Protein 2EY4 (pdb70)

GO terms:
  GO:0005515 protein binding (F, IPI)

B-factor: mean 40.95, std 19.29, range [11.67, 149.76]

CATH classification: 2.30.130.10 (+1 more: 3.30.2350.10)

Nearest PDB structures (foldseek):
  2ey4-assembly1_A  TM=1.003E+00  e=3.354E-75  Pyrococcus furiosus
  2hvy-assembly1_A  TM=9.879E-01  e=3.447E-65  Pyrococcus furiosus
  2aus-assembly1_C  TM=9.859E-01  e=5.343E-62  Pyrococcus abyssi
  2rfk-assembly1_A  TM=9.447E-01  e=2.788E-64  Pyrococcus furiosus
  2aus-assembly2_A  TM=9.841E-01  e=6.183E-61  Pyrococcus abyssi

Sequence (907 aa):
EVRRILPADIKREVLIKDENAETNPDWGFPPEKRPIEMHIQFGVINLDKPPGPTSHEVVAWIKKILNLEKAGHGGTLDPKVSGVLPVALEKATRVVQALLPAGKEYVALMHLHGDVPEDKIIQVMKEFEGEIIQRPPLRSAVKRRLRTRKVYYIEVLEIEGRDVLFRVGVEAGTYIRSLIHHIGLALGVGAHMSELRRTRSGPFKEDETLITLHDLVDYYYFWKEDGIEEYFRKAIQPMEKAVEHLPKVWIKDSAVAAVTHGADLAVPGIAKLHAGIKRGDLVAIMTLKDELVALGKAMMTSQEMLEKTKGIAVDVEKVFMPRDWYPKLRILPADIKREVLIKDENAETNPDWGFPPEKRPIEMHIQFGVINLDKPPGPTSHEVVAWIKKILNLEKAGHGGTLDPKVSGVLPVALEKATRVVQALLPAGKEYVALMHLHGDVPEDKIIQVMKEFEGEIIQRPPLRSAVKRRLRTRKVYYIEVLEIEGRDVLFRVGVEAGTYIRSLIHHIGLALGVGAHMSELRRTRSGPFKEDETLITLHDLVDYYYFWKEDGIEEYFRKAIQPMEKAVEHLPKVWIKDSAVAAVTHGADLAVPGIAKLHAGIKRGDLVAIMTLKDELVALGKAMMTSQEMLEKTKGIAVDVEKVFMPRDWYPKLMKRLGKVLHYAKQGFLIVRTNWVPSLNDRVVDKRLQFVGIVKDVFGPVKMPYVAIKPKVSNPEIYVGEVLYVDMKRLGKVLHYAKQGFLIVRTNWVPSLNDRVVDKRLQFVGIVKDVFGPVKMPYVAIKPKVSNPEIYVGEVLYVDERRIRKCPKCGRYTLKEVCPVCGEKTKVAHPPRFSPEDPYGEYRRRWKREVLGIRIRKCPKCGRYTLKEVCPVCGEKTKVAHPPRFSPEDPYGEYRRRWKREVLGI

Radius of gyration: 40.99 Å; Cα contacts (8 Å, |Δi|>4): 2181; chains: 6; bounding box: 69×116×111 Å

InterPro domains:
  IPR002478 PUA domain [PF01472] (251-323)
  IPR002478 PUA domain [SM00359] (251-325)
  IPR002501 Pseudouridine synthase II, N-terminal [PF01509] (67-180)
  IPR004521 Uncharacterised domain CHP00451 [TIGR00451] (240-320)
  IPR004802 tRNA pseudouridine synthase B family [PTHR23127] (19-338)
  IPR004802 tRNA pseudouridine synthase B family [TIGR00425] (17-335)
  IPR012960 Dyskerin-like [PF08068] (16-63)
  IPR012960 Dyskerin-like [SM01136] (4-63)
  IPR015947 PUA-like superfamily [SSF88697] (249-332)
  IPR020103 Pseudouridine synthase, catalytic domain superfamily [SSF55120] (19-247)
  IPR026326 Probable tRNA pseudouridine synthase B, archaeal [MF_01081] (40-325)
  IPR032819 tRNA pseudouridylate synthase B, C-terminal [PF16198] (181-247)
  IPR036974 PUA domain superfamily [G3DSA:2.30.130.10] (22-334)

Organism: Pyrococcus furiosus (strain ATCC 43587 / DSM 3638 / JCM 8422 / Vc1) (NCBI:txid186497)

Solvent-accessible surface area: 42010 Å² total; per-residue (Å²): 172,77,147,116,70,1,58,43,71,62,175,84,113,69,25,76,53,51,147,132,32,151,43,47,118,125,72,15,72,20,35,149,132,4,67,3,102,43,7,15,49,5,0,1,0,1,0,12,0,2,9,34,12,63,2,140,71,0,11,39,33,0,77,156,32,8,125,25,149,130,17,15,39,0,8,97,4,86,59,176,7,0,0,0,0,2,0,1,0,20,107,0,23,130,0,26,52,0,2,88,85,8,17,10,16,20,0,0,6,0,63,2,58,6,114,24,78,105,105,77,3,73,111,6,2,151,45,1,48,17,71,2,5,0,49,10,19,136,170,37,71,157,138,115,172,52,66,61,52,70,0,22,24,14,80,39,28,15,47,73,76,96,40,0,0,0,48,0,0,1,41,24,37,12,86,7,138,24,0,0,66,11,0,0,4,5,6,10,30,0,2,83,47,57,22,17,3,3,5,40,0,1,12,2,89,45,37,161,30,33,10,26,2,26,35,0,6,0,48,30,71,0,40,117,105,55,55,51,77,102,52,1,49,125,4,3,20,30,0,18,40,0,0,102,25,16,13,27,0,27,0,51,15,82,10,0,4,24,1,0,15,3,4,17,0,17,0,51,8,0,2,77,0,26,24,57,3,134,156,44,49,27,0,0,0,1,0,42,42,76,0,0,0,0,0,0,63,1,55,21,47,5,98,59,0,45,116,86,114,132,0,28,0,0,45,25,80,31,24,8,4,37,98,109,6,1,54,140,82,204,85,4,63,46,74,105,188,97,127,74,44,56,5,6,152,33,21,89,45,47,107,124,89,12,70,25,28,157,148,4,67,14,96,39,9,16,50,3,0,0,0,0,0,9,0,2,19,38,13,48,2,142,71,0,12,48,42,0,56,162,31,8,127,23,137,118,18,13,40,0,6,97,4,70,56,167,9,0,0,0,0,0,0,0,0,21,106,0,22,145,0,20,58,0,0,86,80,9,18,11,17,21,0,0,2,0,61,2,81,7,110,28,84,95,103,90,3,68,92,14,2,108,44,0,65,24,53,1,4,0,62,5,15,141,162,30,114,88,112,79,159,48,59,54,52,72,1,25,36,17,82,35,21,21,49,76,68,100,20,0,0,0,61,0,0,2,45,22,39,10,95,6,131,27,0,0,64,11,0,0,2,6,6,8,32,0,2,84,42,49,32,18,3,2,6,32,0,3,11,0,90,43,40,151,19,34,9,31,3,25,39,0,8,0,32,32,74,0,32,113,101,50,62,65,67,116,45,1,58,94,0,4,18,32,0,18,39,0,0,102,21,16,12,32,0,35,0,15,15,70,11,0,7,34,0,9,60,72,45,54,0,36,0,46,9,0,2,91,0,21,29,53,4,135,157,38,50,26,0,0,0,1,0,46,41,77,0,0,0,0,0,0,83,1,66,17,47,5,104,64,0,24,84,72,17,138,40,76,0,0,57,28,87,63,45,8,4,30,165,104,7,1,56,169,191,110,117,122,36,4,108,3,77,39,66,0,128,70,20,34,0,0,6,58,4,88,66,58,11,62,40,109,32,118,3,3,15,146,166,124,126,48,0,0,57,1,84,19,0,0,0,14,45,139,82,0,8,8,1,6,64,20,142,38,128,96,18,98,124,41,61,54,87,47,4,45,14,96,112,100,108,3,0,94,3,77,41,67,0,174,62,21,48,0,0,0,42,3,107,53,67,3,67,44,98,30,105,0,2,17,116,181,115,110,68,0,0,23,0,72,24,0,0,0,6,60,145,79,0,7,0,1,0,68,23,102,46,110,64,7,89,110,27,62,47,81,41,0,37,2,45,94,289,143,0,39,35,0,95,134,81,33,59,7,0,23,82,110,72,3,75,100,50,49,78,153,10,79,52,4,16,14,87,162,18,42,49,134,23,81,179,2,97,150,33,5,165,126,23,43,139,118,59,66,68,118,0,53,38,0,71,207,54,42,67,13,0,10,98,124,82,4,64,107,54,60,60,171,3,96,76,4,24,12,91,166,16,40,67,144,16,83,175,2,62,123,60,16,126,171,43,52,120,105,74,60,58

Secondary structure (DSSP, 8-state):
--TTS-GGGS---EEES-TT----TTS---GGG--HHHHHHTEEEEEEEPSSS-HHHHHHHHHHHTT-S-EEESS---TT-EEEEEEEEGGGGGGHHHHTTS-EEEEEEEEESS---HHHHHHHHHTTSEEEEE---SSS-S----EEEEEEEEEEEEEETTEEEEEEEE-TT--HHHHHHHHHHHTSS-EEEEEEEEEEETTEESSTT-B-HHHHHHHHHHHHHH---HHHHHTSEEGGGGGTTS-EEEE-HHHHHHHTTT--EEGGGEEEEETT--TT-EEEEEETTS-EEEEEEESS-HHHHHH--SSEEEEEEEE-S-TTSS---/---GGGS--PEEES-TT----TTS---GGG--HHHHHHTEEEEEEEPSSS-HHHHHHHHHHHTT-S-EEESS---TT-EEEEEEEEGGGGGGGGGTTTS-EEEEEEEEESS---HHHHHHHHHHTSEEEE-PPPTT-SS-----EEEEEEEEEEEEETTEEEEEEEE-TT--HHHHHHHHHHHHSS-EEEEEEEEEEETTEESSTT-B-HHHHHHHHHHHHHH---HHHHHHEEEGGGGGTTS-EEEE-HHHHHHHHTT--EEGGGEEEEETT--TT-EEEEE-TTS-EEEEEEESS-HHHHHH-SSSEEEEEEEE-S-TTTS---/-B----EEEEETTTEEEEE-SS---TT-EEE-TT----EEEEEEEEESSS-EEEEEE-SSS-STTBT---EE-/-EEEEEEEEEETTTEEEEE-SS---TT-EEEETT--EEEEEEEEEEESSS-EEEEEE-SS-GGGGBTSEEEEE--/--EE-TTT--EESSSB-TTT-PBPEESSPPP--TT-TTHHHHHHHHHHHHT-/--EEETTTTEEESSSB-SSS--B-EESSPPP--TT-TTHHHHHHHHHHHTT-

Structure (mmCIF, N/CA/C/O backbone):
data_2EY4
#
_entry.id   2EY4
#
_cell.length_a   36.087
_cell.length_b   75.361
_cell.length_c   103.240
_cell.angle_alpha   95.90
_cell.angle_beta   96.90
_cell.angle_gamma   94.99
#
_symmetry.space_group_name_H-M   'P 1'
#
loop_
_entity.id
_entity.type
_entity.pdbx_description
1 polymer 'Probable tRNA pseudouridine synthase B'
2 polymer 'small nucleolar rnp similar to gar1'
3 polymer 'Ribosome biogenesis protein Nop10'
4 non-polymer 'ZINC ION'
5 water water
#
loop_
_atom_site.group_PDB
_atom_site.id
_atom_site.type_symbol
_atom_site.label_atom_id
_atom_site.label_alt_id
_atom_site.label_comp_id
_atom_site.label_asym_id
_atom_site.label_entity_id
_atom_site.label_seq_id
_atom_site.pdbx_PDB_ins_code
_atom_site.Cartn_x
_atom_site.Cartn_y
_atom_site.Cartn_z
_atom_site.occupancy
_atom_site.B_iso_or_equiv
_atom_site.auth_seq_id
_atom_site.auth_comp_id
_atom_site.auth_asym_id
_atom_site.auth_atom_id
_atom_site.pdbx_PDB_model_num
ATOM 1 N N . GLU A 1 5 ? 12.733 19.864 43.118 1.00 116.66 8 GLU A N 1
ATOM 2 C CA . GLU A 1 5 ? 13.562 19.020 44.024 1.00 116.89 8 GLU A CA 1
ATOM 3 C C . GLU A 1 5 ? 14.146 17.830 43.264 1.00 117.05 8 GLU A C 1
ATOM 4 O O . GLU A 1 5 ? 13.504 16.785 43.138 1.00 117.88 8 GLU A O 1
ATOM 10 N N . VAL A 1 6 ? 15.364 18.004 42.754 1.00 113.85 9 VAL A N 1
ATOM 11 C CA . VAL A 1 6 ? 16.062 16.960 42.005 1.00 112.61 9 VAL A CA 1
ATOM 12 C C . VAL A 1 6 ? 17.388 17.488 41.465 1.00 110.78 9 VAL A C 1
ATOM 13 O O . VAL A 1 6 ? 17.482 18.641 41.045 1.00 111.26 9 VAL A O 1
ATOM 17 N N . ARG A 1 7 ? 18.412 16.642 41.479 1.00 104.60 10 ARG A N 1
ATOM 18 C CA . ARG A 1 7 ? 19.717 17.042 40.974 1.00 101.61 10 ARG A CA 1
ATOM 19 C C . ARG A 1 7 ? 19.719 17.022 39.448 1.00 98.64 10 ARG A C 1
ATOM 20 O O . ARG A 1 7 ? 20.770 16.864 38.828 1.00 99.15 10 ARG A O 1
ATOM 28 N N . ARG A 1 8 ? 18.545 17.189 38.843 1.00 66.01 11 ARG A N 1
ATOM 29 C CA . ARG A 1 8 ? 18.435 17.168 37.385 1.00 61.43 11 ARG A CA 1
ATOM 30 C C . ARG A 1 8 ? 18.511 18.543 36.719 1.00 57.61 11 ARG A C 1
ATOM 31 O O . ARG A 1 8 ? 18.659 18.629 35.505 1.00 57.67 11 ARG A O 1
ATOM 39 N N . ILE A 1 9 ? 18.402 19.616 37.498 1.00 57.95 12 ILE A N 1
ATOM 40 C CA . ILE A 1 9 ? 18.500 20.965 36.935 1.00 53.73 12 ILE A CA 1
ATOM 41 C C . ILE A 1 9 ? 19.396 21.825 37.811 1.00 50.55 12 ILE A C 1
ATOM 42 O O . ILE A 1 9 ? 19.791 21.410 38.904 1.00 50.93 12 ILE A O 1
ATOM 47 N N . LEU A 1 10 ? 19.737 23.015 37.336 1.00 38.75 13 LEU A N 1
ATOM 48 C CA . LEU A 1 10 ? 20.581 23.885 38.132 1.00 35.76 13 LEU A CA 1
ATOM 49 C C . LEU A 1 10 ? 19.767 24.381 39.320 1.00 35.19 13 LEU A C 1
ATOM 50 O O . LEU A 1 10 ? 18.604 24.767 39.174 1.00 33.42 13 LEU A O 1
ATOM 55 N N . PRO A 1 11 ? 20.360 24.345 40.520 1.00 47.22 14 PRO A N 1
ATOM 56 C CA . PRO A 1 11 ? 19.691 24.794 41.743 1.00 47.09 14 PRO A CA 1
ATOM 57 C C . PRO A 1 11 ? 19.057 26.180 41.602 1.00 46.42 14 PRO A C 1
ATOM 58 O O . PRO A 1 11 ? 18.023 26.463 42.202 1.00 46.50 14 PRO A O 1
ATOM 62 N N . ALA A 1 12 ? 19.675 27.039 40.802 1.00 60.27 15 ALA A N 1
ATOM 63 C CA . ALA A 1 12 ? 19.149 28.379 40.594 1.00 60.59 15 ALA A CA 1
ATOM 64 C C . ALA A 1 12 ? 17.771 28.310 39.946 1.00 61.22 15 ALA A C 1
ATOM 65 O O . ALA A 1 12 ? 17.007 29.271 39.9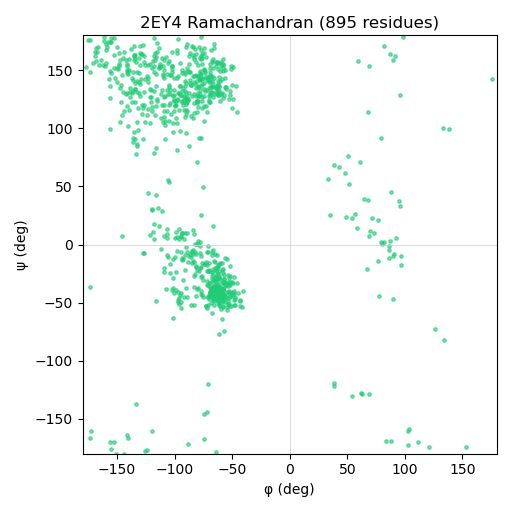97 1.00 61.68 15 ALA A O 1
ATOM 67 N N . ASP A 1 13 ? 17.454 27.170 39.339 1.00 48.47 16 ASP A N 1
ATOM 68 C CA . ASP A 1 13 ? 16.164 26.987 38.682 1.00 48.38 16 ASP A CA 1
ATOM 69 C C . ASP A 1 13 ? 15.088 26.551 39.669 1.00 46.96 16 ASP A C 1
ATOM 70 O O . ASP A 1 13 ? 13.893 26.617 39.372 1.00 46.18 16 ASP A O 1
ATOM 75 N N . ILE A 1 14 ? 15.514 26.097 40.840 1.00 43.22 17 ILE A N 1
ATOM 76 C CA . ILE A 1 14 ? 14.565 25.646 41.845 1.00 43.07 17 ILE A CA 1
ATOM 77 C C . ILE A 1 14 ? 14.015 26.824 42.638 1.00 42.76 17 ILE A C 1
ATOM 78 O O . ILE A 1 14 ? 14.770 27.586 43.249 1.00 43.37 17 ILE A O 1
ATOM 83 N N . LYS A 1 15 ? 12.699 26.986 42.615 1.00 38.82 18 LYS A N 1
ATOM 84 C CA . LYS A 1 15 ? 12.088 28.082 43.345 1.00 39.13 18 LYS A CA 1
ATOM 85 C C . LYS A 1 15 ? 11.897 27.680 44.807 1.00 37.70 18 LYS A C 1
ATOM 86 O O . LYS A 1 15 ? 11.628 26.521 45.112 1.00 37.55 18 LYS A O 1
ATOM 92 N N . ARG A 1 16 ? 12.057 28.642 45.708 1.00 40.82 19 ARG A N 1
ATOM 93 C CA . ARG A 1 16 ? 11.911 28.384 47.134 1.00 39.75 19 ARG A CA 1
ATOM 94 C C . ARG A 1 16 ? 10.616 28.996 47.653 1.00 37.63 19 ARG A C 1
ATOM 95 O O . ARG A 1 16 ? 10.045 29.882 47.024 1.00 38.31 19 ARG A O 1
ATOM 103 N N . GLU A 1 17 ? 10.164 28.527 48.809 1.00 30.73 20 GLU A N 1
ATOM 104 C CA . GLU A 1 17 ? 8.945 29.043 49.416 1.00 29.76 20 GLU A CA 1
ATOM 105 C C . GLU A 1 17 ? 9.291 30.270 50.266 1.00 26.94 20 GLU A C 1
ATOM 106 O O . GLU A 1 17 ? 10.383 30.360 50.823 1.00 24.45 20 GLU A O 1
ATOM 112 N N . VAL A 1 18 ? 8.360 31.208 50.352 1.00 34.04 21 VAL A N 1
ATOM 113 C CA . VAL A 1 18 ? 8.553 32.426 51.133 1.00 33.02 21 VAL A CA 1
ATOM 114 C C . VAL A 1 18 ? 7.780 32.309 52.442 1.00 33.19 21 VAL A C 1
ATOM 115 O O . VAL A 1 18 ? 6.556 32.283 52.436 1.00 35.69 21 VAL A O 1
ATOM 119 N N . LEU A 1 19 ? 8.491 32.225 53.561 1.00 32.50 22 LEU A N 1
ATOM 120 C CA . LEU A 1 19 ? 7.842 32.126 54.861 1.00 30.45 22 LEU A CA 1
ATOM 121 C C . LEU A 1 19 ? 7.655 33.546 55.371 1.00 29.88 22 LEU A C 1
ATOM 122 O O . LEU A 1 19 ? 8.555 34.368 55.221 1.00 31.99 22 LEU A O 1
ATOM 127 N N . ILE A 1 20 ? 6.499 33.838 55.970 1.00 25.49 23 ILE A N 1
ATOM 128 C CA . ILE A 1 20 ? 6.227 35.183 56.488 1.00 25.22 23 ILE A CA 1
ATOM 129 C C . ILE A 1 20 ? 6.333 35.245 58.013 1.00 23.97 23 ILE A C 1
ATOM 130 O O . ILE A 1 20 ? 5.613 34.551 58.716 1.00 22.85 23 ILE A O 1
ATOM 135 N N . LYS A 1 21 ? 7.235 36.073 58.524 1.00 27.49 24 LYS A N 1
ATOM 136 C CA . LYS A 1 21 ? 7.386 36.199 59.969 1.00 25.35 24 LYS A CA 1
ATOM 137 C C . LYS A 1 21 ? 6.515 37.332 60.508 1.00 25.68 24 LYS A C 1
ATOM 138 O O . LYS A 1 21 ? 5.835 37.160 61.515 1.00 26.33 24 LYS A O 1
ATOM 144 N N . ASP A 1 22 ? 6.539 38.480 59.829 1.00 27.64 25 ASP A N 1
ATOM 145 C CA . ASP A 1 22 ? 5.760 39.659 60.227 1.00 28.71 25 ASP A CA 1
ATOM 146 C C . ASP A 1 22 ? 5.026 40.240 59.011 1.00 30.98 25 ASP A C 1
ATOM 147 O O . ASP A 1 22 ? 5.631 40.889 58.154 1.00 29.43 25 ASP A O 1
ATOM 152 N N . GLU A 1 23 ? 3.714 40.017 58.961 1.00 33.30 26 GLU A N 1
ATOM 153 C CA . GLU A 1 23 ? 2.884 40.473 57.851 1.00 34.82 26 GLU A CA 1
ATOM 154 C C . GLU A 1 23 ? 2.614 41.964 57.765 1.00 34.38 26 GLU A C 1
ATOM 155 O O . GLU A 1 23 ? 2.304 42.466 56.685 1.00 31.98 26 GLU A O 1
ATOM 161 N N . ASN A 1 24 ? 2.727 42.685 58.876 1.00 22.94 27 ASN A N 1
ATOM 162 C CA . ASN A 1 24 ? 2.449 44.114 58.816 1.00 24.83 27 ASN A CA 1
ATOM 163 C C . ASN A 1 24 ? 3.628 45.062 58.697 1.00 25.17 27 ASN A C 1
ATOM 164 O O . ASN A 1 24 ? 3.470 46.280 58.834 1.00 26.25 27 ASN A O 1
ATOM 169 N N . ALA A 1 25 ? 4.808 44.517 58.433 1.00 35.72 28 ALA A N 1
ATOM 170 C CA . ALA A 1 25 ? 5.978 45.362 58.278 1.00 36.52 28 ALA A CA 1
ATOM 171 C C . ALA A 1 25 ? 5.765 46.199 57.023 1.00 37.61 28 ALA A C 1
ATOM 172 O O . ALA A 1 25 ? 5.268 45.705 56.009 1.00 37.86 28 ALA A O 1
ATOM 174 N N . GLU A 1 26 ? 6.118 47.474 57.105 1.00 33.43 29 GLU A N 1
ATOM 175 C CA . GLU A 1 26 ? 5.980 48.376 55.972 1.00 33.24 29 GLU A CA 1
ATOM 176 C C . GLU A 1 26 ? 7.317 49.060 55.755 1.00 32.32 29 GLU A C 1
ATOM 177 O O . GLU A 1 26 ? 8.175 49.042 56.637 1.00 30.06 29 GLU A O 1
ATOM 183 N N . THR A 1 27 ? 7.494 49.671 54.590 1.00 30.25 30 THR A N 1
ATOM 184 C CA . THR A 1 27 ? 8.748 50.348 54.304 1.00 30.75 30 THR A CA 1
ATOM 185 C C . THR A 1 27 ? 8.510 51.810 53.947 1.00 31.71 30 THR A C 1
ATOM 186 O O . THR A 1 27 ? 7.506 52.146 53.325 1.00 33.09 30 THR A O 1
ATOM 190 N N . ASN A 1 28 ? 9.435 52.676 54.347 1.00 33.26 31 ASN A N 1
ATOM 191 C CA . ASN A 1 28 ? 9.322 54.103 54.077 1.00 36.39 31 ASN A CA 1
ATOM 192 C C . ASN A 1 28 ? 9.736 54.435 52.643 1.00 38.56 31 ASN A C 1
ATOM 193 O O . ASN A 1 28 ? 10.883 54.225 52.259 1.00 40.01 31 ASN A O 1
ATOM 198 N N . PRO A 1 29 ? 8.810 54.980 51.839 1.00 38.54 32 PRO A N 1
ATOM 199 C CA . PRO A 1 29 ? 9.107 55.334 50.443 1.00 38.61 32 PRO A CA 1
ATOM 200 C C . PRO A 1 29 ? 10.199 56.392 50.281 1.00 38.56 32 PRO A C 1
ATOM 201 O O . PRO A 1 29 ? 10.772 56.548 49.202 1.00 39.46 32 PRO A O 1
ATOM 205 N N . ASP A 1 30 ? 10.499 57.104 51.360 1.00 46.31 33 ASP A N 1
ATOM 206 C CA . ASP A 1 30 ? 11.524 58.144 51.338 1.00 46.55 33 ASP A CA 1
ATOM 207 C C . ASP A 1 30 ? 12.939 57.582 51.487 1.00 44.90 33 ASP A C 1
ATOM 208 O O . ASP A 1 30 ? 13.916 58.245 51.144 1.00 45.58 33 ASP A O 1
ATOM 213 N N . TRP A 1 31 ? 13.049 56.361 51.996 1.00 31.52 34 TRP A N 1
ATOM 214 C CA . TRP A 1 31 ? 14.356 55.759 52.201 1.00 28.25 34 TRP A CA 1
ATOM 215 C C . TRP A 1 31 ? 14.739 54.733 51.139 1.00 27.33 34 TRP A C 1
ATOM 216 O O . TRP A 1 31 ? 13.875 54.075 50.555 1.00 26.61 34 TRP A O 1
ATOM 227 N N . GLY A 1 32 ? 16.041 54.607 50.897 1.00 25.57 35 GLY A N 1
ATOM 228 C CA . GLY A 1 32 ? 16.528 53.632 49.936 1.00 25.42 35 GLY A CA 1
ATOM 229 C C . GLY A 1 32 ? 16.608 54.047 48.477 1.00 24.91 35 GLY A C 1
ATOM 230 O O . GLY A 1 32 ? 16.030 55.049 48.063 1.00 21.84 35 GLY A O 1
ATOM 231 N N . PHE A 1 33 ? 17.355 53.269 47.697 1.00 26.98 36 PHE A N 1
ATOM 232 C CA . PHE A 1 33 ? 17.497 53.534 46.270 1.00 29.22 36 PHE A CA 1
ATOM 233 C C . PHE A 1 33 ? 17.304 52.258 45.471 1.00 28.98 36 PHE A C 1
ATOM 234 O O . PHE A 1 33 ? 18.265 51.561 45.151 1.00 29.34 36 PHE A O 1
ATOM 242 N N . PRO A 1 34 ? 16.048 51.914 45.170 1.00 30.49 37 PRO A N 1
ATOM 243 C CA . PRO A 1 34 ? 15.791 50.697 44.390 1.00 31.60 37 PRO A CA 1
ATOM 244 C C . PRO A 1 34 ? 16.487 50.874 43.033 1.00 31.48 37 PRO A C 1
ATOM 245 O O . PRO A 1 34 ? 16.727 51.999 42.599 1.00 29.64 37 PRO A O 1
ATOM 249 N N . PRO A 1 35 ? 16.824 49.772 42.353 1.00 32.06 38 PRO A N 1
ATOM 250 C CA . PRO A 1 35 ? 17.491 49.860 41.045 1.00 34.84 38 PRO A CA 1
ATOM 251 C C . PRO A 1 35 ? 16.932 50.959 40.124 1.00 36.78 38 PRO A C 1
ATOM 252 O O . PRO A 1 35 ? 17.671 51.816 39.642 1.00 37.43 38 PRO A O 1
ATOM 256 N N . GLU A 1 36 ? 15.625 50.937 39.895 1.00 46.66 39 GLU A N 1
ATOM 257 C CA . GLU A 1 36 ? 14.988 51.924 39.032 1.00 50.04 39 GLU A CA 1
ATOM 258 C C . GLU A 1 36 ? 15.004 53.357 39.569 1.00 51.01 39 GLU A C 1
ATOM 259 O O . GLU A 1 36 ? 14.267 54.209 39.079 1.00 51.85 39 GLU A O 1
ATOM 265 N N . LYS A 1 37 ? 15.841 53.628 40.566 1.00 45.62 40 LYS A N 1
ATOM 266 C CA . LYS A 1 37 ? 15.924 54.968 41.140 1.00 43.59 40 LYS A CA 1
ATOM 267 C C . LYS A 1 37 ? 17.363 55.462 41.156 1.00 41.97 40 LYS A C 1
ATOM 268 O O . LYS A 1 37 ? 17.626 56.619 41.474 1.00 43.77 40 LYS A O 1
ATOM 274 N N . ARG A 1 38 ? 18.297 54.585 40.813 1.00 36.95 41 ARG A N 1
ATOM 275 C CA . ARG A 1 38 ? 19.708 54.948 40.843 1.00 34.93 41 ARG A CA 1
ATOM 276 C C . ARG A 1 38 ? 20.249 55.732 39.655 1.00 34.92 41 ARG A C 1
ATOM 277 O O . ARG A 1 38 ? 20.135 55.307 38.508 1.00 35.34 41 ARG A O 1
ATOM 285 N N . PRO A 1 39 ? 20.839 56.905 39.920 1.00 37.47 42 PRO A N 1
ATOM 286 C CA . PRO A 1 39 ? 21.396 57.698 38.823 1.00 36.98 42 PRO A CA 1
ATOM 287 C C . PRO A 1 39 ? 22.493 56.831 38.211 1.00 36.16 42 PRO A C 1
ATOM 288 O O . PRO A 1 39 ? 23.100 56.013 38.910 1.00 34.15 42 PRO A O 1
ATOM 292 N N . ILE A 1 40 ? 22.742 57.003 36.918 1.00 33.47 43 ILE A N 1
ATOM 293 C CA . ILE A 1 40 ? 23.746 56.212 36.225 1.00 31.89 43 ILE A CA 1
ATOM 294 C C . ILE A 1 40 ? 25.053 56.093 37.006 1.00 31.96 43 ILE A C 1
ATOM 295 O O . ILE A 1 40 ? 25.647 55.019 37.068 1.00 33.37 43 ILE A O 1
ATOM 300 N N . GLU A 1 41 ? 25.498 57.190 37.603 1.00 31.67 44 GLU A N 1
ATOM 301 C CA . GLU A 1 41 ? 26.736 57.183 38.381 1.00 31.85 44 GLU A CA 1
ATOM 302 C C . GLU A 1 41 ? 26.655 56.155 39.509 1.00 31.04 44 GLU A C 1
ATOM 303 O O . GLU A 1 41 ? 27.562 55.343 39.693 1.00 30.08 44 GLU A O 1
ATOM 309 N N . MET A 1 42 ? 25.550 56.198 40.250 1.00 29.49 45 MET A N 1
ATOM 310 C CA . MET A 1 42 ? 25.301 55.290 41.363 1.00 28.47 45 MET A CA 1
ATOM 311 C C . MET A 1 42 ? 25.071 53.854 40.883 1.00 27.06 45 MET A C 1
ATOM 312 O O . MET A 1 42 ? 25.495 52.897 41.525 1.00 25.66 45 MET A O 1
ATOM 317 N N . HIS A 1 43 ? 24.387 53.714 39.755 1.00 28.50 46 HIS A N 1
ATOM 318 C CA . HIS A 1 43 ? 24.101 52.404 39.186 1.00 26.72 46 HIS A CA 1
ATOM 319 C C . HIS A 1 43 ? 25.416 51.656 38.922 1.00 27.48 46 HIS A C 1
ATOM 320 O O . HIS A 1 43 ? 25.510 50.446 39.130 1.00 27.76 46 HIS A O 1
ATOM 327 N N . ILE A 1 44 ? 26.428 52.394 38.474 1.00 27.68 47 ILE A N 1
ATOM 328 C CA . ILE A 1 44 ? 27.742 51.830 38.174 1.00 28.46 47 ILE A CA 1
ATOM 329 C C . ILE A 1 44 ? 28.447 51.419 39.460 1.00 28.95 47 ILE A C 1
ATOM 330 O O . ILE A 1 44 ? 29.064 50.347 39.524 1.00 26.32 47 ILE A O 1
ATOM 335 N N . GLN A 1 45 ? 28.359 52.280 40.475 1.00 27.25 48 GLN A N 1
ATOM 336 C CA . GLN A 1 45 ? 28.980 52.012 41.770 1.00 27.40 48 GLN A CA 1
ATOM 337 C C . GLN A 1 45 ? 28.507 50.692 42.357 1.00 25.08 48 GLN A C 1
ATOM 338 O O . GLN A 1 45 ? 29.276 49.990 43.016 1.00 24.47 48 GLN A O 1
ATOM 344 N N . PHE A 1 46 ? 27.240 50.366 42.126 1.00 18.93 49 PHE A N 1
ATOM 345 C CA . PHE A 1 46 ? 26.662 49.132 42.646 1.00 21.36 49 PHE A CA 1
ATOM 346 C C . PHE A 1 46 ? 26.251 48.222 41.491 1.00 20.74 49 PHE A C 1
ATOM 347 O O . PHE A 1 46 ? 25.189 47.594 41.527 1.00 20.97 49 PHE A O 1
ATOM 355 N N . GLY A 1 47 ? 27.113 48.128 40.481 1.00 24.31 50 GLY A N 1
ATOM 356 C CA . GLY A 1 47 ? 26.782 47.327 39.311 1.00 23.22 50 GLY A CA 1
ATOM 357 C C . GLY A 1 47 ? 27.644 46.113 39.053 1.00 22.72 50 GLY A C 1
ATOM 358 O O . GLY A 1 47 ? 28.716 45.958 39.626 1.00 22.83 50 GLY A O 1
ATOM 359 N N . VAL A 1 48 ? 27.147 45.251 38.174 1.00 23.95 51 VAL A N 1
ATOM 360 C CA . VAL A 1 48 ? 27.823 44.021 37.796 1.00 23.17 51 VAL A CA 1
ATOM 361 C C . VAL A 1 48 ? 27.604 43.816 36.304 1.00 24.08 51 VAL A C 1
ATOM 362 O O . VAL A 1 48 ? 26.474 43.909 35.811 1.00 25.53 51 VAL A O 1
ATOM 366 N N . ILE A 1 49 ? 28.684 43.550 35.582 1.00 17.57 52 ILE A N 1
ATOM 367 C CA . ILE A 1 49 ? 28.579 43.337 34.147 1.00 18.62 52 ILE A CA 1
ATOM 368 C C . ILE A 1 49 ? 28.474 41.850 33.861 1.00 19.66 52 ILE A C 1
ATOM 369 O O . ILE A 1 49 ? 29.181 41.038 34.463 1.00 19.42 52 ILE A O 1
ATOM 374 N N . ASN A 1 50 ? 27.568 41.498 32.959 1.00 24.51 53 ASN A N 1
ATOM 375 C CA . ASN A 1 50 ? 27.394 40.112 32.539 1.00 25.00 53 ASN A CA 1
ATOM 376 C C . ASN A 1 50 ? 28.192 40.083 31.241 1.00 25.40 53 ASN A C 1
ATOM 377 O O . ASN A 1 50 ? 27.638 40.215 30.146 1.00 24.74 53 ASN A O 1
ATOM 382 N N . LEU A 1 51 ? 29.506 39.939 31.389 1.00 21.86 54 LEU A N 1
ATOM 383 C CA . LEU A 1 51 ? 30.424 39.949 30.257 1.00 21.57 54 LEU A CA 1
ATOM 384 C C . LEU A 1 51 ? 30.568 38.643 29.495 1.00 21.12 54 LEU A C 1
ATOM 385 O O . LEU A 1 51 ? 30.655 37.563 30.085 1.00 20.77 54 LEU A O 1
ATOM 390 N N . ASP A 1 52 ? 30.609 38.752 28.175 1.00 20.31 55 ASP A N 1
ATOM 391 C CA . ASP A 1 52 ? 30.811 37.576 27.345 1.00 22.49 55 ASP A CA 1
ATOM 392 C C . ASP A 1 52 ? 32.305 37.601 27.111 1.00 22.44 55 ASP A C 1
ATOM 393 O O . ASP A 1 52 ? 32.787 38.328 26.249 1.00 26.56 55 ASP A O 1
ATOM 398 N N . LYS A 1 53 ? 33.044 36.836 27.898 1.00 23.67 56 LYS A N 1
ATOM 399 C CA . LYS A 1 53 ? 34.491 36.795 27.757 1.00 24.39 56 LYS A CA 1
ATOM 400 C C . LYS A 1 53 ? 34.928 36.211 26.409 1.00 23.87 56 LYS A C 1
ATOM 401 O O . LYS A 1 53 ? 34.388 35.209 25.956 1.00 23.56 56 LYS A O 1
ATOM 407 N N . PRO A 1 54 ? 35.908 36.848 25.752 1.00 24.91 57 PRO A N 1
ATOM 408 C CA . PRO A 1 54 ? 36.406 36.363 24.461 1.00 26.28 57 PRO A CA 1
ATOM 409 C C . PRO A 1 54 ? 37.547 35.375 24.677 1.00 25.86 57 PRO A C 1
ATOM 410 O O . PRO A 1 54 ? 38.235 35.424 25.702 1.00 23.98 57 PRO A O 1
ATOM 414 N N . PRO A 1 55 ? 37.738 34.434 23.741 1.00 27.74 58 PRO A N 1
ATOM 415 C CA . PRO A 1 55 ? 38.845 33.502 23.959 1.00 28.48 58 PRO A CA 1
ATOM 416 C C . PRO A 1 55 ? 40.129 34.301 23.775 1.00 28.22 58 PRO A C 1
ATOM 417 O O . PRO A 1 55 ? 40.188 35.210 22.947 1.00 30.03 58 PRO A O 1
ATOM 421 N N . GLY A 1 56 ? 41.147 33.982 24.557 1.00 29.39 59 GLY A N 1
ATOM 422 C CA . GLY A 1 56 ? 42.395 34.701 24.430 1.00 28.91 59 GLY A CA 1
ATOM 423 C C . GLY A 1 56 ? 42.978 35.134 25.758 1.00 28.46 59 GLY A C 1
ATOM 424 O O . GLY A 1 56 ? 43.837 34.459 26.317 1.00 29.13 59 GLY A O 1
ATOM 425 N N . PRO A 1 57 ? 42.510 36.253 26.308 1.00 26.29 60 PRO A N 1
ATOM 426 C CA . PRO A 1 57 ? 43.047 36.723 27.583 1.00 25.63 60 PRO A CA 1
ATOM 427 C C . PRO A 1 57 ? 42.608 35.908 28.793 1.00 25.15 60 PRO A C 1
ATOM 428 O O . PRO A 1 57 ? 41.638 35.156 28.734 1.00 26.50 60 PRO A O 1
ATOM 432 N N . THR A 1 58 ? 43.347 36.050 29.885 1.00 22.60 61 THR A N 1
ATOM 433 C CA . THR A 1 58 ? 43.001 35.369 31.123 1.00 22.95 61 THR A CA 1
ATOM 434 C C . THR A 1 58 ? 41.860 36.227 31.668 1.00 21.43 61 THR A C 1
ATOM 435 O O . THR A 1 58 ? 41.709 37.383 31.260 1.00 19.70 61 THR A O 1
ATOM 439 N N . SER A 1 59 ? 41.063 35.672 32.575 1.00 21.96 62 SER A N 1
ATOM 440 C CA . SER A 1 59 ? 39.952 36.420 33.157 1.00 24.48 62 SER A CA 1
ATOM 441 C C . SER A 1 59 ? 40.476 37.643 33.906 1.00 26.03 62 SER A C 1
ATOM 442 O O . SER A 1 59 ? 39.883 38.721 33.843 1.00 26.46 62 SER A O 1
ATOM 445 N N . HIS A 1 60 ? 41.593 37.480 34.608 1.00 28.00 63 HIS A N 1
ATOM 446 C CA . HIS A 1 60 ? 42.179 38.595 35.341 1.00 30.11 63 HIS A CA 1
ATOM 447 C C . HIS A 1 60 ? 42.504 39.706 34.347 1.00 29.66 63 HIS A C 1
ATOM 448 O O . HIS A 1 60 ? 42.219 40.888 34.578 1.00 26.98 63 HIS A O 1
ATOM 455 N N . GLU A 1 61 ? 43.092 39.304 33.225 1.00 29.36 64 GLU A N 1
ATOM 456 C CA . GLU A 1 61 ? 43.462 40.236 32.177 1.00 30.75 64 GLU A CA 1
ATOM 457 C C . GLU A 1 61 ? 42.214 41.007 31.742 1.00 27.81 64 GLU A C 1
ATOM 458 O O . GLU A 1 61 ? 42.244 42.227 31.592 1.00 27.52 64 GLU A O 1
ATOM 464 N N . VAL A 1 62 ? 41.119 40.285 31.544 1.00 24.08 65 VAL A N 1
ATOM 465 C CA . VAL A 1 62 ? 39.855 40.903 31.140 1.00 23.75 65 VAL A CA 1
ATOM 466 C C . VAL A 1 62 ? 39.387 41.951 32.172 1.00 22.89 65 VAL A C 1
ATOM 467 O O . VAL A 1 62 ? 38.973 43.056 31.815 1.00 21.78 65 VAL A O 1
ATOM 471 N N . VAL A 1 63 ? 39.452 41.604 33.451 1.00 25.85 66 VAL A N 1
ATOM 472 C CA . VAL A 1 63 ? 39.041 42.539 34.495 1.00 27.21 66 VAL A CA 1
ATOM 473 C C . VAL A 1 63 ? 39.899 43.797 34.426 1.00 27.17 66 VAL A C 1
ATOM 474 O O . VAL A 1 63 ? 39.394 44.909 34.551 1.00 27.83 66 VAL A O 1
ATOM 478 N N . ALA A 1 64 ? 41.199 43.613 34.214 1.00 28.70 67 ALA A N 1
ATOM 479 C CA . ALA A 1 64 ? 42.134 44.733 34.122 1.00 28.62 67 ALA A CA 1
ATOM 480 C C . ALA A 1 64 ? 41.745 45.689 32.999 1.00 28.41 67 ALA A C 1
ATOM 481 O O . ALA A 1 64 ? 41.774 46.909 33.174 1.00 28.53 67 ALA A O 1
ATOM 483 N N . TRP A 1 65 ? 41.386 45.133 31.843 1.00 25.70 68 TRP A N 1
ATOM 484 C CA . TRP A 1 65 ? 40.974 45.946 30.697 1.00 25.71 68 TRP A CA 1
ATOM 485 C C . TRP A 1 65 ? 39.748 46.771 31.062 1.00 24.62 68 TRP A C 1
ATOM 486 O O . TRP A 1 65 ? 39.662 47.961 30.750 1.00 22.09 68 TRP A O 1
ATOM 497 N N . ILE A 1 66 ? 38.793 46.121 31.718 1.00 25.67 69 ILE A N 1
ATOM 498 C CA . ILE A 1 66 ? 37.573 46.793 32.115 1.00 27.14 69 ILE A CA 1
ATOM 499 C C . ILE A 1 66 ? 37.862 47.894 33.125 1.00 28.25 69 ILE A C 1
ATOM 500 O O . ILE A 1 66 ? 37.288 48.978 33.036 1.00 28.30 69 ILE A O 1
ATOM 505 N N . LYS A 1 67 ? 38.768 47.649 34.066 1.00 28.45 70 LYS A N 1
ATOM 506 C CA . LYS A 1 67 ? 39.062 48.685 35.051 1.00 32.32 70 LYS A CA 1
ATOM 507 C C . LYS A 1 67 ? 39.622 49.929 34.369 1.00 33.19 70 LYS A C 1
ATOM 508 O O . LYS A 1 67 ? 39.328 51.057 34.763 1.00 32.66 70 LYS A O 1
ATOM 514 N N . LYS A 1 68 ? 40.412 49.704 33.328 1.00 30.68 71 LYS A N 1
ATOM 515 C CA . LYS A 1 68 ? 41.040 50.786 32.580 1.00 34.00 71 LYS A CA 1
ATOM 516 C C . LYS A 1 68 ? 40.042 51.549 31.708 1.00 33.30 71 LYS A C 1
ATOM 517 O O . LYS A 1 68 ? 39.933 52.774 31.791 1.00 32.89 71 LYS A O 1
ATOM 523 N N . ILE A 1 69 ? 39.309 50.813 30.883 1.00 36.24 72 ILE A N 1
ATOM 524 C CA . ILE A 1 69 ? 38.325 51.398 29.978 1.00 36.74 72 ILE A CA 1
ATOM 525 C C . ILE A 1 69 ? 37.256 52.230 30.684 1.00 36.40 72 ILE A C 1
ATOM 526 O O . ILE A 1 69 ? 36.893 53.309 30.216 1.00 35.27 72 ILE A O 1
ATOM 531 N N . LEU A 1 70 ? 36.738 51.720 31.798 1.00 42.64 73 LEU A N 1
ATOM 532 C CA . LEU A 1 70 ? 35.694 52.425 32.534 1.00 42.92 73 LEU A CA 1
ATOM 533 C C . LEU A 1 70 ? 36.255 53.340 33.611 1.00 43.51 73 LEU A C 1
ATOM 534 O O . LEU A 1 70 ? 35.498 53.942 34.370 1.00 44.35 73 LEU A O 1
ATOM 539 N N . ASN A 1 71 ? 37.578 53.444 33.676 1.00 32.69 74 ASN A N 1
ATOM 540 C CA . ASN A 1 71 ? 38.223 54.291 34.676 1.00 34.25 74 ASN A CA 1
ATOM 541 C C . ASN A 1 71 ? 37.694 53.962 36.081 1.00 34.35 74 ASN A C 1
ATOM 542 O O . ASN A 1 71 ? 37.262 54.839 36.827 1.00 34.00 74 ASN A O 1
ATOM 547 N N . LEU A 1 72 ? 37.734 52.680 36.422 1.00 44.47 75 LEU A N 1
ATOM 548 C CA . LEU A 1 72 ? 37.271 52.193 37.714 1.00 44.70 75 LEU A CA 1
ATOM 549 C C . LEU A 1 72 ? 38.418 52.012 38.690 1.00 44.92 75 LEU A C 1
ATOM 550 O O . LEU A 1 72 ? 39.587 51.975 38.303 1.00 45.57 75 LEU A O 1
ATOM 555 N N . GLU A 1 73 ? 38.071 51.887 39.962 1.00 39.17 76 GLU A N 1
ATOM 556 C CA . GLU A 1 73 ? 39.060 51.687 41.004 1.00 40.33 76 GLU A CA 1
ATOM 557 C C . GLU A 1 73 ? 39.075 50.214 41.403 1.00 38.26 76 GLU A C 1
ATOM 558 O O . GLU A 1 73 ? 40.136 49.638 41.645 1.00 38.21 76 GLU A O 1
ATOM 564 N N . LYS A 1 74 ? 37.892 49.606 41.453 1.00 34.41 77 LYS A N 1
ATOM 565 C CA . LYS A 1 74 ? 37.769 48.199 41.833 1.00 32.27 77 LYS A CA 1
ATOM 566 C C . LYS A 1 74 ? 36.808 47.439 40.923 1.00 28.82 77 LYS A C 1
ATOM 567 O O . LYS A 1 74 ? 35.832 48.006 40.435 1.00 27.40 77 LYS A O 1
ATOM 573 N N . ALA A 1 75 ? 37.085 46.150 40.737 1.00 27.84 78 ALA A N 1
ATOM 574 C CA . ALA A 1 75 ? 36.265 45.248 39.931 1.00 27.37 78 ALA A CA 1
ATOM 575 C C . ALA A 1 75 ? 36.764 43.840 40.216 1.00 27.83 78 ALA A C 1
ATOM 576 O O . ALA A 1 75 ? 37.899 43.661 40.652 1.00 29.25 78 ALA A O 1
ATOM 578 N N . GLY A 1 76 ? 35.918 42.845 39.978 1.00 26.94 79 GLY A N 1
ATOM 579 C CA . GLY A 1 76 ? 36.306 41.465 40.207 1.00 25.87 79 GLY A CA 1
ATOM 580 C C . GLY A 1 76 ? 35.375 40.561 39.429 1.00 25.14 79 GLY A C 1
ATOM 581 O O . GLY A 1 76 ? 34.239 40.951 39.151 1.00 25.75 79 GLY A O 1
ATOM 582 N N . HIS A 1 77 ? 35.833 39.366 39.065 1.00 24.77 80 HIS A N 1
ATOM 583 C CA . HIS A 1 77 ? 34.981 38.446 38.311 1.00 24.79 80 HIS A CA 1
ATOM 584 C C . HIS A 1 77 ? 34.475 37.303 39.190 1.00 26.90 80 HIS A C 1
ATOM 585 O O . HIS A 1 77 ? 35.087 36.974 40.212 1.00 26.15 80 HIS A O 1
ATOM 592 N N . GLY A 1 78 ? 33.353 36.703 38.787 1.00 39.18 81 GLY A N 1
ATOM 593 C CA . GLY A 1 78 ? 32.758 35.628 39.562 1.00 41.61 81 GLY A CA 1
ATOM 594 C C . GLY A 1 78 ? 32.909 34.205 39.056 1.00 44.82 81 GLY A C 1
ATOM 595 O O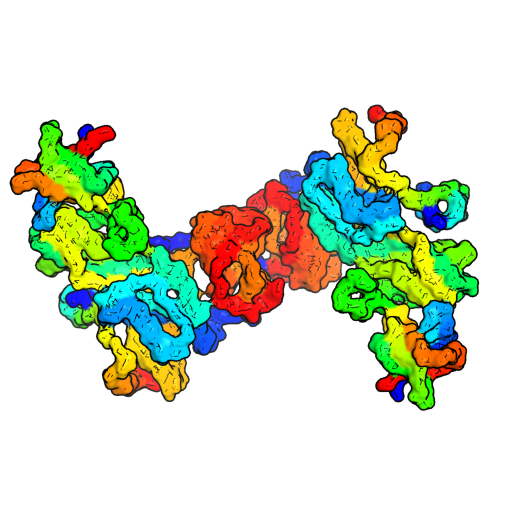 . GLY A 1 78 ? 31.915 33.483 38.919 1.00 47.41 81 GLY A O 1
ATOM 596 N N . GLY A 1 79 ? 34.145 33.789 38.796 1.00 41.97 82 GLY A N 1
ATOM 597 C CA . GLY A 1 79 ? 34.377 32.436 38.321 1.00 41.41 82 GLY A CA 1
ATOM 598 C C . GLY A 1 79 ? 35.413 32.395 37.217 1.00 40.90 82 GLY A C 1
ATOM 599 O O . GLY A 1 79 ? 35.099 32.662 36.060 1.00 40.28 82 GLY A O 1
ATOM 600 N N . THR A 1 80 ? 36.647 32.054 37.571 1.00 37.99 83 THR A N 1
ATOM 601 C CA . THR A 1 80 ? 37.714 32.004 36.588 1.00 37.62 83 THR A CA 1
ATOM 602 C C . THR A 1 80 ? 37.385 31.179 35.356 1.00 36.66 83 THR A C 1
ATOM 603 O O . THR A 1 80 ? 36.960 30.025 35.450 1.00 36.18 83 THR A O 1
ATOM 607 N N . LEU A 1 81 ? 37.596 31.790 34.199 1.00 30.61 84 LEU A N 1
ATOM 608 C CA . LEU A 1 81 ? 37.381 31.134 32.922 1.00 30.86 84 LEU A CA 1
ATOM 609 C C . LEU A 1 81 ? 38.785 31.075 32.326 1.00 31.15 84 LEU A C 1
ATOM 610 O O . LEU A 1 81 ? 39.464 32.098 32.240 1.00 33.10 84 LEU A O 1
ATOM 615 N N . ASP A 1 82 ? 39.235 29.886 31.947 1.00 23.90 85 ASP A N 1
ATOM 616 C CA . ASP A 1 82 ? 40.563 29.741 31.368 1.00 25.25 85 ASP A CA 1
ATOM 617 C C . ASP A 1 82 ? 40.693 30.583 30.093 1.00 25.66 85 ASP A C 1
ATOM 618 O O . ASP A 1 82 ? 39.700 30.865 29.429 1.00 24.77 85 ASP A O 1
ATOM 623 N N . PRO A 1 83 ? 41.924 30.996 29.744 1.00 36.44 86 PRO A N 1
ATOM 624 C CA . PRO A 1 83 ? 42.216 31.817 28.561 1.00 37.16 86 PRO A CA 1
ATOM 625 C C . PRO A 1 83 ? 41.523 31.452 27.247 1.00 37.81 86 PRO A C 1
ATOM 626 O O . PRO A 1 83 ? 40.967 32.325 26.581 1.00 37.99 86 PRO A O 1
ATOM 630 N N . LYS A 1 84 ? 41.548 30.175 26.875 1.00 31.97 87 LYS A N 1
ATOM 631 C CA . LYS A 1 84 ? 40.914 29.743 25.633 1.00 30.50 87 LYS A CA 1
ATOM 632 C C . LYS A 1 84 ? 39.393 29.629 25.758 1.00 28.88 87 LYS A C 1
ATOM 633 O O . LYS A 1 84 ? 38.687 29.434 24.763 1.00 27.36 87 LYS A O 1
ATOM 639 N N . VAL A 1 85 ? 38.881 29.788 26.972 1.00 29.62 88 VAL A N 1
ATOM 640 C CA . VAL A 1 85 ? 37.447 29.672 27.194 1.00 28.47 88 VAL A CA 1
ATOM 641 C C . VAL A 1 85 ? 36.699 31.001 27.069 1.00 27.46 88 VAL A C 1
ATOM 642 O O . VAL A 1 85 ? 37.179 32.051 27.500 1.00 24.82 88 VAL A O 1
ATOM 646 N N . SER A 1 86 ? 35.512 30.948 26.478 1.00 20.04 89 SER A N 1
ATOM 647 C CA . SER A 1 86 ? 34.712 32.151 26.311 1.00 21.01 89 SER A CA 1
ATOM 648 C C . SER A 1 86 ? 33.446 31.995 27.137 1.00 20.31 89 SER A C 1
ATOM 649 O O . SER A 1 86 ? 33.204 30.931 27.715 1.00 22.70 89 SER A O 1
ATOM 652 N N . GLY A 1 87 ? 32.645 33.052 27.214 1.00 19.92 90 GLY A N 1
ATOM 653 C CA . GLY A 1 87 ? 31.406 32.930 27.948 1.00 20.24 90 GLY A CA 1
ATOM 654 C C . GLY A 1 87 ? 31.144 33.838 29.130 1.00 19.98 90 GLY A C 1
ATOM 655 O O . GLY A 1 87 ? 31.907 34.755 29.430 1.00 20.02 90 GLY A O 1
ATOM 656 N N . VAL A 1 88 ? 30.036 33.553 29.805 1.00 19.03 91 VAL A N 1
ATOM 657 C CA . VAL A 1 88 ? 29.592 34.330 30.948 1.00 19.07 91 VAL A CA 1
ATOM 658 C C . VAL A 1 88 ? 30.680 34.545 31.985 1.00 18.70 91 VAL A C 1
ATOM 659 O O . VAL A 1 88 ? 31.199 33.605 32.576 1.00 20.40 91 VAL A O 1
ATOM 663 N N . LEU A 1 89 ? 31.028 35.807 32.180 1.00 18.06 92 LEU A N 1
ATOM 664 C CA . LEU A 1 89 ? 32.039 36.185 33.145 1.00 19.86 92 LEU A CA 1
ATOM 665 C C . LEU A 1 89 ? 31.479 37.391 33.870 1.00 18.56 92 LEU A C 1
ATOM 666 O O . LEU A 1 89 ? 31.680 38.537 33.462 1.00 15.73 92 LEU A O 1
ATOM 671 N N . PRO A 1 90 ? 30.719 37.143 34.940 1.00 23.25 93 PRO A N 1
ATOM 672 C CA . PRO A 1 90 ? 30.164 38.291 35.660 1.00 23.84 93 PRO A CA 1
ATOM 673 C C . PRO A 1 90 ? 31.292 39.127 36.247 1.00 22.55 93 PRO A C 1
ATOM 674 O O . PRO A 1 90 ? 32.193 38.600 36.877 1.00 24.23 93 PRO A O 1
ATOM 678 N N . VAL A 1 91 ? 31.260 40.426 35.996 1.00 19.28 94 VAL A N 1
ATOM 679 C CA . VAL A 1 91 ? 32.289 41.315 36.510 1.00 19.84 94 VAL A CA 1
ATOM 680 C C . VAL A 1 91 ? 31.657 42.398 37.382 1.00 19.13 94 VAL A C 1
ATOM 681 O O . VAL A 1 91 ? 31.068 43.343 36.865 1.00 18.95 94 VAL A O 1
ATOM 685 N N . ALA A 1 92 ? 31.797 42.260 38.696 1.00 21.25 95 ALA A N 1
ATOM 686 C CA . ALA A 1 92 ? 31.228 43.219 39.643 1.00 23.56 95 ALA A CA 1
ATOM 687 C C . ALA A 1 92 ? 32.102 44.469 39.675 1.00 24.21 95 ALA A C 1
ATOM 688 O O . ALA A 1 92 ? 33.318 44.383 39.538 1.00 24.85 95 ALA A O 1
ATOM 690 N N . LEU A 1 93 ? 31.479 45.622 39.890 1.00 23.20 96 LEU A N 1
ATOM 691 C CA . LEU A 1 93 ? 32.190 46.897 39.883 1.00 23.15 96 LEU A CA 1
ATOM 692 C C . LEU A 1 93 ? 32.196 47.701 41.182 1.00 24.13 96 LEU A C 1
ATOM 693 O O . LEU A 1 93 ? 31.242 47.682 41.951 1.00 24.61 96 LEU A O 1
ATOM 698 N N . GLU A 1 94 ? 33.286 48.431 41.392 1.00 24.30 97 GLU A N 1
ATOM 699 C CA . GLU A 1 94 ? 33.437 49.312 42.550 1.00 25.18 97 GLU A CA 1
ATOM 700 C C . GLU A 1 94 ? 32.867 48.767 43.853 1.00 23.98 97 GLU A C 1
ATOM 701 O O . GLU A 1 94 ? 33.283 47.721 44.332 1.00 21.97 97 GLU A O 1
ATOM 707 N N . LYS A 1 95 ? 31.898 49.486 44.413 1.00 27.83 98 LYS A N 1
ATOM 708 C CA . LYS A 1 95 ? 31.286 49.102 45.679 1.00 29.82 98 LYS A CA 1
ATOM 709 C C . LYS A 1 95 ? 30.597 47.739 45.691 1.00 29.20 98 LYS A C 1
ATOM 710 O O . LYS A 1 95 ? 30.323 47.188 46.757 1.00 30.65 98 LYS A O 1
ATOM 716 N N . ALA A 1 96 ? 30.326 47.186 44.516 1.00 21.57 99 ALA A N 1
ATOM 717 C CA . ALA A 1 96 ? 29.672 45.882 44.433 1.00 20.98 99 ALA A CA 1
ATOM 718 C C . ALA A 1 96 ? 30.677 44.758 44.209 1.00 20.92 99 ALA A C 1
ATOM 719 O O . ALA A 1 96 ? 30.313 43.585 44.223 1.00 20.34 99 ALA A O 1
ATOM 721 N N . THR A 1 97 ? 31.940 45.119 44.006 1.00 28.66 100 THR A N 1
ATOM 722 C CA . THR A 1 97 ? 32.990 44.140 43.725 1.00 29.32 100 THR A CA 1
ATOM 723 C C . THR A 1 97 ? 32.952 42.843 44.533 1.00 30.07 100 THR A C 1
ATOM 724 O O . THR A 1 97 ? 33.203 41.769 43.977 1.00 30.42 100 THR A O 1
ATOM 728 N N . ARG A 1 98 ? 32.635 42.916 45.825 1.00 25.26 101 ARG A N 1
ATOM 729 C CA . ARG A 1 98 ? 32.607 41.699 46.638 1.00 25.18 101 ARG A CA 1
ATOM 730 C C . ARG A 1 98 ? 31.373 40.806 46.486 1.00 23.73 101 ARG A C 1
ATOM 731 O O . ARG A 1 98 ? 31.293 39.756 47.121 1.00 20.74 101 ARG A O 1
ATOM 739 N N . VAL A 1 99 ? 30.411 41.199 45.655 1.00 22.79 102 VAL A N 1
ATOM 740 C CA . VAL A 1 99 ? 29.249 40.336 45.468 1.00 23.14 102 VAL A CA 1
ATOM 741 C C . VAL A 1 99 ? 29.690 39.063 44.748 1.00 22.84 102 VAL A C 1
ATOM 742 O O . VAL A 1 99 ? 28.916 38.112 44.617 1.00 24.35 102 VAL A O 1
ATOM 746 N N . VAL A 1 100 ? 30.932 39.041 44.271 1.00 25.56 103 VAL A N 1
ATOM 747 C CA . VAL A 1 100 ? 31.416 37.856 43.580 1.00 26.78 103 VAL A CA 1
ATOM 748 C C . VAL A 1 100 ? 31.387 36.690 44.560 1.00 28.34 103 VAL A C 1
ATOM 749 O O . VAL A 1 100 ? 31.216 35.544 44.163 1.00 29.85 103 VAL A O 1
ATOM 753 N N . GLN A 1 101 ? 31.530 36.991 45.850 1.00 28.71 104 GLN A N 1
ATOM 754 C CA . GLN A 1 101 ? 31.498 35.949 46.876 1.00 29.69 104 GLN A CA 1
ATOM 755 C C . GLN A 1 101 ? 30.282 35.054 46.685 1.00 29.74 104 GLN A C 1
ATOM 756 O O . GLN A 1 101 ? 30.330 33.862 46.970 1.00 29.96 104 GLN A O 1
ATOM 762 N N . ALA A 1 102 ? 29.190 35.645 46.208 1.00 31.21 105 ALA A N 1
ATOM 763 C CA . ALA A 1 102 ? 27.951 34.912 45.980 1.00 32.01 105 ALA A CA 1
ATOM 764 C C . ALA A 1 102 ? 27.956 34.144 44.662 1.00 33.24 105 ALA A C 1
ATOM 765 O O . ALA A 1 102 ? 27.156 33.230 44.475 1.00 34.31 105 ALA A O 1
ATOM 767 N N . LEU A 1 103 ? 28.856 34.514 43.753 1.00 36.60 106 LEU A N 1
ATOM 768 C CA . LEU A 1 103 ? 28.931 33.868 42.445 1.00 38.38 106 LEU A CA 1
ATOM 769 C C . LEU A 1 103 ? 29.925 32.721 42.322 1.00 39.11 106 LEU A C 1
ATOM 770 O O . LEU A 1 103 ? 29.618 31.702 41.709 1.00 40.51 106 LEU A O 1
ATOM 775 N N . LEU A 1 104 ? 31.109 32.879 42.900 1.00 43.28 107 LEU A N 1
ATOM 776 C CA . LEU A 1 104 ? 32.142 31.846 42.818 1.00 43.43 107 LEU A CA 1
ATOM 777 C C . LEU A 1 104 ? 31.673 30.422 43.143 1.00 42.90 107 LEU A C 1
ATOM 778 O O . LEU A 1 104 ? 32.088 29.464 42.490 1.00 43.91 107 LEU A O 1
ATOM 783 N N . PRO A 1 105 ? 30.802 30.265 44.155 1.00 34.74 108 PRO A N 1
ATOM 784 C CA . PRO A 1 105 ? 30.306 28.937 44.530 1.00 32.24 108 PRO A CA 1
ATOM 785 C C . PRO A 1 105 ? 28.984 28.540 43.871 1.00 30.81 108 PRO A C 1
ATOM 786 O O . PRO A 1 105 ? 28.380 27.540 44.250 1.00 30.70 108 PRO A O 1
ATOM 790 N N . ALA A 1 106 ? 28.534 29.317 42.891 1.00 29.79 109 ALA A N 1
ATOM 791 C CA . ALA A 1 106 ? 27.271 29.029 42.218 1.00 30.09 109 ALA A CA 1
ATOM 792 C C . ALA A 1 106 ? 27.391 27.891 41.205 1.00 28.43 109 ALA A C 1
ATOM 793 O O . ALA A 1 106 ? 28.490 27.463 40.857 1.00 31.55 109 ALA A O 1
ATOM 795 N N . GLY A 1 107 ? 26.249 27.394 40.746 1.00 27.54 110 GLY A N 1
ATOM 796 C CA . GLY A 1 107 ? 26.253 26.331 39.757 1.00 26.42 110 GLY A CA 1
ATOM 797 C C . GLY A 1 107 ? 26.641 26.908 38.401 1.00 27.17 110 GLY A C 1
ATOM 798 O O . GLY A 1 107 ? 26.360 28.071 38.116 1.00 26.43 110 GLY A O 1
ATOM 799 N N . LYS A 1 108 ? 27.276 26.097 37.559 1.00 26.48 111 LYS A N 1
ATOM 800 C CA . LYS A 1 108 ? 27.708 26.557 36.246 1.00 26.55 111 LYS A CA 1
ATOM 801 C C . LYS A 1 108 ? 27.183 25.646 35.134 1.00 26.28 111 LYS A C 1
ATOM 802 O O . LYS A 1 108 ? 26.890 24.468 35.360 1.00 26.43 111 LYS A O 1
ATOM 808 N N . GLU A 1 109 ? 27.042 26.204 33.939 1.00 22.97 112 GLU A N 1
ATOM 809 C CA . GLU A 1 109 ? 26.617 25.423 32.796 1.00 22.92 112 GLU A CA 1
ATOM 810 C C . GLU A 1 109 ? 27.591 25.730 31.674 1.00 23.95 112 GLU A C 1
ATOM 811 O O . GLU A 1 109 ? 28.007 26.881 31.491 1.00 23.37 112 GLU A O 1
ATOM 817 N N . TYR A 1 110 ? 27.959 24.693 30.930 1.00 24.44 113 TYR A N 1
ATOM 818 C CA . TYR A 1 110 ? 28.875 24.851 29.825 1.00 24.10 113 TYR A CA 1
ATOM 819 C C . TYR A 1 110 ? 28.374 24.116 28.599 1.00 23.40 113 TYR A C 1
ATOM 820 O O . TYR A 1 110 ? 27.499 23.269 28.689 1.00 24.07 113 TYR A O 1
ATOM 829 N N . VAL A 1 111 ? 28.933 24.475 27.452 1.00 23.87 114 VAL A N 1
ATOM 830 C CA . VAL A 1 111 ? 28.667 23.790 26.202 1.00 25.56 114 VAL A CA 1
ATOM 831 C C . VAL A 1 111 ? 30.101 23.416 25.835 1.00 26.36 114 VAL A C 1
ATOM 832 O O . VAL A 1 111 ? 30.953 24.287 25.639 1.00 26.60 114 VAL A O 1
ATOM 836 N N . ALA A 1 112 ? 30.371 22.120 25.772 1.00 22.54 115 ALA A N 1
ATOM 837 C CA . ALA A 1 112 ? 31.712 21.656 25.489 1.00 24.23 115 ALA A CA 1
ATOM 838 C C . ALA A 1 112 ? 31.820 20.746 24.278 1.00 26.26 115 ALA A C 1
ATOM 839 O O . ALA A 1 112 ? 30.862 20.071 23.887 1.00 25.27 115 ALA A O 1
ATOM 841 N N . LEU A 1 113 ? 33.012 20.734 23.694 1.00 30.04 116 LEU A N 1
ATOM 842 C CA . LEU A 1 113 ? 33.283 19.898 22.544 1.00 31.16 116 LEU A CA 1
ATOM 843 C C . LEU A 1 113 ? 34.337 18.892 22.958 1.00 31.53 116 LEU A C 1
ATOM 844 O O . LEU A 1 113 ? 35.444 19.255 23.360 1.00 33.29 116 LEU A O 1
ATOM 849 N N . MET A 1 114 ? 33.976 17.621 22.887 1.00 32.30 117 MET A N 1
ATOM 850 C CA . MET A 1 114 ? 34.895 16.559 23.244 1.00 31.91 117 MET A CA 1
ATOM 851 C C . MET A 1 114 ? 35.403 15.900 21.968 1.00 31.84 117 MET A C 1
ATOM 852 O O . MET A 1 114 ? 34.633 15.651 21.037 1.00 29.04 117 MET A O 1
ATOM 857 N N . HIS A 1 115 ? 36.705 15.645 21.915 1.00 27.02 118 HIS A N 1
ATOM 858 C CA . HIS A 1 115 ? 37.272 14.991 20.752 1.00 28.13 118 HIS A CA 1
ATOM 859 C C . HIS A 1 115 ? 37.744 13.595 21.119 1.00 26.92 118 HIS A C 1
ATOM 860 O O . HIS A 1 115 ? 38.744 13.437 21.815 1.00 26.41 118 HIS A O 1
ATOM 867 N N . LEU A 1 116 ? 37.026 12.584 20.643 1.00 24.73 119 LEU A N 1
ATOM 868 C CA . LEU A 1 116 ? 37.392 11.203 20.936 1.00 26.67 119 LEU A CA 1
ATOM 869 C C . LEU A 1 116 ? 38.624 10.800 20.129 1.00 27.05 119 LEU A C 1
ATOM 870 O O . LEU A 1 116 ? 38.842 11.301 19.028 1.00 25.98 119 LEU A O 1
ATOM 875 N N . HIS A 1 117 ? 39.435 9.905 20.684 1.00 33.73 120 HIS A N 1
ATOM 876 C CA . HIS A 1 117 ? 40.642 9.442 19.998 1.00 35.04 120 HIS A CA 1
ATOM 877 C C . HIS A 1 117 ? 40.383 8.156 19.217 1.00 36.48 120 HIS A C 1
ATOM 878 O O . HIS A 1 117 ? 41.304 7.554 18.672 1.00 36.21 120 HIS A O 1
ATOM 885 N N . GLY A 1 118 ? 39.127 7.736 19.171 1.00 36.47 121 GLY A N 1
ATOM 886 C CA . GLY A 1 118 ? 38.791 6.526 18.452 1.00 38.36 121 GLY A CA 1
ATOM 887 C C . GLY A 1 118 ? 37.343 6.531 18.026 1.00 40.01 121 GLY A C 1
ATOM 888 O O . GLY A 1 118 ? 36.578 7.419 18.400 1.00 40.93 121 GLY A O 1
ATOM 889 N N . ASP A 1 119 ? 36.952 5.530 17.252 1.00 45.86 122 ASP A N 1
ATOM 890 C CA . ASP A 1 119 ? 35.582 5.450 16.779 1.00 47.28 122 ASP A CA 1
ATOM 891 C C . ASP A 1 119 ? 34.737 4.609 17.718 1.00 48.39 122 ASP A C 1
ATOM 892 O O . ASP A 1 119 ? 35.018 3.435 17.948 1.00 49.95 122 ASP A O 1
ATOM 897 N N . VAL A 1 120 ? 33.703 5.235 18.267 1.00 41.97 123 VAL A N 1
ATOM 898 C CA . VAL A 1 120 ? 32.817 4.586 19.218 1.00 41.20 123 VAL A CA 1
ATOM 899 C C . VAL A 1 120 ? 31.371 4.798 18.810 1.00 41.12 123 VAL A C 1
ATOM 900 O O . VAL A 1 120 ? 30.999 5.887 18.383 1.00 40.77 123 VAL A O 1
ATOM 904 N N . PRO A 1 121 ? 30.537 3.753 18.924 1.00 38.22 124 PRO A N 1
ATOM 905 C CA . PRO A 1 121 ? 29.126 3.886 18.554 1.00 39.01 124 PRO A CA 1
ATOM 906 C C . PRO A 1 121 ? 28.415 4.915 19.430 1.00 39.70 124 PRO A C 1
ATOM 907 O O . PRO A 1 121 ? 28.619 4.966 20.645 1.00 37.53 124 PRO A O 1
ATOM 911 N N . GLU A 1 122 ? 27.581 5.730 18.794 1.00 40.57 125 GLU A N 1
ATOM 912 C CA . GLU A 1 122 ? 26.842 6.788 19.469 1.00 43.53 125 GLU A CA 1
ATOM 913 C C . GLU A 1 122 ? 26.144 6.326 20.743 1.00 43.96 125 GLU A C 1
ATOM 914 O O . GLU A 1 122 ? 26.311 6.926 21.810 1.00 42.76 125 GLU A O 1
ATOM 920 N N . ASP A 1 123 ? 25.363 5.258 20.633 1.00 52.02 126 ASP A N 1
ATOM 921 C CA . ASP A 1 123 ? 24.637 4.735 21.781 1.00 52.08 126 ASP A CA 1
ATOM 922 C C . ASP A 1 123 ? 25.545 4.534 22.993 1.00 50.99 126 ASP A C 1
ATOM 923 O O . ASP A 1 123 ? 25.162 4.850 24.120 1.00 50.39 126 ASP A O 1
ATOM 928 N N . LYS A 1 124 ? 26.751 4.024 22.765 1.00 48.30 127 LYS A N 1
ATOM 929 C CA . LYS A 1 124 ? 27.678 3.804 23.866 1.00 47.01 127 LYS A CA 1
ATOM 930 C C . LYS A 1 124 ? 28.167 5.145 24.416 1.00 45.73 127 LYS A C 1
ATOM 931 O O . LYS A 1 124 ? 28.424 5.279 25.614 1.00 45.95 127 LYS A O 1
ATOM 937 N N . ILE A 1 125 ? 28.294 6.139 23.541 1.00 37.56 128 ILE A N 1
ATOM 938 C CA . ILE A 1 125 ? 28.740 7.461 23.969 1.00 34.99 128 ILE A CA 1
ATOM 939 C C . ILE A 1 125 ? 27.687 8.069 24.897 1.00 33.67 128 ILE A C 1
ATOM 940 O O . ILE A 1 125 ? 28.010 8.570 25.977 1.00 30.23 128 ILE A O 1
ATOM 945 N N . ILE A 1 126 ? 26.429 8.011 24.466 1.00 31.09 129 ILE A N 1
ATOM 946 C CA . ILE A 1 126 ? 25.313 8.552 25.239 1.00 32.80 129 ILE A CA 1
ATOM 947 C C . ILE A 1 126 ? 25.180 7.816 26.570 1.00 33.36 129 ILE A C 1
ATOM 948 O O . ILE A 1 126 ? 25.065 8.433 27.631 1.00 30.50 129 ILE A O 1
ATOM 953 N N . GLN A 1 127 ? 25.197 6.490 26.490 1.00 37.55 130 GLN A N 1
ATOM 954 C CA . GLN A 1 127 ? 25.077 5.627 27.655 1.00 38.79 130 GLN A CA 1
ATOM 955 C C . GLN A 1 127 ? 26.114 5.946 28.730 1.00 38.54 130 GLN A C 1
ATOM 956 O O . GLN A 1 127 ? 25.772 6.171 29.893 1.00 37.39 130 GLN A O 1
ATOM 962 N N . VAL A 1 128 ? 27.381 5.960 28.333 1.00 42.59 131 VAL A N 1
ATOM 963 C CA . VAL A 1 128 ? 28.469 6.227 29.262 1.00 44.03 131 VAL A CA 1
ATOM 964 C C . VAL A 1 128 ? 28.445 7.644 29.816 1.00 44.08 131 VAL A C 1
ATOM 965 O O . VAL A 1 128 ? 28.874 7.887 30.948 1.00 43.95 131 VAL A O 1
ATOM 969 N N . MET A 1 129 ? 27.941 8.584 29.028 1.00 39.00 132 MET A N 1
ATOM 970 C CA . MET A 1 129 ? 27.886 9.957 29.491 1.00 39.95 132 MET A CA 1
ATOM 971 C C . MET A 1 129 ? 26.764 10.141 30.501 1.00 39.84 132 MET A C 1
ATOM 972 O O . MET A 1 129 ? 26.869 10.962 31.407 1.00 39.80 132 MET A O 1
ATOM 977 N N . LYS A 1 130 ? 25.700 9.362 30.357 1.00 42.96 133 LYS A N 1
ATOM 978 C CA . LYS A 1 130 ? 24.585 9.456 31.286 1.00 44.88 133 LYS A CA 1
ATOM 979 C C . LYS A 1 130 ? 25.042 8.963 32.660 1.00 43.92 133 LYS A C 1
ATOM 980 O O . LYS A 1 130 ? 24.463 9.327 33.684 1.00 43.71 133 LYS A O 1
ATOM 986 N N . GLU A 1 131 ? 26.086 8.137 32.664 1.00 34.61 134 GLU A N 1
ATOM 987 C CA . GLU A 1 131 ? 26.638 7.579 33.895 1.00 35.19 134 GLU A CA 1
ATOM 988 C C . GLU A 1 131 ? 27.359 8.617 34.741 1.00 33.43 134 GLU A C 1
ATOM 989 O O . GLU A 1 131 ? 27.508 8.450 35.954 1.00 32.67 134 GLU A O 1
ATOM 995 N N . PHE A 1 132 ? 27.802 9.691 34.104 1.00 35.83 135 PHE A N 1
ATOM 996 C CA . PHE A 1 132 ? 28.508 10.730 34.825 1.00 34.35 135 PHE A CA 1
ATOM 997 C C . PHE A 1 132 ? 27.587 11.801 35.388 1.00 34.87 135 PHE A C 1
ATOM 998 O O . PHE A 1 132 ? 28.052 12.831 35.865 1.00 35.80 135 PHE A O 1
ATOM 1006 N N . GLU A 1 133 ? 26.282 11.553 35.330 1.00 31.50 136 GLU A N 1
ATOM 1007 C CA . GLU A 1 133 ? 25.313 12.486 35.883 1.00 31.61 136 GLU A CA 1
ATOM 1008 C C . GLU A 1 133 ? 25.146 12.173 37.364 1.00 31.82 136 GLU A C 1
ATOM 1009 O O . GLU A 1 133 ? 25.073 11.008 37.752 1.00 31.49 136 GLU A O 1
ATOM 1015 N N . GLY A 1 134 ? 25.099 13.214 38.190 1.00 33.38 137 GLY A N 1
ATOM 1016 C CA . GLY A 1 134 ? 24.934 13.020 39.619 1.00 33.22 137 GLY A CA 1
ATOM 1017 C C . GLY A 1 134 ? 26.240 13.195 40.357 1.00 33.57 137 GLY A C 1
ATOM 1018 O O . GLY A 1 134 ? 27.168 13.796 39.835 1.00 35.08 137 GLY A O 1
ATOM 1019 N N . GLU A 1 135 ? 26.320 12.667 41.570 1.00 33.76 138 GLU A N 1
ATOM 1020 C CA . GLU A 1 135 ? 27.538 12.784 42.361 1.00 34.83 138 GLU A CA 1
ATOM 1021 C C . GLU A 1 135 ? 28.627 11.918 41.753 1.00 33.87 138 GLU A C 1
ATOM 1022 O O . GLU A 1 135 ? 28.453 10.708 41.597 1.00 32.95 138 GLU A O 1
ATOM 1028 N N . ILE A 1 136 ? 29.750 12.543 41.411 1.00 34.26 139 ILE A N 1
ATOM 1029 C CA . ILE A 1 136 ? 30.853 11.820 40.813 1.00 34.46 139 ILE A CA 1
ATOM 1030 C C . ILE A 1 136 ? 32.157 12.108 41.537 1.00 35.93 139 ILE A C 1
ATOM 1031 O O . ILE A 1 136 ? 32.262 13.069 42.296 1.00 35.30 139 ILE A O 1
ATOM 1036 N N . ILE A 1 137 ? 33.150 11.262 41.295 1.00 33.33 140 ILE A N 1
ATOM 1037 C CA . ILE A 1 137 ? 34.451 11.417 41.927 1.00 34.42 140 ILE A CA 1
ATOM 1038 C C . ILE A 1 137 ? 35.387 12.096 40.955 1.00 36.08 140 ILE A C 1
ATOM 1039 O O . ILE A 1 137 ? 35.598 11.613 39.839 1.00 37.02 140 ILE A O 1
ATOM 1044 N N . GLN A 1 138 ? 35.949 13.220 41.377 1.00 47.88 141 GLN A N 1
ATOM 1045 C CA . GLN A 1 138 ? 36.855 13.968 40.523 1.00 50.24 141 GLN A CA 1
ATOM 1046 C C . GLN A 1 138 ? 37.948 14.623 41.355 1.00 52.03 141 GLN A C 1
ATOM 1047 O O . GLN A 1 138 ? 37.684 15.534 42.132 1.00 53.65 141 GLN A O 1
ATOM 1053 N N . ARG A 1 139 ? 39.175 14.147 41.197 1.00 49.35 142 ARG A N 1
ATOM 1054 C CA . ARG A 1 139 ? 40.308 14.704 41.925 1.00 52.64 142 ARG A CA 1
ATOM 1055 C C . ARG A 1 139 ? 40.707 16.034 41.281 1.00 53.55 142 ARG A C 1
ATOM 1056 O O . ARG A 1 139 ? 40.653 16.176 40.060 1.00 54.11 142 ARG A O 1
ATOM 1064 N N . PRO A 1 140 ? 41.108 17.029 42.095 1.00 41.60 143 PRO A N 1
ATOM 1065 C CA . PRO A 1 140 ? 41.508 18.340 41.574 1.00 42.17 143 PRO A CA 1
ATOM 1066 C C . PRO A 1 140 ? 42.741 18.270 40.675 1.00 43.63 143 PRO A C 1
ATOM 1067 O O . PRO A 1 140 ? 43.542 17.340 40.775 1.00 41.91 143 PRO A O 1
ATOM 1071 N N . PRO A 1 141 ? 42.912 19.266 39.792 1.00 49.08 144 PRO A N 1
ATOM 1072 C CA . PRO A 1 141 ? 44.049 19.331 38.865 1.00 51.26 144 PRO A CA 1
ATOM 1073 C C . PRO A 1 141 ? 45.410 19.472 39.552 1.00 53.47 144 PRO A C 1
ATOM 1074 O O . PRO A 1 141 ? 45.502 19.505 40.781 1.00 52.76 144 PRO A O 1
ATOM 1078 N N . LEU A 1 142 ? 46.462 19.560 38.743 1.00 53.44 145 LEU A N 1
ATOM 1079 C CA . LEU A 1 142 ? 47.826 19.684 39.247 1.00 56.66 145 LEU A CA 1
ATOM 1080 C C . LEU A 1 142 ? 48.127 21.105 39.696 1.00 58.66 145 LEU A C 1
ATOM 1081 O O . LEU A 1 142 ? 49.026 21.337 40.504 1.00 58.44 145 LEU A O 1
ATOM 1086 N N . ARG A 1 143 ? 47.367 22.053 39.163 1.00 55.29 146 ARG A N 1
ATOM 1087 C CA . ARG A 1 143 ? 47.545 23.468 39.473 1.00 59.10 146 ARG A CA 1
ATOM 1088 C C . ARG A 1 143 ? 46.907 23.880 40.799 1.00 61.26 146 ARG A C 1
ATOM 1089 O O . ARG A 1 143 ? 47.465 24.687 41.539 1.00 61.44 146 ARG A O 1
ATOM 1097 N N . SER A 1 144 ? 45.739 23.323 41.097 1.00 81.67 147 SER A N 1
ATOM 1098 C CA . SER A 1 144 ? 45.027 23.679 42.317 1.00 85.22 147 SER A CA 1
ATOM 1099 C C . SER A 1 144 ? 45.335 22.827 43.541 1.00 86.76 147 SER A C 1
ATOM 1100 O O . SER A 1 144 ? 45.593 21.628 43.438 1.00 86.74 147 SER A O 1
ATOM 1103 N N . ALA A 1 145 ? 45.297 23.476 44.701 1.00 117.11 148 ALA A N 1
ATOM 1104 C CA . ALA A 1 145 ? 45.534 22.836 45.989 1.00 119.04 148 ALA A CA 1
ATOM 1105 C C . ALA A 1 145 ? 46.898 22.180 46.142 1.00 120.08 148 ALA A C 1
ATOM 1106 O O . ALA A 1 145 ? 47.564 21.847 45.161 1.00 120.36 148 ALA A O 1
ATOM 1108 N N . VAL A 1 146 ? 47.300 22.005 47.397 1.00 139.88 149 VAL A N 1
ATOM 1109 C CA . VAL A 1 146 ? 48.568 21.372 47.732 1.00 139.85 149 VAL A CA 1
ATOM 1110 C C . VAL A 1 146 ? 48.241 19.973 48.266 1.00 139.63 149 VAL A C 1
ATOM 1111 O O . VAL A 1 146 ? 49.122 19.251 48.735 1.00 140.03 149 VAL A O 1
ATOM 1115 N N . LYS A 1 147 ? 46.958 19.613 48.194 1.00 85.31 150 LYS A N 1
ATOM 1116 C CA . LYS A 1 147 ? 46.458 18.307 48.631 1.00 83.12 150 LYS A CA 1
ATOM 1117 C C . LYS A 1 147 ? 45.515 17.791 47.552 1.00 81.63 150 LYS A C 1
ATOM 1118 O O . LYS A 1 147 ? 44.311 18.048 47.577 1.00 81.28 150 LYS A O 1
ATOM 1124 N N . ARG A 1 148 ? 46.080 17.053 46.607 1.00 74.49 151 ARG A N 1
ATOM 1125 C CA . ARG A 1 148 ? 45.330 16.516 45.482 1.00 73.02 151 ARG A CA 1
ATOM 1126 C C . ARG A 1 148 ? 44.453 15.327 45.854 1.00 71.59 151 ARG A C 1
ATOM 1127 O O . ARG A 1 148 ? 44.485 14.289 45.190 1.00 70.86 151 ARG A O 1
ATOM 1135 N N . ARG A 1 149 ? 43.672 15.479 46.917 1.00 94.03 152 ARG A N 1
ATOM 1136 C CA . ARG A 1 149 ? 42.780 14.412 47.352 1.00 92.15 152 ARG A CA 1
ATOM 1137 C C . ARG A 1 149 ? 41.553 14.373 46.457 1.00 89.34 152 ARG A C 1
ATOM 1138 O O . ARG A 1 149 ? 41.048 15.416 46.042 1.00 89.39 152 ARG A O 1
ATOM 1146 N N . LEU A 1 150 ? 41.077 13.169 46.157 1.00 79.58 153 LEU A N 1
ATOM 1147 C CA . LEU A 1 150 ? 39.899 13.017 45.316 1.00 75.80 153 LEU A CA 1
ATOM 1148 C C . LEU A 1 150 ? 38.640 13.261 46.139 1.00 72.30 153 LEU A C 1
ATOM 1149 O O . LEU A 1 150 ? 38.478 12.716 47.234 1.00 72.13 153 LEU A O 1
ATOM 1154 N N . ARG A 1 151 ? 37.761 14.105 45.613 1.00 52.40 154 ARG A N 1
ATOM 1155 C CA . ARG A 1 151 ? 36.509 14.432 46.280 1.00 47.57 154 ARG A CA 1
ATOM 1156 C C . ARG A 1 151 ? 35.383 14.166 45.293 1.00 44.22 154 ARG A C 1
ATOM 1157 O O . ARG A 1 151 ? 35.624 13.692 44.180 1.00 42.08 154 ARG A O 1
ATOM 1165 N N . THR A 1 152 ? 34.154 14.460 45.703 1.00 40.47 155 THR A N 1
ATOM 1166 C CA . THR A 1 152 ? 33.016 14.263 44.824 1.00 37.06 155 THR A CA 1
ATOM 1167 C C . THR A 1 152 ? 32.483 15.625 44.383 1.00 35.25 155 THR A C 1
ATOM 1168 O O . THR A 1 152 ? 32.737 16.650 45.025 1.00 32.26 155 THR A O 1
ATOM 1172 N N . ARG A 1 153 ? 31.758 15.635 43.272 1.00 37.46 156 ARG A N 1
ATOM 1173 C CA . ARG A 1 153 ? 31.188 16.866 42.760 1.00 37.55 156 ARG A CA 1
ATOM 1174 C C . ARG A 1 153 ? 29.903 16.494 42.038 1.00 36.00 156 ARG A C 1
ATOM 1175 O O . ARG A 1 153 ? 29.765 15.379 41.537 1.00 36.68 156 ARG A O 1
ATOM 1183 N N . LYS A 1 154 ? 28.955 17.414 41.986 1.00 32.31 157 LYS A N 1
ATOM 1184 C CA . LYS A 1 154 ? 27.695 17.118 41.330 1.00 31.01 157 LYS A CA 1
ATOM 1185 C C . LYS A 1 154 ? 27.615 17.579 39.881 1.00 29.93 157 LYS A C 1
ATOM 1186 O O . LYS A 1 154 ? 27.940 18.722 39.547 1.00 29.00 157 LYS A O 1
ATOM 1192 N N . VAL A 1 155 ? 27.187 16.667 39.022 1.00 32.42 158 VAL A N 1
ATOM 1193 C CA . VAL A 1 155 ? 26.968 16.976 37.626 1.00 30.83 158 VAL A CA 1
ATOM 1194 C C . VAL A 1 155 ? 25.439 16.948 37.575 1.00 31.60 158 VAL A C 1
ATOM 1195 O O . VAL A 1 155 ? 24.832 15.875 37.590 1.00 31.89 158 VAL A O 1
ATOM 1199 N N . TYR A 1 156 ? 24.818 18.123 37.553 1.00 31.37 159 TYR A N 1
ATOM 1200 C CA . TYR A 1 156 ? 23.361 18.205 37.531 1.00 33.01 159 TYR A CA 1
ATOM 1201 C C . TYR A 1 156 ? 22.746 17.594 36.282 1.00 32.64 159 TYR A C 1
ATOM 1202 O O . TYR A 1 156 ? 21.622 17.101 36.315 1.00 34.19 159 TYR A O 1
ATOM 1211 N N . TYR A 1 157 ? 23.481 17.624 35.178 1.00 32.71 160 TYR A N 1
ATOM 1212 C CA . TYR A 1 157 ? 22.993 17.041 33.934 1.00 32.93 160 TYR A CA 1
ATOM 1213 C C . TYR A 1 157 ? 24.010 17.109 32.811 1.00 33.37 160 TYR A C 1
ATOM 1214 O O . TYR A 1 157 ? 24.872 17.990 32.777 1.00 32.70 160 TYR A O 1
ATOM 1223 N N . ILE A 1 158 ? 23.893 16.153 31.900 1.00 31.48 161 ILE A N 1
ATOM 1224 C CA . ILE A 1 158 ? 24.746 16.061 30.729 1.00 33.21 161 ILE A CA 1
ATOM 1225 C C . ILE A 1 158 ? 23.816 15.787 29.553 1.00 33.77 161 ILE A C 1
ATOM 1226 O O . ILE A 1 158 ? 23.052 14.820 29.567 1.00 31.70 161 ILE A O 1
ATOM 1231 N N . GLU A 1 159 ? 23.868 16.660 28.553 1.00 36.11 162 GLU A N 1
ATOM 1232 C CA . GLU A 1 159 ? 23.028 16.536 27.369 1.00 37.21 162 GLU A CA 1
ATOM 1233 C C . GLU A 1 159 ? 23.869 16.602 26.093 1.00 35.46 162 GLU A C 1
ATOM 1234 O O . GLU A 1 159 ? 24.442 17.643 25.772 1.00 35.16 162 GLU A O 1
ATOM 1240 N N . VAL A 1 160 ? 23.946 15.485 25.374 1.00 30.81 163 VAL A N 1
ATOM 1241 C CA . VAL A 1 160 ? 24.714 15.434 24.138 1.00 29.43 163 VAL A CA 1
ATOM 1242 C C . VAL A 1 160 ? 23.913 16.179 23.078 1.00 29.84 163 VAL A C 1
ATOM 1243 O O . VAL A 1 160 ? 22.733 15.900 22.876 1.00 28.81 163 VAL A O 1
ATOM 1247 N N . LEU A 1 161 ? 24.555 17.133 22.409 1.00 33.25 164 LEU A N 1
ATOM 1248 C CA . LEU A 1 161 ? 23.882 17.937 21.398 1.00 34.88 164 LEU A CA 1
ATOM 1249 C C . LEU A 1 161 ? 24.054 17.408 19.984 1.00 35.43 164 LEU A C 1
ATOM 1250 O O . LEU A 1 161 ? 23.077 17.172 19.281 1.00 35.34 164 LEU A O 1
ATOM 1255 N N . GLU A 1 162 ? 25.298 17.226 19.568 1.00 37.39 165 GLU A N 1
ATOM 1256 C CA . GLU A 1 162 ? 25.568 16.740 18.227 1.00 39.29 165 GLU A CA 1
ATOM 1257 C C . GLU A 1 162 ? 26.838 15.925 18.171 1.00 38.69 165 GLU A C 1
ATOM 1258 O O . GLU A 1 162 ? 27.765 16.141 18.948 1.00 37.83 165 GLU A O 1
ATOM 1264 N N . ILE A 1 163 ? 26.869 14.985 17.237 1.00 40.26 166 ILE A N 1
ATOM 1265 C CA . ILE A 1 163 ? 28.031 14.131 17.057 1.00 40.09 166 ILE A CA 1
ATOM 1266 C C . ILE A 1 163 ? 28.471 14.157 15.602 1.00 40.55 166 ILE A C 1
ATOM 1267 O O . ILE A 1 163 ? 27.717 13.781 14.710 1.00 41.66 166 ILE A O 1
ATOM 1272 N N . GLU A 1 164 ? 29.687 14.633 15.369 1.00 36.47 167 GLU A N 1
ATOM 1273 C CA . GLU A 1 164 ? 30.251 14.693 14.031 1.00 36.45 167 GLU A CA 1
ATOM 1274 C C . GLU A 1 164 ? 31.599 14.018 14.109 1.00 34.94 167 GLU A C 1
ATOM 1275 O O . GLU A 1 164 ? 32.465 14.456 14.863 1.00 32.51 167 GLU A O 1
ATOM 1281 N N . GLY A 1 165 ? 31.776 12.950 13.334 1.00 36.28 168 GLY A N 1
ATOM 1282 C CA . GLY A 1 165 ? 33.029 12.225 13.385 1.00 35.21 168 GLY A CA 1
ATOM 1283 C C . GLY A 1 165 ? 33.282 11.842 14.835 1.00 35.10 168 GLY A C 1
ATOM 1284 O O . GLY A 1 165 ? 32.398 11.307 15.516 1.00 34.87 168 GLY A O 1
ATOM 1285 N N . ARG A 1 166 ? 34.482 12.126 15.320 1.00 30.16 169 ARG A N 1
ATOM 1286 C CA . ARG A 1 166 ? 34.828 11.814 16.695 1.00 29.86 169 ARG A CA 1
ATOM 1287 C C . ARG A 1 166 ? 34.581 13.017 17.597 1.00 29.56 169 ARG A C 1
ATOM 1288 O O . ARG A 1 166 ? 34.940 12.997 18.774 1.00 29.81 169 ARG A O 1
ATOM 1296 N N . ASP A 1 167 ? 33.976 14.063 17.038 1.00 27.09 170 ASP A N 1
ATOM 1297 C CA . ASP A 1 167 ? 33.675 15.268 17.805 1.00 28.61 170 ASP A CA 1
ATOM 1298 C C . ASP A 1 167 ? 32.301 15.174 18.438 1.00 28.59 170 ASP A C 1
ATOM 1299 O O . ASP A 1 167 ? 31.300 14.939 17.757 1.00 28.08 170 ASP A O 1
ATOM 1304 N N . VAL A 1 168 ? 32.260 15.354 19.753 1.00 35.22 171 VAL A N 1
ATOM 1305 C CA . VAL A 1 168 ? 31.013 15.284 20.497 1.00 33.37 171 VAL A CA 1
ATOM 1306 C C . VAL A 1 168 ? 30.714 16.606 21.198 1.00 34.27 171 VAL A C 1
ATOM 1307 O O . VAL A 1 168 ? 31.450 17.028 22.092 1.00 33.80 171 VAL A O 1
ATOM 1311 N N . LEU A 1 169 ? 29.632 17.256 20.784 1.00 29.95 172 LEU A N 1
ATOM 1312 C CA . LEU A 1 169 ? 29.228 18.519 21.388 1.00 31.08 172 LEU A CA 1
ATOM 1313 C C . LEU A 1 169 ? 28.160 18.219 22.436 1.00 31.14 172 LEU A C 1
ATOM 1314 O O . LEU A 1 169 ? 27.198 17.502 22.158 1.00 31.90 172 LEU A O 1
ATOM 1319 N N . PHE A 1 170 ? 28.330 18.753 23.641 1.00 30.01 173 PHE A N 1
ATOM 1320 C CA . PHE A 1 170 ? 27.361 18.517 24.708 1.00 29.74 173 PHE A CA 1
ATOM 1321 C C . PHE A 1 170 ? 27.228 19.682 25.679 1.00 30.46 173 PHE A C 1
ATOM 1322 O O . PHE A 1 170 ? 28.144 20.485 25.827 1.00 31.74 173 PHE A O 1
ATOM 1330 N N . ARG A 1 171 ? 26.076 19.764 26.336 1.00 31.42 174 ARG A N 1
ATOM 1331 C CA . ARG A 1 171 ? 25.810 20.811 27.316 1.00 32.36 174 ARG A CA 1
ATOM 1332 C C . ARG A 1 171 ? 25.916 20.145 28.682 1.00 31.20 174 ARG A C 1
ATOM 1333 O O . ARG A 1 171 ? 25.409 19.037 28.876 1.00 30.56 174 ARG A O 1
ATOM 1341 N N . VAL A 1 172 ? 26.563 20.811 29.631 1.00 25.95 175 VAL A N 1
ATOM 1342 C CA . VAL A 1 172 ? 26.718 20.225 30.955 1.00 24.20 175 VAL A CA 1
ATOM 1343 C C . VAL A 1 172 ? 26.518 21.237 32.090 1.00 22.54 175 VAL A C 1
ATOM 1344 O O . VAL A 1 172 ? 27.074 22.332 32.053 1.00 22.06 175 VAL A O 1
ATOM 1348 N N . GLY A 1 173 ? 25.702 20.857 33.078 1.00 25.79 176 GLY A N 1
ATOM 1349 C CA . GLY A 1 173 ? 25.418 21.697 34.236 1.00 23.60 176 GLY A CA 1
ATOM 1350 C C . GLY A 1 173 ? 26.115 21.093 35.447 1.00 26.22 176 GLY A C 1
ATOM 1351 O O . GLY A 1 173 ? 25.922 19.909 35.745 1.00 25.17 176 GLY A O 1
ATOM 1352 N N . VAL A 1 174 ? 26.903 21.896 36.163 1.00 20.28 177 VAL A N 1
ATOM 1353 C CA . VAL A 1 174 ? 27.672 21.378 37.290 1.00 20.95 177 VAL A CA 1
ATOM 1354 C C . VAL A 1 174 ? 27.832 22.343 38.465 1.00 22.21 177 VAL A C 1
ATOM 1355 O O . VAL A 1 174 ? 27.668 23.549 38.321 1.00 21.72 177 VAL A O 1
ATOM 1359 N N . GLU A 1 175 ? 28.167 21.808 39.636 1.00 29.39 178 GLU A N 1
ATOM 1360 C CA . GLU A 1 175 ? 28.367 22.661 40.802 1.00 31.03 178 GLU A CA 1
ATOM 1361 C C . GLU A 1 175 ? 29.782 23.203 40.669 1.00 30.40 178 GLU A C 1
ATOM 1362 O O . GLU A 1 175 ? 30.612 22.613 39.970 1.00 26.63 178 GLU A O 1
ATOM 1368 N N . ALA A 1 176 ? 30.049 24.333 41.319 1.00 28.47 179 ALA A N 1
ATOM 1369 C CA . ALA A 1 176 ? 31.366 24.960 41.263 1.00 28.39 179 ALA A CA 1
ATOM 1370 C C . ALA A 1 176 ? 32.471 23.961 41.589 1.00 28.63 179 ALA A C 1
ATOM 1371 O O . ALA A 1 176 ? 32.256 23.000 42.328 1.00 27.26 179 ALA A O 1
ATOM 1373 N N . GLY A 1 177 ? 33.652 24.183 41.023 1.00 39.05 180 GLY A N 1
ATOM 1374 C CA . GLY A 1 177 ? 34.761 23.286 41.288 1.00 41.23 180 GLY A CA 1
ATOM 1375 C C . GLY A 1 177 ? 34.837 22.057 40.398 1.00 42.45 180 GLY A C 1
ATOM 1376 O O . GLY A 1 177 ? 35.752 21.249 40.544 1.00 45.68 180 GLY A O 1
ATOM 1377 N N . THR A 1 178 ? 33.882 21.900 39.487 1.00 35.45 181 THR A N 1
ATOM 1378 C CA . THR A 1 178 ? 33.882 20.756 38.581 1.00 34.17 181 THR A CA 1
ATOM 1379 C C . THR A 1 178 ? 34.659 21.130 37.324 1.00 33.05 181 THR A C 1
ATOM 1380 O O . THR A 1 178 ? 34.317 22.095 36.642 1.00 34.01 181 THR A O 1
ATOM 1384 N N . TYR A 1 179 ? 35.714 20.387 37.015 1.00 24.30 182 TYR A N 1
ATOM 1385 C CA . TYR A 1 179 ? 36.492 20.696 35.821 1.00 24.17 182 TYR A CA 1
ATOM 1386 C C . TYR A 1 179 ? 35.979 19.921 34.610 1.00 23.51 182 TYR A C 1
ATOM 1387 O O . TYR A 1 179 ? 36.012 18.691 34.579 1.00 24.76 182 TYR A O 1
ATOM 1396 N N . ILE A 1 180 ? 35.478 20.653 33.624 1.00 24.56 183 ILE A N 1
ATOM 1397 C CA . ILE A 1 180 ? 34.946 20.033 32.422 1.00 24.39 183 ILE A CA 1
ATOM 1398 C C . ILE A 1 180 ? 36.027 19.217 31.728 1.00 25.67 183 ILE A C 1
ATOM 1399 O O . ILE A 1 180 ? 35.764 18.128 31.219 1.00 23.97 183 ILE A O 1
ATOM 1404 N N . ARG A 1 181 ? 37.246 19.748 31.726 1.00 28.97 184 ARG A N 1
ATOM 1405 C CA . ARG A 1 181 ? 38.381 19.076 31.105 1.00 32.27 184 ARG A CA 1
ATOM 1406 C C . ARG A 1 181 ? 38.584 17.673 31.690 1.00 32.81 184 ARG A C 1
ATOM 1407 O O . ARG A 1 181 ? 38.774 16.704 30.948 1.00 32.43 184 ARG A O 1
ATOM 1415 N N . SER A 1 182 ? 38.529 17.563 33.018 1.00 30.13 185 SER A N 1
ATOM 1416 C CA . SER A 1 182 ? 38.704 16.272 33.683 1.00 30.86 185 SER A CA 1
ATOM 1417 C C . SER A 1 182 ? 37.547 15.356 33.342 1.00 30.17 185 SER A C 1
ATOM 1418 O O . SER A 1 182 ? 37.731 14.169 33.065 1.00 30.54 185 SER A O 1
ATOM 1421 N N . LEU A 1 183 ? 36.349 15.922 33.375 1.00 33.71 186 LEU A N 1
ATOM 1422 C CA . LEU A 1 183 ? 35.149 15.172 33.060 1.00 33.88 186 LEU A CA 1
ATOM 1423 C C . LEU A 1 183 ? 35.291 14.493 31.701 1.00 33.18 186 LEU A C 1
ATOM 1424 O O . LEU A 1 183 ? 35.025 13.302 31.562 1.00 34.31 186 LEU A O 1
ATOM 1429 N N . ILE A 1 184 ? 35.715 15.254 30.699 1.00 30.33 187 ILE A N 1
ATOM 1430 C CA . ILE A 1 184 ? 35.866 14.702 29.362 1.00 30.59 187 ILE A CA 1
ATOM 1431 C C . ILE A 1 184 ? 36.986 13.668 29.318 1.00 31.38 187 ILE A C 1
ATOM 1432 O O . ILE A 1 184 ? 36.841 12.625 28.680 1.00 31.12 187 ILE A O 1
ATOM 1437 N N . HIS A 1 185 ? 38.092 13.948 30.002 1.00 30.58 188 HIS A N 1
ATOM 1438 C CA . HIS A 1 185 ? 39.201 13.009 30.038 1.00 32.25 188 HIS A CA 1
ATOM 1439 C C . HIS A 1 185 ? 38.736 11.671 30.620 1.00 32.69 188 HIS A C 1
ATOM 1440 O O . HIS A 1 185 ? 39.085 10.603 30.114 1.00 34.63 188 HIS A O 1
ATOM 1447 N N . HIS A 1 186 ? 37.954 11.738 31.694 1.00 29.69 189 HIS A N 1
ATOM 1448 C CA . HIS A 1 186 ? 37.450 10.535 32.341 1.00 29.58 189 HIS A CA 1
ATOM 1449 C C . HIS A 1 186 ? 36.496 9.783 31.425 1.00 28.35 189 HIS A C 1
ATOM 1450 O O . HIS A 1 186 ? 36.478 8.555 31.409 1.00 26.45 189 HIS A O 1
ATOM 1457 N N . ILE A 1 187 ? 35.688 10.525 30.679 1.00 25.87 190 ILE A N 1
ATOM 1458 C CA . ILE A 1 187 ? 34.761 9.901 29.753 1.00 26.86 190 ILE A CA 1
ATOM 1459 C C . ILE A 1 187 ? 35.579 9.117 28.728 1.00 26.34 190 ILE A C 1
ATOM 1460 O O . ILE A 1 187 ? 35.195 8.019 28.330 1.00 27.35 190 ILE A O 1
ATOM 1465 N N . GLY A 1 188 ? 36.722 9.683 28.338 1.00 26.30 191 GLY A N 1
ATOM 1466 C CA . GLY A 1 188 ? 37.600 9.047 27.373 1.00 27.07 191 GLY A CA 1
ATOM 1467 C C . GLY A 1 188 ? 38.117 7.714 27.881 1.00 28.66 191 GLY A C 1
ATOM 1468 O O . GLY A 1 188 ? 38.214 6.741 27.128 1.00 27.77 191 GLY A O 1
ATOM 1469 N N . LEU A 1 189 ? 38.454 7.670 29.165 1.00 38.70 192 LEU A N 1
ATOM 1470 C CA . LEU A 1 189 ? 38.948 6.447 29.774 1.00 39.32 192 LEU A CA 1
ATOM 1471 C C . LEU A 1 189 ? 37.811 5.450 29.862 1.00 39.45 192 LEU A C 1
ATOM 1472 O O . LEU A 1 189 ? 37.978 4.277 29.529 1.00 39.94 192 LEU A O 1
ATOM 1477 N N . ALA A 1 190 ? 36.649 5.921 30.304 1.00 35.79 193 ALA A N 1
ATOM 1478 C CA . ALA A 1 190 ? 35.481 5.056 30.425 1.00 35.03 193 ALA A CA 1
ATOM 1479 C C . ALA A 1 190 ? 35.143 4.395 29.088 1.00 36.13 193 ALA A C 1
ATOM 1480 O O . ALA A 1 190 ? 34.685 3.250 29.060 1.00 36.72 193 ALA A O 1
ATOM 1482 N N . LEU A 1 191 ? 35.373 5.116 27.990 1.00 36.81 194 LEU A N 1
ATOM 1483 C CA . LEU A 1 191 ? 35.095 4.604 26.648 1.00 37.91 194 LEU A CA 1
ATOM 1484 C C . LEU A 1 191 ? 36.309 3.876 26.066 1.00 38.64 194 LEU A C 1
ATOM 1485 O O . LEU A 1 191 ? 36.260 3.358 24.950 1.00 40.31 194 LEU A O 1
ATOM 1490 N N . GLY A 1 192 ? 37.401 3.857 26.823 1.00 32.34 195 GLY A N 1
ATOM 1491 C CA . GLY A 1 192 ? 38.601 3.177 26.377 1.00 31.16 195 GLY A CA 1
ATOM 1492 C C . GLY A 1 192 ? 39.470 3.867 25.344 1.00 31.83 195 GLY A C 1
ATOM 1493 O O . GLY A 1 192 ? 40.694 3.878 25.487 1.00 33.22 195 GLY A O 1
ATOM 1494 N N . VAL A 1 193 ? 38.866 4.445 24.309 1.00 29.05 196 VAL A N 1
ATOM 1495 C CA . VAL A 1 193 ? 39.646 5.105 23.258 1.00 30.53 196 VAL A CA 1
ATOM 1496 C C . VAL A 1 193 ? 40.341 6.401 23.655 1.00 30.69 196 VAL A C 1
ATOM 1497 O O . VAL A 1 193 ? 41.312 6.812 23.008 1.00 29.60 196 VAL A O 1
ATOM 1501 N N . GLY A 1 194 ? 39.838 7.052 24.700 1.00 34.95 197 GLY A N 1
ATOM 1502 C CA . GLY A 1 194 ? 40.434 8.301 25.137 1.00 34.51 197 GLY A CA 1
ATOM 1503 C C . GLY A 1 194 ? 39.817 9.509 24.454 1.00 34.31 197 GLY A C 1
ATOM 1504 O O . GLY A 1 194 ? 39.219 9.398 23.383 1.00 35.58 197 GLY A O 1
ATOM 1505 N N . ALA A 1 195 ? 39.967 10.675 25.068 1.00 36.19 198 ALA A N 1
ATOM 1506 C CA . ALA A 1 195 ? 39.403 11.896 24.518 1.00 35.48 198 ALA A CA 1
ATOM 1507 C C . ALA A 1 195 ? 39.979 13.097 25.245 1.00 36.13 198 ALA A C 1
ATOM 1508 O O . ALA A 1 195 ? 40.607 12.954 26.295 1.00 36.22 198 ALA A O 1
ATOM 1510 N N . HIS A 1 196 ? 39.783 14.277 24.670 1.00 34.22 199 HIS A N 1
ATOM 1511 C CA . HIS A 1 196 ? 40.240 15.508 25.297 1.00 34.18 199 HIS A CA 1
ATOM 1512 C C . HIS A 1 196 ? 39.268 16.626 24.932 1.00 33.15 199 HIS A C 1
ATOM 1513 O O . HIS A 1 196 ? 38.529 16.528 23.946 1.00 31.80 199 HIS A O 1
ATOM 1520 N N . MET A 1 197 ? 39.261 17.680 25.738 1.00 31.98 200 MET A N 1
ATOM 1521 C CA . MET A 1 197 ? 38.380 18.811 25.500 1.00 30.37 200 MET A CA 1
ATOM 1522 C C . MET A 1 197 ? 39.027 19.677 24.437 1.00 31.16 200 MET A C 1
ATOM 1523 O O . MET A 1 197 ? 40.150 20.145 24.611 1.00 33.62 200 MET A O 1
ATOM 1528 N N . SER A 1 198 ? 38.329 19.894 23.330 1.00 27.63 201 SER A N 1
ATOM 1529 C CA . SER A 1 198 ? 38.902 20.701 22.261 1.00 26.32 201 SER A CA 1
ATOM 1530 C C . SER A 1 198 ? 38.413 22.140 22.287 1.00 24.41 201 SER A C 1
ATOM 1531 O O . SER A 1 198 ? 39.086 23.029 21.781 1.00 22.97 201 SER A O 1
ATOM 1534 N N . GLU A 1 199 ? 37.248 22.368 22.884 1.00 24.74 202 GLU A N 1
ATOM 1535 C CA . GLU A 1 199 ? 36.690 23.717 22.950 1.00 25.92 202 GLU A CA 1
ATOM 1536 C C . GLU A 1 199 ? 35.724 23.824 24.137 1.00 25.10 202 GLU A C 1
ATOM 1537 O O . GLU A 1 199 ? 35.074 22.846 24.511 1.00 23.10 202 GLU A O 1
ATOM 1543 N N . LEU A 1 200 ? 35.620 25.016 24.717 1.00 26.28 203 LEU A N 1
ATOM 1544 C CA . LEU A 1 200 ? 34.751 25.218 25.866 1.00 24.83 203 LEU A CA 1
ATOM 1545 C C . LEU A 1 200 ? 34.184 26.631 25.964 1.00 26.37 203 LEU A C 1
ATOM 1546 O O . LEU A 1 200 ? 34.886 27.613 25.728 1.00 25.70 203 LEU A O 1
ATOM 1551 N N . ARG A 1 201 ? 32.912 26.720 26.339 1.00 24.83 204 ARG A N 1
ATOM 1552 C CA . ARG A 1 201 ? 32.230 27.999 26.494 1.00 24.20 204 ARG A CA 1
ATOM 1553 C C . ARG A 1 201 ? 31.234 27.948 27.663 1.00 23.73 204 ARG A C 1
ATOM 1554 O O . ARG A 1 201 ? 30.439 27.016 27.763 1.00 19.87 204 ARG A O 1
ATOM 1562 N N . ARG A 1 202 ? 31.270 28.944 28.545 1.00 25.07 205 ARG A N 1
ATOM 1563 C CA . ARG A 1 202 ? 30.327 28.969 29.663 1.00 24.79 205 ARG A CA 1
ATOM 1564 C C . ARG A 1 202 ? 29.038 29.699 29.296 1.00 25.37 205 ARG A C 1
ATOM 1565 O O . ARG A 1 202 ? 29.064 30.851 28.858 1.00 25.74 205 ARG A O 1
ATOM 1573 N N . THR A 1 203 ? 27.910 29.034 29.511 1.00 22.10 206 THR A N 1
ATOM 1574 C CA . THR A 1 203 ? 26.617 29.611 29.183 1.00 25.63 206 THR A CA 1
ATOM 1575 C C . THR A 1 203 ? 25.797 30.069 30.392 1.00 26.42 206 THR A C 1
ATOM 1576 O O . THR A 1 203 ? 24.776 30.734 30.232 1.00 30.53 206 THR A O 1
ATOM 1580 N N . ARG A 1 204 ? 26.226 29.699 31.592 1.00 25.23 207 ARG A N 1
ATOM 1581 C CA . ARG A 1 204 ? 25.527 30.109 32.807 1.00 26.89 207 ARG A CA 1
ATOM 1582 C C . ARG A 1 204 ? 26.473 30.082 33.997 1.00 25.74 207 ARG A C 1
ATOM 1583 O O . ARG A 1 204 ? 27.250 29.150 34.169 1.00 26.13 207 ARG A O 1
ATOM 1591 N N . SER A 1 205 ? 26.398 31.118 34.815 1.00 22.99 208 SER A N 1
ATOM 1592 C CA . SER A 1 205 ? 27.220 31.215 36.011 1.00 25.35 208 SER A CA 1
ATOM 1593 C C . SER A 1 205 ? 26.291 31.814 37.050 1.00 23.27 208 SER A C 1
ATOM 1594 O O . SER A 1 205 ? 26.028 33.013 37.034 1.00 23.77 208 SER A O 1
ATOM 1597 N N . GLY A 1 206 ? 25.770 30.976 37.937 1.00 29.49 209 GLY A N 1
ATOM 1598 C CA . GLY A 1 206 ? 24.843 31.469 38.937 1.00 30.97 209 GLY A CA 1
ATOM 1599 C C . GLY A 1 206 ? 23.602 32.005 38.242 1.00 32.74 209 GLY A C 1
ATOM 1600 O O . GLY A 1 206 ? 23.013 31.315 37.413 1.00 34.31 209 GLY A O 1
ATOM 1601 N N . PRO A 1 207 ? 23.183 33.239 38.549 1.00 29.90 210 PRO A N 1
ATOM 1602 C CA . PRO A 1 207 ? 22.002 33.854 37.941 1.00 29.72 210 PRO A CA 1
ATOM 1603 C C . PRO A 1 207 ? 22.259 34.488 36.570 1.00 29.68 210 PRO A C 1
ATOM 1604 O O . PRO A 1 207 ? 21.330 34.936 35.898 1.00 29.95 210 PRO A O 1
ATOM 1608 N N . PHE A 1 208 ? 23.521 34.519 36.159 1.00 26.25 211 PHE A N 1
ATOM 1609 C CA . PHE A 1 208 ? 23.885 35.106 34.877 1.00 25.30 211 PHE A CA 1
ATOM 1610 C C . PHE A 1 208 ? 23.866 34.069 33.755 1.00 25.48 211 PHE A C 1
ATOM 1611 O O . PHE A 1 208 ? 24.429 32.979 33.882 1.00 24.66 211 PHE A O 1
ATOM 1619 N N . LYS A 1 209 ? 23.200 34.404 32.659 1.00 25.60 212 LYS A N 1
ATOM 1620 C CA . LYS A 1 209 ? 23.127 33.480 31.534 1.00 29.84 212 LYS A CA 1
ATOM 1621 C C . LYS A 1 209 ? 23.159 34.224 30.208 1.00 29.33 212 LYS A C 1
ATOM 1622 O O . LYS A 1 209 ? 23.247 35.457 30.179 1.00 27.05 212 LYS A O 1
ATOM 1628 N N . GLU A 1 210 ? 23.097 33.472 29.111 1.00 35.85 213 GLU A N 1
ATOM 1629 C CA . GLU A 1 210 ? 23.103 34.068 27.783 1.00 35.82 213 GLU A CA 1
ATOM 1630 C C . GLU A 1 210 ? 21.734 34.623 27.433 1.00 37.00 213 GLU A C 1
ATOM 1631 O O . GLU A 1 210 ? 20.886 33.914 26.900 1.00 39.83 213 GLU A O 1
ATOM 1637 N N . ASP A 1 211 ? 21.522 35.893 27.743 1.00 32.66 214 ASP A N 1
ATOM 1638 C CA . ASP A 1 211 ? 20.268 36.561 27.432 1.00 31.38 214 ASP A CA 1
ATOM 1639 C C . ASP A 1 211 ? 20.623 37.966 26.965 1.00 30.32 214 ASP A C 1
ATOM 1640 O O . ASP A 1 211 ? 21.791 38.246 26.695 1.00 28.34 214 ASP A O 1
ATOM 1645 N N . GLU A 1 212 ? 19.629 38.848 26.899 1.00 28.95 215 GLU A N 1
ATOM 1646 C CA . GLU A 1 212 ? 19.854 40.211 26.440 1.00 30.63 215 GLU A CA 1
ATOM 1647 C C . GLU A 1 212 ? 20.880 40.998 27.249 1.00 28.81 215 GLU A C 1
ATOM 1648 O O . GLU A 1 212 ? 21.440 41.971 26.750 1.00 29.09 215 GLU A O 1
ATOM 1654 N N . THR A 1 213 ? 21.134 40.596 28.487 1.00 31.48 216 THR A N 1
ATOM 1655 C CA . THR A 1 213 ? 22.096 41.337 29.298 1.00 30.77 216 THR A CA 1
ATOM 1656 C C . THR A 1 213 ? 23.549 40.945 29.028 1.00 28.64 216 THR A C 1
ATOM 1657 O O . THR A 1 213 ? 24.459 41.667 29.416 1.00 29.01 216 THR A O 1
ATOM 1661 N N . LEU A 1 214 ? 23.768 39.816 28.362 1.00 21.53 217 LEU A N 1
ATOM 1662 C CA . LEU A 1 214 ? 25.131 39.379 28.066 1.00 22.35 217 LEU A CA 1
ATOM 1663 C C . LEU A 1 214 ? 25.744 40.324 27.049 1.00 22.76 217 LEU A C 1
ATOM 1664 O O . LEU A 1 214 ? 25.220 40.485 25.947 1.00 24.15 217 LEU A O 1
ATOM 1669 N N . ILE A 1 215 ? 26.874 40.928 27.399 1.00 20.08 218 ILE A N 1
ATOM 1670 C CA . ILE A 1 215 ? 27.504 41.892 26.505 1.00 20.82 218 ILE A CA 1
ATOM 1671 C C . ILE A 1 215 ? 29.009 41.673 26.314 1.00 21.45 218 ILE A C 1
ATOM 1672 O O . ILE A 1 215 ? 29.700 41.205 27.227 1.00 22.58 218 ILE A O 1
ATOM 1677 N N . THR A 1 216 ? 29.521 42.009 25.130 1.00 24.04 219 THR A N 1
ATOM 1678 C CA . THR A 1 216 ? 30.953 41.849 24.852 1.00 24.56 219 THR A CA 1
ATOM 1679 C C . THR A 1 216 ? 31.708 43.120 25.224 1.00 25.04 219 THR A C 1
ATOM 1680 O O . THR A 1 216 ? 31.102 44.161 25.504 1.00 25.81 219 THR A O 1
ATOM 1684 N N . LEU A 1 217 ? 33.035 43.020 25.216 1.00 26.61 220 LEU A N 1
ATOM 1685 C CA . LEU A 1 217 ? 33.912 44.143 25.529 1.00 27.41 220 LEU A CA 1
ATOM 1686 C C . LEU A 1 217 ? 33.771 45.240 24.472 1.00 27.50 220 LEU A C 1
ATOM 1687 O O . LEU A 1 217 ? 33.940 46.429 24.767 1.00 25.51 220 LEU A O 1
ATOM 1692 N N . HIS A 1 218 ? 33.472 44.833 23.240 1.00 23.22 221 HIS A N 1
ATOM 1693 C CA . HIS A 1 218 ? 33.292 45.786 22.151 1.00 24.46 221 HIS A CA 1
ATOM 1694 C C . HIS A 1 218 ? 32.040 46.611 22.434 1.00 25.40 221 HIS A C 1
ATOM 1695 O O . HI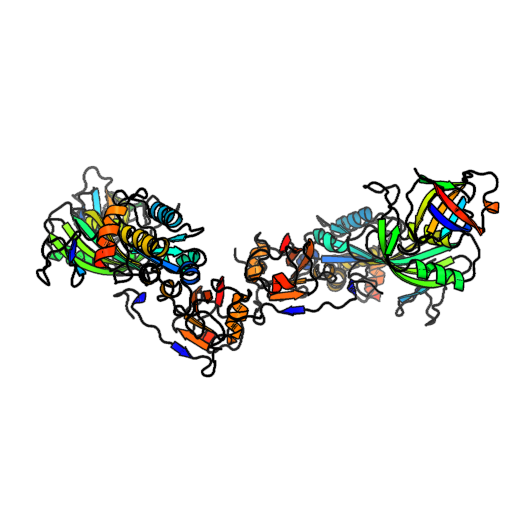S A 1 218 ? 32.066 47.842 22.328 1.00 25.41 221 HIS A O 1
ATOM 1702 N N . ASP A 1 219 ? 30.957 45.936 22.816 1.00 21.21 222 ASP A N 1
ATOM 1703 C CA . ASP A 1 219 ? 29.711 46.630 23.123 1.00 24.36 222 ASP A CA 1
ATOM 1704 C C . ASP A 1 219 ? 29.931 47.525 24.338 1.00 24.72 222 ASP A C 1
ATOM 1705 O O . ASP A 1 219 ? 29.475 48.672 24.366 1.00 24.22 222 ASP A O 1
ATOM 1710 N N . LEU A 1 220 ? 30.623 46.984 25.343 1.00 25.33 223 LEU A N 1
ATOM 1711 C CA . LEU A 1 220 ? 30.886 47.727 26.571 1.00 26.30 223 LEU A CA 1
ATOM 1712 C C . LEU A 1 220 ? 31.556 49.061 26.286 1.00 26.57 223 LEU A C 1
ATOM 1713 O O . LEU A 1 220 ? 31.045 50.118 26.682 1.00 26.96 223 LEU A O 1
ATOM 1718 N N . VAL A 1 221 ? 32.695 49.017 25.600 1.00 27.77 224 VAL A N 1
ATOM 1719 C CA . VAL A 1 221 ? 33.433 50.232 25.294 1.00 30.45 224 VAL A CA 1
ATOM 1720 C C . VAL A 1 221 ? 32.615 51.217 24.478 1.00 30.32 224 VAL A C 1
ATOM 1721 O O . VAL A 1 221 ? 32.573 52.406 24.800 1.00 31.65 224 VAL A O 1
ATOM 1725 N N . ASP A 1 222 ? 31.949 50.722 23.439 1.00 30.23 225 ASP A N 1
ATOM 1726 C CA . ASP A 1 222 ? 31.143 51.584 22.588 1.00 28.56 225 ASP A CA 1
ATOM 1727 C C . ASP A 1 222 ? 30.009 52.247 23.353 1.00 27.05 225 ASP A C 1
ATOM 1728 O O . ASP A 1 222 ? 29.824 53.461 23.251 1.00 27.38 225 ASP A O 1
ATOM 1733 N N . TYR A 1 223 ? 29.255 51.469 24.125 1.00 22.30 226 TYR A N 1
ATOM 1734 C CA . TYR A 1 223 ? 28.155 52.052 24.901 1.00 25.60 226 TYR A CA 1
ATOM 1735 C C . TYR A 1 223 ? 28.717 53.092 25.861 1.00 26.47 226 TYR A C 1
ATOM 1736 O O . TYR A 1 223 ? 28.101 54.130 26.104 1.00 26.21 226 TYR A O 1
ATOM 1745 N N . TYR A 1 224 ? 29.898 52.806 26.397 1.00 31.60 227 TYR A N 1
ATOM 1746 C CA . TYR A 1 224 ? 30.550 53.726 27.301 1.00 32.63 227 TYR A CA 1
ATOM 1747 C C . TYR A 1 224 ? 30.757 55.025 26.531 1.00 33.81 227 TYR A C 1
ATOM 1748 O O . TYR A 1 224 ? 30.325 56.098 26.968 1.00 31.93 227 TYR A O 1
ATOM 1757 N N . TYR A 1 225 ? 31.417 54.922 25.379 1.00 29.99 228 TYR A N 1
ATOM 1758 C CA . TYR A 1 225 ? 31.662 56.095 24.544 1.00 32.76 228 TYR A CA 1
ATOM 1759 C C . TYR A 1 225 ? 30.372 56.869 24.248 1.00 31.22 228 TYR A C 1
ATOM 1760 O O . TYR A 1 225 ? 30.359 58.098 24.278 1.00 32.25 228 TYR A O 1
ATOM 1769 N N . PHE A 1 226 ? 29.288 56.161 23.956 1.00 28.57 229 PHE A N 1
ATOM 1770 C CA . PHE A 1 226 ? 28.028 56.839 23.669 1.00 29.88 229 PHE A CA 1
ATOM 1771 C C . PHE A 1 226 ? 27.633 57.713 24.864 1.00 31.06 229 PHE A C 1
ATOM 1772 O O . PHE A 1 226 ? 27.204 58.854 24.703 1.00 29.44 229 PHE A O 1
ATOM 1780 N N . TRP A 1 227 ? 27.789 57.175 26.066 1.00 32.56 230 TRP A N 1
ATOM 1781 C CA . TRP A 1 227 ? 27.448 57.920 27.267 1.00 35.30 230 TRP A CA 1
ATOM 1782 C C . TRP A 1 227 ? 28.418 59.087 27.484 1.00 36.73 230 TRP A C 1
ATOM 1783 O O . TRP A 1 227 ? 27.999 60.230 27.671 1.00 34.77 230 TRP A O 1
ATOM 1794 N N . LYS A 1 228 ? 29.715 58.803 27.433 1.00 36.36 231 LYS A N 1
ATOM 1795 C CA . LYS A 1 228 ? 30.714 59.840 27.636 1.00 39.31 231 LYS A CA 1
ATOM 1796 C C . LYS A 1 228 ? 30.768 60.923 26.552 1.00 40.84 231 LYS A C 1
ATOM 1797 O O . LYS A 1 228 ? 30.797 62.114 26.864 1.00 40.58 231 LYS A O 1
ATOM 1803 N N . GLU A 1 229 ? 30.774 60.522 25.285 1.00 52.53 232 GLU A N 1
ATOM 1804 C CA . GLU A 1 229 ? 30.845 61.488 24.192 1.00 54.17 232 GLU A CA 1
ATOM 1805 C C . GLU A 1 229 ? 29.506 62.105 23.782 1.00 54.53 232 GLU A C 1
ATOM 1806 O O . GLU A 1 229 ? 29.375 63.324 23.725 1.00 56.38 232 GLU A O 1
ATOM 1812 N N . ASP A 1 230 ? 28.515 61.262 23.506 1.00 40.72 233 ASP A N 1
ATOM 1813 C CA . ASP A 1 230 ? 27.201 61.720 23.059 1.00 39.20 233 ASP A CA 1
ATOM 1814 C C . ASP A 1 230 ? 26.184 62.005 24.171 1.00 38.49 233 ASP A C 1
ATOM 1815 O O . ASP A 1 230 ? 25.087 62.495 23.903 1.00 37.10 233 ASP A O 1
ATOM 1820 N N . GLY A 1 231 ? 26.537 61.688 25.411 1.00 46.25 234 GLY A N 1
ATOM 1821 C CA . GLY A 1 231 ? 25.625 61.938 26.512 1.00 44.90 234 GLY A CA 1
ATOM 1822 C C . GLY A 1 231 ? 24.423 61.010 26.550 1.00 46.02 234 GLY A C 1
ATOM 1823 O O . GLY A 1 231 ? 23.384 61.357 27.127 1.00 46.13 234 GLY A O 1
ATOM 1824 N N . ILE A 1 232 ? 24.555 59.836 25.934 1.00 36.79 235 ILE A N 1
ATOM 1825 C CA . ILE A 1 232 ? 23.480 58.841 25.910 1.00 36.09 235 ILE A CA 1
ATOM 1826 C C . ILE A 1 232 ? 23.724 57.825 27.031 1.00 36.85 235 ILE A C 1
ATOM 1827 O O . ILE A 1 232 ? 24.711 57.092 27.010 1.00 37.65 235 ILE A O 1
ATOM 1832 N N . GLU A 1 233 ? 22.820 57.787 28.004 1.00 41.40 236 GLU A N 1
ATOM 1833 C CA . GLU A 1 233 ? 22.938 56.887 29.143 1.00 41.32 236 GLU A CA 1
ATOM 1834 C C . GLU A 1 233 ? 22.238 55.534 28.990 1.00 42.24 236 GLU A C 1
ATOM 1835 O O . GLU A 1 233 ? 22.689 54.527 29.548 1.00 41.08 236 GLU A O 1
ATOM 1841 N N . GLU A 1 234 ? 21.141 55.505 28.239 1.00 39.28 237 GLU A N 1
ATOM 1842 C CA . GLU A 1 234 ? 20.370 54.281 28.079 1.00 40.36 237 GLU A CA 1
ATOM 1843 C C . GLU A 1 234 ? 21.149 53.008 27.752 1.00 39.13 237 GLU A C 1
ATOM 1844 O O . GLU A 1 234 ? 20.927 51.973 28.384 1.00 39.56 237 GLU A O 1
ATOM 1850 N N . TYR A 1 235 ? 22.064 53.069 26.788 1.00 32.20 238 TYR A N 1
ATOM 1851 C CA . TYR A 1 235 ? 22.821 51.880 26.412 1.00 31.07 238 TYR A CA 1
ATOM 1852 C C . TYR A 1 235 ? 23.820 51.412 27.456 1.00 29.08 238 TYR A C 1
ATOM 1853 O O . TYR A 1 235 ? 23.878 50.226 27.776 1.00 27.25 238 TYR A O 1
ATOM 1862 N N . PHE A 1 236 ? 24.610 52.334 27.992 1.00 35.80 239 PHE A N 1
ATOM 1863 C CA . PHE A 1 236 ? 25.583 51.956 29.001 1.00 34.47 239 PHE A CA 1
ATOM 1864 C C . PHE A 1 236 ? 24.851 51.490 30.261 1.00 32.88 239 PHE A C 1
ATOM 1865 O O . PHE A 1 236 ? 25.290 50.558 30.925 1.00 33.60 239 PHE A O 1
ATOM 1873 N N . ARG A 1 237 ? 23.731 52.128 30.583 1.00 29.98 240 ARG A N 1
ATOM 1874 C CA . ARG A 1 237 ? 22.967 51.736 31.762 1.00 31.08 240 ARG A CA 1
ATOM 1875 C C . ARG A 1 237 ? 22.535 50.285 31.667 1.00 30.45 240 ARG A C 1
ATOM 1876 O O . ARG A 1 237 ? 22.627 49.549 32.643 1.00 31.20 240 ARG A O 1
ATOM 1884 N N . LYS A 1 238 ? 22.069 49.868 30.494 1.00 28.80 241 LYS A N 1
ATOM 1885 C CA . LYS A 1 238 ? 21.619 48.489 30.325 1.00 29.23 241 LYS A CA 1
ATOM 1886 C C . LYS A 1 238 ? 22.745 47.479 30.254 1.00 26.72 241 LYS A C 1
ATOM 1887 O O . LYS A 1 238 ? 22.515 46.293 30.430 1.00 27.23 241 LYS A O 1
ATOM 1893 N N . ALA A 1 239 ? 23.959 47.948 30.007 1.00 24.93 242 ALA A N 1
ATOM 1894 C CA . ALA A 1 239 ? 25.103 47.054 29.932 1.00 25.97 242 ALA A CA 1
ATOM 1895 C C . ALA A 1 239 ? 25.542 46.652 31.333 1.00 25.21 242 ALA A C 1
ATOM 1896 O O . ALA A 1 239 ? 26.380 45.768 31.503 1.00 26.23 242 ALA A O 1
ATOM 1898 N N . ILE A 1 240 ? 24.980 47.318 32.335 1.00 27.84 243 ILE A N 1
ATOM 1899 C CA . ILE A 1 240 ? 25.333 47.040 33.720 1.00 24.69 243 ILE A CA 1
ATOM 1900 C C . ILE A 1 240 ? 24.131 46.596 34.541 1.00 25.34 243 ILE A C 1
ATOM 1901 O O . ILE A 1 240 ? 23.129 47.299 34.622 1.00 25.53 243 ILE A O 1
ATOM 1906 N N . GLN A 1 241 ? 24.227 45.414 35.134 1.00 22.29 244 GLN A N 1
ATOM 1907 C CA . GLN A 1 241 ? 23.145 44.901 35.950 1.00 23.07 244 GLN A CA 1
ATOM 1908 C C . GLN A 1 241 ? 23.335 45.405 37.381 1.00 24.06 244 GLN A C 1
ATOM 1909 O O . GLN A 1 241 ? 24.464 45.614 37.829 1.00 22.20 244 GLN A O 1
ATOM 1915 N N . PRO A 1 242 ? 22.224 45.628 38.104 1.00 24.33 245 PRO A N 1
ATOM 1916 C CA . PRO A 1 242 ? 22.300 46.101 39.492 1.00 22.84 245 PRO A CA 1
ATOM 1917 C C . PRO A 1 242 ? 22.791 44.919 40.314 1.00 22.38 245 PRO A C 1
ATOM 1918 O O . PRO A 1 242 ? 22.442 43.771 40.020 1.00 23.02 245 PRO A O 1
ATOM 1922 N N . MET A 1 243 ? 23.610 45.188 41.326 1.00 22.37 246 MET A N 1
ATOM 1923 C CA . MET A 1 243 ? 24.153 44.127 42.173 1.00 20.89 246 MET A CA 1
ATOM 1924 C C . MET A 1 243 ? 23.105 43.099 42.609 1.00 21.17 246 MET A C 1
ATOM 1925 O O . MET A 1 243 ? 23.422 41.918 42.772 1.00 23.23 246 MET A O 1
ATOM 1930 N N . GLU A 1 244 ? 21.863 43.541 42.798 1.00 16.73 247 GLU A N 1
ATOM 1931 C CA . GLU A 1 244 ? 20.782 42.642 43.202 1.00 18.92 247 GLU A CA 1
ATOM 1932 C C . GLU A 1 244 ? 20.687 41.416 42.273 1.00 19.91 247 GLU A C 1
ATOM 1933 O O . GLU A 1 244 ? 20.300 40.312 42.688 1.00 18.79 247 GLU A O 1
ATOM 1939 N N . LYS A 1 245 ? 21.030 41.610 41.009 1.00 23.71 248 LYS A N 1
ATOM 1940 C CA . LYS A 1 245 ? 20.980 40.515 40.049 1.00 26.39 248 LYS A CA 1
ATOM 1941 C C . LYS A 1 245 ? 21.964 39.415 40.449 1.00 25.14 248 LYS A C 1
ATOM 1942 O O . LYS A 1 245 ? 21.665 38.231 40.334 1.00 24.90 248 LYS A O 1
ATOM 1948 N N . ALA A 1 246 ? 23.131 39.820 40.939 1.00 27.51 249 ALA A N 1
ATOM 1949 C CA . ALA A 1 246 ? 24.180 38.882 41.339 1.00 25.93 249 ALA A CA 1
ATOM 1950 C C . ALA A 1 246 ? 23.793 38.012 42.521 1.00 25.44 249 ALA A C 1
ATOM 1951 O O . ALA A 1 246 ? 24.498 37.060 42.849 1.00 26.82 249 ALA A O 1
ATOM 1953 N N . VAL A 1 247 ? 22.658 38.317 43.136 1.00 20.91 250 VAL A N 1
ATOM 1954 C CA . VAL A 1 247 ? 22.215 37.587 44.317 1.00 21.81 250 VAL A CA 1
ATOM 1955 C C . VAL A 1 247 ? 20.871 36.839 44.131 1.00 24.23 250 VAL A C 1
ATOM 1956 O O . VAL A 1 247 ? 20.348 36.210 45.054 1.00 23.02 250 VAL A O 1
ATOM 1960 N N . GLU A 1 248 ? 20.348 36.871 42.911 1.00 31.43 251 GLU A N 1
ATOM 1961 C CA . GLU A 1 248 ? 19.080 36.224 42.567 1.00 32.86 251 GLU A CA 1
ATOM 1962 C C . GLU A 1 248 ? 18.978 34.729 42.897 1.00 32.84 251 GLU A C 1
ATOM 1963 O O . GLU A 1 248 ? 17.901 34.230 43.226 1.00 34.41 251 GLU A O 1
ATOM 1969 N N . HIS A 1 249 ? 20.094 34.017 42.811 1.00 27.09 252 HIS A N 1
ATOM 1970 C CA . HIS A 1 249 ? 20.118 32.583 43.082 1.00 26.43 252 HIS A CA 1
ATOM 1971 C C . HIS A 1 249 ? 20.274 32.248 44.569 1.00 26.23 252 HIS A C 1
ATOM 1972 O O . HIS A 1 249 ? 20.218 31.086 44.949 1.00 27.78 252 HIS A O 1
ATOM 1979 N N . LEU A 1 250 ? 20.483 33.254 45.410 1.00 23.81 253 LEU A N 1
ATOM 1980 C CA . LEU A 1 250 ? 20.667 33.000 46.831 1.00 22.91 253 LEU A CA 1
ATOM 1981 C C . LEU A 1 250 ? 19.393 33.031 47.667 1.00 23.20 253 LEU A C 1
ATOM 1982 O O . LEU A 1 250 ? 18.452 33.747 47.355 1.00 21.75 253 LEU A O 1
ATOM 1987 N N . PRO A 1 251 ? 19.348 32.230 48.741 1.00 26.90 254 PRO A N 1
ATOM 1988 C CA . PRO A 1 251 ? 18.145 32.261 49.573 1.00 28.02 254 PRO A CA 1
ATOM 1989 C C . PRO A 1 251 ? 18.161 33.639 50.255 1.00 28.07 254 PRO A C 1
ATOM 1990 O O . PRO A 1 251 ? 19.221 34.134 50.641 1.00 27.32 254 PRO A O 1
ATOM 1994 N N . LYS A 1 252 ? 17.000 34.265 50.388 1.00 24.75 255 LYS A N 1
ATOM 1995 C CA . LYS A 1 252 ? 16.943 35.599 50.976 1.00 25.83 255 LYS A CA 1
ATOM 1996 C C . LYS A 1 252 ? 16.160 35.756 52.275 1.00 23.73 255 LYS A C 1
ATOM 1997 O O . LYS A 1 252 ? 15.400 34.886 52.672 1.00 22.34 255 LYS A O 1
ATOM 2003 N N . VAL A 1 253 ? 16.389 36.882 52.939 1.00 24.90 256 VAL A N 1
ATOM 2004 C CA . VAL A 1 253 ? 15.665 37.230 54.149 1.00 25.70 256 VAL A CA 1
ATOM 2005 C C . VAL A 1 253 ? 15.354 38.715 53.963 1.00 25.36 256 VAL A C 1
ATOM 2006 O O . VAL A 1 253 ? 16.249 39.531 53.742 1.00 25.97 256 VAL A O 1
ATOM 2010 N N . TRP A 1 254 ? 14.077 39.063 54.005 1.00 21.72 257 TRP A N 1
ATOM 2011 C CA . TRP A 1 254 ? 13.694 40.446 53.810 1.00 21.75 257 TRP A CA 1
ATOM 2012 C C . TRP A 1 254 ? 13.487 41.040 55.188 1.00 22.77 257 TRP A C 1
ATOM 2013 O O . TRP A 1 254 ? 12.716 40.512 55.986 1.00 23.24 257 TRP A O 1
ATOM 2024 N N . ILE A 1 255 ? 14.182 42.142 55.456 1.00 23.36 258 ILE A N 1
ATOM 2025 C CA . ILE A 1 255 ? 14.151 42.772 56.764 1.00 21.16 258 ILE A CA 1
ATOM 2026 C C . ILE A 1 255 ? 13.496 44.149 56.840 1.00 22.23 258 ILE A C 1
ATOM 2027 O O . ILE A 1 255 ? 13.430 44.885 55.853 1.00 20.00 258 ILE A O 1
ATOM 2032 N N . LYS A 1 256 ? 13.023 44.484 58.036 1.00 21.96 259 LYS A N 1
ATOM 2033 C CA . LYS A 1 256 ? 12.360 45.758 58.294 1.00 22.09 259 LYS A CA 1
ATOM 2034 C C . LYS A 1 256 ? 13.358 46.898 58.175 1.00 22.74 259 LYS A C 1
ATOM 2035 O O . LYS A 1 256 ? 14.573 46.689 58.298 1.00 22.18 259 LYS A O 1
ATOM 2041 N N . ASP A 1 257 ? 12.835 48.098 57.934 1.00 20.82 260 ASP A N 1
ATOM 2042 C CA . ASP A 1 257 ? 13.657 49.293 57.785 1.00 22.00 260 ASP A CA 1
ATOM 2043 C C . ASP A 1 257 ? 14.630 49.493 58.950 1.00 21.53 260 ASP A C 1
ATOM 2044 O O . ASP A 1 257 ? 15.812 49.784 58.731 1.00 21.46 260 ASP A O 1
ATOM 2049 N N . SER A 1 258 ? 14.142 49.329 60.178 1.00 22.33 261 SER A N 1
ATOM 2050 C CA . SER A 1 258 ? 14.987 49.529 61.360 1.00 23.74 261 SER A CA 1
ATOM 2051 C C . SER A 1 258 ? 16.137 48.536 61.371 1.00 21.53 261 SER A C 1
ATOM 2052 O O . SER A 1 258 ? 17.239 48.861 61.807 1.00 23.38 261 SER A O 1
ATOM 2055 N N . ALA A 1 259 ? 15.870 47.323 60.893 1.00 20.69 262 ALA A N 1
ATOM 2056 C CA . ALA A 1 259 ? 16.901 46.294 60.808 1.00 19.40 262 ALA A CA 1
ATOM 2057 C C . ALA A 1 259 ? 17.913 46.691 59.726 1.00 21.15 262 ALA A C 1
ATOM 2058 O O . ALA A 1 259 ? 19.125 46.465 59.870 1.00 24.65 262 ALA A O 1
ATOM 2060 N N . VAL A 1 260 ? 17.428 47.276 58.634 1.00 19.51 263 VAL A N 1
ATOM 2061 C CA . VAL A 1 260 ? 18.340 47.701 57.572 1.00 17.45 263 VAL A CA 1
ATOM 2062 C C . VAL A 1 260 ? 19.266 48.757 58.154 1.00 17.21 263 VAL A C 1
ATOM 2063 O O . VAL A 1 260 ? 20.469 48.688 57.977 1.00 18.54 263 VAL A O 1
ATOM 2067 N N . ALA A 1 261 ? 18.692 49.734 58.848 1.00 16.85 264 ALA A N 1
ATOM 2068 C CA . ALA A 1 261 ? 19.484 50.791 59.453 1.00 20.56 264 ALA A CA 1
ATOM 2069 C C . ALA A 1 261 ? 20.497 50.189 60.427 1.00 20.85 264 ALA A C 1
ATOM 2070 O O . ALA A 1 261 ? 21.634 50.645 60.500 1.00 25.84 264 ALA A O 1
ATOM 2072 N N . ALA A 1 262 ? 20.095 49.156 61.162 1.00 22.30 265 ALA A N 1
ATOM 2073 C CA . ALA A 1 262 ? 21.001 48.521 62.121 1.00 21.43 265 ALA A CA 1
ATOM 2074 C C . ALA A 1 262 ? 22.168 47.843 61.392 1.00 22.72 265 ALA A C 1
ATOM 2075 O O . ALA A 1 262 ? 23.336 48.077 61.714 1.00 20.86 265 ALA A O 1
ATOM 2077 N N . VAL A 1 263 ? 21.844 47.002 60.412 1.00 21.89 266 VAL A N 1
ATOM 2078 C CA . VAL A 1 263 ? 22.865 46.294 59.644 1.00 20.04 266 VAL A CA 1
ATOM 2079 C C . VAL A 1 263 ? 23.823 47.228 58.903 1.00 22.20 266 VAL A C 1
ATOM 2080 O O . VAL A 1 263 ? 25.039 46.995 58.906 1.00 23.53 266 VAL A O 1
ATOM 2084 N N . THR A 1 264 ? 23.299 48.274 58.265 1.00 21.52 267 THR A N 1
ATOM 2085 C CA . THR A 1 264 ? 24.176 49.196 57.540 1.00 22.46 267 THR A CA 1
ATOM 2086 C C . THR A 1 264 ? 24.994 50.012 58.533 1.00 22.98 267 THR A C 1
ATOM 2087 O O . THR A 1 264 ? 25.815 50.837 58.145 1.00 23.79 267 THR A O 1
ATOM 2091 N N . HIS A 1 265 ? 24.770 49.776 59.819 1.00 24.39 268 HIS A N 1
ATOM 2092 C CA . HIS A 1 265 ? 25.523 50.488 60.844 1.00 25.81 268 HIS A CA 1
ATOM 2093 C C . HIS A 1 265 ? 26.320 49.534 61.718 1.00 25.56 268 HIS A C 1
ATOM 2094 O O . HIS A 1 265 ? 26.555 49.799 62.898 1.00 24.12 268 HIS A O 1
ATOM 2101 N N . GLY A 1 266 ? 26.724 48.412 61.117 1.00 21.25 269 GLY A N 1
ATOM 2102 C CA . GLY A 1 266 ? 27.551 47.442 61.812 1.00 21.94 269 GLY A CA 1
ATOM 2103 C C . GLY A 1 266 ? 26.954 46.303 62.611 1.00 21.38 269 GLY A C 1
ATOM 2104 O O . GLY A 1 266 ? 27.686 45.412 63.028 1.00 22.80 269 GLY A O 1
ATOM 2105 N N . ALA A 1 267 ? 25.651 46.309 62.840 1.00 25.98 270 ALA A N 1
ATOM 2106 C CA . ALA A 1 267 ? 25.038 45.225 63.604 1.00 27.41 270 ALA A CA 1
ATOM 2107 C C . ALA A 1 267 ? 24.799 44.019 62.703 1.00 28.31 270 ALA A C 1
ATOM 2108 O O . ALA A 1 267 ? 24.868 44.127 61.480 1.00 27.28 270 ALA A O 1
ATOM 2110 N N . ASP A 1 268 ? 24.552 42.865 63.317 1.00 26.00 271 ASP A N 1
ATOM 2111 C CA . ASP A 1 268 ? 24.245 41.660 62.565 1.00 25.57 271 ASP A CA 1
ATOM 2112 C C . ASP A 1 268 ? 22.722 41.650 62.391 1.00 25.62 271 ASP A C 1
ATOM 2113 O O . ASP A 1 268 ? 22.021 42.495 62.956 1.00 23.92 271 ASP A O 1
ATOM 2118 N N . LEU A 1 269 ? 22.207 40.714 61.607 1.00 23.40 272 LEU A N 1
ATOM 2119 C CA . LEU A 1 269 ? 20.771 40.650 61.397 1.00 22.98 272 LEU A CA 1
ATOM 2120 C C . LEU A 1 269 ? 20.054 39.964 62.549 1.00 23.28 272 LEU A C 1
ATOM 2121 O O . LEU A 1 269 ? 20.238 38.766 62.775 1.00 21.90 272 LEU A O 1
ATOM 2126 N N . ALA A 1 270 ? 19.235 40.727 63.274 1.00 24.21 273 ALA A N 1
ATOM 2127 C CA . ALA A 1 270 ? 18.478 40.182 64.404 1.00 24.29 273 ALA A CA 1
ATOM 2128 C C . ALA A 1 270 ? 17.282 39.397 63.913 1.00 24.65 273 ALA A C 1
ATOM 2129 O O . ALA A 1 270 ? 16.667 39.751 62.905 1.00 24.23 273 ALA A O 1
ATOM 2131 N N . VAL A 1 271 ? 16.959 38.329 64.632 1.00 22.89 274 VAL A N 1
ATOM 2132 C CA . VAL A 1 271 ? 15.816 37.499 64.305 1.00 23.21 274 VAL A CA 1
ATOM 2133 C C . VAL A 1 271 ? 14.539 38.339 64.187 1.00 22.98 274 VAL A C 1
ATOM 2134 O O . VAL A 1 271 ? 13.827 38.246 63.188 1.00 21.21 274 VAL A O 1
ATOM 2138 N N . PRO A 1 272 ? 14.240 39.176 65.206 1.00 27.41 275 PRO A N 1
ATOM 2139 C CA . PRO A 1 272 ? 13.026 40.004 65.152 1.00 26.14 275 PRO A CA 1
ATOM 2140 C C . PRO A 1 272 ? 13.061 41.066 64.062 1.00 24.67 275 PRO A C 1
ATOM 2141 O O . PRO A 1 272 ? 12.079 41.771 63.843 1.00 25.73 275 PRO A O 1
ATOM 2145 N N . GLY A 1 273 ? 14.196 41.176 63.379 1.00 16.05 276 GLY A N 1
ATOM 2146 C CA . GLY A 1 273 ? 14.312 42.154 62.315 1.00 13.97 276 GLY A CA 1
ATOM 2147 C C . GLY A 1 273 ? 13.821 41.575 60.992 1.00 14.84 276 GLY A C 1
ATOM 2148 O O . GLY A 1 273 ? 13.658 42.296 60.001 1.00 16.32 276 GLY A O 1
ATOM 2149 N N . ILE A 1 274 ? 13.586 40.269 60.978 1.00 16.98 277 ILE A N 1
ATOM 2150 C CA . ILE A 1 274 ? 13.127 39.595 59.775 1.00 20.11 277 ILE A CA 1
ATOM 2151 C C . ILE A 1 274 ? 11.616 39.699 59.578 1.00 21.95 277 ILE A C 1
ATOM 2152 O O . ILE A 1 274 ? 10.841 39.410 60.496 1.00 24.07 277 ILE A O 1
ATOM 2157 N N . ALA A 1 275 ? 11.215 40.117 58.374 1.00 21.02 278 ALA A N 1
ATOM 2158 C CA . ALA A 1 275 ? 9.806 40.262 58.007 1.00 23.32 278 ALA A CA 1
ATOM 2159 C C . ALA A 1 275 ? 9.344 38.992 57.300 1.00 23.95 278 ALA A C 1
ATOM 2160 O O . ALA A 1 275 ? 8.239 38.492 57.543 1.00 23.74 278 ALA A O 1
ATOM 2162 N N . LYS A 1 276 ? 10.189 38.498 56.401 1.00 21.80 279 LYS A N 1
ATOM 2163 C CA . LYS A 1 276 ? 9.921 37.263 55.676 1.00 23.08 279 LYS A CA 1
ATOM 2164 C C . LYS A 1 276 ? 11.239 36.728 55.136 1.00 22.54 279 LYS A C 1
ATOM 2165 O O . LYS A 1 276 ? 12.190 37.488 54.954 1.00 20.08 279 LYS A O 1
ATOM 2171 N N . LEU A 1 277 ? 11.288 35.420 54.894 1.00 29.40 280 LEU A N 1
ATOM 2172 C CA . LEU A 1 277 ? 12.496 34.758 54.410 1.00 27.53 280 LEU A CA 1
ATOM 2173 C C . LEU A 1 277 ? 12.163 33.515 53.618 1.00 28.09 280 LEU A C 1
ATOM 2174 O O . LEU A 1 277 ? 11.057 32.995 53.705 1.00 29.14 280 LEU A O 1
ATOM 2179 N N . HIS A 1 278 ? 13.146 33.038 52.857 1.00 23.80 281 HIS A N 1
ATOM 2180 C CA . HIS A 1 278 ? 13.003 31.823 52.061 1.00 23.70 281 HIS A CA 1
ATOM 2181 C C . HIS A 1 278 ? 13.132 30.603 52.974 1.00 24.87 281 HIS A C 1
ATOM 2182 O O . HIS A 1 278 ? 13.847 30.637 53.981 1.00 24.61 281 HIS A O 1
ATOM 2189 N N . ALA A 1 279 ? 12.452 29.523 52.613 1.00 25.31 282 ALA A N 1
ATOM 2190 C CA . ALA A 1 279 ? 12.550 28.292 53.383 1.00 26.65 282 ALA A CA 1
ATOM 2191 C C . ALA A 1 279 ? 13.790 27.546 52.896 1.00 25.71 282 ALA A C 1
ATOM 2192 O O . ALA A 1 279 ? 14.397 27.916 51.885 1.00 23.40 282 ALA A O 1
ATOM 2194 N N . GLY A 1 280 ? 14.172 26.502 53.620 1.00 25.76 283 GLY A N 1
ATOM 2195 C CA . GLY A 1 280 ? 15.312 25.712 53.206 1.00 27.71 283 GLY A CA 1
ATOM 2196 C C . GLY A 1 280 ? 16.663 26.215 53.667 1.00 30.17 283 GLY A C 1
ATOM 2197 O O . GLY A 1 280 ? 17.679 25.567 53.417 1.00 29.57 283 GLY A O 1
ATOM 2198 N N . ILE A 1 281 ? 16.703 27.366 54.326 1.00 30.46 284 ILE A N 1
ATOM 2199 C CA . ILE A 1 281 ? 17.983 27.873 54.794 1.00 28.85 284 ILE A CA 1
ATOM 2200 C C . ILE A 1 281 ? 18.495 26.998 55.918 1.00 29.85 284 ILE A C 1
ATOM 2201 O O . ILE A 1 281 ? 17.769 26.700 56.866 1.00 28.30 284 ILE A O 1
ATOM 2206 N N . LYS A 1 282 ? 19.751 26.576 55.798 1.00 27.41 285 LYS A N 1
ATOM 2207 C CA . LYS A 1 282 ? 20.388 25.751 56.818 1.00 29.04 285 LYS A CA 1
ATOM 2208 C C . LYS A 1 282 ? 21.505 26.556 57.471 1.00 28.28 285 LYS A C 1
ATOM 2209 O O . LYS A 1 282 ? 22.075 27.447 56.846 1.00 28.10 285 LYS A O 1
ATOM 2215 N N . ARG A 1 283 ? 21.817 26.266 58.726 1.00 31.28 286 ARG A N 1
ATOM 2216 C CA . ARG A 1 283 ? 22.884 27.012 59.387 1.00 32.45 286 ARG A CA 1
ATOM 2217 C C . ARG A 1 283 ? 24.161 26.913 58.551 1.00 31.87 286 ARG A C 1
ATOM 2218 O O . ARG A 1 283 ? 24.521 25.835 58.068 1.00 30.61 286 ARG A O 1
ATOM 2226 N N . GLY A 1 284 ? 24.839 28.041 58.377 1.00 29.32 287 GLY A N 1
ATOM 2227 C CA . GLY A 1 284 ? 26.056 28.049 57.592 1.00 27.46 287 GLY A CA 1
ATOM 2228 C C . GLY A 1 284 ? 25.850 28.486 56.151 1.00 26.53 287 GLY A C 1
ATOM 2229 O O . GLY A 1 284 ? 26.813 28.839 55.478 1.00 27.61 287 GLY A O 1
ATOM 2230 N N . ASP A 1 285 ? 24.606 28.466 55.672 1.00 23.91 288 ASP A N 1
ATOM 2231 C CA . ASP A 1 285 ? 24.307 28.867 54.295 1.00 22.16 288 ASP A CA 1
ATOM 2232 C C . ASP A 1 285 ? 24.516 30.359 54.046 1.00 22.74 288 ASP A C 1
ATOM 2233 O O . ASP A 1 285 ? 24.246 31.195 54.912 1.00 19.71 288 ASP A O 1
ATOM 2238 N N . LEU A 1 286 ? 24.988 30.685 52.847 1.00 24.75 289 LEU A N 1
ATOM 2239 C CA . LEU A 1 286 ? 25.204 32.071 52.460 1.00 24.34 289 LEU A CA 1
ATOM 2240 C C . LEU A 1 286 ? 23.836 32.630 52.104 1.00 24.06 289 LEU A C 1
ATOM 2241 O O . LEU A 1 286 ? 23.090 32.019 51.329 1.00 25.82 289 LEU A O 1
ATOM 2246 N N . VAL A 1 287 ? 23.487 33.779 52.670 1.00 17.84 290 VAL A N 1
ATOM 2247 C CA . VAL A 1 287 ? 22.186 34.363 52.370 1.00 18.30 290 VAL A CA 1
ATOM 2248 C C . VAL A 1 287 ? 22.271 35.837 51.995 1.00 19.10 290 VAL A C 1
ATOM 2249 O O . VAL A 1 287 ? 23.141 36.563 52.477 1.00 21.88 290 VAL A O 1
ATOM 2253 N N . ALA A 1 288 ? 21.371 36.273 51.123 1.00 19.93 291 ALA A N 1
ATOM 2254 C CA . ALA A 1 288 ? 21.330 37.677 50.734 1.00 22.35 291 ALA A CA 1
ATOM 2255 C C . ALA A 1 288 ? 20.316 38.386 51.643 1.00 23.24 291 ALA A C 1
ATOM 2256 O O . ALA A 1 288 ? 19.150 37.982 51.722 1.00 23.81 291 ALA A O 1
ATOM 2258 N N . ILE A 1 289 ? 20.777 39.432 52.324 1.00 25.22 292 ILE A N 1
ATOM 2259 C CA . ILE A 1 289 ? 19.939 40.225 53.218 1.00 24.78 292 ILE A CA 1
ATOM 2260 C C . ILE A 1 289 ? 19.327 41.344 52.401 1.00 23.93 292 ILE A C 1
ATOM 2261 O O . ILE A 1 289 ? 20.021 42.249 51.941 1.00 27.74 292 ILE A O 1
ATOM 2266 N N . MET A 1 290 ? 18.015 41.261 52.224 1.00 19.84 293 MET A N 1
ATOM 2267 C CA . MET A 1 290 ? 17.274 42.205 51.407 1.00 17.53 293 MET A CA 1
ATOM 2268 C C . MET A 1 290 ? 16.350 43.156 52.150 1.00 17.74 293 MET A C 1
ATOM 2269 O O . MET A 1 290 ? 15.826 42.875 53.226 1.00 17.25 293 MET A O 1
ATOM 2274 N N . THR A 1 291 ? 16.156 44.287 51.503 1.00 17.96 294 THR A N 1
ATOM 2275 C CA . THR A 1 291 ? 15.310 45.357 51.956 1.00 21.53 294 THR A CA 1
ATOM 2276 C C . THR A 1 291 ? 13.891 44.983 51.500 1.00 24.94 294 THR A C 1
ATOM 2277 O O . THR A 1 291 ? 13.726 44.112 50.634 1.00 21.37 294 THR A O 1
ATOM 2281 N N . LEU A 1 292 ? 12.876 45.619 52.086 1.00 26.53 295 LEU A N 1
ATOM 2282 C CA . LEU A 1 292 ? 11.490 45.348 51.705 1.00 28.33 295 LEU A CA 1
ATOM 2283 C C . LEU A 1 292 ? 11.195 45.902 50.313 1.00 28.19 295 LEU A C 1
ATOM 2284 O O . LEU A 1 292 ? 10.125 45.677 49.767 1.00 31.52 295 LEU A O 1
ATOM 2289 N N . LYS A 1 293 ? 12.150 46.632 49.750 1.00 35.87 296 LYS A N 1
ATOM 2290 C CA . LYS A 1 293 ? 12.015 47.188 48.406 1.00 34.89 296 LYS A CA 1
ATOM 2291 C C . LYS A 1 293 ? 12.926 46.383 47.470 1.00 35.03 296 LYS A C 1
ATOM 2292 O O . LYS A 1 293 ? 13.207 46.796 46.348 1.00 37.26 296 LYS A O 1
ATOM 2298 N N . ASP A 1 294 ? 13.401 45.242 47.953 1.00 27.62 297 ASP A N 1
ATOM 2299 C CA . ASP A 1 294 ? 14.285 44.376 47.178 1.00 29.97 297 ASP A CA 1
ATOM 2300 C C . ASP A 1 294 ? 15.653 44.950 46.807 1.00 30.26 297 ASP A C 1
ATOM 2301 O O . ASP A 1 294 ? 16.143 44.741 45.697 1.00 30.75 297 ASP A O 1
ATOM 2306 N N . GLU A 1 295 ? 16.268 45.675 47.732 1.00 30.40 298 GLU A N 1
ATOM 2307 C CA . GLU A 1 295 ? 17.596 46.221 47.502 1.00 28.25 298 GLU A CA 1
ATOM 2308 C C . GLU A 1 295 ? 18.497 45.291 48.296 1.00 26.83 298 GLU A C 1
ATOM 2309 O O . GLU A 1 295 ? 18.093 44.790 49.353 1.00 24.24 298 GLU A O 1
ATOM 2315 N N . LEU A 1 296 ? 19.706 45.059 47.794 1.00 20.17 299 LEU A N 1
ATOM 2316 C CA . LEU A 1 296 ? 20.644 44.196 48.490 1.00 18.89 299 LEU A CA 1
ATOM 2317 C C . LEU A 1 296 ? 21.315 44.994 49.596 1.00 17.98 299 LEU A C 1
ATOM 2318 O O . LEU A 1 296 ? 21.908 46.043 49.341 1.00 16.41 299 LEU A O 1
ATOM 2323 N N . VAL A 1 297 ? 21.212 44.501 50.825 1.00 18.11 300 VAL A N 1
ATOM 2324 C CA . VAL A 1 297 ? 21.838 45.185 51.940 1.00 18.07 300 VAL A CA 1
ATOM 2325 C C . VAL A 1 297 ? 23.199 44.579 52.248 1.00 18.07 300 VAL A C 1
ATOM 2326 O O . VAL A 1 297 ? 24.185 45.293 52.438 1.00 18.95 300 VAL A O 1
ATOM 2330 N N . ALA A 1 298 ? 23.245 43.256 52.291 1.00 19.26 301 ALA A N 1
ATOM 2331 C CA . ALA A 1 298 ? 24.471 42.562 52.626 1.00 19.86 301 ALA A CA 1
ATOM 2332 C C . ALA A 1 298 ? 24.400 41.076 52.358 1.00 20.36 301 ALA A C 1
ATOM 2333 O O . ALA A 1 298 ? 23.335 40.526 52.090 1.00 20.79 301 ALA A O 1
ATOM 2335 N N . LEU A 1 299 ? 25.566 40.441 52.436 1.00 19.05 302 LEU A N 1
ATOM 2336 C CA . LEU A 1 299 ? 25.686 39.003 52.305 1.00 17.61 302 LEU A CA 1
ATOM 2337 C C . LEU A 1 299 ? 26.058 38.539 53.711 1.00 21.28 302 LEU A C 1
ATOM 2338 O O . LEU A 1 299 ? 26.744 39.258 54.444 1.00 20.56 302 LEU A O 1
ATOM 2343 N N . GLY A 1 300 ? 25.595 37.353 54.093 1.00 19.99 303 GLY A N 1
ATOM 2344 C CA . GLY A 1 300 ? 25.920 36.831 55.404 1.00 19.26 303 GLY A CA 1
ATOM 2345 C C . GLY A 1 300 ? 25.790 35.320 55.478 1.00 21.28 303 GLY A C 1
ATOM 2346 O O . GLY A 1 300 ? 25.350 34.659 54.524 1.00 20.34 303 GLY A O 1
ATOM 2347 N N . LYS A 1 301 ? 26.194 34.771 56.615 1.00 26.53 304 LYS A N 1
ATOM 2348 C CA . LYS A 1 301 ? 26.117 33.341 56.857 1.00 29.43 304 LYS A CA 1
ATOM 2349 C C . LYS A 1 301 ? 24.968 33.123 57.837 1.00 29.76 304 LYS A C 1
ATOM 2350 O O . LYS A 1 301 ? 24.859 33.824 58.847 1.00 29.78 304 LYS A O 1
ATOM 2356 N N . ALA A 1 302 ? 24.110 32.160 57.521 1.00 25.50 305 ALA A N 1
ATOM 2357 C CA . ALA A 1 302 ? 22.954 31.848 58.348 1.00 25.92 305 ALA A CA 1
ATOM 2358 C C . ALA A 1 302 ? 23.381 31.204 59.666 1.00 26.99 305 ALA A C 1
ATOM 2359 O O . ALA A 1 302 ? 24.130 30.228 59.658 1.00 25.85 305 ALA A O 1
ATOM 2361 N N . MET A 1 303 ? 22.900 31.751 60.785 1.00 23.62 306 MET A N 1
ATOM 2362 C CA . MET A 1 303 ? 23.227 31.229 62.114 1.00 25.93 306 MET A CA 1
ATOM 2363 C C . MET A 1 303 ? 22.226 30.179 62.582 1.00 26.14 306 MET A C 1
ATOM 2364 O O . MET A 1 303 ? 22.421 29.523 63.597 1.00 28.13 306 MET A O 1
ATOM 2369 N N . MET A 1 304 ? 21.146 30.026 61.834 1.00 31.37 307 MET A N 1
ATOM 2370 C CA . MET A 1 304 ? 20.119 29.065 62.186 1.00 31.12 307 MET A CA 1
ATOM 2371 C C . MET A 1 304 ? 19.318 28.744 60.946 1.00 28.39 307 MET A C 1
ATOM 2372 O O . MET A 1 304 ? 19.466 29.405 59.927 1.00 28.98 307 MET A O 1
ATOM 2377 N N . THR A 1 305 ? 18.474 27.725 61.039 1.00 25.09 308 THR A N 1
ATOM 2378 C CA . THR A 1 305 ? 17.630 27.307 59.920 1.00 22.44 308 THR A CA 1
ATOM 2379 C C . THR A 1 305 ? 16.447 28.265 59.728 1.00 22.36 308 THR A C 1
ATOM 2380 O O . THR A 1 305 ? 16.106 29.050 60.624 1.00 17.70 308 THR A O 1
ATOM 2384 N N . SER A 1 306 ? 15.821 28.181 58.557 1.00 26.60 309 SER A N 1
ATOM 2385 C CA . SER A 1 306 ? 14.667 29.007 58.241 1.00 29.04 309 SER A CA 1
ATOM 2386 C C . SER A 1 306 ? 13.624 28.865 59.346 1.00 30.32 309 SER A C 1
ATOM 2387 O O . SER A 1 306 ? 13.126 29.857 59.885 1.00 32.18 309 SER A O 1
ATOM 2390 N N . GLN A 1 307 ? 13.298 27.620 59.674 1.00 26.68 310 GLN A N 1
ATOM 2391 C CA . GLN A 1 307 ? 12.316 27.337 60.706 1.00 28.19 310 GLN A CA 1
ATOM 2392 C C . GLN A 1 307 ? 12.623 27.983 62.047 1.00 25.81 310 GLN A C 1
ATOM 2393 O O . GLN A 1 307 ? 11.711 28.361 62.772 1.00 24.23 310 GLN A O 1
ATOM 2399 N N . GLU A 1 308 ? 13.896 28.110 62.384 1.00 31.60 311 GLU A N 1
ATOM 2400 C CA . GLU A 1 308 ? 14.256 28.729 63.651 1.00 33.96 311 GLU A CA 1
ATOM 2401 C C . GLU A 1 308 ? 14.113 30.247 63.540 1.00 33.54 311 GLU A C 1
ATOM 2402 O O . GLU A 1 308 ? 13.634 30.904 64.465 1.00 33.43 311 GLU A O 1
ATOM 2408 N N . MET A 1 309 ? 14.515 30.803 62.402 1.00 26.91 312 MET A N 1
ATOM 2409 C CA . MET A 1 309 ? 14.398 32.239 62.204 1.00 27.04 312 MET A CA 1
ATOM 2410 C C . MET A 1 309 ? 12.925 32.617 62.253 1.00 26.88 312 MET A C 1
ATOM 2411 O O . MET A 1 309 ? 12.556 33.670 62.766 1.00 24.67 312 MET A O 1
ATOM 2416 N N . LEU A 1 310 ? 12.090 31.737 61.713 1.00 30.00 313 LEU A N 1
ATOM 2417 C CA . LEU A 1 310 ? 10.659 31.973 61.662 1.00 30.93 313 LEU A CA 1
ATOM 2418 C C . LEU A 1 310 ? 9.977 31.995 63.021 1.00 31.23 313 LEU A C 1
ATOM 2419 O O . LEU A 1 310 ? 9.188 32.881 63.309 1.00 31.64 313 LEU A O 1
ATOM 2424 N N . GLU A 1 311 ? 10.294 31.023 63.860 1.00 30.67 314 GLU A N 1
ATOM 2425 C CA . GLU A 1 311 ? 9.656 30.929 65.162 1.00 34.90 314 GLU A CA 1
ATOM 2426 C C . GLU A 1 311 ? 10.344 31.638 66.325 1.00 34.36 314 GLU A C 1
ATOM 2427 O O . GLU A 1 311 ? 9.694 31.946 67.322 1.00 34.12 314 GLU A O 1
ATOM 2433 N N . LYS A 1 312 ? 11.641 31.902 66.210 1.00 32.47 315 LYS A N 1
ATOM 2434 C CA . LYS A 1 312 ? 12.353 32.546 67.306 1.00 33.30 315 LYS A CA 1
ATOM 2435 C C . LYS A 1 312 ? 11.945 33.977 67.600 1.00 32.67 315 LYS A C 1
ATOM 2436 O O . LYS A 1 312 ? 11.404 34.686 66.753 1.00 33.54 315 LYS A O 1
ATOM 2442 N N . THR A 1 313 ? 12.213 34.399 68.825 1.00 31.00 316 THR A N 1
ATOM 2443 C CA . THR A 1 313 ? 11.838 35.729 69.249 1.00 30.15 316 THR A CA 1
ATOM 2444 C C . THR A 1 313 ? 13.022 36.661 69.306 1.00 29.19 316 THR A C 1
ATOM 2445 O O . THR A 1 313 ? 12.858 37.872 69.201 1.00 30.50 316 THR A O 1
ATOM 2449 N N . LYS A 1 314 ? 14.219 36.111 69.474 1.00 28.15 317 LYS A N 1
ATOM 2450 C CA . LYS A 1 314 ? 15.400 36.961 69.561 1.00 28.51 317 LYS A CA 1
ATOM 2451 C C . LYS A 1 314 ? 16.693 36.265 69.154 1.00 25.96 317 LYS A C 1
ATOM 2452 O O . LYS A 1 314 ? 16.696 35.080 68.839 1.00 25.24 317 LYS A O 1
ATOM 2458 N N . GLY A 1 315 ? 17.791 37.013 69.176 1.00 31.16 318 GLY A N 1
ATOM 2459 C CA . GLY A 1 315 ? 19.074 36.457 68.789 1.00 31.02 318 GLY A CA 1
ATOM 2460 C C . GLY A 1 315 ? 19.492 36.885 67.390 1.00 29.92 318 GLY A C 1
ATOM 2461 O O . GLY A 1 315 ? 18.845 37.714 66.752 1.00 30.50 318 GLY A O 1
ATOM 2462 N N . ILE A 1 316 ? 20.578 36.308 66.902 1.00 27.47 319 ILE A N 1
ATOM 2463 C CA . ILE A 1 316 ? 21.076 36.661 65.585 1.00 26.41 319 ILE A CA 1
ATOM 2464 C C . ILE A 1 316 ? 20.675 35.647 64.526 1.00 25.65 319 ILE A C 1
ATOM 2465 O O . ILE A 1 316 ? 21.017 34.470 64.621 1.00 24.11 319 ILE A O 1
ATOM 2470 N N . ALA A 1 317 ? 19.946 36.103 63.515 1.00 23.63 320 ALA A N 1
ATOM 2471 C CA . ALA A 1 317 ? 19.544 35.204 62.443 1.00 24.90 320 ALA A CA 1
ATOM 2472 C C . ALA A 1 317 ? 20.699 35.038 61.453 1.00 25.16 320 ALA A C 1
ATOM 2473 O O . ALA A 1 317 ? 21.008 33.927 61.023 1.00 24.64 320 ALA A O 1
ATOM 2475 N N . VAL A 1 318 ? 21.346 36.144 61.103 1.00 22.75 321 VAL A N 1
ATOM 2476 C CA . VAL A 1 318 ? 22.433 36.079 60.139 1.00 24.31 321 VAL A CA 1
ATOM 2477 C C . VAL A 1 318 ? 23.672 36.896 60.501 1.00 24.52 321 VAL A C 1
ATOM 2478 O O . VAL A 1 318 ? 23.586 38.071 60.852 1.00 23.72 321 VAL A O 1
ATOM 2482 N N . ASP A 1 319 ? 24.825 36.247 60.388 1.00 23.95 322 ASP A N 1
ATOM 2483 C CA . ASP A 1 319 ? 26.117 36.856 60.672 1.00 24.69 322 ASP A CA 1
ATOM 2484 C C . ASP A 1 319 ? 26.557 37.602 59.409 1.00 23.98 322 ASP A C 1
ATOM 2485 O O . ASP A 1 319 ? 26.921 36.980 58.412 1.00 23.04 322 ASP A O 1
ATOM 2490 N N . VAL A 1 320 ? 26.529 38.929 59.453 1.00 21.24 323 VAL A N 1
ATOM 2491 C CA . VAL A 1 320 ? 26.881 39.740 58.287 1.00 25.12 323 VAL A CA 1
ATOM 2492 C C . VAL A 1 320 ? 28.361 39.697 57.925 1.00 26.50 323 VAL A C 1
ATOM 2493 O O . VAL A 1 320 ? 29.222 40.000 58.745 1.00 26.28 323 VAL A O 1
ATOM 2497 N N . GLU A 1 321 ? 28.654 39.327 56.686 1.00 32.76 324 GLU A N 1
ATOM 2498 C CA . GLU A 1 321 ? 30.042 39.250 56.253 1.00 34.88 324 GLU A CA 1
ATOM 2499 C C . GLU A 1 321 ? 30.496 40.440 55.413 1.00 32.20 324 GLU A C 1
ATOM 2500 O O . GLU A 1 321 ? 31.671 40.809 55.425 1.00 32.40 324 GLU A O 1
ATOM 2506 N N . LYS A 1 322 ? 29.556 41.049 54.704 1.00 24.88 325 LYS A N 1
ATOM 2507 C CA . LYS A 1 322 ? 29.860 42.185 53.849 1.00 22.68 325 LYS A CA 1
ATOM 2508 C C . LYS A 1 322 ? 28.617 43.038 53.638 1.00 21.09 325 LYS A C 1
ATOM 2509 O O . LYS A 1 322 ? 27.574 42.532 53.223 1.00 17.80 325 LYS A O 1
ATOM 2515 N N . VAL A 1 323 ? 28.742 44.329 53.931 1.00 21.62 326 VAL A N 1
ATOM 2516 C CA . VAL A 1 323 ? 27.648 45.271 53.769 1.00 19.38 326 VAL A CA 1
ATOM 2517 C C . VAL A 1 323 ? 27.867 46.054 52.475 1.00 21.35 326 VAL A C 1
ATOM 2518 O O . VAL A 1 323 ? 28.955 46.594 52.251 1.00 17.75 326 VAL A O 1
ATOM 2522 N N . PHE A 1 324 ? 26.846 46.092 51.613 1.00 20.33 327 PHE A N 1
ATOM 2523 C CA . PHE A 1 324 ? 26.948 46.827 50.355 1.00 19.61 327 PHE A CA 1
ATOM 2524 C C . PHE A 1 324 ? 26.251 48.180 50.413 1.00 21.53 327 PHE A C 1
ATOM 2525 O O . PHE A 1 324 ? 26.734 49.168 49.851 1.00 22.62 327 PHE A O 1
ATOM 2533 N N . MET A 1 325 ? 25.117 48.215 51.103 1.00 21.75 328 MET A N 1
ATOM 2534 C CA . MET A 1 325 ? 24.324 49.425 51.222 1.00 22.47 328 MET A CA 1
ATOM 2535 C C . MET A 1 325 ? 24.988 50.494 52.073 1.00 24.45 328 MET A C 1
ATOM 2536 O O . MET A 1 325 ? 25.404 50.233 53.191 1.00 24.70 328 MET A O 1
ATOM 2541 N N . PRO A 1 326 ? 25.091 51.718 51.540 1.00 24.90 329 PRO A N 1
ATOM 2542 C CA . PRO A 1 326 ? 25.699 52.858 52.231 1.00 26.37 329 PRO A CA 1
ATOM 2543 C C . PRO A 1 326 ? 24.839 53.241 53.433 1.00 27.21 329 PRO A C 1
ATOM 2544 O O . PRO A 1 326 ? 23.621 53.039 53.420 1.00 26.06 329 PRO A O 1
ATOM 2548 N N . ARG A 1 327 ? 25.470 53.815 54.450 1.00 27.31 330 ARG A N 1
ATOM 2549 C CA . ARG A 1 327 ? 24.766 54.222 55.659 1.00 30.72 330 ARG A CA 1
ATOM 2550 C C . ARG A 1 327 ? 23.674 55.278 55.488 1.00 30.73 330 ARG A C 1
ATOM 2551 O O . ARG A 1 327 ? 22.717 55.292 56.260 1.00 31.65 330 ARG A O 1
ATOM 2559 N N . ASP A 1 328 ? 23.798 56.158 54.497 1.00 29.14 331 ASP A N 1
ATOM 2560 C CA . ASP A 1 328 ? 22.791 57.203 54.322 1.00 31.08 331 ASP A CA 1
ATOM 2561 C C . ASP A 1 328 ? 21.449 56.709 53.785 1.00 30.66 331 ASP A C 1
ATOM 2562 O O . ASP A 1 328 ? 20.454 57.430 53.869 1.00 28.50 331 ASP A O 1
ATOM 2567 N N . TRP A 1 329 ? 21.422 55.509 53.204 1.00 41.68 332 TRP A N 1
ATOM 2568 C CA . TRP A 1 329 ? 20.158 54.934 52.752 1.00 42.31 332 TRP A CA 1
ATOM 2569 C C . TRP A 1 329 ? 19.710 54.314 54.080 1.00 45.12 332 TRP A C 1
ATOM 2570 O O . TRP A 1 329 ? 20.478 53.568 54.704 1.00 48.69 332 TRP A O 1
ATOM 2581 N N . TYR A 1 330 ? 18.495 54.607 54.525 1.00 30.97 333 TYR A N 1
ATOM 2582 C CA . TYR A 1 330 ? 18.014 54.071 55.807 1.00 30.50 333 TYR A CA 1
ATOM 2583 C C . TYR A 1 330 ? 18.900 54.553 56.970 1.00 33.43 333 TYR A C 1
ATOM 2584 O O . TYR A 1 330 ? 19.663 53.788 57.572 1.00 30.52 333 TYR A O 1
ATOM 2593 N N . PRO A 1 331 ? 18.792 55.845 57.301 1.00 31.69 334 PRO A N 1
ATOM 2594 C CA . PRO A 1 331 ? 19.542 56.519 58.368 1.00 34.51 334 PRO A CA 1
ATOM 2595 C C . PRO A 1 331 ? 19.212 56.111 59.807 1.00 37.04 334 PRO A C 1
ATOM 2596 O O . PRO A 1 331 ? 18.201 55.455 60.070 1.00 35.79 334 PRO A O 1
ATOM 2600 N N . LYS A 1 332 ? 20.087 56.541 60.717 1.00 64.90 335 LYS A N 1
ATOM 2601 C CA . LYS A 1 332 ? 20.009 56.292 62.155 1.00 69.57 335 LYS A CA 1
ATOM 2602 C C . LYS A 1 332 ? 20.252 54.827 62.515 1.00 72.94 335 LYS A C 1
ATOM 2603 O O . LYS A 1 332 ? 20.020 53.933 61.703 1.00 74.14 335 LYS A O 1
ATOM 2609 N N . LEU A 1 333 ? 20.738 54.598 63.734 1.00 90.23 336 LEU A N 1
ATOM 2610 C CA . LEU A 1 333 ? 21.054 53.257 64.232 1.00 92.94 336 LEU A CA 1
ATOM 2611 C C . LEU A 1 333 ? 19.849 52.313 64.269 1.00 94.69 336 LEU A C 1
ATOM 2612 O O . LEU A 1 333 ? 19.470 51.876 65.377 1.00 95.32 336 LEU A O 1
ATOM 2618 N N . ARG B 1 8 ? 35.622 68.552 92.451 1.00 46.62 11 ARG B N 1
ATOM 2619 C CA . ARG B 1 8 ? 35.296 67.374 91.659 1.00 45.78 11 ARG B CA 1
ATOM 2620 C C . ARG B 1 8 ? 35.518 66.102 92.481 1.00 44.34 11 ARG B C 1
ATOM 2621 O O . ARG B 1 8 ? 35.381 66.113 93.700 1.00 44.41 11 ARG B O 1
ATOM 2629 N N . ILE B 1 9 ? 35.844 65.006 91.805 1.00 39.07 12 ILE B N 1
ATOM 2630 C CA . ILE B 1 9 ? 36.091 63.728 92.461 1.00 37.52 12 ILE B CA 1
ATOM 2631 C C . ILE B 1 9 ? 36.983 62.925 91.529 1.00 36.52 12 ILE B C 1
ATOM 2632 O O . ILE B 1 9 ? 37.491 63.464 90.545 1.00 34.15 12 ILE B O 1
ATOM 2637 N N . LEU B 1 10 ? 37.183 61.645 91.825 1.00 33.47 13 LEU B N 1
ATOM 2638 C CA . LEU B 1 10 ? 38.016 60.839 90.943 1.00 34.93 13 LEU B CA 1
ATOM 2639 C C . LEU B 1 10 ? 37.205 60.490 89.711 1.00 35.24 13 LEU B C 1
ATOM 2640 O O . LEU B 1 10 ? 36.013 60.186 89.805 1.00 32.87 13 LEU B O 1
ATOM 2645 N N . PRO B 1 11 ? 37.837 60.563 88.532 1.00 46.31 14 PRO B N 1
ATOM 2646 C CA . PRO B 1 11 ? 37.215 60.261 87.240 1.00 47.97 14 PRO B CA 1
ATOM 2647 C C . PRO B 1 11 ? 36.517 58.904 87.214 1.00 48.71 14 PRO B C 1
ATOM 2648 O O . PRO B 1 11 ? 35.477 58.744 86.574 1.00 50.39 14 PRO B O 1
ATOM 2652 N N . ALA B 1 12 ? 37.090 57.933 87.918 1.00 49.18 15 ALA B N 1
ATOM 2653 C CA . ALA B 1 12 ? 36.531 56.587 87.972 1.00 50.47 15 ALA B CA 1
ATOM 2654 C C . ALA B 1 12 ? 35.160 56.538 88.635 1.00 51.51 15 ALA B C 1
ATOM 2655 O O . ALA B 1 12 ? 34.394 55.606 88.403 1.00 52.62 15 ALA B O 1
ATOM 2657 N N . ASP B 1 13 ? 34.855 57.535 89.460 1.00 50.17 16 ASP B N 1
ATOM 2658 C CA . ASP B 1 13 ? 33.573 57.583 90.154 1.00 49.84 16 ASP B CA 1
ATOM 2659 C C . ASP B 1 13 ? 32.456 58.196 89.322 1.00 49.40 16 ASP B C 1
ATOM 2660 O O . ASP B 1 13 ? 31.299 58.226 89.747 1.00 48.47 16 ASP B O 1
ATOM 2665 N N . ILE B 1 14 ? 32.799 58.686 88.137 1.00 47.59 17 ILE B N 1
ATOM 2666 C CA . ILE B 1 14 ? 31.803 59.293 87.266 1.00 48.02 17 ILE B CA 1
ATOM 2667 C C . ILE B 1 14 ? 31.183 58.255 86.330 1.00 47.42 17 ILE B C 1
ATOM 2668 O O . ILE B 1 14 ? 31.884 57.588 85.576 1.00 47.72 17 ILE B O 1
ATOM 2673 N N . LYS B 1 15 ? 29.864 58.117 86.395 1.00 40.39 18 LYS B N 1
ATOM 2674 C CA . LYS B 1 15 ? 29.147 57.165 85.554 1.00 40.71 18 LYS B CA 1
ATOM 2675 C C . LYS B 1 15 ? 29.417 57.381 84.063 1.00 38.71 18 LYS B C 1
ATOM 2676 O O . LYS B 1 15 ? 29.679 58.497 83.622 1.00 39.31 18 LYS B O 1
ATOM 2682 N N . ARG B 1 16 ? 29.360 56.302 83.291 1.00 38.56 19 ARG B N 1
ATOM 2683 C CA . ARG B 1 16 ? 29.571 56.374 81.848 1.00 37.37 19 ARG B CA 1
ATOM 2684 C C . ARG B 1 16 ? 28.316 55.841 81.154 1.00 35.15 19 ARG B C 1
ATOM 2685 O O . ARG B 1 16 ? 27.796 54.792 81.529 1.00 32.97 19 ARG B O 1
ATOM 2693 N N . GLU B 1 17 ? 27.832 56.558 80.146 1.00 36.37 20 GLU B N 1
ATOM 2694 C CA . GLU B 1 17 ? 26.653 56.118 79.407 1.00 36.01 20 GLU B CA 1
ATOM 2695 C C . GLU B 1 17 ? 27.013 54.911 78.533 1.00 34.39 20 GLU B C 1
ATOM 2696 O O . GLU B 1 17 ? 28.098 54.850 77.953 1.00 32.35 20 GLU B O 1
ATOM 2702 N N . VAL B 1 18 ? 26.100 53.954 78.444 1.00 38.81 21 VAL B N 1
ATOM 2703 C CA . VAL B 1 18 ? 26.331 52.775 77.625 1.00 38.79 21 VAL B CA 1
ATOM 2704 C C . VAL B 1 18 ? 25.537 52.876 76.321 1.00 37.21 21 VAL B C 1
ATOM 2705 O O . VAL B 1 18 ? 24.311 53.014 76.330 1.00 38.64 21 VAL B O 1
ATOM 2709 N N . LEU B 1 19 ? 26.250 52.820 75.205 1.00 29.06 22 LEU B N 1
ATOM 2710 C CA . LEU B 1 19 ? 25.632 52.889 73.883 1.00 26.88 22 LEU B CA 1
ATOM 2711 C C . LEU B 1 19 ? 25.464 51.482 73.346 1.00 25.93 22 LEU B C 1
ATOM 2712 O O . LEU B 1 19 ? 26.312 50.619 73.569 1.00 26.51 22 LEU B O 1
ATOM 2717 N N . ILE B 1 20 ? 24.365 51.250 72.636 1.00 29.02 23 ILE B N 1
ATOM 2718 C CA . ILE B 1 20 ? 24.074 49.934 72.083 1.00 28.61 23 ILE B CA 1
ATOM 2719 C C . ILE B 1 20 ? 24.225 49.915 70.565 1.00 28.29 23 ILE B C 1
ATOM 2720 O O . ILE B 1 20 ? 23.532 50.646 69.869 1.00 28.36 23 ILE B O 1
ATOM 2725 N N . LYS B 1 21 ? 25.117 49.073 70.055 1.00 28.03 24 LYS B N 1
ATOM 2726 C CA . LYS B 1 21 ? 25.316 48.974 68.615 1.00 26.90 24 LYS B CA 1
ATOM 2727 C C . LYS B 1 21 ? 24.503 47.794 68.059 1.00 27.27 24 LYS B C 1
ATOM 2728 O O . LYS B 1 21 ? 23.891 47.899 67.000 1.00 27.99 24 LYS B O 1
ATOM 2734 N N . ASP B 1 22 ? 24.496 46.680 68.784 1.00 23.31 25 ASP B N 1
ATOM 2735 C CA . ASP B 1 22 ? 23.756 45.495 68.364 1.00 25.46 25 ASP B CA 1
ATOM 2736 C C . ASP B 1 22 ? 22.928 44.983 69.539 1.00 25.56 25 ASP B C 1
ATOM 2737 O O . ASP B 1 22 ? 23.438 44.269 70.403 1.00 24.25 25 ASP B O 1
ATOM 2742 N N . GLU B 1 23 ? 21.645 45.335 69.553 1.00 31.51 26 GLU B N 1
ATOM 2743 C CA . GLU B 1 23 ? 20.735 44.941 70.630 1.00 34.30 26 GLU B CA 1
ATOM 2744 C C . GLU B 1 23 ? 20.446 43.453 70.798 1.00 33.51 26 GLU B C 1
ATOM 2745 O O . GLU B 1 23 ? 20.003 43.031 71.867 1.00 32.38 26 GLU B O 1
ATOM 2751 N N . ASN B 1 24 ? 20.678 42.657 69.761 1.00 28.20 27 ASN B N 1
ATOM 2752 C CA . ASN B 1 24 ? 20.366 41.232 69.854 1.00 28.24 27 ASN B CA 1
ATOM 2753 C C . ASN B 1 24 ? 21.522 40.264 69.974 1.00 28.16 27 ASN B C 1
ATOM 2754 O O . ASN B 1 24 ? 21.325 39.049 69.892 1.00 28.33 27 ASN B O 1
ATOM 2759 N N . ALA B 1 25 ? 22.724 40.787 70.172 1.00 28.60 28 ALA B N 1
ATOM 2760 C CA . ALA B 1 25 ? 23.870 39.910 70.303 1.00 28.65 28 ALA B CA 1
ATOM 2761 C C . ALA B 1 25 ? 23.595 39.021 71.509 1.00 27.86 28 ALA B C 1
ATOM 2762 O O . ALA B 1 25 ? 23.020 39.472 72.496 1.00 24.78 28 ALA B O 1
ATOM 2764 N N . GLU B 1 26 ? 23.970 37.753 71.394 1.00 29.02 29 GLU B N 1
ATOM 2765 C CA . GLU B 1 26 ? 23.789 36.777 72.457 1.00 31.08 29 GLU B CA 1
ATOM 2766 C C . GLU B 1 26 ? 25.096 36.051 72.696 1.00 31.08 29 GLU B C 1
ATOM 2767 O O . GLU B 1 26 ? 25.939 35.939 71.802 1.00 31.20 29 GLU B O 1
ATOM 2773 N N . THR B 1 27 ? 25.262 35.543 73.907 1.00 31.93 30 THR B N 1
ATOM 2774 C CA . THR B 1 27 ? 26.480 34.841 74.237 1.00 31.13 30 THR B CA 1
ATOM 2775 C C . THR B 1 27 ? 26.206 33.374 74.567 1.00 31.11 30 THR B C 1
ATOM 2776 O O . THR B 1 27 ? 25.250 33.043 75.265 1.00 31.56 30 THR B O 1
ATOM 2780 N N . ASN B 1 28 ? 27.054 32.499 74.039 1.00 27.72 31 ASN B N 1
ATOM 2781 C CA . ASN B 1 28 ? 26.944 31.062 74.245 1.00 29.80 31 ASN B CA 1
ATOM 2782 C C . ASN B 1 28 ? 27.357 30.740 75.686 1.00 32.48 31 ASN B C 1
ATOM 2783 O O . ASN B 1 28 ? 28.496 30.986 76.081 1.00 33.14 31 ASN B O 1
ATOM 2788 N N . PRO B 1 29 ? 26.440 30.162 76.479 1.00 36.46 32 PRO B N 1
ATOM 2789 C CA . PRO B 1 29 ? 26.712 29.811 77.880 1.00 37.18 32 PRO B CA 1
ATOM 2790 C C . PRO B 1 29 ? 27.835 28.793 78.046 1.00 38.68 32 PRO B C 1
ATOM 2791 O O . PRO B 1 29 ? 28.459 28.712 79.099 1.00 38.54 32 PRO B O 1
ATOM 2795 N N . ASP B 1 30 ? 28.093 28.026 76.994 1.00 45.64 33 ASP B N 1
ATOM 2796 C CA . ASP B 1 30 ? 29.127 27.001 77.030 1.00 47.26 33 ASP B CA 1
ATOM 2797 C C . ASP B 1 30 ? 30.546 27.541 76.901 1.00 46.09 33 ASP B C 1
ATOM 2798 O O . ASP B 1 30 ? 31.506 26.861 77.268 1.00 46.54 33 ASP B O 1
ATOM 2803 N N . TRP B 1 31 ? 30.691 28.757 76.385 1.00 35.64 34 TRP B N 1
ATOM 2804 C CA . TRP B 1 31 ? 32.023 29.313 76.216 1.00 31.48 34 TRP B CA 1
ATOM 2805 C C . TRP B 1 31 ? 32.429 30.332 77.267 1.00 30.14 34 TRP B C 1
ATOM 2806 O O . TRP B 1 31 ? 31.592 31.003 77.871 1.00 29.32 34 TRP B O 1
ATOM 2817 N N . GLY B 1 32 ? 33.738 30.436 77.464 1.00 28.92 35 GLY B N 1
ATOM 2818 C CA . GLY B 1 32 ? 34.289 31.385 78.404 1.00 25.33 35 GLY B CA 1
ATOM 2819 C C . GLY B 1 32 ? 34.281 30.944 79.844 1.00 25.38 35 GLY B C 1
ATOM 2820 O O . GLY B 1 32 ? 33.708 29.917 80.191 1.00 24.74 35 GLY B O 1
ATOM 2821 N N . PHE B 1 33 ? 34.950 31.727 80.682 1.00 24.54 36 PHE B N 1
ATOM 2822 C CA . PHE B 1 33 ? 35.003 31.455 82.105 1.00 22.87 36 PHE B CA 1
ATOM 2823 C C . PHE B 1 33 ? 34.792 32.752 82.897 1.00 25.05 36 PHE B C 1
ATOM 2824 O O . PHE B 1 33 ? 35.737 33.513 83.159 1.00 22.01 36 PHE B O 1
ATOM 2832 N N . PRO B 1 34 ? 33.535 33.049 83.246 1.00 25.94 37 PRO B N 1
ATOM 2833 C CA . PRO B 1 34 ? 33.292 34.267 84.020 1.00 27.99 37 PRO B CA 1
ATOM 2834 C C . PRO B 1 34 ? 34.027 34.028 85.341 1.00 27.87 37 PRO B C 1
ATOM 2835 O O . PRO B 1 34 ? 34.274 32.883 85.712 1.00 23.63 37 PRO B O 1
ATOM 2839 N N . PRO B 1 35 ? 34.389 35.097 86.063 1.00 29.69 38 PRO B N 1
ATOM 2840 C CA . PRO B 1 35 ? 35.104 34.957 87.339 1.00 31.52 38 PRO B CA 1
ATOM 2841 C C . PRO B 1 35 ? 34.597 33.866 88.297 1.00 33.66 38 PRO B C 1
ATOM 2842 O O . PRO B 1 35 ? 35.363 33.015 88.751 1.00 33.90 38 PRO B O 1
ATOM 2846 N N . GLU B 1 36 ? 33.306 33.884 88.599 1.00 38.82 39 GLU B N 1
ATOM 2847 C CA . GLU B 1 36 ? 32.746 32.914 89.527 1.00 41.73 39 GLU B CA 1
ATOM 2848 C C . GLU B 1 36 ? 32.818 31.462 89.089 1.00 41.31 39 GLU B C 1
ATOM 2849 O O . GLU B 1 36 ? 32.540 30.568 89.882 1.00 43.94 39 GLU B O 1
ATOM 2855 N N . LYS B 1 37 ? 33.203 31.214 87.843 1.00 33.98 40 LYS B N 1
ATOM 2856 C CA . LYS B 1 37 ? 33.267 29.842 87.354 1.00 34.30 40 LYS B CA 1
ATOM 2857 C C . LYS B 1 37 ? 34.678 29.333 87.137 1.00 32.16 40 LYS B C 1
ATOM 2858 O O . LYS B 1 37 ? 34.879 28.236 86.609 1.00 32.03 40 LYS B O 1
ATOM 2864 N N . ARG B 1 38 ? 35.659 30.121 87.554 1.00 30.06 41 ARG B N 1
ATOM 2865 C CA . ARG B 1 38 ? 37.051 29.719 87.390 1.00 29.25 41 ARG B CA 1
ATOM 2866 C C . ARG B 1 38 ? 37.557 28.959 88.606 1.00 27.69 41 ARG B C 1
ATOM 2867 O O . ARG B 1 38 ? 37.265 29.335 89.740 1.00 27.24 41 ARG B O 1
ATOM 2875 N N . PRO B 1 39 ? 38.295 27.857 88.385 1.00 28.21 42 PRO B N 1
ATOM 2876 C CA . PRO B 1 39 ? 38.838 27.078 89.508 1.00 28.33 42 PRO B CA 1
ATOM 2877 C C . PRO B 1 39 ? 40.024 27.899 90.009 1.00 28.33 42 PRO B C 1
ATOM 2878 O O . PRO B 1 39 ? 40.578 28.678 89.235 1.00 29.37 42 PRO B O 1
ATOM 2882 N N . ILE B 1 40 ? 40.423 27.746 91.273 1.00 29.19 43 ILE B N 1
ATOM 2883 C CA . ILE B 1 40 ? 41.525 28.563 91.795 1.00 28.19 43 ILE B CA 1
ATOM 2884 C C . ILE B 1 40 ? 42.774 28.651 90.936 1.00 27.28 43 ILE B C 1
ATOM 2885 O O . ILE B 1 40 ? 43.316 29.740 90.762 1.00 30.25 43 ILE B O 1
ATOM 2890 N N . GLU B 1 41 ? 43.253 27.538 90.400 1.00 27.96 44 GLU B N 1
ATOM 2891 C CA . GLU B 1 41 ? 44.454 27.611 89.563 1.00 29.65 44 GLU B CA 1
ATOM 2892 C C . GLU B 1 41 ? 44.253 28.696 88.504 1.00 27.73 44 GLU B C 1
ATOM 2893 O O . GLU B 1 41 ? 45.077 29.597 88.355 1.00 28.88 44 GLU B O 1
ATOM 2899 N N . MET B 1 42 ? 43.148 28.600 87.773 1.00 25.65 45 MET B N 1
ATOM 2900 C CA . MET B 1 42 ? 42.844 29.562 86.721 1.00 25.06 45 MET B CA 1
ATOM 2901 C C . MET B 1 42 ? 42.647 30.957 87.312 1.00 24.24 45 MET B C 1
ATOM 2902 O O . MET B 1 42 ? 43.144 31.947 86.776 1.00 23.23 45 MET B O 1
ATOM 2907 N N . HIS B 1 43 ? 41.901 31.022 88.409 1.00 22.70 46 HIS B N 1
ATOM 2908 C CA . HIS B 1 43 ? 41.639 32.275 89.100 1.00 23.55 46 HIS B CA 1
ATOM 2909 C C . HIS B 1 43 ? 42.969 32.989 89.408 1.00 23.55 46 HIS B C 1
ATOM 2910 O O . HIS B 1 43 ? 43.081 34.213 89.259 1.00 23.16 46 HIS B O 1
ATOM 2917 N N . ILE B 1 44 ? 43.981 32.217 89.799 1.00 20.87 47 ILE B N 1
ATOM 2918 C CA . ILE B 1 44 ? 45.296 32.775 90.114 1.00 23.85 47 ILE B CA 1
ATOM 2919 C C . ILE B 1 44 ? 45.987 33.291 88.848 1.00 23.79 47 ILE B C 1
ATOM 2920 O O . ILE B 1 44 ? 46.580 34.375 88.847 1.00 21.83 47 ILE B O 1
ATOM 2925 N N . GLN B 1 45 ? 45.926 32.493 87.783 1.00 23.68 48 GLN B N 1
ATOM 2926 C CA . GLN B 1 45 ? 46.538 32.853 86.503 1.00 24.74 48 GLN B CA 1
ATOM 2927 C C . GLN B 1 45 ? 46.009 34.189 85.965 1.00 23.90 48 GLN B C 1
ATOM 2928 O O . GLN B 1 45 ? 46.722 34.904 85.266 1.00 23.20 48 GLN B O 1
ATOM 2934 N N . PHE B 1 46 ? 44.766 34.524 86.300 1.00 24.48 49 PHE B N 1
ATOM 2935 C CA . PHE B 1 46 ? 44.163 35.768 85.835 1.00 25.52 49 PHE B CA 1
ATOM 2936 C C . PHE B 1 46 ? 43.688 36.607 87.018 1.00 26.32 49 PHE B C 1
ATOM 2937 O O . PHE B 1 46 ? 42.592 37.176 86.997 1.00 28.17 49 PHE B O 1
ATOM 2945 N N . GLY B 1 47 ? 44.526 36.693 88.044 1.00 25.12 50 GLY B N 1
ATOM 2946 C CA . GLY B 1 47 ? 44.151 37.441 89.229 1.00 24.43 50 GLY B CA 1
ATOM 2947 C C . GLY B 1 47 ? 45.026 38.629 89.555 1.00 23.54 50 GLY B C 1
ATOM 2948 O O . GLY B 1 47 ? 46.147 38.751 89.070 1.00 25.82 50 GLY B O 1
ATOM 2949 N N . VAL B 1 48 ? 44.495 39.508 90.393 1.00 22.22 51 VAL B N 1
ATOM 2950 C CA . VAL B 1 48 ? 45.190 40.709 90.823 1.00 21.39 51 VAL B CA 1
ATOM 2951 C C . VAL B 1 48 ? 44.937 40.850 92.319 1.00 20.16 51 VAL B C 1
ATOM 2952 O O . VAL B 1 48 ? 43.803 40.756 92.765 1.00 20.29 51 VAL B O 1
ATOM 2956 N N . ILE B 1 49 ? 45.990 41.065 93.091 1.00 21.72 52 ILE B N 1
ATOM 2957 C CA . ILE B 1 49 ? 45.842 41.211 94.535 1.00 20.62 52 ILE B CA 1
ATOM 2958 C C . ILE B 1 49 ? 45.758 42.681 94.887 1.00 19.99 52 ILE B C 1
ATOM 2959 O O . ILE B 1 49 ? 46.597 43.473 94.457 1.00 20.12 52 ILE B O 1
ATOM 2964 N N . ASN B 1 50 ? 44.741 43.042 95.654 1.00 17.78 53 ASN B N 1
ATOM 2965 C CA . ASN B 1 50 ? 44.590 44.413 96.128 1.00 18.57 53 ASN B CA 1
ATOM 2966 C C . ASN B 1 50 ? 45.420 44.376 97.420 1.00 20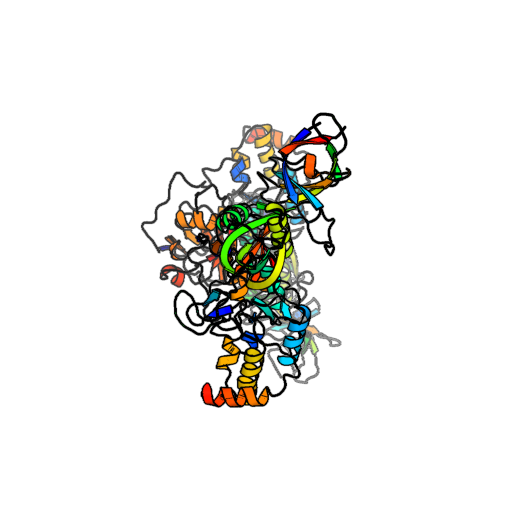.61 53 ASN B C 1
ATOM 2967 O O . ASN B 1 50 ? 44.900 44.150 98.517 1.00 20.78 53 ASN B O 1
ATOM 2972 N N . LEU B 1 51 ? 46.721 44.569 97.270 1.00 18.52 54 LEU B N 1
ATOM 2973 C CA . LEU B 1 51 ? 47.643 44.501 98.398 1.00 20.64 54 LEU B CA 1
ATOM 2974 C C . LEU B 1 51 ? 47.769 45.790 99.194 1.00 20.56 54 LEU B C 1
ATOM 2975 O O . LEU B 1 51 ? 47.692 46.887 98.640 1.00 18.42 54 LEU B O 1
ATOM 2980 N N . ASP B 1 52 ? 47.953 45.647 100.504 1.00 25.98 55 ASP B N 1
ATOM 2981 C CA . ASP B 1 52 ? 48.164 46.803 101.366 1.00 25.27 55 ASP B CA 1
ATOM 2982 C C . ASP B 1 52 ? 49.672 46.800 101.593 1.00 26.46 55 ASP B C 1
ATOM 2983 O O . ASP B 1 52 ? 50.177 46.080 102.453 1.00 27.32 55 ASP B O 1
ATOM 2988 N N . LYS B 1 53 ? 50.393 47.589 100.811 1.00 25.69 56 LYS B N 1
ATOM 2989 C CA . LYS B 1 53 ? 51.839 47.636 100.936 1.00 27.74 56 LYS B CA 1
ATOM 2990 C C . LYS B 1 53 ? 52.290 48.186 102.289 1.00 29.73 56 LYS B C 1
ATOM 2991 O O . LYS B 1 53 ? 51.761 49.189 102.774 1.00 30.15 56 LYS B O 1
ATOM 2997 N N . PRO B 1 54 ? 53.266 47.515 102.923 1.00 28.19 57 PRO B N 1
ATOM 2998 C CA . PRO B 1 54 ? 53.799 47.936 104.220 1.00 29.02 57 PRO B CA 1
ATOM 2999 C C . PRO B 1 54 ? 54.946 48.922 104.011 1.00 29.14 57 PRO B C 1
ATOM 3000 O O . PRO B 1 54 ? 55.651 48.858 102.998 1.00 27.83 57 PRO B O 1
ATOM 3004 N N . PRO B 1 55 ? 55.135 49.865 104.950 1.00 33.55 58 PRO B N 1
ATOM 3005 C CA . PRO B 1 55 ? 56.243 50.805 104.762 1.00 34.84 58 PRO B CA 1
ATOM 3006 C C . PRO B 1 55 ? 57.544 50.018 104.893 1.00 34.59 58 PRO B C 1
ATOM 3007 O O . PRO B 1 55 ? 57.612 49.063 105.669 1.00 37.43 58 PRO B O 1
ATOM 3011 N N . GLY B 1 56 ? 58.559 50.395 104.122 1.00 31.47 59 GLY B N 1
ATOM 3012 C CA . GLY B 1 56 ? 59.830 49.696 104.188 1.00 30.20 59 GLY B CA 1
ATOM 3013 C C . GLY B 1 56 ? 60.370 49.173 102.865 1.00 30.60 59 GLY B C 1
ATOM 3014 O O . GLY B 1 56 ? 61.339 49.711 102.334 1.00 31.06 59 GLY B O 1
ATOM 3015 N N . PRO B 1 57 ? 59.774 48.113 102.306 1.00 27.16 60 PRO B N 1
ATOM 3016 C CA . PRO B 1 57 ? 60.272 47.583 101.037 1.00 26.98 60 PRO B CA 1
ATOM 3017 C C . PRO B 1 57 ? 59.862 48.444 99.854 1.00 26.15 60 PRO B C 1
ATOM 3018 O O . PRO B 1 57 ? 58.928 49.236 99.951 1.00 26.97 60 PRO B O 1
ATOM 3022 N N . THR B 1 58 ? 60.566 48.297 98.740 1.00 26.80 61 THR B N 1
ATOM 3023 C CA . THR B 1 58 ? 60.199 49.042 97.542 1.00 30.46 61 THR B CA 1
ATOM 3024 C C . THR B 1 58 ? 59.097 48.208 96.902 1.00 30.41 61 THR B C 1
ATOM 3025 O O . THR B 1 58 ? 58.960 47.021 97.209 1.00 31.49 61 THR B O 1
ATOM 3029 N N . SER B 1 59 ? 58.320 48.817 96.014 1.00 34.88 62 SER B N 1
ATOM 3030 C CA . SER B 1 59 ? 57.247 48.096 95.339 1.00 34.78 62 SER B CA 1
ATOM 3031 C C . SER B 1 59 ? 57.814 46.908 94.559 1.00 37.21 62 SER B C 1
ATOM 3032 O O . SER B 1 59 ? 57.168 45.861 94.439 1.00 37.96 62 SER B O 1
ATOM 3035 N N . HIS B 1 60 ? 59.026 47.072 94.036 1.00 31.74 63 HIS B N 1
ATOM 3036 C CA . HIS B 1 60 ? 59.686 46.009 93.285 1.00 33.34 63 HIS B CA 1
ATOM 3037 C C . HIS B 1 60 ? 59.961 44.830 94.219 1.00 32.65 63 HIS B C 1
ATOM 3038 O O . HIS B 1 60 ? 59.761 43.669 93.854 1.00 30.79 63 HIS B O 1
ATOM 3045 N N . GLU B 1 61 ? 60.419 45.141 95.428 1.00 31.68 64 GLU B N 1
ATOM 3046 C CA . GLU B 1 61 ? 60.718 44.123 96.431 1.00 31.56 64 GLU B CA 1
ATOM 3047 C C . GLU B 1 61 ? 59.480 43.312 96.789 1.00 27.69 64 GLU B C 1
ATOM 3048 O O . GLU B 1 61 ? 59.526 42.087 96.865 1.00 27.21 64 GLU B O 1
ATOM 3054 N N . VAL B 1 62 ? 58.374 44.003 97.035 1.00 27.82 65 VAL B N 1
ATOM 3055 C CA . VAL B 1 62 ? 57.142 43.324 97.405 1.00 25.20 65 VAL B CA 1
ATOM 3056 C C . VAL B 1 62 ? 56.677 42.352 96.323 1.00 24.35 65 VAL B C 1
ATOM 3057 O O . VAL B 1 62 ? 56.256 41.233 96.619 1.00 22.91 65 VAL B O 1
ATOM 3061 N N . VAL B 1 63 ? 56.754 42.778 95.069 1.00 25.68 66 VAL B N 1
ATOM 3062 C CA . VAL B 1 63 ? 56.348 41.915 93.972 1.00 27.74 66 VAL B CA 1
ATOM 3063 C C . VAL B 1 63 ? 57.241 40.668 93.967 1.00 27.93 66 VAL B C 1
ATOM 3064 O O . VAL B 1 63 ? 56.763 39.548 93.768 1.00 27.15 66 VAL B O 1
ATOM 3068 N N . ALA B 1 64 ? 58.532 40.866 94.215 1.00 28.31 67 ALA B N 1
ATOM 3069 C CA . ALA B 1 64 ? 59.475 39.754 94.270 1.00 29.73 67 ALA B CA 1
ATOM 3070 C C . ALA B 1 64 ? 59.094 38.782 95.393 1.00 29.31 67 ALA B C 1
ATOM 3071 O O . ALA B 1 64 ? 59.229 37.567 95.243 1.00 30.72 67 ALA B O 1
ATOM 3073 N N . TRP B 1 65 ? 58.622 39.326 96.513 1.00 27.51 68 TRP B N 1
ATOM 3074 C CA . TRP B 1 65 ? 58.205 38.524 97.666 1.00 28.13 68 TRP B CA 1
ATOM 3075 C C . TRP B 1 65 ? 56.974 37.682 97.334 1.00 27.99 68 TRP B C 1
ATOM 3076 O O . TRP B 1 65 ? 56.880 36.501 97.691 1.00 27.25 68 TRP B O 1
ATOM 3087 N N . ILE B 1 66 ? 56.015 38.308 96.668 1.00 26.32 69 ILE B N 1
ATOM 3088 C CA . ILE B 1 66 ? 54.789 37.616 96.302 1.00 25.26 69 ILE B CA 1
ATOM 3089 C C . ILE B 1 66 ? 55.064 36.500 95.297 1.00 26.32 69 ILE B C 1
ATOM 3090 O O . ILE B 1 66 ? 54.456 35.431 95.368 1.00 24.04 69 ILE B O 1
ATOM 3095 N N . LYS B 1 67 ? 55.995 36.736 94.375 1.00 31.24 70 LYS B N 1
ATOM 3096 C CA . LYS B 1 67 ? 56.334 35.722 93.378 1.00 34.11 70 LYS B CA 1
ATOM 3097 C C . LYS B 1 67 ? 56.951 34.501 94.044 1.00 35.01 70 LYS B C 1
ATOM 3098 O O . LYS B 1 67 ? 56.662 33.366 93.668 1.00 36.18 70 LYS B O 1
ATOM 3104 N N . LYS B 1 68 ? 57.801 34.734 95.037 1.00 30.70 71 LYS B N 1
ATOM 3105 C CA . LYS B 1 68 ? 58.442 33.635 95.735 1.00 33.90 71 LYS B CA 1
ATOM 3106 C C . LYS B 1 68 ? 57.463 32.870 96.615 1.00 33.91 71 LYS B C 1
ATOM 3107 O O . LYS B 1 68 ? 57.361 31.653 96.523 1.00 34.27 71 LYS B O 1
ATOM 3113 N N . ILE B 1 69 ? 56.736 33.587 97.462 1.00 40.59 72 ILE B N 1
ATOM 3114 C CA . ILE B 1 69 ? 55.775 32.962 98.364 1.00 41.67 72 ILE B CA 1
ATOM 3115 C C . ILE B 1 69 ? 54.689 32.162 97.640 1.00 42.71 72 ILE B C 1
ATOM 3116 O O . ILE B 1 69 ? 54.303 31.082 98.085 1.00 41.95 72 ILE B O 1
ATOM 3121 N N . LEU B 1 70 ? 54.194 32.691 96.525 1.00 42.90 73 LEU B N 1
ATOM 3122 C CA . LEU B 1 70 ? 53.149 32.005 95.778 1.00 42.49 73 LEU B CA 1
ATOM 3123 C C . LEU B 1 70 ? 53.713 31.180 94.628 1.00 42.76 73 LEU B C 1
ATOM 3124 O O . LEU B 1 70 ? 52.965 30.602 93.845 1.00 43.33 73 LEU B O 1
ATOM 3129 N N . ASN B 1 71 ? 55.037 31.120 94.537 1.00 38.15 74 ASN B N 1
ATOM 3130 C CA . ASN B 1 71 ? 55.702 30.361 93.481 1.00 38.10 74 ASN B CA 1
ATOM 3131 C C . ASN B 1 71 ? 55.111 30.658 92.100 1.00 36.70 74 ASN B C 1
ATOM 3132 O O . ASN B 1 71 ? 54.589 29.768 91.423 1.00 33.44 74 ASN B O 1
ATOM 3137 N N . LEU B 1 72 ? 55.211 31.916 91.685 1.00 40.39 75 LEU B N 1
ATOM 3138 C CA . LEU B 1 72 ? 54.691 32.338 90.392 1.00 39.44 75 LEU B CA 1
ATOM 3139 C C . LEU B 1 72 ? 55.824 32.730 89.453 1.00 39.23 75 LEU B C 1
ATOM 3140 O O . LEU B 1 72 ? 56.887 33.163 89.891 1.00 39.69 75 LEU B O 1
ATOM 3145 N N . GLU B 1 73 ? 55.578 32.583 88.158 1.00 42.41 76 GLU B N 1
ATOM 3146 C CA . GLU B 1 73 ? 56.555 32.924 87.133 1.00 43.29 76 GLU B CA 1
ATOM 3147 C C . GLU B 1 73 ? 56.591 34.430 86.863 1.00 41.88 76 GLU B C 1
ATOM 3148 O O . GLU B 1 73 ? 57.657 34.995 86.620 1.00 42.22 76 GLU B O 1
ATOM 3154 N N . LYS B 1 74 ? 55.424 35.072 86.906 1.00 35.69 77 LYS B N 1
ATOM 3155 C CA . LYS B 1 74 ? 55.321 36.504 86.634 1.00 33.74 77 LYS B CA 1
ATOM 3156 C C . LYS B 1 74 ? 54.332 37.268 87.523 1.00 30.58 77 LYS B C 1
ATOM 3157 O O . LYS B 1 74 ? 53.340 36.707 87.999 1.00 28.95 77 LYS B O 1
ATOM 3163 N N . ALA B 1 75 ? 54.604 38.561 87.697 1.00 25.78 78 ALA B N 1
ATOM 3164 C CA . ALA B 1 75 ? 53.765 39.464 88.482 1.00 25.10 78 ALA B CA 1
ATOM 3165 C C . ALA B 1 75 ? 54.230 40.897 88.228 1.00 23.95 78 ALA B C 1
ATOM 3166 O O . ALA B 1 75 ? 55.337 41.116 87.742 1.00 23.35 78 ALA B O 1
ATOM 3168 N N . GLY B 1 76 ? 53.381 41.868 88.550 1.00 20.55 79 GLY B N 1
ATOM 3169 C CA . GLY B 1 76 ? 53.741 43.261 88.349 1.00 21.82 79 GLY B CA 1
ATOM 3170 C C . GLY B 1 76 ? 52.819 44.133 89.179 1.00 23.35 79 GLY B C 1
ATOM 3171 O O . GLY B 1 76 ? 51.706 43.702 89.478 1.00 22.97 79 GLY B O 1
ATOM 3172 N N . HIS B 1 77 ? 53.258 45.341 89.552 1.00 23.33 80 HIS B N 1
ATOM 3173 C CA . HIS B 1 77 ? 52.423 46.225 90.367 1.00 24.51 80 HIS B CA 1
ATOM 3174 C C . HIS B 1 77 ? 51.825 47.377 89.564 1.00 26.96 80 HIS B C 1
ATOM 3175 O O . HIS B 1 77 ? 52.348 47.750 88.510 1.00 26.52 80 HIS B O 1
ATOM 3182 N N . GLY B 1 78 ? 50.728 47.939 90.070 1.00 35.66 81 GLY B N 1
ATOM 3183 C CA . GLY B 1 78 ? 50.056 49.014 89.362 1.00 38.80 81 GLY B CA 1
ATOM 3184 C C . GLY B 1 78 ? 50.209 50.417 89.912 1.00 40.69 81 GLY B C 1
ATOM 3185 O O . GLY B 1 78 ? 49.213 51.098 90.179 1.00 43.70 81 GLY B O 1
ATOM 3186 N N . GLY B 1 79 ? 51.452 50.857 90.069 1.00 32.53 82 GLY B N 1
ATOM 3187 C CA . GLY B 1 79 ? 51.698 52.191 90.572 1.00 32.90 82 GLY B CA 1
ATOM 3188 C C . GLY B 1 79 ? 52.749 52.184 91.657 1.00 33.72 82 GLY B C 1
ATOM 3189 O O . GLY B 1 79 ? 52.468 51.853 92.805 1.00 34.24 82 GLY B O 1
ATOM 3190 N N . THR B 1 80 ? 53.967 52.550 91.291 1.00 30.86 83 THR B N 1
ATOM 3191 C CA . THR B 1 80 ? 55.060 52.578 92.243 1.00 33.18 83 THR B CA 1
ATOM 3192 C C . THR B 1 80 ? 54.733 53.370 93.506 1.00 32.40 83 THR B C 1
ATOM 3193 O O . THR B 1 80 ? 54.210 54.479 93.442 1.00 32.72 83 THR B O 1
ATOM 3197 N N . LEU B 1 81 ? 55.026 52.778 94.654 1.00 33.08 84 LEU B N 1
ATOM 3198 C CA . LEU B 1 81 ? 54.837 53.442 95.933 1.00 32.95 84 LEU B CA 1
ATOM 3199 C C . LEU B 1 81 ? 56.221 53.448 96.559 1.00 33.95 84 LEU B C 1
ATOM 3200 O O . LEU B 1 81 ? 56.869 52.406 96.642 1.00 31.83 84 LEU B O 1
ATOM 3205 N N . ASP B 1 82 ? 56.680 54.624 96.973 1.00 37.25 85 ASP B N 1
ATOM 3206 C CA . ASP B 1 82 ? 57.993 54.744 97.579 1.00 38.40 85 ASP B CA 1
ATOM 3207 C C . ASP B 1 82 ? 58.101 53.858 98.814 1.00 37.49 85 ASP B C 1
ATOM 3208 O O . ASP B 1 82 ? 57.093 53.508 99.431 1.00 37.59 85 ASP B O 1
ATOM 3213 N N . PRO B 1 83 ? 59.336 53.469 99.181 1.00 34.97 86 PRO B N 1
ATOM 3214 C CA . PRO B 1 83 ? 59.619 52.616 100.335 1.00 34.08 86 PRO B CA 1
ATOM 3215 C C . PRO B 1 83 ? 58.847 52.944 101.607 1.00 33.47 86 PRO B C 1
ATOM 3216 O O . PRO B 1 83 ? 58.264 52.051 102.217 1.00 34.39 86 PRO B O 1
ATOM 3220 N N . LYS B 1 84 ? 58.825 54.214 102.001 1.00 32.70 87 LYS B N 1
ATOM 3221 C CA . LYS B 1 84 ? 58.119 54.615 103.224 1.00 34.17 87 LYS B CA 1
ATOM 3222 C C . LYS B 1 84 ? 56.594 54.680 103.087 1.00 32.07 87 LYS B C 1
ATOM 3223 O O . LYS B 1 84 ? 55.881 54.702 104.089 1.00 30.91 87 LYS B O 1
ATOM 3229 N N . VAL B 1 85 ? 56.100 54.694 101.853 1.00 34.24 88 VAL B N 1
ATOM 3230 C CA . VAL B 1 85 ? 54.666 54.781 101.605 1.00 32.16 88 VAL B CA 1
ATOM 3231 C C . VAL B 1 85 ? 53.932 53.435 101.691 1.00 30.70 88 VAL B C 1
ATOM 3232 O O . VAL B 1 85 ? 54.433 52.407 101.233 1.00 27.87 88 VAL B O 1
ATOM 3236 N N . SER B 1 86 ? 52.736 53.454 102.277 1.00 24.16 89 SER B N 1
ATOM 3237 C CA . SER B 1 86 ? 51.941 52.241 102.424 1.00 23.42 89 SER B CA 1
ATOM 3238 C C . SER B 1 86 ? 50.616 52.368 101.669 1.00 24.35 89 SER B C 1
ATOM 3239 O O . SER B 1 86 ? 50.316 53.411 101.080 1.00 24.81 89 SER B O 1
ATOM 3242 N N . GLY B 1 87 ? 49.823 51.305 101.680 1.00 21.72 90 GLY B N 1
ATOM 3243 C CA . GLY B 1 87 ? 48.544 51.368 101.007 1.00 22.65 90 GLY B CA 1
ATOM 3244 C C . GLY B 1 87 ? 48.335 50.541 99.748 1.00 21.24 90 GLY B C 1
ATOM 3245 O O . GLY B 1 87 ? 49.143 49.690 99.357 1.00 20.41 90 GLY B O 1
ATOM 3246 N N . VAL B 1 88 ? 47.216 50.823 99.099 1.00 21.29 91 VAL B N 1
ATOM 3247 C CA . VAL B 1 88 ? 46.818 50.110 97.901 1.00 20.21 91 VAL B CA 1
ATOM 3248 C C . VAL B 1 88 ? 47.927 49.926 96.880 1.00 20.70 91 VAL B C 1
ATOM 3249 O O . VAL B 1 88 ? 48.434 50.891 96.309 1.00 22.56 91 VAL B O 1
ATOM 3253 N N . LEU B 1 89 ? 48.311 48.672 96.674 1.00 20.05 92 LEU B N 1
ATOM 3254 C CA . LEU B 1 89 ? 49.335 48.324 95.704 1.00 19.06 92 LEU B CA 1
ATOM 3255 C C . LEU B 1 89 ? 48.800 47.150 94.893 1.00 20.49 92 LEU B C 1
ATOM 3256 O O . LEU B 1 89 ? 49.040 45.988 95.225 1.00 18.28 92 LEU B O 1
ATOM 3261 N N . PRO B 1 90 ? 48.046 47.442 93.824 1.00 22.79 93 PRO B N 1
ATOM 3262 C CA . PRO B 1 90 ? 47.501 46.357 93.002 1.00 21.91 93 PRO B CA 1
ATOM 3263 C C . PRO B 1 90 ? 48.659 45.542 92.444 1.00 21.23 93 PRO B C 1
ATOM 3264 O O . PRO B 1 90 ? 49.600 46.100 91.892 1.00 25.27 93 PRO B O 1
ATOM 3268 N N . VAL B 1 91 ? 48.602 44.230 92.605 1.00 17.81 94 VAL B N 1
ATOM 3269 C CA . VAL B 1 91 ? 49.654 43.365 92.108 1.00 17.07 94 VAL B CA 1
ATOM 3270 C C . VAL B 1 91 ? 49.034 42.313 91.216 1.00 16.71 94 VAL B C 1
ATOM 3271 O O . VAL B 1 91 ? 48.406 41.385 91.710 1.00 16.09 94 VAL B O 1
ATOM 3275 N N . ALA B 1 92 ? 49.216 42.473 89.905 1.00 19.89 95 ALA B N 1
ATOM 3276 C CA . ALA B 1 92 ? 48.682 41.546 88.905 1.00 22.55 95 ALA B CA 1
ATOM 3277 C C . ALA B 1 92 ? 49.586 40.325 88.799 1.00 23.16 95 ALA B C 1
ATOM 3278 O O . ALA B 1 92 ? 50.805 40.446 88.828 1.00 25.01 95 ALA B O 1
ATOM 3280 N N . LEU B 1 93 ? 48.980 39.153 88.644 1.00 22.51 96 LEU B N 1
ATOM 3281 C CA . LEU B 1 93 ? 49.728 37.908 88.603 1.00 21.62 96 LEU B CA 1
ATOM 3282 C C . LEU B 1 93 ? 49.735 37.139 87.286 1.00 22.51 96 LEU B C 1
ATOM 3283 O O . LEU B 1 93 ? 48.795 37.211 86.493 1.00 20.96 96 LEU B O 1
ATOM 3288 N N . GLU B 1 94 ? 50.813 36.386 87.087 1.00 25.90 97 GLU B N 1
ATOM 3289 C CA . GLU B 1 94 ? 50.969 35.522 85.923 1.00 27.72 97 GLU B CA 1
ATOM 3290 C C . GLU B 1 94 ? 50.435 36.098 84.614 1.00 25.80 97 GLU B C 1
ATOM 3291 O O . GLU B 1 94 ? 50.848 37.170 84.178 1.00 25.03 97 GLU B O 1
ATOM 3297 N N . LYS B 1 95 ? 49.502 35.381 83.999 1.00 25.42 98 LYS B N 1
ATOM 3298 C CA . LYS B 1 95 ? 48.929 35.804 82.728 1.00 26.56 98 LYS B CA 1
ATOM 3299 C C . LYS B 1 95 ? 48.246 37.175 82.737 1.00 26.04 98 LYS B C 1
ATOM 3300 O O . LYS B 1 95 ? 48.008 37.751 81.677 1.00 27.82 98 LYS B O 1
ATOM 3306 N N . ALA B 1 96 ? 47.935 37.708 83.917 1.00 21.91 99 ALA B N 1
ATOM 3307 C CA . ALA B 1 96 ? 47.278 39.013 83.990 1.00 19.98 99 ALA B CA 1
ATOM 3308 C C . ALA B 1 96 ? 48.252 40.141 84.294 1.00 20.05 99 ALA B C 1
ATOM 3309 O O . ALA B 1 96 ? 47.839 41.290 84.467 1.00 18.55 99 ALA B O 1
ATOM 3311 N N . THR B 1 97 ? 49.543 39.823 84.343 1.00 27.81 100 THR B N 1
ATOM 3312 C CA . THR B 1 97 ? 50.569 40.820 84.660 1.00 28.66 100 THR B CA 1
ATOM 3313 C C . THR B 1 97 ? 50.526 42.124 83.855 1.00 30.95 100 THR B C 1
ATOM 3314 O O . THR B 1 97 ? 50.713 43.211 84.417 1.00 32.51 100 THR B O 1
ATOM 3318 N N . ARG B 1 98 ? 50.283 42.024 82.550 1.00 26.00 101 ARG B N 1
ATOM 3319 C CA . ARG B 1 98 ? 50.196 43.204 81.693 1.00 25.20 101 ARG B CA 1
ATOM 3320 C C . ARG B 1 98 ? 48.998 44.087 82.024 1.00 23.31 101 ARG B C 1
ATOM 3321 O O . ARG B 1 98 ? 48.921 45.232 81.573 1.00 22.87 101 ARG B O 1
ATOM 3329 N N . VAL B 1 99 ? 48.055 43.573 82.800 1.00 22.34 102 VAL B N 1
ATOM 3330 C CA . VAL B 1 99 ? 46.887 44.377 83.107 1.00 24.13 102 VAL B CA 1
ATOM 3331 C C . VAL B 1 99 ? 47.240 45.651 83.879 1.00 24.81 102 VAL B C 1
ATOM 3332 O O . VAL B 1 99 ? 46.451 46.596 83.922 1.00 26.49 102 VAL B O 1
ATOM 3336 N N . VAL B 1 100 ? 48.430 45.698 84.467 1.00 25.95 103 VAL B N 1
ATOM 3337 C CA . VAL B 1 100 ? 48.817 46.895 85.205 1.00 25.60 103 VAL B CA 1
ATOM 3338 C C . VAL B 1 100 ? 48.851 48.086 84.261 1.00 26.10 103 VAL B C 1
ATOM 3339 O O . VAL B 1 100 ? 48.678 49.221 84.689 1.00 27.73 103 VAL B O 1
ATOM 3343 N N . GLN B 1 101 ? 49.068 47.822 82.976 1.00 24.54 104 GLN B N 1
ATOM 3344 C CA . GLN B 1 101 ? 49.101 48.887 81.972 1.00 25.40 104 GLN B CA 1
ATOM 3345 C C . GLN B 1 101 ? 47.876 49.786 82.144 1.00 24.78 104 GLN B C 1
ATOM 3346 O O . GLN B 1 101 ? 47.914 50.969 81.821 1.00 25.25 104 GLN B O 1
ATOM 3352 N N . ALA B 1 102 ? 46.793 49.213 82.659 1.00 26.27 105 ALA B N 1
ATOM 3353 C CA . ALA B 1 102 ? 45.553 49.957 82.871 1.00 27.60 105 ALA B CA 1
ATOM 3354 C C . ALA B 1 102 ? 45.534 50.772 84.159 1.00 28.66 105 ALA B C 1
ATOM 3355 O O . ALA B 1 102 ? 44.814 51.762 84.260 1.00 28.73 105 ALA B O 1
ATOM 3357 N N . LEU B 1 103 ? 46.320 50.350 85.142 1.00 31.71 106 LEU B N 1
ATOM 3358 C CA . LEU B 1 103 ? 46.347 51.013 86.444 1.00 34.03 106 LEU B CA 1
ATOM 3359 C C . LEU B 1 103 ? 47.359 52.138 86.584 1.00 36.47 106 LEU B C 1
ATOM 3360 O O . LEU B 1 103 ? 47.085 53.149 87.232 1.00 36.81 106 LEU B O 1
ATOM 3365 N N . LEU B 1 104 ? 48.529 51.970 85.983 1.00 43.36 107 LEU B N 1
ATOM 3366 C CA . LEU B 1 104 ? 49.569 52.990 86.070 1.00 45.99 107 LEU B CA 1
ATOM 3367 C C . LEU B 1 104 ? 49.068 54.414 85.770 1.00 45.67 107 LEU B C 1
ATOM 3368 O O . LEU B 1 104 ? 49.442 55.368 86.457 1.00 45.65 107 LEU B O 1
ATOM 3373 N N . PRO B 1 105 ? 48.215 54.575 84.743 1.00 39.62 108 PRO B N 1
ATOM 3374 C CA . PRO B 1 105 ? 47.690 55.902 84.392 1.00 36.56 108 PRO B CA 1
ATOM 3375 C C . PRO B 1 105 ? 46.449 56.368 85.172 1.00 33.92 108 PRO B C 1
ATOM 3376 O O . PRO B 1 105 ? 46.026 57.508 85.019 1.00 33.07 108 PRO B O 1
ATOM 3380 N N . ALA B 1 106 ? 45.876 55.492 85.997 1.00 29.65 109 ALA B N 1
ATOM 3381 C CA . ALA B 1 106 ? 44.673 55.806 86.781 1.00 27.61 109 ALA B CA 1
ATOM 3382 C C . ALA B 1 106 ? 44.859 56.828 87.908 1.00 27.17 109 ALA B C 1
ATOM 3383 O O . ALA B 1 106 ? 45.942 56.955 88.486 1.00 26.64 109 ALA B O 1
ATOM 3385 N N . GLY B 1 107 ? 43.782 57.535 88.231 1.00 27.65 110 GLY B N 1
ATOM 3386 C CA . GLY B 1 107 ? 43.833 58.524 89.297 1.00 28.10 110 GLY B CA 1
ATOM 3387 C C . GLY B 1 107 ? 44.108 57.865 90.636 1.00 26.52 110 GLY B C 1
ATOM 3388 O O . GLY B 1 107 ? 43.796 56.695 90.825 1.00 27.52 110 GLY B O 1
ATOM 3389 N N . LYS B 1 108 ? 44.700 58.603 91.565 1.00 26.18 111 LYS B N 1
ATOM 3390 C CA . LYS B 1 108 ? 45.018 58.063 92.885 1.00 25.43 111 LYS B CA 1
ATOM 3391 C C . LYS B 1 108 ? 44.468 58.897 94.030 1.00 25.54 111 LYS B C 1
ATOM 3392 O O . LYS B 1 108 ? 44.113 60.054 93.857 1.00 26.03 111 LYS B O 1
ATOM 3398 N N . GLU B 1 109 ? 44.393 58.293 95.207 1.00 25.20 112 GLU B N 1
ATOM 3399 C CA . GLU B 1 109 ? 43.971 59.025 96.383 1.00 26.91 112 GLU B CA 1
ATOM 3400 C C . GLU B 1 109 ? 44.928 58.671 97.507 1.00 26.28 112 GLU B C 1
ATOM 3401 O O . GLU B 1 109 ? 45.338 57.516 97.653 1.00 25.85 112 GLU B O 1
ATOM 3407 N N . TYR B 1 110 ? 45.291 59.677 98.286 1.00 22.35 113 TYR B N 1
ATOM 3408 C CA . TYR B 1 110 ? 46.194 59.479 99.401 1.00 23.17 113 TYR B CA 1
ATOM 3409 C C . TYR B 1 110 ? 45.681 60.196 100.642 1.00 24.22 113 TYR B C 1
ATOM 3410 O O . TYR B 1 110 ? 44.835 61.084 100.564 1.00 23.96 113 TYR B O 1
ATOM 3419 N N . VAL B 1 111 ? 46.184 59.764 101.789 1.00 27.34 114 VAL B N 1
ATOM 3420 C CA . VAL B 1 111 ? 45.896 60.412 103.048 1.00 28.08 114 VAL B CA 1
ATOM 3421 C C . VAL B 1 111 ? 47.319 60.776 103.407 1.00 28.03 114 VAL B C 1
ATOM 3422 O O . VAL B 1 111 ? 48.178 59.910 103.529 1.00 29.84 114 VAL B O 1
ATOM 3426 N N . ALA B 1 112 ? 47.587 62.062 103.529 1.00 24.30 115 ALA B N 1
ATOM 3427 C CA . ALA B 1 112 ? 48.935 62.484 103.828 1.00 24.85 115 ALA B CA 1
ATOM 3428 C C . ALA B 1 112 ? 49.011 63.285 105.112 1.00 25.87 115 ALA B C 1
ATOM 3429 O O . ALA B 1 112 ? 48.028 63.892 105.559 1.00 22.01 115 ALA B O 1
ATOM 3431 N N . LEU B 1 113 ? 50.198 63.266 105.701 1.00 30.55 116 LEU B N 1
ATOM 3432 C CA . LEU B 1 113 ? 50.450 64.014 106.914 1.00 33.37 116 LEU B CA 1
ATOM 3433 C C . LEU B 1 113 ? 51.513 65.047 106.577 1.00 32.88 116 LEU B C 1
ATOM 3434 O O . LEU B 1 113 ? 52.663 64.705 106.301 1.00 34.99 116 LEU B O 1
ATOM 3439 N N . MET B 1 114 ? 51.108 66.308 106.571 1.00 31.46 117 MET B N 1
ATOM 3440 C CA . MET B 1 114 ? 52.012 67.406 106.276 1.00 31.63 117 MET B CA 1
ATOM 3441 C C . MET B 1 114 ? 52.464 68.076 107.562 1.00 32.64 117 MET B C 1
ATOM 3442 O O . MET B 1 114 ? 51.652 68.366 108.449 1.00 32.92 117 MET B O 1
ATOM 3447 N N . HIS B 1 115 ? 53.764 68.311 107.668 1.00 30.10 118 HIS B N 1
ATOM 3448 C CA . HIS B 1 115 ? 54.294 68.978 108.839 1.00 32.66 118 HIS B CA 1
ATOM 3449 C C . HIS B 1 115 ? 54.753 70.393 108.480 1.00 30.03 118 HIS B C 1
ATOM 3450 O O . HIS B 1 115 ? 55.742 70.585 107.766 1.00 28.40 118 HIS B O 1
ATOM 3457 N N . LEU B 1 116 ? 54.009 71.378 108.970 1.00 32.57 119 LEU B N 1
ATOM 3458 C CA . LEU B 1 116 ? 54.319 72.780 108.715 1.00 31.60 119 LEU B CA 1
ATOM 3459 C C . LEU B 1 116 ? 55.512 73.204 109.552 1.00 32.07 119 LEU B C 1
ATOM 3460 O O . LEU B 1 116 ? 55.622 72.826 110.720 1.00 31.40 119 LEU B O 1
ATOM 3465 N N . HIS B 1 117 ? 56.401 73.990 108.949 1.00 33.46 120 HIS B N 1
ATOM 3466 C CA . HIS B 1 117 ? 57.590 74.477 109.636 1.00 34.04 120 HIS B CA 1
ATOM 3467 C C . HIS B 1 117 ? 57.273 75.712 110.467 1.00 35.09 120 HIS B C 1
ATOM 3468 O O . HIS B 1 117 ? 58.180 76.366 110.975 1.00 36.49 120 HIS B O 1
ATOM 3475 N N . GLY B 1 118 ? 55.990 76.031 110.598 1.00 32.90 121 GLY B N 1
ATOM 3476 C CA . GLY B 1 118 ? 55.596 77.198 111.363 1.00 32.28 121 GLY B CA 1
ATOM 3477 C C . GLY B 1 118 ? 54.137 77.139 111.773 1.00 35.38 121 GLY B C 1
ATOM 3478 O O . GLY B 1 118 ? 53.409 76.207 111.410 1.00 35.05 121 GLY B O 1
ATOM 3479 N N . ASP B 1 119 ? 53.701 78.156 112.512 1.00 36.48 122 ASP B N 1
ATOM 3480 C CA . ASP B 1 119 ? 52.336 78.226 113.010 1.00 37.25 122 ASP B CA 1
ATOM 3481 C C . ASP B 1 119 ? 51.450 79.151 112.183 1.00 37.46 122 ASP B C 1
ATOM 3482 O O . ASP B 1 119 ? 51.751 80.329 112.015 1.00 38.95 122 ASP B O 1
ATOM 3487 N N . VAL B 1 120 ? 50.347 78.610 111.677 1.00 33.27 123 VAL B N 1
ATOM 3488 C CA . VAL B 1 120 ? 49.438 79.376 110.840 1.00 33.06 123 VAL B CA 1
ATOM 3489 C C . VAL B 1 120 ? 47.973 79.062 111.142 1.00 34.47 123 VAL B C 1
ATOM 3490 O O . VAL B 1 120 ? 47.632 77.937 111.482 1.00 32.73 123 VAL B O 1
ATOM 3494 N N . PRO B 1 121 ? 47.087 80.063 111.016 1.00 39.67 124 PRO B N 1
ATOM 3495 C CA . PRO B 1 121 ? 45.654 79.886 111.270 1.00 41.83 124 PRO B CA 1
ATOM 3496 C C . PRO B 1 121 ? 45.071 78.749 110.432 1.00 43.24 124 PRO B C 1
ATOM 3497 O O . PRO B 1 121 ? 45.320 78.663 109.227 1.00 42.62 124 PRO B O 1
ATOM 3501 N N . GLU B 1 122 ? 44.288 77.891 111.079 1.00 46.91 125 GLU B N 1
ATOM 3502 C CA . GLU B 1 122 ? 43.666 76.746 110.425 1.00 49.68 125 GLU B CA 1
ATOM 3503 C C . GLU B 1 122 ? 42.857 77.140 109.189 1.00 50.30 125 GLU B C 1
ATOM 3504 O O . GLU B 1 122 ? 42.891 76.453 108.171 1.00 51.98 125 GLU B O 1
ATOM 3510 N N . ASP B 1 123 ? 42.133 78.248 109.279 1.00 50.78 126 ASP B N 1
ATOM 3511 C CA . ASP B 1 123 ? 41.318 78.711 108.165 1.00 50.68 126 ASP B CA 1
ATOM 3512 C C . ASP B 1 123 ? 42.166 79.158 106.978 1.00 48.87 126 ASP B C 1
ATOM 3513 O O . ASP B 1 123 ? 41.724 79.097 105.828 1.00 49.18 126 ASP B O 1
ATOM 3518 N N . LYS B 1 124 ? 43.386 79.605 107.255 1.00 39.50 127 LYS B N 1
ATOM 3519 C CA . LYS B 1 124 ? 44.277 80.038 106.190 1.00 37.24 127 LYS B CA 1
ATOM 3520 C C . LYS B 1 124 ? 44.824 78.796 105.504 1.00 34.94 127 LYS B C 1
ATOM 3521 O O . LYS B 1 124 ? 44.904 78.734 104.282 1.00 34.89 127 LYS B O 1
ATOM 3527 N N . ILE B 1 125 ? 45.201 77.809 106.308 1.00 37.20 128 ILE B N 1
ATOM 3528 C CA . ILE B 1 125 ? 45.718 76.555 105.785 1.00 36.14 128 ILE B CA 1
ATOM 3529 C C . ILE B 1 125 ? 44.684 75.991 104.820 1.00 37.29 128 ILE B C 1
ATOM 3530 O O . ILE B 1 125 ? 45.008 75.536 103.724 1.00 36.53 128 ILE B O 1
ATOM 3535 N N . ILE B 1 126 ? 43.430 76.037 105.244 1.00 37.76 129 ILE B N 1
ATOM 3536 C CA . ILE B 1 126 ? 42.339 75.518 104.446 1.00 39.15 129 ILE B CA 1
ATOM 3537 C C . ILE B 1 126 ? 42.113 76.271 103.145 1.00 38.87 129 ILE B C 1
ATOM 3538 O O . ILE B 1 126 ? 41.868 75.650 102.112 1.00 38.97 129 ILE B O 1
ATOM 3543 N N . GLN B 1 127 ? 42.196 77.598 103.174 1.00 35.00 130 GLN B N 1
ATOM 3544 C CA . GLN B 1 127 ? 41.976 78.348 101.942 1.00 35.62 130 GLN B CA 1
ATOM 3545 C C . GLN B 1 127 ? 43.110 78.194 100.925 1.00 33.52 130 GLN B C 1
ATOM 3546 O O . GLN B 1 127 ? 42.869 78.182 99.718 1.00 32.12 130 GLN B O 1
ATOM 3552 N N . VAL B 1 128 ? 44.342 78.083 101.405 1.00 30.20 131 VAL B N 1
ATOM 3553 C CA . VAL B 1 128 ? 45.471 77.924 100.495 1.00 31.62 131 VAL B CA 1
ATOM 3554 C C . VAL B 1 128 ? 45.417 76.546 99.839 1.00 32.32 131 VAL B C 1
ATOM 3555 O O . VAL B 1 128 ? 45.660 76.409 98.639 1.00 31.72 131 VAL B O 1
ATOM 3559 N N . MET B 1 129 ? 45.085 75.528 100.627 1.00 38.66 132 MET B N 1
ATOM 3560 C CA . MET B 1 129 ? 45.010 74.179 100.097 1.00 40.23 132 MET B CA 1
ATOM 3561 C C . MET B 1 129 ? 43.894 74.055 99.077 1.00 41.30 132 MET B C 1
ATOM 3562 O O . MET B 1 129 ? 44.041 73.349 98.075 1.00 42.67 132 MET B O 1
ATOM 3567 N N . LYS B 1 130 ? 42.785 74.747 99.314 1.00 39.60 133 LYS B N 1
ATOM 3568 C CA . LYS B 1 130 ? 41.675 74.718 98.366 1.00 42.17 133 LYS B CA 1
ATOM 3569 C C . LYS B 1 130 ? 42.161 75.257 97.019 1.00 41.21 133 LYS B C 1
ATOM 3570 O O . LYS B 1 130 ? 41.661 74.865 95.964 1.00 41.53 133 LYS B O 1
ATOM 3576 N N . GLU B 1 131 ? 43.141 76.157 97.064 1.00 35.39 134 GLU B N 1
ATOM 3577 C CA . GLU B 1 131 ? 43.691 76.746 95.848 1.00 35.10 134 GLU B CA 1
ATOM 3578 C C . GLU B 1 131 ? 44.424 75.740 94.973 1.00 31.72 134 GLU B C 1
ATOM 3579 O O . GLU B 1 131 ? 44.513 75.920 93.760 1.00 31.50 134 GLU B O 1
ATOM 3585 N N . PHE B 1 132 ? 44.960 74.689 95.582 1.00 29.54 135 PHE B N 1
ATOM 3586 C CA . PHE B 1 132 ? 45.681 73.680 94.815 1.00 28.76 135 PHE B CA 1
ATOM 3587 C C . PHE B 1 132 ? 44.753 72.633 94.208 1.00 28.75 135 PHE B C 1
ATOM 3588 O O . PHE B 1 132 ? 45.198 71.587 93.738 1.00 28.36 135 PHE B O 1
ATOM 3596 N N . GLU B 1 133 ? 43.457 72.924 94.229 1.00 35.48 136 GLU B N 1
ATOM 3597 C CA . GLU B 1 133 ? 42.480 72.033 93.632 1.00 38.40 136 GLU B CA 1
ATOM 3598 C C . GLU B 1 133 ? 42.398 72.438 92.169 1.00 39.46 136 GLU B C 1
ATOM 3599 O O . GLU B 1 133 ? 42.423 73.625 91.847 1.00 40.54 136 GLU B O 1
ATOM 3605 N N . GLY B 1 134 ? 42.314 71.456 91.283 1.00 36.48 137 GLY B N 1
ATOM 3606 C CA . GLY B 1 134 ? 42.238 71.763 89.872 1.00 36.52 137 GLY B CA 1
ATOM 3607 C C . GLY B 1 134 ? 43.571 71.515 89.200 1.00 38.27 137 GLY B C 1
ATOM 3608 O O . GLY B 1 134 ? 44.408 70.772 89.713 1.00 38.42 137 GLY B O 1
ATOM 3609 N N . GLU B 1 135 ? 43.768 72.142 88.047 1.00 32.67 138 GLU B N 1
ATOM 3610 C CA . GLU B 1 135 ? 45.001 71.990 87.297 1.00 33.40 138 GLU B CA 1
ATOM 3611 C C . GLU B 1 135 ? 46.079 72.818 87.971 1.00 32.29 138 GLU B C 1
ATOM 3612 O O . GLU B 1 135 ? 45.917 74.026 88.162 1.00 31.70 138 GLU B O 1
ATOM 3618 N N . ILE B 1 136 ? 47.176 72.179 88.350 1.00 32.96 139 ILE B N 1
ATOM 3619 C CA . ILE B 1 136 ? 48.256 72.921 88.978 1.00 32.47 139 ILE B CA 1
ATOM 3620 C C . ILE B 1 136 ? 49.557 72.658 88.242 1.00 32.33 139 ILE B C 1
ATOM 3621 O O . ILE B 1 136 ? 49.709 71.648 87.556 1.00 30.74 139 ILE B O 1
ATOM 3626 N N . ILE B 1 137 ? 50.486 73.589 88.378 1.00 30.12 140 ILE B N 1
ATOM 3627 C CA . ILE B 1 137 ? 51.787 73.473 87.737 1.00 32.22 140 ILE B CA 1
ATOM 3628 C C . ILE B 1 137 ? 52.684 72.716 88.691 1.00 32.41 140 ILE B C 1
ATOM 3629 O O . ILE B 1 137 ? 52.839 73.118 89.846 1.00 30.74 140 ILE B O 1
ATOM 3634 N N . GLN B 1 138 ? 53.274 71.625 88.216 1.00 38.94 141 GLN B N 1
ATOM 3635 C CA . GLN B 1 138 ? 54.164 70.828 89.056 1.00 41.05 141 GLN B CA 1
ATOM 3636 C C . GLN B 1 138 ? 55.325 70.263 88.251 1.00 42.40 141 GLN B C 1
ATOM 3637 O O . GLN B 1 138 ? 55.124 69.440 87.362 1.00 42.58 141 GLN B O 1
ATOM 3643 N N . ARG B 1 139 ? 56.539 70.698 88.568 1.00 47.28 142 ARG B N 1
ATOM 3644 C CA . ARG B 1 139 ? 57.713 70.205 87.859 1.00 51.62 142 ARG B CA 1
ATOM 3645 C C . ARG B 1 139 ? 58.156 68.838 88.371 1.00 52.99 142 ARG B C 1
ATOM 3646 O O . ARG B 1 139 ? 58.208 68.604 89.576 1.00 54.51 142 ARG B O 1
ATOM 3654 N N . PRO B 1 140 ? 58.484 67.915 87.451 1.00 49.63 143 PRO B N 1
ATOM 3655 C CA . PRO B 1 140 ? 58.928 66.565 87.815 1.00 50.14 143 PRO B CA 1
ATOM 3656 C C . PRO B 1 140 ? 60.177 66.586 88.706 1.00 50.42 143 PRO B C 1
ATOM 3657 O O . PRO B 1 140 ? 60.954 67.538 88.675 1.00 49.48 143 PRO B O 1
ATOM 3661 N N . PRO B 1 141 ? 60.378 65.528 89.510 1.00 58.42 144 PRO B N 1
ATOM 3662 C CA . PRO B 1 141 ? 61.521 65.401 90.423 1.00 59.05 144 PRO B CA 1
ATOM 3663 C C . PRO B 1 141 ? 62.894 65.292 89.751 1.00 59.16 144 PRO B C 1
ATOM 3664 O O . PRO B 1 141 ? 62.997 65.190 88.526 1.00 59.35 144 PRO B O 1
ATOM 3668 N N . LEU B 1 142 ? 63.945 65.323 90.567 1.00 47.62 145 LEU B N 1
ATOM 3669 C CA . LEU B 1 142 ? 65.311 65.232 90.065 1.00 48.11 145 LEU B CA 1
ATOM 3670 C C . LEU B 1 142 ? 65.588 63.898 89.387 1.00 48.97 145 LEU B C 1
ATOM 3671 O O . LEU B 1 142 ? 66.412 63.822 88.473 1.00 49.19 145 LEU B O 1
ATOM 3676 N N . ARG B 1 143 ? 64.895 62.854 89.832 1.00 47.33 146 ARG B N 1
ATOM 3677 C CA . ARG B 1 143 ? 65.069 61.510 89.283 1.00 49.38 146 ARG B CA 1
ATOM 3678 C C . ARG B 1 143 ? 64.311 61.287 87.971 1.00 50.04 146 ARG B C 1
ATOM 3679 O O . ARG B 1 143 ? 64.377 60.203 87.390 1.00 50.51 146 ARG B O 1
ATOM 3687 N N . SER B 1 144 ? 63.608 62.318 87.506 1.00 45.65 147 SER B N 1
ATOM 3688 C CA . SER B 1 144 ? 62.813 62.253 86.277 1.00 46.58 147 SER B CA 1
ATOM 3689 C C . SER B 1 144 ? 63.586 61.840 85.028 1.00 47.14 147 SER B C 1
ATOM 3690 O O . SER B 1 144 ? 64.684 62.329 84.769 1.00 45.93 147 SER B O 1
ATOM 3693 N N . ALA B 1 145 ? 62.986 60.948 84.248 1.00 68.34 148 ALA B N 1
ATOM 3694 C CA . ALA B 1 145 ? 63.597 60.461 83.017 1.00 69.43 148 ALA B CA 1
ATOM 3695 C C . ALA B 1 145 ? 63.637 61.552 81.950 1.00 70.64 148 ALA B C 1
ATOM 3696 O O . ALA B 1 145 ? 64.559 61.601 81.132 1.00 70.56 148 ALA B O 1
ATOM 3698 N N . VAL B 1 146 ? 62.632 62.424 81.961 1.00 80.38 149 VAL B N 1
ATOM 3699 C CA . VAL B 1 146 ? 62.540 63.515 80.993 1.00 81.14 149 VAL B CA 1
ATOM 3700 C C . VAL B 1 146 ? 63.067 64.818 81.582 1.00 81.61 149 VAL B C 1
ATOM 3701 O O . VAL B 1 146 ? 63.289 64.920 82.790 1.00 82.01 149 VAL B O 1
ATOM 3705 N N . LYS B 1 147 ? 63.267 65.812 80.722 1.00 68.93 150 LYS B N 1
ATOM 3706 C CA . LYS B 1 147 ? 63.758 67.110 81.165 1.00 68.69 150 LYS B CA 1
ATOM 3707 C C . LYS B 1 147 ? 62.767 67.652 82.187 1.00 67.29 150 LYS B C 1
ATOM 3708 O O . LYS B 1 147 ? 61.559 67.466 82.043 1.00 67.77 150 LYS B O 1
ATOM 3714 N N . ARG B 1 148 ? 63.279 68.318 83.216 1.00 55.62 151 ARG B N 1
ATOM 3715 C CA . ARG B 1 148 ? 62.431 68.863 84.272 1.00 54.60 151 ARG B CA 1
ATOM 3716 C C . ARG B 1 148 ? 61.769 70.186 83.909 1.00 53.39 151 ARG B C 1
ATOM 3717 O O . ARG B 1 148 ? 62.123 71.236 84.442 1.00 52.34 151 ARG B O 1
ATOM 3725 N N . ARG B 1 149 ? 60.798 70.134 83.008 1.00 57.90 152 ARG B N 1
ATOM 3726 C CA . ARG B 1 149 ? 60.101 71.339 82.593 1.00 56.51 152 ARG B CA 1
ATOM 3727 C C . ARG B 1 149 ? 58.744 71.439 83.266 1.00 54.27 152 ARG B C 1
ATOM 3728 O O . ARG B 1 149 ? 58.111 70.427 83.565 1.00 54.23 152 ARG B O 1
ATOM 3736 N N . LEU B 1 150 ? 58.308 72.668 83.515 1.00 49.82 153 LEU B N 1
ATOM 3737 C CA . LEU B 1 150 ? 57.019 72.906 84.148 1.00 46.19 153 LEU B CA 1
ATOM 3738 C C . LEU B 1 150 ? 55.919 72.165 83.388 1.00 45.46 153 LEU B C 1
ATOM 3739 O O . LEU B 1 150 ? 55.778 72.315 82.171 1.00 44.01 153 LEU B O 1
ATOM 3744 N N . ARG B 1 151 ? 55.163 71.342 84.108 1.00 49.55 154 ARG B N 1
ATOM 3745 C CA . ARG B 1 151 ? 54.068 70.597 83.506 1.00 48.41 154 ARG B CA 1
ATOM 3746 C C . ARG B 1 151 ? 52.859 70.694 84.431 1.00 46.99 154 ARG B C 1
ATOM 3747 O O . ARG B 1 151 ? 52.998 71.049 85.604 1.00 47.42 154 ARG B O 1
ATOM 3755 N N . THR B 1 152 ? 51.676 70.404 83.901 1.00 36.02 155 THR B N 1
ATOM 3756 C CA . THR B 1 152 ? 50.458 70.485 84.692 1.00 34.69 155 THR B CA 1
ATOM 3757 C C . THR B 1 152 ? 49.902 69.118 85.069 1.00 34.19 155 THR B C 1
ATOM 3758 O O . THR B 1 152 ? 50.002 68.150 84.310 1.00 33.31 155 THR B O 1
ATOM 3762 N N . ARG B 1 153 ? 49.302 69.058 86.249 1.00 31.04 156 ARG B N 1
ATOM 3763 C CA . ARG B 1 153 ? 48.700 67.834 86.742 1.00 32.16 156 ARG B CA 1
ATOM 3764 C C . ARG B 1 153 ? 47.418 68.256 87.447 1.00 31.00 156 ARG B C 1
ATOM 3765 O O . ARG B 1 153 ? 47.329 69.367 87.985 1.00 30.61 156 ARG B O 1
ATOM 3773 N N . LYS B 1 154 ? 46.425 67.379 87.445 1.00 29.10 157 LYS B N 1
ATOM 3774 C CA . LYS B 1 154 ? 45.161 67.684 88.090 1.00 27.92 157 LYS B CA 1
ATOM 3775 C C . LYS B 1 154 ? 45.060 67.195 89.534 1.00 27.11 157 LYS B C 1
ATOM 3776 O O . LYS B 1 154 ? 45.396 66.047 89.851 1.00 26.51 157 LYS B O 1
ATOM 3782 N N . VAL B 1 155 ? 44.607 68.083 90.406 1.00 22.12 158 VAL B N 1
ATOM 3783 C CA . VAL B 1 155 ? 44.374 67.732 91.790 1.00 22.86 158 VAL B CA 1
ATOM 3784 C C . VAL B 1 155 ? 42.855 67.732 91.873 1.00 23.51 158 VAL B C 1
ATOM 3785 O O . VAL B 1 155 ? 42.230 68.786 91.854 1.00 24.04 158 VAL B O 1
ATOM 3789 N N . TYR B 1 156 ? 42.258 66.545 91.941 1.00 32.39 159 TYR B N 1
ATOM 3790 C CA . TYR B 1 156 ? 40.803 66.440 91.967 1.00 33.34 159 TYR B CA 1
ATOM 3791 C C . TYR B 1 156 ? 40.120 67.003 93.203 1.00 35.28 159 TYR B C 1
ATOM 3792 O O . TYR B 1 156 ? 39.029 67.564 93.109 1.00 36.86 159 TYR B O 1
ATOM 3801 N N . TYR B 1 157 ? 40.750 66.845 94.359 1.00 32.95 160 TYR B N 1
ATOM 3802 C CA . TYR B 1 157 ? 40.211 67.378 95.601 1.00 35.15 160 TYR B CA 1
ATOM 3803 C C . TYR B 1 157 ? 41.210 67.255 96.736 1.00 35.93 160 TYR B C 1
ATOM 3804 O O . TYR B 1 157 ? 42.115 66.417 96.705 1.00 34.72 160 TYR B O 1
ATOM 3813 N N . ILE B 1 158 ? 41.031 68.118 97.731 1.00 35.67 161 ILE B N 1
ATOM 3814 C CA . ILE B 1 158 ? 41.870 68.161 98.917 1.00 36.49 161 ILE B CA 1
ATOM 3815 C C . ILE B 1 158 ? 40.925 68.376 100.091 1.00 36.80 161 ILE B C 1
ATOM 3816 O O . ILE B 1 158 ? 40.101 69.289 100.070 1.00 36.62 161 ILE B O 1
ATOM 3821 N N . GLU B 1 159 ? 41.020 67.523 101.103 1.00 40.35 162 GLU B N 1
ATOM 3822 C CA . GLU B 1 159 ? 40.174 67.663 102.278 1.00 41.95 162 GLU B CA 1
ATOM 3823 C C . GLU B 1 159 ? 41.034 67.574 103.531 1.00 40.90 162 GLU B C 1
ATOM 3824 O O . GLU B 1 159 ? 41.673 66.550 103.783 1.00 39.93 162 GLU B O 1
ATOM 3830 N N . VAL B 1 160 ? 41.071 68.654 104.307 1.00 36.48 163 VAL B N 1
ATOM 3831 C CA . VAL B 1 160 ? 41.847 68.651 105.536 1.00 37.21 163 VAL B CA 1
ATOM 3832 C C . VAL B 1 160 ? 41.029 67.846 106.537 1.00 38.28 163 VAL B C 1
ATOM 3833 O O . VAL B 1 160 ? 39.848 68.127 106.752 1.00 37.27 163 VAL B O 1
ATOM 3837 N N . LEU B 1 161 ? 41.655 66.840 107.138 1.00 37.00 164 LEU B N 1
ATOM 3838 C CA . LEU B 1 161 ? 40.964 65.987 108.091 1.00 38.85 164 LEU B CA 1
ATOM 3839 C C . LEU B 1 161 ? 41.192 66.395 109.541 1.00 40.16 164 LEU B C 1
ATOM 3840 O O . LEU B 1 161 ? 40.245 66.493 110.321 1.00 40.68 164 LEU B O 1
ATOM 3845 N N . GLU B 1 162 ? 42.445 66.630 109.905 1.00 39.88 165 GLU B N 1
ATOM 3846 C CA . GLU B 1 162 ? 42.756 67.017 111.270 1.00 41.75 165 GLU B CA 1
ATOM 3847 C C . GLU B 1 162 ? 44.042 67.807 111.392 1.00 40.88 165 GLU B C 1
ATOM 3848 O O . GLU B 1 162 ? 44.990 67.605 110.634 1.00 39.59 165 GLU B O 1
ATOM 3854 N N . ILE B 1 163 ? 44.054 68.713 112.361 1.00 41.35 166 ILE B N 1
ATOM 3855 C CA . ILE B 1 163 ? 45.210 69.548 112.637 1.00 41.23 166 ILE B CA 1
ATOM 3856 C C . ILE B 1 163 ? 45.626 69.282 114.074 1.00 40.66 166 ILE B C 1
ATOM 3857 O O . ILE B 1 163 ? 44.808 69.371 114.985 1.00 40.48 166 ILE B O 1
ATOM 3862 N N . GLU B 1 164 ? 46.892 68.948 114.272 1.00 42.71 167 GLU B N 1
ATOM 3863 C CA . GLU B 1 164 ? 47.415 68.692 115.602 1.00 42.02 167 GLU B CA 1
ATOM 3864 C C . GLU B 1 164 ? 48.740 69.433 115.654 1.00 41.17 167 GLU B C 1
ATOM 3865 O O . GLU B 1 164 ? 49.772 68.928 115.194 1.00 40.24 167 GLU B O 1
ATOM 3871 N N . GLY B 1 165 ? 48.707 70.643 116.208 1.00 37.80 168 GLY B N 1
ATOM 3872 C CA . GLY B 1 165 ? 49.911 71.448 116.260 1.00 35.26 168 GLY B CA 1
ATOM 3873 C C . GLY B 1 165 ? 50.233 71.847 114.827 1.00 34.32 168 GLY B C 1
ATOM 3874 O O . GLY B 1 165 ? 49.367 72.346 114.107 1.00 31.72 168 GLY B O 1
ATOM 3875 N N . ARG B 1 166 ? 51.471 71.608 114.407 1.00 35.31 169 ARG B N 1
ATOM 3876 C CA . ARG B 1 166 ? 51.894 71.940 113.051 1.00 35.26 169 ARG B CA 1
ATOM 3877 C C . ARG B 1 166 ? 51.678 70.772 112.093 1.00 35.10 169 ARG B C 1
ATOM 3878 O O . ARG B 1 166 ? 52.142 70.802 110.955 1.00 35.32 169 ARG B O 1
ATOM 3886 N N . ASP B 1 167 ? 50.976 69.744 112.561 1.00 37.50 170 ASP B N 1
ATOM 3887 C CA . ASP B 1 167 ? 50.686 68.567 111.743 1.00 37.18 170 ASP B CA 1
ATOM 3888 C C . ASP B 1 167 ? 49.327 68.705 111.089 1.00 35.80 170 ASP B C 1
ATOM 3889 O O . ASP B 1 167 ? 48.333 68.990 111.753 1.00 34.28 170 ASP B O 1
ATOM 3894 N N . VAL B 1 168 ? 49.285 68.509 109.779 1.00 41.85 171 VAL B N 1
ATOM 3895 C CA . VAL B 1 168 ? 48.029 68.603 109.059 1.00 38.76 171 VAL B CA 1
ATOM 3896 C C . VAL B 1 168 ? 47.765 67.313 108.298 1.00 39.15 171 VAL B C 1
ATOM 3897 O O . VAL B 1 168 ? 48.474 66.970 107.344 1.00 37.62 171 VAL B O 1
ATOM 3901 N N . LEU B 1 169 ? 46.748 66.594 108.748 1.00 34.96 172 LEU B N 1
ATOM 3902 C CA . LEU B 1 169 ? 46.357 65.349 108.116 1.00 33.99 172 LEU B CA 1
ATOM 3903 C C . LEU B 1 169 ? 45.301 65.679 107.079 1.00 33.21 172 LEU B C 1
ATOM 3904 O O . LEU B 1 169 ? 44.317 66.347 107.384 1.00 32.47 172 LEU B O 1
ATOM 3909 N N . PHE B 1 170 ? 45.498 65.222 105.849 1.00 28.94 173 PHE B N 1
ATOM 3910 C CA . PHE B 1 170 ? 44.512 65.494 104.819 1.00 29.08 173 PHE B CA 1
ATOM 3911 C C . PHE B 1 170 ? 44.428 64.370 103.790 1.00 30.71 173 PHE B C 1
ATOM 3912 O O . PHE B 1 170 ? 45.296 63.500 103.733 1.00 31.99 173 PHE B O 1
ATOM 3920 N N . ARG B 1 171 ? 43.363 64.379 102.998 1.00 33.45 174 ARG B N 1
ATOM 3921 C CA . ARG B 1 171 ? 43.184 63.375 101.964 1.00 34.66 174 ARG B CA 1
ATOM 3922 C C . ARG B 1 171 ? 43.217 64.144 100.647 1.00 33.71 174 ARG B C 1
ATOM 3923 O O . ARG B 1 171 ? 42.790 65.297 100.589 1.00 34.02 174 ARG B O 1
ATOM 3931 N N . VAL B 1 172 ? 43.737 63.523 99.596 1.00 27.36 175 VAL B N 1
ATOM 3932 C CA . VAL B 1 172 ? 43.832 64.195 98.311 1.00 25.50 175 VAL B CA 1
ATOM 3933 C C . VAL B 1 172 ? 43.662 63.218 97.146 1.00 25.14 175 VAL B C 1
ATOM 3934 O O . VAL B 1 172 ? 44.187 62.106 97.177 1.00 24.51 175 VAL B O 1
ATOM 3938 N N . GLY B 1 173 ? 42.900 63.645 96.143 1.00 26.49 176 GLY B N 1
ATOM 3939 C CA . GLY B 1 173 ? 42.657 62.843 94.953 1.00 24.55 176 GLY B CA 1
ATOM 3940 C C . GLY B 1 173 ? 43.418 63.506 93.818 1.00 24.98 176 GLY B C 1
ATOM 3941 O O . GLY B 1 173 ? 43.263 64.714 93.586 1.00 24.70 176 GLY B O 1
ATOM 3942 N N . VAL B 1 174 ? 44.244 62.735 93.115 1.00 19.01 177 VAL B N 1
ATOM 3943 C CA . VAL B 1 174 ? 45.056 63.289 92.042 1.00 21.51 177 VAL B CA 1
ATOM 3944 C C . VAL B 1 174 ? 45.228 62.401 90.822 1.00 22.77 177 VAL B C 1
ATOM 3945 O O . VAL B 1 174 ? 45.078 61.176 90.880 1.00 19.68 177 VAL B O 1
ATOM 3949 N N . GLU B 1 175 ? 45.573 63.053 89.720 1.00 25.50 178 GLU B N 1
ATOM 3950 C CA . GLU B 1 175 ? 45.821 62.386 88.458 1.00 27.79 178 GLU B CA 1
ATOM 3951 C C . GLU B 1 175 ? 47.182 61.693 88.586 1.00 28.12 178 GLU B C 1
ATOM 3952 O O . GLU B 1 175 ? 48.044 62.146 89.344 1.00 26.51 178 GLU B O 1
ATOM 3958 N N . ALA B 1 176 ? 47.370 60.595 87.859 1.00 25.09 179 ALA B N 1
ATOM 3959 C CA . ALA B 1 176 ? 48.642 59.884 87.895 1.00 27.32 179 ALA B CA 1
ATOM 3960 C C . ALA B 1 176 ? 49.776 60.840 87.522 1.00 27.41 179 ALA B C 1
ATOM 3961 O O . ALA B 1 176 ? 49.610 61.710 86.667 1.00 28.56 179 ALA B O 1
ATOM 3963 N N . GLY B 1 177 ? 50.923 60.684 88.170 1.00 35.72 180 GLY B N 1
ATOM 3964 C CA . GLY B 1 177 ? 52.058 61.542 87.878 1.00 38.71 180 GLY B CA 1
ATOM 3965 C C . GLY B 1 177 ? 52.160 62.775 88.759 1.00 39.70 180 GLY B C 1
ATOM 3966 O O . GLY B 1 177 ? 53.010 63.639 88.542 1.00 42.43 180 GLY B O 1
ATOM 3967 N N . THR B 1 178 ? 51.288 62.860 89.755 1.00 31.17 181 THR B N 1
ATOM 3968 C CA . THR B 1 178 ? 51.270 63.990 90.678 1.00 28.86 181 THR B CA 1
ATOM 3969 C C . THR B 1 178 ? 52.001 63.583 91.951 1.00 27.41 181 THR B C 1
ATOM 3970 O O . THR B 1 178 ? 51.606 62.638 92.622 1.00 27.33 181 THR B O 1
ATOM 3974 N N . TYR B 1 179 ? 53.065 64.294 92.287 1.00 28.17 182 TYR B N 1
ATOM 3975 C CA . TYR B 1 179 ? 53.819 63.969 93.486 1.00 29.10 182 TYR B CA 1
ATOM 3976 C C . TYR B 1 179 ? 53.302 64.721 94.706 1.00 25.85 182 TYR B C 1
ATOM 3977 O O . TYR B 1 179 ? 53.353 65.945 94.760 1.00 26.26 182 TYR B O 1
ATOM 3986 N N . ILE B 1 180 ? 52.788 63.974 95.675 1.00 25.44 183 ILE B N 1
ATOM 3987 C CA . ILE B 1 180 ? 52.252 64.561 96.898 1.00 25.06 183 ILE B CA 1
ATOM 3988 C C . ILE B 1 180 ? 53.365 65.324 97.627 1.00 27.36 183 ILE B C 1
ATOM 3989 O O . ILE B 1 180 ? 53.139 66.426 98.140 1.00 27.05 183 ILE B O 1
ATOM 3994 N N . ARG B 1 181 ? 54.569 64.753 97.647 1.00 21.90 184 ARG B N 1
ATOM 3995 C CA . ARG B 1 181 ? 55.696 65.391 98.315 1.00 25.79 184 ARG B CA 1
ATOM 3996 C C . ARG B 1 181 ? 55.867 66.819 97.802 1.00 25.04 184 ARG B C 1
ATOM 3997 O O . ARG B 1 181 ? 55.921 67.765 98.583 1.00 21.24 184 ARG B O 1
ATOM 4005 N N . SER B 1 182 ? 55.951 66.966 96.484 1.00 27.56 185 SER B N 1
ATOM 4006 C CA . SER B 1 182 ? 56.101 68.282 95.875 1.00 28.00 185 SER B CA 1
ATOM 4007 C C . SER B 1 182 ? 54.905 69.160 96.193 1.00 27.45 185 SER B C 1
ATOM 4008 O O . SER B 1 182 ? 55.058 70.342 96.496 1.00 27.09 185 SER B O 1
ATOM 4011 N N . LEU B 1 183 ? 53.710 68.582 96.103 1.00 27.73 186 LEU B N 1
ATOM 4012 C CA . LEU B 1 183 ? 52.478 69.310 96.401 1.00 27.09 186 LEU B CA 1
ATOM 4013 C C . LEU B 1 183 ? 52.584 69.943 97.797 1.00 26.06 186 LEU B C 1
ATOM 4014 O O . LEU B 1 183 ? 52.255 71.113 97.996 1.00 26.13 186 LEU B O 1
ATOM 4019 N N . ILE B 1 184 ? 53.042 69.156 98.762 1.00 24.00 187 ILE B N 1
ATOM 4020 C CA . ILE B 1 184 ? 53.163 69.644 100.129 1.00 26.83 187 ILE B CA 1
ATOM 4021 C C . ILE B 1 184 ? 54.254 70.701 100.252 1.00 26.93 187 ILE B C 1
ATOM 4022 O O . ILE B 1 184 ? 54.097 71.676 100.983 1.00 27.42 187 ILE B O 1
ATOM 4027 N N . HIS B 1 185 ? 55.351 70.515 99.525 1.00 28.73 188 HIS B N 1
ATOM 4028 C CA . HIS B 1 185 ? 56.437 71.484 99.544 1.00 29.26 188 HIS B CA 1
ATOM 4029 C C . HIS B 1 185 ? 55.914 72.839 99.049 1.00 29.39 188 HIS B C 1
ATOM 4030 O O . HIS B 1 185 ? 56.193 73.884 99.642 1.00 28.31 188 HIS B O 1
ATOM 4037 N N . HIS B 1 186 ? 55.147 72.813 97.963 1.00 25.87 189 HIS B N 1
ATOM 4038 C CA . HIS B 1 186 ? 54.592 74.036 97.395 1.00 27.13 189 HIS B CA 1
ATOM 4039 C C . HIS B 1 186 ? 53.570 74.684 98.318 1.00 26.75 189 HIS B C 1
ATOM 4040 O O . HIS B 1 186 ? 53.520 75.910 98.433 1.00 26.66 189 HIS B O 1
ATOM 4047 N N . ILE B 1 187 ? 52.749 73.869 98.967 1.00 23.33 190 ILE B N 1
ATOM 4048 C CA . ILE B 1 187 ? 51.756 74.410 99.874 1.00 26.00 190 ILE B CA 1
ATOM 4049 C C . ILE B 1 187 ? 52.510 75.146 100.966 1.00 26.49 190 ILE B C 1
ATOM 4050 O O . ILE B 1 187 ? 52.080 76.212 101.421 1.00 26.70 190 ILE B O 1
ATOM 4055 N N . GLY B 1 188 ? 53.650 74.580 101.354 1.00 27.65 191 GLY B N 1
ATOM 4056 C CA . GLY B 1 188 ? 54.471 75.176 102.387 1.00 29.19 191 GLY B CA 1
ATOM 4057 C C . GLY B 1 188 ? 54.964 76.546 101.968 1.00 30.44 191 GLY B C 1
ATOM 4058 O O . GLY B 1 188 ? 54.915 77.505 102.746 1.00 28.80 191 GLY B O 1
ATOM 4059 N N . LEU B 1 189 ? 55.448 76.640 100.733 1.00 29.14 192 LEU B N 1
ATOM 4060 C CA . LEU B 1 189 ? 55.942 77.906 100.215 1.00 29.66 192 LEU B CA 1
ATOM 4061 C C . LEU B 1 189 ? 54.789 78.895 100.107 1.00 30.13 192 LEU B C 1
ATOM 4062 O O . LEU B 1 189 ? 54.930 80.062 100.469 1.00 31.32 192 LEU B O 1
ATOM 4067 N N . ALA B 1 190 ? 53.642 78.425 99.630 1.00 29.50 193 ALA B N 1
ATOM 4068 C CA . ALA B 1 190 ? 52.480 79.290 99.493 1.00 30.29 193 ALA B CA 1
ATOM 4069 C C . ALA B 1 190 ? 52.085 79.907 100.837 1.00 31.83 193 ALA B C 1
ATOM 4070 O O . ALA B 1 190 ? 51.575 81.028 100.889 1.00 29.25 193 ALA B O 1
ATOM 4072 N N . LEU B 1 191 ? 52.311 79.167 101.919 1.00 39.36 194 LEU B N 1
ATOM 4073 C CA . LEU B 1 191 ? 51.980 79.652 103.251 1.00 40.02 194 LEU B CA 1
ATOM 4074 C C . LEU B 1 191 ? 53.164 80.420 103.823 1.00 40.36 194 LEU B C 1
ATOM 4075 O O . LEU B 1 191 ? 53.027 81.147 104.805 1.00 41.94 194 LEU B O 1
ATOM 4080 N N . GLY B 1 192 ? 54.325 80.254 103.194 1.00 28.71 195 GLY B N 1
ATOM 4081 C CA . GLY B 1 192 ? 55.519 80.941 103.645 1.00 27.71 195 GLY B CA 1
ATOM 4082 C C . GLY B 1 192 ? 56.355 80.218 104.685 1.00 27.31 195 GLY B C 1
ATOM 4083 O O . GLY B 1 192 ? 57.576 80.123 104.548 1.00 28.79 195 GLY B O 1
ATOM 4084 N N . VAL B 1 193 ? 55.714 79.692 105.722 1.00 28.89 196 VAL B N 1
ATOM 4085 C CA . VAL B 1 193 ? 56.453 79.009 106.784 1.00 29.80 196 VAL B CA 1
ATOM 4086 C C . VAL B 1 193 ? 57.184 77.752 106.337 1.00 29.07 196 VAL B C 1
ATOM 4087 O O . VAL B 1 193 ? 58.139 77.334 106.986 1.00 28.25 196 VAL B O 1
ATOM 4091 N N . GLY B 1 194 ? 56.742 77.157 105.230 1.00 30.99 197 GLY B N 1
ATOM 4092 C CA . GLY B 1 194 ? 57.389 75.954 104.734 1.00 29.85 197 GLY B CA 1
ATOM 4093 C C . GLY B 1 194 ? 56.745 74.699 105.294 1.00 30.07 197 GLY B C 1
ATOM 4094 O O . GLY B 1 194 ? 56.029 74.758 106.296 1.00 28.61 197 GLY B O 1
ATOM 4095 N N . ALA B 1 195 ? 56.994 73.564 104.649 1.00 34.21 198 ALA B N 1
ATOM 4096 C CA . ALA B 1 195 ? 56.417 72.304 105.084 1.00 36.10 198 ALA B CA 1
ATOM 4097 C C . ALA B 1 195 ? 57.049 71.132 104.361 1.00 37.01 198 ALA B C 1
ATOM 4098 O O . ALA B 1 195 ? 57.738 71.307 103.357 1.00 38.32 198 ALA B O 1
ATOM 4100 N N . HIS B 1 196 ? 56.812 69.935 104.888 1.00 33.58 199 HIS B N 1
ATOM 4101 C CA . HIS B 1 196 ? 57.325 68.709 104.284 1.00 33.40 199 HIS B CA 1
ATOM 4102 C C . HIS B 1 196 ? 56.399 67.552 104.641 1.00 32.02 199 HIS B C 1
ATOM 4103 O O . HIS B 1 196 ? 55.724 67.570 105.677 1.00 30.44 199 HIS B O 1
ATOM 4110 N N . MET B 1 197 ? 56.365 66.558 103.762 1.00 36.02 200 MET B N 1
ATOM 4111 C CA . MET B 1 197 ? 55.527 65.387 103.953 1.00 35.76 200 MET B CA 1
ATOM 4112 C C . MET B 1 197 ? 56.229 64.486 104.951 1.00 35.14 200 MET B C 1
ATOM 4113 O O . MET B 1 197 ? 57.408 64.167 104.786 1.00 37.13 200 MET B O 1
ATOM 4118 N N . SER B 1 198 ? 55.513 64.084 105.994 1.00 26.56 201 SER B N 1
ATOM 4119 C CA . SER B 1 198 ? 56.116 63.245 107.018 1.00 26.50 201 SER B CA 1
ATOM 4120 C C . SER B 1 198 ? 55.563 61.837 106.957 1.00 27.28 201 SER B C 1
ATOM 4121 O O . SER B 1 198 ? 56.209 60.891 107.411 1.00 26.64 201 SER B O 1
ATOM 4124 N N . GLU B 1 199 ? 54.367 61.701 106.390 1.00 29.24 202 GLU B N 1
ATOM 4125 C CA . GLU B 1 199 ? 53.733 60.393 106.279 1.00 29.77 202 GLU B CA 1
ATOM 4126 C C . GL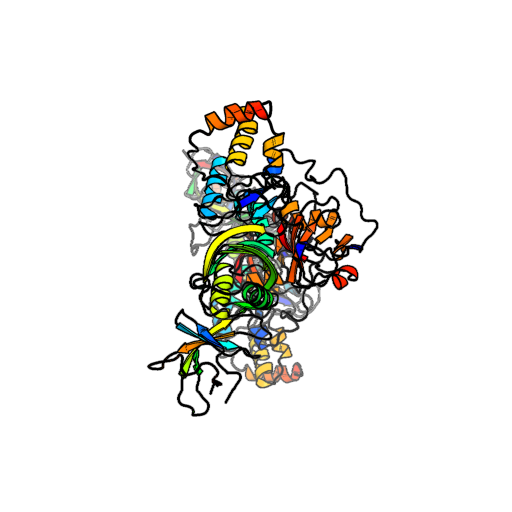U B 1 199 ? 52.808 60.365 105.070 1.00 28.32 202 GLU B C 1
ATOM 4127 O O . GLU B 1 199 ? 52.149 61.358 104.759 1.00 26.12 202 GLU B O 1
ATOM 4133 N N . LEU B 1 200 ? 52.768 59.219 104.393 1.00 27.78 203 LEU B N 1
ATOM 4134 C CA . LEU B 1 200 ? 51.927 59.057 103.219 1.00 27.19 203 LEU B CA 1
ATOM 4135 C C . LEU B 1 200 ? 51.404 57.632 103.065 1.00 27.13 203 LEU B C 1
ATOM 4136 O O . LEU B 1 200 ? 52.151 56.664 103.207 1.00 27.58 203 LEU B O 1
ATOM 4141 N N . ARG B 1 201 ? 50.115 57.523 102.763 1.00 24.53 204 ARG B N 1
ATOM 4142 C CA . ARG B 1 201 ? 49.459 56.239 102.548 1.00 23.88 204 ARG B CA 1
ATOM 4143 C C . ARG B 1 201 ? 48.518 56.395 101.358 1.00 23.74 204 ARG B C 1
ATOM 4144 O O . ARG B 1 201 ? 47.795 57.386 101.254 1.00 22.79 204 ARG B O 1
ATOM 4152 N N . ARG B 1 202 ? 48.541 55.428 100.449 1.00 26.09 205 ARG B N 1
ATOM 4153 C CA . ARG B 1 202 ? 47.660 55.492 99.298 1.00 27.09 205 ARG B CA 1
ATOM 4154 C C . ARG B 1 202 ? 46.397 54.726 99.629 1.00 27.59 205 ARG B C 1
ATOM 4155 O O . ARG B 1 202 ? 46.436 53.541 99.966 1.00 27.73 205 ARG B O 1
ATOM 4163 N N . THR B 1 203 ? 45.274 55.418 99.530 1.00 23.81 206 THR B N 1
ATOM 4164 C CA . THR B 1 203 ? 43.982 54.831 99.835 1.00 24.82 206 THR B CA 1
ATOM 4165 C C . THR B 1 203 ? 43.215 54.387 98.586 1.00 25.67 206 THR B C 1
ATOM 4166 O O . THR B 1 203 ? 42.188 53.711 98.692 1.00 27.71 206 THR B O 1
ATOM 4170 N N . ARG B 1 204 ? 43.700 54.779 97.410 1.00 30.06 207 ARG B N 1
ATOM 4171 C CA . ARG B 1 204 ? 43.065 54.401 96.146 1.00 32.48 207 ARG B CA 1
ATOM 4172 C C . ARG B 1 204 ? 44.028 54.449 94.963 1.00 31.27 207 ARG B C 1
ATOM 4173 O O . ARG B 1 204 ? 44.891 55.319 94.870 1.00 32.66 207 ARG B O 1
ATOM 4181 N N . SER B 1 205 ? 43.861 53.490 94.065 1.00 24.57 208 SER B N 1
ATOM 4182 C CA . SER B 1 205 ? 44.652 53.392 92.850 1.00 23.93 208 SER B CA 1
ATOM 4183 C C . SER B 1 205 ? 43.692 52.798 91.835 1.00 23.91 208 SER B C 1
ATOM 4184 O O . SER B 1 205 ? 43.361 51.603 91.898 1.00 22.90 208 SER B O 1
ATOM 4187 N N . GLY B 1 206 ? 43.224 53.638 90.919 1.00 28.24 209 GLY B N 1
ATOM 4188 C CA . GLY B 1 206 ? 42.283 53.181 89.919 1.00 30.82 209 GLY B CA 1
ATOM 4189 C C . GLY B 1 206 ? 41.016 52.695 90.597 1.00 30.73 209 GLY B C 1
ATOM 4190 O O . GLY B 1 206 ? 40.443 53.412 91.415 1.00 30.96 209 GLY B O 1
ATOM 4191 N N . PRO B 1 207 ? 40.565 51.470 90.291 1.00 28.21 210 PRO B N 1
ATOM 4192 C CA . PRO B 1 207 ? 39.356 50.892 90.875 1.00 28.84 210 PRO B CA 1
ATOM 4193 C C . PRO B 1 207 ? 39.591 50.227 92.237 1.00 27.86 210 PRO B C 1
ATOM 4194 O O . PRO B 1 207 ? 38.644 49.839 92.917 1.00 29.32 210 PRO B O 1
ATOM 4198 N N . PHE B 1 208 ? 40.851 50.101 92.635 1.00 23.30 211 PHE B N 1
ATOM 4199 C CA . PHE B 1 208 ? 41.175 49.476 93.909 1.00 24.46 211 PHE B CA 1
ATOM 4200 C C . PHE B 1 208 ? 41.132 50.474 95.064 1.00 26.19 211 PHE B C 1
ATOM 4201 O O . PHE B 1 208 ? 41.611 51.601 94.939 1.00 26.92 211 PHE B O 1
ATOM 4209 N N . LYS B 1 209 ? 40.549 50.065 96.185 1.00 26.67 212 LYS B N 1
ATOM 4210 C CA . LYS B 1 209 ? 40.477 50.947 97.347 1.00 30.51 212 LYS B CA 1
ATOM 4211 C C . LYS B 1 209 ? 40.454 50.178 98.659 1.00 31.48 212 LYS B C 1
ATOM 4212 O O . LYS B 1 209 ? 40.515 48.944 98.665 1.00 31.58 212 LYS B O 1
ATOM 4218 N N . GLU B 1 210 ? 40.388 50.904 99.772 1.00 41.60 213 GLU B N 1
ATOM 4219 C CA . GLU B 1 210 ? 40.358 50.273 101.090 1.00 43.93 213 GLU B CA 1
ATOM 4220 C C . GLU B 1 210 ? 38.986 49.706 101.421 1.00 43.34 213 GLU B C 1
ATOM 4221 O O . GLU B 1 210 ? 38.136 50.399 101.976 1.00 44.64 213 GLU B O 1
ATOM 4227 N N . ASP B 1 211 ? 38.780 48.440 101.087 1.00 30.29 214 ASP B N 1
ATOM 4228 C CA . ASP B 1 211 ? 37.514 47.775 101.349 1.00 29.57 214 ASP B CA 1
ATOM 4229 C C . ASP B 1 211 ? 37.799 46.346 101.791 1.00 30.44 214 ASP B C 1
ATOM 4230 O O . ASP B 1 211 ? 38.936 46.020 102.150 1.00 27.46 214 ASP B O 1
ATOM 4235 N N . GLU B 1 212 ? 36.778 45.496 101.751 1.00 40.03 215 GLU B N 1
ATOM 4236 C CA . GLU B 1 212 ? 36.934 44.112 102.176 1.00 42.33 215 GLU B CA 1
ATOM 4237 C C . GLU B 1 212 ? 38.010 43.333 101.414 1.00 40.01 215 GLU B C 1
ATOM 4238 O O . GLU B 1 212 ? 38.561 42.366 101.940 1.00 40.92 215 GLU B O 1
ATOM 4244 N N . THR B 1 213 ? 38.327 43.748 100.192 1.00 31.33 216 THR B N 1
ATOM 4245 C CA . THR B 1 213 ? 39.334 43.032 99.407 1.00 29.51 216 THR B CA 1
ATOM 4246 C C . THR B 1 213 ? 40.786 43.439 99.699 1.00 28.43 216 THR B C 1
ATOM 4247 O O . THR B 1 213 ? 41.724 42.733 99.309 1.00 26.15 216 THR B O 1
ATOM 4251 N N . LEU B 1 214 ? 40.981 44.561 100.388 1.00 28.41 217 LEU B N 1
ATOM 4252 C CA . LEU B 1 214 ? 42.338 45.008 100.704 1.00 27.90 217 LEU B CA 1
ATOM 4253 C C . LEU B 1 214 ? 42.985 43.944 101.584 1.00 27.69 217 LEU B C 1
ATOM 4254 O O . LEU B 1 214 ? 42.409 43.539 102.588 1.00 28.37 217 LEU B O 1
ATOM 4259 N N . ILE B 1 215 ? 44.182 43.492 101.225 1.00 27.13 218 ILE B N 1
ATOM 4260 C CA . ILE B 1 215 ? 44.821 42.442 102.008 1.00 26.37 218 ILE B CA 1
ATOM 4261 C C . ILE B 1 215 ? 46.315 42.650 102.278 1.00 26.42 218 ILE B C 1
ATOM 4262 O O . ILE B 1 215 ? 47.056 43.140 101.423 1.00 25.49 218 ILE B O 1
ATOM 4267 N N . THR B 1 216 ? 46.750 42.264 103.473 1.00 22.05 219 THR B N 1
ATOM 4268 C CA . THR B 1 216 ? 48.151 42.391 103.861 1.00 23.17 219 THR B CA 1
ATOM 4269 C C . THR B 1 216 ? 48.948 41.163 103.428 1.00 21.97 219 THR B C 1
ATOM 4270 O O . THR B 1 216 ? 48.375 40.111 103.126 1.00 22.56 219 THR B O 1
ATOM 4274 N N . LEU B 1 217 ? 50.270 41.297 103.395 1.00 28.68 220 LEU B N 1
ATOM 4275 C CA . LEU B 1 217 ? 51.132 40.187 103.008 1.00 29.86 220 LEU B CA 1
ATOM 4276 C C . LEU B 1 217 ? 50.968 39.048 104.005 1.00 30.77 220 LEU B C 1
ATOM 4277 O O . LEU B 1 217 ? 50.990 37.871 103.630 1.00 31.51 220 LEU B O 1
ATOM 4282 N N . HIS B 1 218 ? 50.792 39.402 105.277 1.00 25.72 221 HIS B N 1
ATOM 4283 C CA . HIS B 1 218 ? 50.627 38.399 106.326 1.00 26.21 221 HIS B CA 1
ATOM 4284 C C . HIS B 1 218 ? 49.396 37.542 106.052 1.00 26.19 221 HIS B C 1
ATOM 4285 O O . HIS B 1 218 ? 49.482 36.312 106.010 1.00 23.74 221 HIS B O 1
ATOM 4292 N N . ASP B 1 219 ? 48.259 38.201 105.851 1.00 26.49 222 ASP B N 1
ATOM 4293 C CA . ASP B 1 219 ? 47.010 37.513 105.561 1.00 27.37 222 ASP B CA 1
ATOM 4294 C C . ASP B 1 219 ? 47.080 36.760 104.239 1.00 27.47 222 ASP B C 1
ATOM 4295 O O . ASP B 1 219 ? 46.526 35.671 104.105 1.00 28.11 222 ASP B O 1
ATOM 4300 N N . LEU B 1 220 ? 47.767 37.349 103.265 1.00 29.78 223 LEU B N 1
ATOM 4301 C CA . LEU B 1 220 ? 47.919 36.746 101.950 1.00 31.31 223 LEU B CA 1
ATOM 4302 C C . LEU B 1 220 ? 48.663 35.421 102.057 1.00 31.70 223 LEU B C 1
ATOM 4303 O O . LEU B 1 220 ? 48.210 34.410 101.527 1.00 31.76 223 LEU B O 1
ATOM 4308 N N . VAL B 1 221 ? 49.801 35.424 102.748 1.00 31.53 224 VAL B N 1
ATOM 4309 C CA . VAL B 1 221 ? 50.571 34.202 102.903 1.00 32.17 224 VAL B CA 1
ATOM 4310 C C . VAL B 1 221 ? 49.825 33.192 103.786 1.00 31.10 224 VAL B C 1
ATOM 4311 O O . VAL B 1 221 ? 49.828 31.989 103.495 1.00 30.65 224 VAL B O 1
ATOM 4315 N N . ASP B 1 222 ? 49.177 33.676 104.849 1.00 26.57 225 ASP B N 1
ATOM 4316 C CA . ASP B 1 222 ? 48.434 32.787 105.739 1.00 26.06 225 ASP B CA 1
ATOM 4317 C C . ASP B 1 222 ? 47.294 32.088 104.998 1.00 26.93 225 ASP B C 1
ATOM 4318 O O . ASP B 1 222 ? 47.090 30.886 105.155 1.00 27.29 225 ASP B O 1
ATOM 4323 N N . TYR B 1 223 ? 46.541 32.832 104.195 1.00 25.80 226 TYR B N 1
ATOM 4324 C CA . TYR B 1 223 ? 45.442 32.220 103.458 1.00 25.85 226 TYR B CA 1
ATOM 4325 C C . TYR B 1 223 ? 46.000 31.235 102.444 1.00 27.58 226 TYR B C 1
ATOM 4326 O O . TYR B 1 223 ? 45.395 30.196 102.163 1.00 27.27 226 TYR B O 1
ATOM 4335 N N . TYR B 1 224 ? 47.159 31.562 101.888 1.00 30.63 227 TYR B N 1
ATOM 4336 C CA . TYR B 1 224 ? 47.774 30.664 100.935 1.00 33.53 227 TYR B CA 1
ATOM 4337 C C . TYR B 1 224 ? 47.981 29.353 101.677 1.00 34.18 227 TYR B C 1
ATOM 4338 O O . TYR B 1 224 ? 47.626 28.289 101.182 1.00 34.33 227 TYR B O 1
ATOM 4347 N N . TYR B 1 225 ? 48.538 29.451 102.883 1.00 34.44 228 TYR B N 1
ATOM 4348 C CA . TYR B 1 225 ? 48.793 28.280 103.714 1.00 36.38 228 TYR B CA 1
ATOM 4349 C C . TYR B 1 225 ? 47.538 27.490 104.037 1.00 35.86 228 TYR B C 1
ATOM 4350 O O . TYR B 1 225 ? 47.547 26.259 103.983 1.00 35.46 228 TYR B O 1
ATOM 4359 N N . PHE B 1 226 ? 46.463 28.187 104.384 1.00 36.53 229 PHE B N 1
ATOM 4360 C CA . PHE B 1 226 ? 45.211 27.515 104.700 1.00 37.32 229 PHE B CA 1
ATOM 4361 C C . PHE B 1 226 ? 44.774 26.674 103.502 1.00 39.88 229 PHE B C 1
ATOM 4362 O O . PHE B 1 226 ? 44.271 25.566 103.664 1.00 40.97 229 PHE B O 1
ATOM 4370 N N . TRP B 1 227 ? 44.978 27.196 102.298 1.00 39.93 230 TRP B N 1
ATOM 4371 C CA . TRP B 1 227 ? 44.611 26.464 101.096 1.00 40.88 230 TRP B CA 1
ATOM 4372 C C . TRP B 1 227 ? 45.510 25.245 100.942 1.00 42.25 230 TRP B C 1
ATOM 4373 O O . TRP B 1 227 ? 45.038 24.109 100.920 1.00 43.16 230 TRP B O 1
ATOM 4384 N N . LYS B 1 228 ? 46.810 25.484 100.857 1.00 40.44 231 LYS B N 1
ATOM 4385 C CA . LYS B 1 228 ? 47.763 24.402 100.681 1.00 41.93 231 LYS B CA 1
ATOM 4386 C C . LYS B 1 228 ? 47.936 23.417 101.835 1.00 43.73 231 LYS B C 1
ATOM 4387 O O . LYS B 1 228 ? 48.251 22.257 101.602 1.00 45.52 231 LYS B O 1
ATOM 4393 N N . GLU B 1 229 ? 47.730 23.852 103.071 1.00 49.26 232 GLU B N 1
ATOM 4394 C CA . GLU B 1 229 ? 47.901 22.939 104.202 1.00 51.19 232 GLU B CA 1
ATOM 4395 C C . GLU B 1 229 ? 46.590 22.389 104.738 1.00 51.49 232 GLU B C 1
ATOM 4396 O O . GLU B 1 229 ? 46.495 21.207 105.057 1.00 51.29 232 GLU B O 1
ATOM 4402 N N . ASP B 1 230 ? 45.583 23.250 104.838 1.00 54.34 233 ASP B N 1
ATOM 4403 C CA . ASP B 1 230 ? 44.281 22.859 105.365 1.00 55.12 233 ASP B CA 1
ATOM 4404 C C . ASP B 1 230 ? 43.260 22.549 104.268 1.00 55.14 233 ASP B C 1
ATOM 4405 O O . ASP B 1 230 ? 42.084 22.323 104.552 1.00 55.90 233 ASP B O 1
ATOM 4410 N N . GLY B 1 231 ? 43.711 22.546 103.019 1.00 47.21 234 GLY B N 1
ATOM 4411 C CA . GLY B 1 231 ? 42.814 22.263 101.914 1.00 46.40 234 GLY B CA 1
ATOM 4412 C C . GLY B 1 231 ? 41.630 23.207 101.805 1.00 45.58 234 GLY B C 1
ATOM 4413 O O . GLY B 1 231 ? 40.668 22.917 101.099 1.00 46.43 234 GLY B O 1
ATOM 4414 N N . ILE B 1 232 ? 41.690 24.335 102.507 1.00 47.63 235 ILE B N 1
ATOM 4415 C CA . ILE B 1 232 ? 40.613 25.324 102.469 1.00 45.95 235 ILE B CA 1
ATOM 4416 C C . ILE B 1 232 ? 41.031 26.418 101.493 1.00 45.44 235 ILE B C 1
ATOM 4417 O O . ILE B 1 232 ? 41.929 27.201 101.789 1.00 45.04 235 ILE B O 1
ATOM 4422 N N . GLU B 1 233 ? 40.387 26.478 100.332 1.00 40.80 236 GLU B N 1
ATOM 4423 C CA . GLU B 1 233 ? 40.753 27.485 99.344 1.00 40.66 236 GLU B CA 1
ATOM 4424 C C . GLU B 1 233 ? 39.936 28.767 99.432 1.00 38.82 236 GLU B C 1
ATOM 4425 O O . GLU B 1 233 ? 40.305 29.782 98.849 1.00 37.52 236 GLU B O 1
ATOM 4431 N N . GLU B 1 234 ? 38.845 28.726 100.188 1.00 40.09 237 GLU B N 1
ATOM 4432 C CA . GLU B 1 234 ? 37.963 29.873 100.323 1.00 39.37 237 GLU B CA 1
ATOM 4433 C C . GLU B 1 234 ? 38.640 31.205 100.624 1.00 38.04 237 GLU B C 1
ATOM 4434 O O . GLU B 1 234 ? 38.400 32.194 99.929 1.00 38.52 237 GLU B O 1
ATOM 4440 N N . TYR B 1 235 ? 39.482 31.249 101.652 1.00 32.34 238 TYR B N 1
ATOM 4441 C CA . TYR B 1 235 ? 40.145 32.503 102.008 1.00 29.83 238 TYR B CA 1
ATOM 4442 C C . TYR B 1 235 ? 41.159 33.000 100.982 1.00 26.25 238 TYR B C 1
ATOM 4443 O O . TYR B 1 235 ? 41.218 34.195 100.697 1.00 25.90 238 TYR B O 1
ATOM 4452 N N . PHE B 1 236 ? 41.953 32.095 100.425 1.00 26.61 239 PHE B N 1
ATOM 4453 C CA . PHE B 1 236 ? 42.946 32.490 99.441 1.00 27.28 239 PHE B CA 1
ATOM 4454 C C . PHE B 1 236 ? 42.281 32.983 98.150 1.00 27.52 239 PHE B C 1
ATOM 4455 O O . PHE B 1 236 ? 42.731 33.952 97.543 1.00 27.23 239 PHE B O 1
ATOM 4463 N N . ARG B 1 237 ? 41.204 32.319 97.743 1.00 28.79 240 ARG B N 1
ATOM 4464 C CA . ARG B 1 237 ? 40.481 32.686 96.526 1.00 28.71 240 ARG B CA 1
ATOM 4465 C C . ARG B 1 237 ? 39.961 34.114 96.660 1.00 28.70 240 ARG B C 1
ATOM 4466 O O . ARG B 1 237 ? 40.014 34.907 95.721 1.00 26.96 240 ARG B O 1
ATOM 4474 N N . LYS B 1 238 ? 39.461 34.424 97.850 1.00 32.04 241 LYS B N 1
ATOM 4475 C CA . LYS B 1 238 ? 38.909 35.735 98.163 1.00 34.17 241 LYS B CA 1
ATOM 4476 C C . LYS B 1 238 ? 40.003 36.809 98.309 1.00 34.26 241 LYS B C 1
ATOM 4477 O O . LYS B 1 238 ? 39.719 38.010 98.302 1.00 33.06 241 LYS B O 1
ATOM 4483 N N . ALA B 1 239 ? 41.251 36.371 98.438 1.00 31.19 242 ALA B N 1
ATOM 4484 C CA . ALA B 1 239 ? 42.370 37.293 98.565 1.00 32.45 242 ALA B CA 1
ATOM 4485 C C . ALA B 1 239 ? 42.772 37.804 97.183 1.00 32.66 242 ALA B C 1
ATOM 4486 O O . ALA B 1 239 ? 43.399 38.856 97.053 1.00 33.02 242 ALA B O 1
ATOM 4488 N N . ILE B 1 240 ? 42.413 37.048 96.155 1.00 31.87 243 ILE B N 1
ATOM 4489 C CA . ILE B 1 240 ? 42.746 37.411 94.784 1.00 30.78 243 ILE B CA 1
ATOM 4490 C C . ILE B 1 240 ? 41.517 37.923 94.030 1.00 31.33 243 ILE B C 1
ATOM 4491 O O . ILE B 1 240 ? 40.476 37.278 94.036 1.00 31.79 243 ILE B O 1
ATOM 4496 N N . GLN B 1 241 ? 41.634 39.085 93.390 1.00 26.56 244 GLN B N 1
ATOM 4497 C CA . GLN B 1 241 ? 40.517 39.629 92.628 1.00 24.33 244 GLN B CA 1
ATOM 4498 C C . GLN B 1 241 ? 40.670 39.180 91.181 1.00 25.11 244 GLN B C 1
ATOM 4499 O O . GLN B 1 241 ? 41.786 38.971 90.700 1.00 24.73 244 GLN B O 1
ATOM 4505 N N . PRO B 1 242 ? 39.549 39.019 90.468 1.00 24.51 245 PRO B N 1
ATOM 4506 C CA . PRO B 1 242 ? 39.622 38.601 89.062 1.00 24.44 245 PRO B CA 1
ATOM 4507 C C . PRO B 1 242 ? 40.212 39.786 88.291 1.00 23.57 245 PRO B C 1
ATOM 4508 O O . PRO B 1 242 ? 39.998 40.938 88.675 1.00 23.09 245 PRO B O 1
ATOM 4512 N N . MET B 1 243 ? 40.955 39.517 87.222 1.00 22.74 246 MET B N 1
ATOM 4513 C CA . MET B 1 243 ? 41.578 40.592 86.442 1.00 22.87 246 MET B CA 1
ATOM 4514 C C . MET B 1 243 ? 40.591 41.663 85.982 1.00 21.89 246 MET B C 1
ATOM 4515 O O . MET B 1 243 ? 40.982 42.806 85.744 1.00 22.35 246 MET B O 1
ATOM 4520 N N . GLU B 1 244 ? 39.322 41.289 85.846 1.00 20.27 247 GLU B N 1
ATOM 4521 C CA . GLU B 1 244 ? 38.285 42.231 85.434 1.00 19.65 247 GLU B CA 1
ATOM 4522 C C . GLU B 1 244 ? 38.215 43.443 86.383 1.00 19.92 247 GLU B C 1
ATOM 4523 O O . GLU B 1 244 ? 37.850 44.548 85.978 1.00 18.62 247 GLU B O 1
ATOM 4529 N N . LYS B 1 245 ? 38.570 43.248 87.645 1.00 19.00 248 LYS B N 1
ATOM 4530 C CA . LYS B 1 245 ? 38.518 44.356 88.587 1.00 18.44 248 LYS B CA 1
ATOM 4531 C C . LYS B 1 245 ? 39.498 45.448 88.196 1.00 18.65 248 LYS B C 1
ATOM 4532 O O . LYS B 1 245 ? 39.229 46.643 88.383 1.00 20.63 248 LYS B O 1
ATOM 4538 N N . ALA B 1 246 ? 40.630 45.034 87.634 1.00 21.14 249 ALA B N 1
ATOM 4539 C CA . ALA B 1 246 ? 41.685 45.955 87.219 1.00 20.83 249 ALA B CA 1
ATOM 4540 C C . ALA B 1 246 ? 41.333 46.918 86.084 1.00 20.41 249 ALA B C 1
ATOM 4541 O O . ALA B 1 246 ? 42.060 47.881 85.855 1.00 22.41 249 ALA B O 1
ATOM 4543 N N . VAL B 1 247 ? 40.242 46.670 85.362 1.00 19.75 250 VAL B N 1
ATOM 4544 C CA . VAL B 1 247 ? 39.849 47.566 84.268 1.00 18.89 250 VAL B CA 1
ATOM 4545 C C . VAL B 1 247 ? 38.478 48.195 84.503 1.00 21.39 250 VAL B C 1
ATOM 4546 O O . VAL B 1 247 ? 37.909 48.818 83.615 1.00 23.30 250 VAL B O 1
ATOM 4550 N N . GLU B 1 248 ? 37.956 48.039 85.711 1.00 24.46 251 GLU B N 1
ATOM 4551 C CA . GLU B 1 248 ? 36.648 48.586 86.079 1.00 28.00 251 GLU B CA 1
ATOM 4552 C C . GLU B 1 248 ? 36.545 50.113 85.903 1.00 26.99 251 GLU B C 1
ATOM 4553 O O . GLU B 1 248 ? 35.459 50.669 85.802 1.00 27.94 251 GLU B O 1
ATOM 4559 N N . HIS B 1 249 ? 37.682 50.788 85.867 1.00 28.17 252 HIS B N 1
ATOM 4560 C CA . HIS B 1 249 ? 37.702 52.236 85.724 1.00 28.15 252 HIS B CA 1
ATOM 4561 C C . HIS B 1 249 ? 37.834 52.697 84.266 1.00 25.83 252 HIS B C 1
ATOM 4562 O O . HIS B 1 249 ? 37.652 53.876 83.963 1.00 25.52 252 HIS B O 1
ATOM 4569 N N . LEU B 1 250 ? 38.150 51.772 83.367 1.00 19.99 253 LEU B N 1
ATOM 4570 C CA . LEU B 1 250 ? 38.334 52.130 81.965 1.00 19.28 253 LEU B CA 1
ATOM 4571 C C . LEU B 1 250 ? 37.068 52.114 81.130 1.00 19.51 253 LEU B C 1
ATOM 4572 O O . LEU B 1 250 ? 36.105 51.430 81.450 1.00 19.47 253 LEU B O 1
ATOM 4577 N N . PRO B 1 251 ? 37.055 52.887 80.040 1.00 21.66 254 PRO B N 1
ATOM 4578 C CA . PRO B 1 251 ? 35.857 52.863 79.208 1.00 21.62 254 PRO B CA 1
ATOM 4579 C C . PRO B 1 251 ? 35.909 51.474 78.565 1.00 21.55 254 PRO B C 1
ATOM 4580 O O . PRO B 1 251 ? 36.988 50.984 78.196 1.00 21.62 254 PRO B O 1
ATOM 4584 N N . LYS B 1 252 ? 34.766 50.821 78.453 1.00 19.99 255 LYS B N 1
ATOM 4585 C CA . LYS B 1 252 ? 34.758 49.495 77.875 1.00 20.11 255 LYS B CA 1
ATOM 4586 C C . LYS B 1 252 ? 34.032 49.402 76.545 1.00 20.45 255 LYS B C 1
ATOM 4587 O O . LYS B 1 252 ? 33.335 50.323 76.118 1.00 18.89 255 LYS B O 1
ATOM 4593 N N . VAL B 1 253 ? 34.225 48.252 75.912 1.00 23.71 256 VAL B N 1
ATOM 4594 C CA . VAL B 1 253 ? 33.604 47.903 74.654 1.00 25.74 256 VAL B CA 1
ATOM 4595 C C . VAL B 1 253 ? 33.277 46.424 74.836 1.00 25.67 256 VAL B C 1
ATOM 4596 O O . VAL B 1 253 ? 34.171 45.610 75.070 1.00 28.52 256 VAL B O 1
ATOM 4600 N N . TRP B 1 254 ? 31.993 46.098 74.758 1.00 21.12 257 TRP B N 1
ATOM 4601 C CA . TRP B 1 254 ? 31.506 44.737 74.912 1.00 20.06 257 TRP B CA 1
ATOM 4602 C C . TRP B 1 254 ? 31.334 44.168 73.504 1.00 20.51 257 TRP B C 1
ATOM 4603 O O . TRP B 1 254 ? 30.617 44.736 72.683 1.00 19.23 257 TRP B O 1
ATOM 4614 N N . ILE B 1 255 ? 31.981 43.041 73.234 1.00 21.94 258 ILE B N 1
ATOM 4615 C CA . ILE B 1 255 ? 31.942 42.462 71.905 1.00 21.02 258 ILE B CA 1
ATOM 4616 C C . ILE B 1 255 ? 31.287 41.083 71.791 1.00 21.99 258 ILE B C 1
ATOM 4617 O O . ILE B 1 255 ? 31.171 40.341 72.766 1.00 20.37 258 ILE B O 1
ATOM 4622 N N . LYS B 1 256 ? 30.861 40.761 70.574 1.00 19.07 259 LYS B N 1
ATOM 4623 C CA . LYS B 1 256 ? 30.209 39.492 70.281 1.00 20.18 259 LYS B CA 1
ATOM 4624 C C . LYS B 1 256 ? 31.187 38.329 70.387 1.00 20.85 259 LYS B C 1
ATOM 4625 O O . LYS B 1 256 ? 32.404 38.508 70.255 1.00 20.50 259 LYS B O 1
ATOM 4631 N N . ASP B 1 257 ? 30.646 37.142 70.641 1.00 25.17 260 ASP B N 1
ATOM 4632 C CA . ASP B 1 257 ? 31.453 35.928 70.770 1.00 26.73 260 ASP B CA 1
ATOM 4633 C C . ASP B 1 257 ? 32.417 35.705 69.594 1.00 26.57 260 ASP B C 1
ATOM 4634 O O . ASP B 1 257 ? 33.583 35.356 69.793 1.00 28.19 260 ASP B O 1
ATOM 4639 N N . SER B 1 258 ? 31.938 35.906 68.369 1.00 20.38 261 SER B N 1
ATOM 4640 C CA . SER B 1 258 ? 32.795 35.680 67.208 1.00 22.45 261 SER B CA 1
ATOM 4641 C C . SER B 1 258 ? 33.982 36.638 67.194 1.00 20.37 261 SER B C 1
ATOM 4642 O O . SER B 1 258 ? 35.076 36.280 66.758 1.00 19.86 261 SER B O 1
ATOM 4645 N N . ALA B 1 259 ? 33.757 37.859 67.661 1.00 21.01 262 ALA B N 1
ATOM 4646 C CA . ALA B 1 259 ? 34.823 38.846 67.714 1.00 22.28 262 ALA B CA 1
ATOM 4647 C C . ALA B 1 259 ? 35.801 38.451 68.838 1.00 22.67 262 ALA B C 1
ATOM 4648 O O . ALA B 1 259 ? 37.007 38.712 68.757 1.00 22.55 262 ALA B O 1
ATOM 4650 N N . VAL B 1 260 ? 35.279 37.819 69.885 1.00 20.78 263 VAL B N 1
ATOM 4651 C CA . VAL B 1 260 ? 36.148 37.384 70.967 1.00 22.08 263 VAL B CA 1
ATOM 4652 C C . VAL B 1 260 ? 37.086 36.347 70.368 1.00 21.71 263 VAL B C 1
ATOM 4653 O O . VAL B 1 260 ? 38.296 36.384 70.590 1.00 19.98 263 VAL B O 1
ATOM 4657 N N . ALA B 1 261 ? 36.516 35.422 69.601 1.00 21.60 264 ALA B N 1
ATOM 4658 C CA . ALA B 1 261 ? 37.319 34.383 68.972 1.00 21.92 264 ALA B CA 1
ATOM 4659 C C . ALA B 1 261 ? 38.376 35.024 68.070 1.00 22.07 264 ALA B C 1
ATOM 4660 O O . ALA B 1 261 ? 39.549 34.650 68.114 1.00 21.95 264 ALA B O 1
ATOM 4662 N N . ALA B 1 262 ? 37.977 36.003 67.265 1.00 24.94 265 ALA B N 1
ATOM 4663 C CA . ALA B 1 262 ? 38.947 36.651 66.380 1.00 25.28 265 ALA B CA 1
ATOM 4664 C C . ALA B 1 262 ? 40.063 37.334 67.169 1.00 24.09 265 ALA B C 1
ATOM 4665 O O . ALA B 1 262 ? 41.243 37.099 66.912 1.00 23.21 265 ALA B O 1
ATOM 4667 N N . VAL B 1 263 ? 39.697 38.179 68.126 1.00 21.56 266 VAL B N 1
ATOM 4668 C CA . VAL B 1 263 ? 40.716 38.881 68.907 1.00 21.60 266 VAL B CA 1
ATOM 4669 C C . VAL B 1 263 ? 41.649 37.927 69.645 1.00 23.28 266 VAL B C 1
ATOM 4670 O O . VAL B 1 263 ? 42.862 38.157 69.701 1.00 25.27 266 VAL B O 1
ATOM 4674 N N . THR B 1 264 ? 41.104 36.853 70.207 1.00 23.96 267 THR B N 1
ATOM 4675 C CA . THR B 1 264 ? 41.963 35.926 70.934 1.00 25.03 267 THR B CA 1
ATOM 4676 C C . THR B 1 264 ? 42.826 35.142 69.959 1.00 24.58 267 THR B C 1
ATOM 4677 O O . THR B 1 264 ? 43.718 34.409 70.367 1.00 26.73 267 THR B O 1
ATOM 4681 N N . HIS B 1 265 ? 42.581 35.314 68.665 1.00 23.01 268 HIS B N 1
ATOM 4682 C CA . HIS B 1 265 ? 43.386 34.615 67.678 1.00 23.74 268 HIS B CA 1
ATOM 4683 C C . HIS B 1 265 ? 44.216 35.573 66.835 1.00 26.32 268 HIS B C 1
ATOM 4684 O O . HIS B 1 265 ? 44.486 35.322 65.654 1.00 27.01 268 HIS B O 1
ATOM 4691 N N . GLY B 1 266 ? 44.603 36.689 67.455 1.00 26.93 269 GLY B N 1
ATOM 4692 C CA . GLY B 1 266 ? 45.451 37.664 66.793 1.00 26.78 269 GLY B CA 1
ATOM 4693 C C . GLY B 1 266 ? 44.873 38.822 66.003 1.00 26.81 269 GLY B C 1
ATOM 4694 O O . GLY B 1 266 ? 45.620 39.705 65.586 1.00 25.92 269 GLY B O 1
ATOM 4695 N N . ALA B 1 267 ? 43.565 38.847 65.789 1.00 26.26 270 ALA B N 1
ATOM 4696 C CA . ALA B 1 267 ? 42.977 39.944 65.024 1.00 25.57 270 ALA B CA 1
ATOM 4697 C C . ALA B 1 267 ? 42.703 41.184 65.889 1.00 24.95 270 ALA B C 1
ATOM 4698 O O . ALA B 1 267 ? 42.648 41.089 67.110 1.00 23.09 270 ALA B O 1
ATOM 4700 N N . ASP B 1 268 ? 42.567 42.349 65.260 1.00 19.87 271 ASP B N 1
ATOM 4701 C CA . ASP B 1 268 ? 42.239 43.555 66.015 1.00 22.50 271 ASP B CA 1
ATOM 4702 C C . ASP B 1 268 ? 40.711 43.566 66.167 1.00 23.36 271 ASP B C 1
ATOM 4703 O O . ASP B 1 268 ? 40.021 42.742 65.566 1.00 22.60 271 ASP B O 1
ATOM 4708 N N . LEU B 1 269 ? 40.178 44.472 66.977 1.00 25.89 272 LEU B N 1
ATOM 4709 C CA . LEU B 1 269 ? 38.733 44.528 67.172 1.00 23.08 272 LEU B CA 1
ATOM 4710 C C . LEU B 1 269 ? 38.038 45.315 66.067 1.00 23.21 272 LEU B C 1
ATOM 4711 O O . LEU B 1 269 ? 38.205 46.529 65.943 1.00 19.72 272 LEU B O 1
ATOM 4716 N N . ALA B 1 270 ? 37.243 44.617 65.269 1.00 22.16 273 ALA B N 1
ATOM 4717 C CA . ALA B 1 270 ? 36.532 45.271 64.184 1.00 22.87 273 ALA B CA 1
ATOM 4718 C C . ALA B 1 270 ? 35.256 45.953 64.695 1.00 23.56 273 ALA B C 1
ATOM 4719 O O . ALA B 1 270 ? 34.591 45.469 65.631 1.00 18.98 273 ALA B O 1
ATOM 4721 N N . VAL B 1 271 ? 34.931 47.082 64.073 1.00 19.72 274 VAL B N 1
ATOM 4722 C CA . VAL B 1 271 ? 33.735 47.839 64.405 1.00 22.84 274 VAL B CA 1
ATOM 4723 C C . VAL B 1 271 ? 32.485 46.946 64.472 1.00 21.99 274 VAL B C 1
ATOM 4724 O O . VAL B 1 271 ? 31.717 47.020 65.432 1.00 22.56 274 VAL B O 1
ATOM 4728 N N . PRO B 1 272 ? 32.269 46.085 63.454 1.00 24.11 275 PRO B N 1
ATOM 4729 C CA . PRO B 1 272 ? 31.085 45.220 63.488 1.00 22.81 275 PRO B CA 1
ATOM 4730 C C . PRO B 1 272 ? 31.100 44.161 64.582 1.00 22.42 275 PRO B C 1
ATOM 4731 O O . PRO B 1 272 ? 30.117 43.459 64.788 1.00 22.54 275 PRO B O 1
ATOM 4735 N N . GLY B 1 273 ? 32.213 44.043 65.292 1.00 23.36 276 GLY B N 1
ATOM 4736 C CA . GLY B 1 273 ? 32.266 43.061 66.360 1.00 20.94 276 GLY B CA 1
ATOM 4737 C C . GLY B 1 273 ? 31.717 43.630 67.658 1.00 20.29 276 GLY B C 1
ATOM 4738 O O . GLY B 1 273 ? 31.476 42.891 68.617 1.00 20.98 276 GLY B O 1
ATOM 4739 N N . ILE B 1 274 ? 31.503 44.941 67.685 1.00 18.57 277 ILE B N 1
ATOM 4740 C CA . ILE B 1 274 ? 31.025 45.612 68.890 1.00 19.83 277 ILE B CA 1
ATOM 4741 C C . ILE B 1 274 ? 29.523 45.514 69.102 1.00 20.12 277 ILE B C 1
ATOM 4742 O O . ILE B 1 274 ? 28.745 45.850 68.213 1.00 21.21 277 ILE B O 1
ATOM 4747 N N . ALA B 1 275 ? 29.122 45.064 70.289 1.00 21.59 278 ALA B N 1
ATOM 4748 C CA . ALA B 1 275 ? 27.702 44.956 70.634 1.00 23.29 278 ALA B CA 1
ATOM 4749 C C . ALA B 1 275 ? 27.275 46.201 71.435 1.00 25.56 278 ALA B C 1
ATOM 4750 O O . ALA B 1 275 ? 26.266 46.840 71.131 1.00 24.56 278 ALA B O 1
ATOM 4752 N N . LYS B 1 276 ? 28.062 46.534 72.457 1.00 23.16 279 LYS B N 1
ATOM 4753 C CA . LYS B 1 276 ? 27.794 47.681 73.314 1.00 23.74 279 LYS B CA 1
ATOM 4754 C C . LYS B 1 276 ? 29.119 48.363 73.601 1.00 22.69 279 LYS B C 1
ATOM 4755 O O . LYS B 1 276 ? 30.175 47.737 73.500 1.00 22.47 279 LYS B O 1
ATOM 4761 N N . LEU B 1 277 ? 29.063 49.628 73.993 1.00 18.13 280 LEU B N 1
ATOM 4762 C CA . LEU B 1 277 ? 30.278 50.356 74.323 1.00 21.06 280 LEU B CA 1
ATOM 4763 C C . LEU B 1 277 ? 29.996 51.625 75.104 1.00 20.82 280 LEU B C 1
ATOM 4764 O O . LEU B 1 277 ? 28.878 52.136 75.090 1.00 21.70 280 LEU B O 1
ATOM 4769 N N . HIS B 1 278 ? 31.008 52.114 75.814 1.00 21.75 281 HIS B N 1
ATOM 4770 C CA . HIS B 1 278 ? 30.857 53.330 76.597 1.00 22.31 281 HIS B CA 1
ATOM 4771 C C . HIS B 1 278 ? 30.978 54.551 75.718 1.00 21.66 281 HIS B C 1
ATOM 4772 O O . HIS B 1 278 ? 31.756 54.567 74.760 1.00 20.81 281 HIS B O 1
ATOM 4779 N N . ALA B 1 279 ? 30.203 55.574 76.053 1.00 21.58 282 ALA B N 1
ATOM 4780 C CA . ALA B 1 279 ? 30.249 56.847 75.346 1.00 23.13 282 ALA B CA 1
ATOM 4781 C C . ALA B 1 279 ? 31.539 57.550 75.789 1.00 24.34 282 ALA B C 1
ATOM 4782 O O . ALA B 1 279 ? 32.203 57.112 76.725 1.00 21.69 282 ALA B O 1
ATOM 4784 N N . GLY B 1 280 ? 31.903 58.624 75.103 1.00 30.19 283 GLY B N 1
ATOM 4785 C CA . GLY B 1 280 ? 33.088 59.372 75.488 1.00 31.87 283 GLY B CA 1
ATOM 4786 C C . GLY B 1 280 ? 34.459 58.866 75.080 1.00 30.98 283 GLY B C 1
ATOM 4787 O O . GLY B 1 280 ? 35.466 59.491 75.415 1.00 31.41 283 GLY B O 1
ATOM 4788 N N . ILE B 1 281 ? 34.533 57.750 74.367 1.00 28.50 284 ILE B N 1
ATOM 4789 C CA . ILE B 1 281 ? 35.845 57.264 73.968 1.00 27.96 284 ILE B CA 1
ATOM 4790 C C . ILE B 1 281 ? 36.433 58.149 72.878 1.00 28.94 284 ILE B C 1
ATOM 4791 O O . ILE B 1 281 ? 35.755 58.495 71.907 1.00 30.33 284 ILE B O 1
ATOM 4796 N N . LYS B 1 282 ? 37.698 58.514 73.053 1.00 25.69 285 LYS B N 1
ATOM 4797 C CA . LYS B 1 282 ? 38.406 59.340 72.087 1.00 27.23 285 LYS B CA 1
ATOM 4798 C C . LYS B 1 282 ? 39.525 58.534 71.417 1.00 26.74 285 LYS B C 1
ATOM 4799 O O . LYS B 1 282 ? 40.042 57.575 71.992 1.00 26.61 285 LYS B O 1
ATOM 4805 N N . ARG B 1 283 ? 39.895 58.914 70.199 1.00 28.63 286 ARG B N 1
ATOM 4806 C CA . ARG B 1 283 ? 40.951 58.206 69.482 1.00 30.00 286 ARG B CA 1
ATOM 4807 C C . ARG B 1 283 ? 42.240 58.211 70.306 1.00 29.43 286 ARG B C 1
ATOM 4808 O O . ARG B 1 283 ? 42.685 59.265 70.760 1.00 27.75 286 ARG B O 1
ATOM 4816 N N . GLY B 1 284 ? 42.834 57.034 70.497 1.00 27.85 287 GLY B N 1
ATOM 4817 C CA . GLY B 1 284 ? 44.063 56.944 71.269 1.00 26.74 287 GLY B CA 1
ATOM 4818 C C . GLY B 1 284 ? 43.877 56.556 72.731 1.00 26.69 287 GLY B C 1
ATOM 4819 O O . GLY B 1 284 ? 44.861 56.275 73.425 1.00 27.84 287 GLY B O 1
ATOM 4820 N N . ASP B 1 285 ? 42.625 56.545 73.194 1.00 23.82 288 ASP B N 1
ATOM 4821 C CA . ASP B 1 285 ? 42.279 56.184 74.574 1.00 23.22 288 ASP B CA 1
ATOM 4822 C C . ASP B 1 285 ? 42.464 54.692 74.838 1.00 22.34 288 ASP B C 1
ATOM 4823 O O . ASP B 1 285 ? 42.197 53.850 73.967 1.00 20.71 288 ASP B O 1
ATOM 4828 N N . LEU B 1 286 ? 42.899 54.366 76.050 1.00 19.48 289 LEU B N 1
ATOM 4829 C CA . LEU B 1 286 ? 43.075 52.976 76.436 1.00 19.81 289 LEU B CA 1
ATOM 4830 C C . LEU B 1 286 ? 41.668 52.431 76.667 1.00 18.84 289 LEU B C 1
ATOM 4831 O O . LEU B 1 286 ? 40.841 53.059 77.324 1.00 15.59 289 LEU B O 1
ATOM 4836 N N . VAL B 1 287 ? 41.406 51.254 76.122 1.00 21.57 290 VAL B N 1
ATOM 4837 C CA . VAL B 1 287 ? 40.093 50.634 76.221 1.00 20.58 290 VAL B CA 1
ATOM 4838 C C . VAL B 1 287 ? 40.156 49.189 76.711 1.00 21.02 290 VAL B C 1
ATOM 4839 O O . VAL B 1 287 ? 41.079 48.445 76.365 1.00 20.20 290 VAL B O 1
ATOM 4843 N N . ALA B 1 288 ? 39.181 48.793 77.522 1.00 19.32 291 ALA B N 1
ATOM 4844 C CA . ALA B 1 288 ? 39.118 47.412 77.984 1.00 18.74 291 ALA B CA 1
ATOM 4845 C C . ALA B 1 288 ? 38.084 46.745 77.077 1.00 20.93 291 ALA B C 1
ATOM 4846 O O . ALA B 1 288 ? 36.926 47.177 77.023 1.00 21.19 291 ALA B O 1
ATOM 4848 N N . ILE B 1 289 ? 38.523 45.726 76.339 1.00 18.80 292 ILE B N 1
ATOM 4849 C CA . ILE B 1 289 ? 37.656 44.979 75.441 1.00 19.33 292 ILE B CA 1
ATOM 4850 C C . ILE B 1 289 ? 37.055 43.850 76.263 1.00 19.56 292 ILE B C 1
ATOM 4851 O O . ILE B 1 289 ? 37.769 42.961 76.718 1.00 21.59 292 ILE B O 1
ATOM 4856 N N . MET B 1 290 ? 35.741 43.889 76.449 1.00 17.73 293 MET B N 1
ATOM 4857 C CA . MET B 1 290 ? 35.069 42.881 77.245 1.00 17.88 293 MET B CA 1
ATOM 4858 C C . MET B 1 290 ? 34.165 41.946 76.457 1.00 18.36 293 MET B C 1
ATOM 4859 O O . MET B 1 290 ? 33.716 42.252 75.349 1.00 19.07 293 MET B O 1
ATOM 4864 N N . THR B 1 291 ? 33.893 40.813 77.093 1.00 20.40 294 THR B N 1
ATOM 4865 C CA . THR B 1 291 ? 33.012 39.766 76.611 1.00 23.59 294 THR B CA 1
ATOM 4866 C C . THR B 1 291 ? 31.588 40.120 77.055 1.00 25.52 294 THR B C 1
ATOM 4867 O O . THR B 1 291 ? 31.392 40.969 77.939 1.00 22.20 294 THR B O 1
ATOM 4871 N N . LEU B 1 292 ? 30.606 39.458 76.449 1.00 21.37 295 LEU B N 1
ATOM 4872 C CA . LEU B 1 292 ? 29.200 39.660 76.782 1.00 22.06 295 LEU B CA 1
ATOM 4873 C C . LEU B 1 292 ? 28.900 39.181 78.202 1.00 21.48 295 LEU B C 1
ATOM 4874 O O . LEU B 1 292 ? 27.911 39.599 78.811 1.00 21.29 295 LEU B O 1
ATOM 4879 N N . LYS B 1 293 ? 29.754 38.301 78.719 1.00 22.54 296 LYS B N 1
ATOM 4880 C CA . LYS B 1 293 ? 29.617 37.770 80.076 1.00 23.26 296 LYS B CA 1
ATOM 4881 C C . LYS B 1 293 ? 30.509 38.577 81.015 1.00 24.31 296 LYS B C 1
ATOM 4882 O O . LYS B 1 293 ? 30.769 38.160 82.139 1.00 25.58 296 LYS B O 1
ATOM 4888 N N . ASP B 1 294 ? 30.993 39.721 80.547 1.00 26.34 297 ASP B N 1
ATOM 4889 C CA . ASP B 1 294 ? 31.867 40.564 81.359 1.00 30.38 297 ASP B CA 1
ATOM 4890 C C . ASP B 1 294 ? 33.259 40.002 81.681 1.00 30.23 297 ASP B C 1
ATOM 4891 O O . ASP B 1 294 ? 33.766 40.186 82.791 1.00 29.41 297 ASP B O 1
ATOM 4896 N N . GLU B 1 295 ? 33.871 39.315 80.718 1.00 30.19 298 GLU B N 1
ATOM 4897 C CA . GLU B 1 295 ? 35.226 38.786 80.897 1.00 28.36 298 GLU B CA 1
ATOM 4898 C C . GLU B 1 295 ? 36.154 39.747 80.172 1.00 26.70 298 GLU B C 1
ATOM 4899 O O . GLU B 1 295 ? 35.800 40.279 79.117 1.00 26.93 298 GLU B O 1
ATOM 4905 N N . LEU B 1 296 ? 37.334 39.965 80.733 1.00 19.21 299 LEU B N 1
ATOM 4906 C CA . LEU B 1 296 ? 38.301 40.841 80.109 1.00 18.45 299 LEU B CA 1
ATOM 4907 C C . LEU B 1 296 ? 38.961 40.032 79.007 1.00 16.94 299 LEU B C 1
ATOM 4908 O O . LEU B 1 296 ? 39.511 38.960 79.259 1.00 16.82 299 LEU B O 1
ATOM 4913 N N . VAL B 1 297 ? 38.892 40.538 77.785 1.00 17.22 300 VAL B N 1
ATOM 4914 C CA . VAL B 1 297 ? 39.495 39.855 76.657 1.00 17.44 300 VAL B CA 1
ATOM 4915 C C . VAL B 1 297 ? 40.870 40.435 76.406 1.00 18.68 300 VAL B C 1
ATOM 4916 O O . VAL B 1 297 ? 41.863 39.705 76.309 1.00 18.57 300 VAL B O 1
ATOM 4920 N N . ALA B 1 298 ? 40.919 41.762 76.306 1.00 18.99 301 ALA B N 1
ATOM 4921 C CA . ALA B 1 298 ? 42.161 42.434 76.004 1.00 17.26 301 ALA B CA 1
ATOM 4922 C C . ALA B 1 298 ? 42.126 43.935 76.244 1.00 20.55 301 ALA B C 1
ATOM 4923 O O . ALA B 1 298 ? 41.069 44.533 76.473 1.00 22.59 301 ALA B O 1
ATOM 4925 N N . LEU B 1 299 ? 43.309 44.535 76.179 1.00 18.51 302 LEU B N 1
ATOM 4926 C CA . LEU B 1 299 ? 43.465 45.970 76.310 1.00 19.63 302 LEU B CA 1
ATOM 4927 C C . LEU B 1 299 ? 43.869 46.489 74.934 1.00 21.47 302 LEU B C 1
ATOM 4928 O O . LEU B 1 299 ? 44.596 45.821 74.198 1.00 21.51 302 LEU B O 1
ATOM 4933 N N . GLY B 1 300 ? 43.413 47.682 74.589 1.00 24.70 303 GLY B N 1
ATOM 4934 C CA . GLY B 1 300 ? 43.773 48.237 73.303 1.00 25.26 303 GLY B CA 1
ATOM 4935 C C . GLY B 1 300 ? 43.571 49.731 73.238 1.00 25.37 303 GLY B C 1
ATOM 4936 O O . GLY B 1 300 ? 43.066 50.353 74.179 1.00 26.67 303 GLY B O 1
ATOM 4937 N N . LYS B 1 301 ? 43.975 50.312 72.118 1.00 22.93 304 LYS B N 1
ATOM 4938 C CA . LYS B 1 301 ? 43.827 51.740 71.921 1.00 24.64 304 LYS B CA 1
ATOM 4939 C C . LYS B 1 301 ? 42.792 51.981 70.835 1.00 25.20 304 LYS B C 1
ATOM 4940 O O . LYS B 1 301 ? 42.848 51.376 69.753 1.00 22.14 304 LYS B O 1
ATOM 4946 N N . ALA B 1 302 ? 41.830 52.848 71.148 1.00 23.00 305 ALA B N 1
ATOM 4947 C CA . ALA B 1 302 ? 40.763 53.168 70.216 1.00 26.33 305 ALA B CA 1
ATOM 4948 C C . ALA B 1 302 ? 41.301 53.837 68.953 1.00 26.47 305 ALA B C 1
ATOM 4949 O O . ALA B 1 302 ? 42.137 54.734 69.016 1.00 27.02 305 ALA B O 1
ATOM 4951 N N . MET B 1 303 ? 40.821 53.381 67.806 1.00 29.62 306 MET B N 1
ATOM 4952 C CA . MET B 1 303 ? 41.234 53.950 66.533 1.00 30.79 306 MET B CA 1
ATOM 4953 C C . MET B 1 303 ? 40.229 55.019 66.131 1.00 30.13 306 MET B C 1
ATOM 4954 O O . MET B 1 303 ? 40.422 55.741 65.159 1.00 29.88 306 MET B O 1
ATOM 4959 N N . MET B 1 304 ? 39.155 55.121 66.901 1.00 29.69 307 MET B N 1
ATOM 4960 C CA . MET B 1 304 ? 38.113 56.090 66.615 1.00 29.88 307 MET B CA 1
ATOM 4961 C C . MET B 1 304 ? 37.351 56.437 67.877 1.00 29.05 307 MET B C 1
ATOM 4962 O O . MET B 1 304 ? 37.581 55.844 68.926 1.00 30.58 307 MET B O 1
ATOM 4967 N N . THR B 1 305 ? 36.442 57.397 67.773 1.00 24.94 308 THR B N 1
ATOM 4968 C CA . THR B 1 305 ? 35.635 57.816 68.913 1.00 25.34 308 THR B CA 1
ATOM 4969 C C . THR B 1 305 ? 34.451 56.871 69.086 1.00 25.18 308 THR B C 1
ATOM 4970 O O . THR B 1 305 ? 34.152 56.062 68.200 1.00 23.41 308 THR B O 1
ATOM 4974 N N . SER B 1 306 ? 33.764 56.986 70.219 1.00 26.20 309 SER B N 1
ATOM 4975 C CA . SER B 1 306 ? 32.603 56.140 70.484 1.00 26.48 309 SER B CA 1
ATOM 4976 C C . SER B 1 306 ? 31.536 56.338 69.410 1.00 27.08 309 SER B C 1
ATOM 4977 O O . SER B 1 306 ? 30.908 55.380 68.958 1.00 26.35 309 SER B O 1
ATOM 4980 N N . GLN B 1 307 ? 31.331 57.590 69.021 1.00 24.83 310 GLN B N 1
ATOM 4981 C CA . GLN B 1 307 ? 30.330 57.927 68.025 1.00 28.48 310 GLN B CA 1
ATOM 4982 C C . GLN B 1 307 ? 30.644 57.271 66.688 1.00 28.05 310 GLN B C 1
ATOM 4983 O O . GLN B 1 307 ? 29.742 56.832 65.977 1.00 28.27 310 GLN B O 1
ATOM 4989 N N . GLU B 1 308 ? 31.924 57.197 66.351 1.00 26.87 311 GLU B N 1
ATOM 4990 C CA . GLU B 1 308 ? 32.327 56.582 65.097 1.00 27.97 311 GLU B CA 1
ATOM 4991 C C . GLU B 1 308 ? 32.138 55.074 65.177 1.00 28.14 311 GLU B C 1
ATOM 4992 O O . GLU B 1 308 ? 31.604 54.469 64.241 1.00 24.91 311 GLU B O 1
ATOM 4998 N N . MET B 1 309 ? 32.561 54.469 66.294 1.00 30.68 312 MET B N 1
ATOM 4999 C CA . MET B 1 309 ? 32.406 53.023 66.480 1.00 29.66 312 MET B CA 1
ATOM 5000 C C . MET B 1 309 ? 30.927 52.658 66.409 1.00 28.97 312 MET B C 1
ATOM 5001 O O . MET B 1 309 ? 30.555 51.611 65.870 1.00 26.60 312 MET B O 1
ATOM 5006 N N . LEU B 1 310 ? 30.082 53.522 66.966 1.00 17.55 313 LEU B N 1
ATOM 5007 C CA . LEU B 1 310 ? 28.656 53.258 66.959 1.00 18.78 313 LEU B CA 1
ATOM 5008 C C . LEU B 1 310 ? 28.076 53.360 65.544 1.00 20.10 313 LEU B C 1
ATOM 5009 O O . LEU B 1 310 ? 27.264 52.531 65.141 1.00 19.74 313 LEU B O 1
ATOM 5014 N N . GLU B 1 311 ? 28.529 54.355 64.789 1.00 26.88 314 GLU B N 1
ATOM 5015 C CA . GLU B 1 311 ? 28.033 54.595 63.441 1.00 32.59 314 GLU B CA 1
ATOM 5016 C C . GLU B 1 311 ? 28.628 53.784 62.288 1.00 33.46 314 GLU B C 1
ATOM 5017 O O . GLU B 1 311 ? 27.911 53.427 61.358 1.00 35.13 314 GLU B O 1
ATOM 5023 N N . LYS B 1 312 ? 29.922 53.490 62.334 1.00 33.19 315 LYS B N 1
ATOM 5024 C CA . LYS B 1 312 ? 30.561 52.753 61.238 1.00 32.77 315 LYS B CA 1
ATOM 5025 C C . LYS B 1 312 ? 30.136 51.297 61.030 1.00 30.48 315 LYS B C 1
ATOM 5026 O O . LYS B 1 312 ? 29.602 50.651 61.925 1.00 29.55 315 LYS B O 1
ATOM 5032 N N . THR B 1 313 ? 30.393 50.787 59.828 1.00 27.41 316 THR B N 1
ATOM 5033 C CA . THR B 1 313 ? 30.023 49.424 59.477 1.00 26.53 316 THR B CA 1
ATOM 5034 C C . THR B 1 313 ? 31.208 48.477 59.350 1.00 25.33 316 THR B C 1
ATOM 5035 O O . THR B 1 313 ? 31.046 47.264 59.431 1.00 27.74 316 THR B O 1
ATOM 5039 N N . LYS B 1 314 ? 32.401 49.020 59.153 1.00 25.05 317 LYS B N 1
ATOM 5040 C CA . LYS B 1 314 ? 33.587 48.174 59.009 1.00 27.62 317 LYS B CA 1
ATOM 5041 C C . LYS B 1 314 ? 34.869 48.884 59.456 1.00 25.91 317 LYS B C 1
ATOM 5042 O O . LYS B 1 314 ? 34.844 50.051 59.821 1.00 26.25 317 LYS B O 1
ATOM 5048 N N . GLY B 1 315 ? 35.989 48.174 59.407 1.00 26.58 318 GLY B N 1
ATOM 5049 C CA . GLY B 1 315 ? 37.243 48.769 59.821 1.00 28.19 318 GLY B CA 1
ATOM 5050 C C . GLY B 1 315 ? 37.595 48.390 61.246 1.00 28.44 318 GLY B C 1
ATOM 5051 O O . GLY B 1 315 ? 36.838 47.687 61.921 1.00 27.67 318 GLY B O 1
ATOM 5052 N N . ILE B 1 316 ? 38.744 48.861 61.710 1.00 26.86 319 ILE B N 1
ATOM 5053 C CA . ILE B 1 316 ? 39.201 48.540 63.053 1.00 24.53 319 ILE B CA 1
ATOM 5054 C C . ILE B 1 316 ? 38.753 49.583 64.064 1.00 24.18 319 ILE B C 1
ATOM 5055 O O . ILE B 1 316 ? 38.979 50.769 63.878 1.00 24.05 319 ILE B O 1
ATOM 5060 N N . ALA B 1 317 ? 38.110 49.130 65.130 1.00 26.22 320 ALA B N 1
ATOM 5061 C CA . ALA B 1 317 ? 37.645 50.032 66.171 1.00 27.19 320 ALA B CA 1
ATOM 5062 C C . ALA B 1 317 ? 38.746 50.205 67.205 1.00 27.96 320 ALA B C 1
ATOM 5063 O O . ALA B 1 317 ? 39.047 51.322 67.632 1.00 26.99 320 ALA B O 1
ATOM 5065 N N . VAL B 1 318 ? 39.350 49.089 67.600 1.00 26.72 321 VAL B N 1
ATOM 5066 C CA . VAL B 1 318 ? 40.412 49.118 68.597 1.00 26.72 321 VAL B CA 1
ATOM 5067 C C . VAL B 1 318 ? 41.647 48.326 68.168 1.00 25.93 321 VAL B C 1
ATOM 5068 O O . VAL B 1 318 ? 41.561 47.172 67.735 1.00 27.60 321 VAL B O 1
ATOM 5072 N N . ASP B 1 319 ? 42.800 48.965 68.280 1.00 20.55 322 ASP B N 1
ATOM 5073 C CA . ASP B 1 319 ? 44.061 48.327 67.940 1.00 21.79 322 ASP B CA 1
ATOM 5074 C C . ASP B 1 319 ? 44.470 47.582 69.215 1.00 22.34 322 ASP B C 1
ATOM 5075 O O . ASP B 1 319 ? 44.788 48.205 70.227 1.00 20.67 322 ASP B O 1
ATOM 5080 N N . VAL B 1 320 ? 44.430 46.254 69.164 1.00 25.09 323 VAL B N 1
ATOM 5081 C CA . VAL B 1 320 ? 44.755 45.429 70.322 1.00 26.51 323 VAL B CA 1
ATOM 5082 C C . VAL B 1 320 ? 46.220 45.504 70.708 1.00 28.06 323 VAL B C 1
ATOM 5083 O O . VAL B 1 320 ? 47.101 45.373 69.857 1.00 28.95 323 VAL B O 1
ATOM 5087 N N . GLU B 1 321 ? 46.477 45.720 71.993 1.00 27.65 324 GLU B N 1
ATOM 5088 C CA . GLU B 1 321 ? 47.849 45.788 72.481 1.00 29.39 324 GLU B CA 1
ATOM 5089 C C . GLU B 1 321 ? 48.222 44.553 73.296 1.00 27.31 324 GLU B C 1
ATOM 5090 O O . GLU B 1 321 ? 49.337 44.043 73.193 1.00 29.12 324 GLU B O 1
ATOM 5096 N N . LYS B 1 322 ? 47.279 44.061 74.086 1.00 24.84 325 LYS B N 1
ATOM 5097 C CA . LYS B 1 322 ? 47.524 42.888 74.913 1.00 22.88 325 LYS B CA 1
ATOM 5098 C C . LYS B 1 322 ? 46.274 42.038 75.072 1.00 21.16 325 LYS B C 1
ATOM 5099 O O . LYS B 1 322 ? 45.228 42.519 75.528 1.00 21.33 325 LYS B O 1
ATOM 5105 N N . VAL B 1 323 ? 46.390 40.775 74.681 1.00 19.77 326 VAL B N 1
ATOM 5106 C CA . VAL B 1 323 ? 45.297 39.837 74.798 1.00 17.69 326 VAL B CA 1
ATOM 5107 C C . VAL B 1 323 ? 45.561 38.997 76.038 1.00 17.78 326 VAL B C 1
ATOM 5108 O O . VAL B 1 323 ? 46.624 38.388 76.160 1.00 16.18 326 VAL B O 1
ATOM 5112 N N . PHE B 1 324 ? 44.601 38.972 76.960 1.00 17.76 327 PHE B N 1
ATOM 5113 C CA . PHE B 1 324 ? 44.738 38.178 78.175 1.00 18.51 327 PHE B CA 1
ATOM 5114 C C . PHE B 1 324 ? 43.998 36.842 78.068 1.00 19.60 327 PHE B C 1
ATOM 5115 O O . PHE B 1 324 ? 44.479 35.816 78.539 1.00 20.35 327 PHE B O 1
ATOM 5123 N N . MET B 1 325 ? 42.825 36.860 77.446 1.00 23.04 328 MET B N 1
ATOM 5124 C CA . MET B 1 325 ? 42.000 35.657 77.320 1.00 24.53 328 MET B CA 1
ATOM 5125 C C . MET B 1 325 ? 42.617 34.581 76.430 1.00 24.56 328 MET B C 1
ATOM 5126 O O . MET B 1 325 ? 42.994 34.856 75.306 1.00 23.46 328 MET B O 1
ATOM 5131 N N . PRO B 1 326 ? 42.733 33.338 76.941 1.00 21.68 329 PRO B N 1
ATOM 5132 C CA . PRO B 1 326 ? 43.306 32.214 76.188 1.00 22.78 329 PRO B CA 1
ATOM 5133 C C . PRO B 1 326 ? 42.458 31.888 74.954 1.00 23.62 329 PRO B C 1
ATOM 5134 O O . PRO B 1 326 ? 41.263 32.191 74.916 1.00 20.89 329 PRO B O 1
ATOM 5138 N N . ARG B 1 327 ? 43.088 31.260 73.965 1.00 28.44 330 ARG B N 1
ATOM 5139 C CA . ARG B 1 327 ? 42.436 30.887 72.703 1.00 33.45 330 ARG B CA 1
ATOM 5140 C C . ARG B 1 327 ? 41.278 29.890 72.783 1.00 31.99 330 ARG B C 1
ATOM 5141 O O . ARG B 1 327 ? 40.348 29.948 71.982 1.00 34.49 330 ARG B O 1
ATOM 5149 N N . ASP B 1 328 ? 41.339 28.978 73.743 1.00 31.04 331 ASP B N 1
ATOM 5150 C CA . ASP B 1 328 ? 40.319 27.948 73.891 1.00 31.99 331 ASP B CA 1
ATOM 5151 C C . ASP B 1 328 ? 39.004 28.381 74.540 1.00 31.08 331 ASP B C 1
ATOM 5152 O O . ASP B 1 328 ? 37.984 27.705 74.389 1.00 30.35 331 ASP B O 1
ATOM 5157 N N . TRP B 1 329 ? 39.014 29.490 75.269 1.00 25.05 332 TRP B N 1
ATOM 5158 C CA . TRP B 1 329 ? 37.787 29.942 75.914 1.00 24.67 332 TRP B CA 1
ATOM 5159 C C . TRP B 1 329 ? 36.665 30.121 74.895 1.00 24.04 332 TRP B C 1
ATOM 5160 O O . TRP B 1 329 ? 35.558 29.636 75.105 1.00 22.48 332 TRP B O 1
ATOM 5171 N N . TYR B 1 330 ? 36.960 30.823 73.803 1.00 20.90 333 TYR B N 1
ATOM 5172 C CA . TYR B 1 330 ? 35.995 31.051 72.719 1.00 24.00 333 TYR B CA 1
ATOM 5173 C C . TYR B 1 330 ? 36.729 30.595 71.460 1.00 26.44 333 TYR B C 1
ATOM 5174 O O . TYR B 1 330 ? 37.431 31.374 70.823 1.00 24.59 333 TYR B O 1
ATOM 5183 N N . PRO B 1 331 ? 36.583 29.315 71.101 1.00 33.20 334 PRO B N 1
ATOM 5184 C CA . PRO B 1 331 ? 37.216 28.684 69.937 1.00 36.98 334 PRO B CA 1
ATOM 5185 C C . PRO B 1 331 ? 36.811 29.160 68.541 1.00 40.61 334 PRO B C 1
ATOM 5186 O O . PRO B 1 331 ? 35.838 29.905 68.375 1.00 38.15 334 PRO B O 1
ATOM 5190 N N . LYS B 1 332 ? 37.589 28.697 67.558 1.00 59.68 335 LYS B N 1
ATOM 5191 C CA . LYS B 1 332 ? 37.423 28.978 66.130 1.00 65.21 335 LYS B CA 1
ATOM 5192 C C . LYS B 1 332 ? 38.298 30.136 65.654 1.00 68.00 335 LYS B C 1
ATOM 5193 O O . LYS B 1 332 ? 38.291 31.214 66.244 1.00 69.24 335 LYS B O 1
ATOM 5199 N N . LEU B 1 333 ? 39.048 29.898 64.579 1.00 90.69 336 LEU B N 1
ATOM 5200 C CA . LEU B 1 333 ? 39.961 30.889 63.998 1.00 93.26 336 LEU B CA 1
ATOM 5201 C C . LEU B 1 333 ? 39.279 32.185 63.553 1.00 94.72 336 LEU B C 1
ATOM 5202 O O . LEU B 1 333 ? 39.413 32.533 62.360 1.00 96.08 336 LEU B O 1
ATOM 5208 N N . MET C 2 8 ? 41.145 -10.939 49.591 1.00 101.07 1 MET C N 1
ATOM 5209 C CA . MET C 2 8 ? 41.436 -9.481 49.488 1.00 100.83 1 MET C CA 1
ATOM 5210 C C . MET C 2 8 ? 40.160 -8.736 49.119 1.00 99.83 1 MET C C 1
ATOM 5211 O O . MET C 2 8 ? 39.061 -9.284 49.204 1.00 99.98 1 MET C O 1
ATOM 5216 N N . LYS C 2 9 ? 40.317 -7.481 48.710 1.00 57.76 2 LYS C N 1
ATOM 5217 C CA . LYS C 2 9 ? 39.188 -6.658 48.303 1.00 56.22 2 LYS C CA 1
ATOM 5218 C C . LYS C 2 9 ? 39.015 -6.859 46.799 1.00 55.26 2 LYS C C 1
ATOM 5219 O O . LYS C 2 9 ? 39.840 -6.405 46.002 1.00 54.50 2 LYS C O 1
ATOM 5225 N N . ARG C 2 10 ? 37.940 -7.544 46.418 1.00 54.43 3 ARG C N 1
ATOM 5226 C CA . ARG C 2 10 ? 37.678 -7.840 45.016 1.00 53.74 3 ARG C CA 1
ATOM 5227 C C . ARG C 2 10 ? 37.258 -6.658 44.147 1.00 52.80 3 ARG C C 1
ATOM 5228 O O . ARG C 2 10 ? 38.005 -5.686 43.996 1.00 52.33 3 ARG C O 1
ATOM 5236 N N . LEU C 2 11 ? 36.064 -6.750 43.571 1.00 90.65 4 LEU C N 1
ATOM 5237 C CA . LEU C 2 11 ? 35.546 -5.718 42.686 1.00 88.72 4 LEU C CA 1
ATOM 5238 C C . LEU C 2 11 ? 36.613 -5.413 41.653 1.00 85.47 4 LEU C C 1
ATOM 5239 O O . LEU C 2 11 ? 37.328 -4.414 41.736 1.00 84.21 4 LEU C O 1
ATOM 5244 N N . GLY C 2 12 ? 36.721 -6.325 40.693 1.00 61.59 5 GLY C N 1
ATOM 5245 C CA . GLY C 2 12 ? 37.690 -6.204 39.627 1.00 58.46 5 GLY C CA 1
ATOM 5246 C C . GLY C 2 12 ? 37.017 -6.496 38.304 1.00 56.00 5 GLY C C 1
ATOM 5247 O O . GLY C 2 12 ? 35.891 -6.064 38.070 1.00 56.52 5 GLY C O 1
ATOM 5248 N N . LYS C 2 13 ? 37.695 -7.249 37.448 1.00 56.90 6 LYS C N 1
ATOM 5249 C CA . LYS C 2 13 ? 37.175 -7.583 36.123 1.00 54.38 6 LYS C CA 1
ATOM 5250 C C . LYS C 2 13 ? 37.411 -6.375 35.220 1.00 51.81 6 LYS C C 1
ATOM 5251 O O . LYS C 2 13 ? 36.589 -5.461 35.153 1.00 50.95 6 LYS C O 1
ATOM 5257 N N . VAL C 2 14 ? 38.553 -6.376 34.543 1.00 50.15 7 VAL C N 1
ATOM 5258 C CA . VAL C 2 14 ? 38.932 -5.293 33.649 1.00 48.62 7 VAL C CA 1
ATOM 5259 C C . VAL C 2 14 ? 38.010 -5.194 32.442 1.00 48.35 7 VAL C C 1
ATOM 5260 O O . VAL C 2 14 ? 37.754 -6.181 31.749 1.00 48.36 7 VAL C O 1
ATOM 5264 N N . LEU C 2 15 ? 37.509 -3.989 32.198 1.00 48.94 8 LEU C N 1
ATOM 5265 C CA . LEU C 2 15 ? 36.630 -3.751 31.071 1.00 47.68 8 LEU C CA 1
ATOM 5266 C C . LEU C 2 15 ? 37.482 -3.692 29.819 1.00 45.82 8 LEU C C 1
ATOM 5267 O O . LEU C 2 15 ? 37.133 -4.265 28.789 1.00 45.33 8 LEU C O 1
ATOM 5272 N N . HIS C 2 16 ? 38.618 -3.014 29.919 1.00 39.53 9 HIS C N 1
ATOM 5273 C CA . HIS C 2 16 ? 39.517 -2.883 28.780 1.00 37.78 9 HIS C CA 1
ATOM 5274 C C . HIS C 2 16 ? 40.824 -2.217 29.159 1.00 38.21 9 HIS C C 1
ATOM 5275 O O . HIS C 2 16 ? 41.016 -1.772 30.295 1.00 37.74 9 HIS C O 1
ATOM 5282 N N . TYR C 2 17 ? 41.719 -2.148 28.185 1.00 43.34 10 TYR C N 1
ATOM 5283 C CA . TYR C 2 17 ? 43.004 -1.501 28.370 1.00 44.67 10 TYR C CA 1
ATOM 5284 C C . TYR C 2 17 ? 42.947 -0.199 27.581 1.00 45.60 10 TYR C C 1
ATOM 5285 O O . TYR C 2 17 ? 43.268 -0.173 26.394 1.00 45.94 10 TYR C O 1
ATOM 5294 N N . ALA C 2 18 ? 42.520 0.872 28.243 1.00 47.92 11 ALA C N 1
ATOM 5295 C CA . ALA C 2 18 ? 42.403 2.178 27.603 1.00 48.82 11 ALA C CA 1
ATOM 5296 C C . ALA C 2 18 ? 43.647 2.513 26.786 1.00 49.18 11 ALA C C 1
ATOM 5297 O O . ALA C 2 18 ? 44.772 2.305 27.236 1.00 49.52 11 ALA C O 1
ATOM 5299 N N . LYS C 2 19 ? 43.434 3.039 25.584 1.00 51.75 12 LYS C N 1
ATOM 5300 C CA . LYS C 2 19 ? 44.531 3.388 24.687 1.00 53.08 12 LYS C CA 1
ATOM 5301 C C . LYS C 2 19 ? 45.585 4.272 25.339 1.00 52.91 12 LYS C C 1
ATOM 5302 O O . LYS C 2 19 ? 46.751 4.248 24.948 1.00 52.36 12 LYS C O 1
ATOM 5308 N N . GLN C 2 20 ? 45.178 5.045 26.339 1.00 53.11 13 GLN C N 1
ATOM 5309 C CA . GLN C 2 20 ? 46.102 5.935 27.025 1.00 52.69 13 GLN C CA 1
ATOM 5310 C C . GLN C 2 20 ? 47.010 5.238 28.036 1.00 51.76 13 GLN C C 1
ATOM 5311 O O . GLN C 2 20 ? 47.803 5.889 28.717 1.00 52.26 13 GLN C O 1
ATOM 5317 N N . GLY C 2 21 ? 46.887 3.919 28.141 1.00 48.68 14 GLY C N 1
ATOM 5318 C CA . GLY C 2 21 ? 47.747 3.171 29.043 1.00 47.89 14 GLY C CA 1
ATOM 5319 C C . GLY C 2 21 ? 47.278 2.850 30.451 1.00 47.84 14 GLY C C 1
ATOM 5320 O O . GLY C 2 21 ? 48.080 2.877 31.383 1.00 48.15 14 GLY C O 1
ATOM 5321 N N . PHE C 2 22 ? 45.997 2.546 30.625 1.00 48.78 15 PHE C N 1
ATOM 5322 C CA . PHE C 2 22 ? 45.492 2.202 31.946 1.00 48.36 15 PHE C CA 1
ATOM 5323 C C . PHE C 2 22 ? 44.484 1.073 31.867 1.00 48.12 15 PHE C C 1
ATOM 5324 O O . PHE C 2 22 ? 43.787 0.921 30.868 1.00 49.30 15 PHE C O 1
ATOM 5332 N N . LEU C 2 23 ? 44.420 0.272 32.923 1.00 41.50 16 LEU C N 1
ATOM 5333 C CA . LEU C 2 23 ? 43.446 -0.801 32.984 1.00 40.10 16 LEU C CA 1
ATOM 5334 C C . LEU C 2 23 ? 42.228 -0.194 33.672 1.00 38.57 16 LEU C C 1
ATOM 5335 O O . LEU C 2 23 ? 42.333 0.360 34.769 1.00 38.23 16 LEU C O 1
ATOM 5340 N N . ILE C 2 24 ? 41.079 -0.276 33.014 1.00 37.92 17 ILE C N 1
ATOM 5341 C CA . ILE C 2 24 ? 39.851 0.273 33.566 1.00 37.30 17 ILE C CA 1
ATOM 5342 C C . ILE C 2 24 ? 38.951 -0.826 34.112 1.00 36.75 17 ILE C C 1
ATOM 5343 O O . ILE C 2 24 ? 38.668 -1.817 33.441 1.00 34.70 17 ILE C O 1
ATOM 5348 N N . VAL C 2 25 ? 38.499 -0.633 35.343 1.00 34.20 18 VAL C N 1
ATOM 5349 C CA . VAL C 2 25 ? 37.636 -1.597 35.998 1.00 34.80 18 VAL C CA 1
ATOM 5350 C C . VAL C 2 25 ? 36.457 -0.876 36.618 1.00 35.14 18 VAL C C 1
ATOM 5351 O O . VAL C 2 25 ? 36.604 0.215 37.164 1.00 35.32 18 VAL C O 1
ATOM 5355 N N . ARG C 2 26 ? 35.281 -1.479 36.531 1.00 40.17 19 ARG C N 1
ATOM 5356 C CA . ARG C 2 26 ? 34.108 -0.873 37.125 1.00 42.52 19 ARG C CA 1
ATOM 5357 C C . ARG C 2 26 ? 33.936 -1.529 38.493 1.00 44.71 19 ARG C C 1
ATOM 5358 O O . ARG C 2 26 ? 34.238 -2.711 38.665 1.00 45.12 19 ARG C O 1
ATOM 5366 N N . THR C 2 27 ? 33.472 -0.760 39.471 1.00 47.49 20 THR C N 1
ATOM 5367 C CA . THR C 2 27 ? 33.282 -1.284 40.817 1.00 49.34 20 THR C CA 1
ATOM 5368 C C . THR C 2 27 ? 32.143 -0.574 41.546 1.00 49.79 20 THR C C 1
ATOM 5369 O O . THR C 2 27 ? 31.620 0.432 41.067 1.00 49.94 20 THR C O 1
ATOM 5373 N N . ASN C 2 28 ? 31.751 -1.112 42.695 1.00 49.90 21 ASN C N 1
ATOM 5374 C CA . ASN C 2 28 ? 30.680 -0.516 43.488 1.00 52.21 21 ASN C CA 1
ATOM 5375 C C . ASN C 2 28 ? 31.262 0.008 44.796 1.00 52.26 21 ASN C C 1
ATOM 5376 O O . ASN C 2 28 ? 30.543 0.305 45.752 1.00 52.53 21 ASN C O 1
ATOM 5381 N N . TRP C 2 29 ? 32.581 0.139 44.809 1.00 48.62 22 TRP C N 1
ATOM 5382 C CA . TRP C 2 29 ? 33.310 0.605 45.977 1.00 49.97 22 TRP C CA 1
ATOM 5383 C C . TRP C 2 29 ? 34.446 1.527 45.526 1.00 50.00 22 TRP C C 1
ATOM 5384 O O . TRP C 2 29 ? 35.005 1.348 44.445 1.00 49.20 22 TRP C O 1
ATOM 5395 N N . VAL C 2 30 ? 34.772 2.518 46.352 1.00 48.26 23 VAL C N 1
ATOM 5396 C CA . VAL C 2 30 ? 35.834 3.471 46.035 1.00 48.05 23 VAL C CA 1
ATOM 5397 C C . VAL C 2 30 ? 37.163 3.122 46.708 1.00 48.16 23 VAL C C 1
ATOM 5398 O O . VAL C 2 30 ? 37.333 3.335 47.907 1.00 48.01 23 VAL C O 1
ATOM 5402 N N . PRO C 2 31 ? 38.124 2.579 45.941 1.00 48.37 24 PRO C N 1
ATOM 5403 C CA . PRO C 2 31 ? 39.431 2.215 46.495 1.00 49.27 24 PRO C CA 1
ATOM 5404 C C . PRO C 2 31 ? 40.281 3.458 46.743 1.00 50.60 24 PRO C C 1
ATOM 5405 O O . PRO C 2 31 ? 39.772 4.575 46.699 1.00 50.64 24 PRO C O 1
ATOM 5409 N N . SER C 2 32 ? 41.570 3.262 47.003 1.00 62.13 25 SER C N 1
ATOM 5410 C CA . SER C 2 32 ? 42.479 4.381 47.253 1.00 63.86 25 SER C CA 1
ATOM 5411 C C . SER C 2 32 ? 43.549 4.469 46.179 1.00 65.24 25 SER C C 1
ATOM 5412 O O . SER C 2 32 ? 43.796 3.503 45.458 1.00 65.97 25 SER C O 1
ATOM 5415 N N . LEU C 2 33 ? 44.187 5.630 46.075 1.00 63.24 26 LEU C N 1
ATOM 5416 C CA . LEU C 2 33 ? 45.241 5.824 45.088 1.00 64.85 26 LEU C CA 1
ATOM 5417 C C . LEU C 2 33 ? 46.498 5.076 45.514 1.00 66.38 26 LEU C C 1
ATOM 5418 O O . LEU C 2 33 ? 46.769 4.926 46.705 1.00 66.92 26 LEU C O 1
ATOM 5423 N N . ASN C 2 34 ? 47.254 4.601 44.530 1.00 63.25 27 ASN C N 1
ATOM 5424 C CA . ASN C 2 34 ? 48.491 3.863 44.776 1.00 64.79 27 ASN C CA 1
ATOM 5425 C C . ASN C 2 34 ? 48.284 2.481 45.393 1.00 65.37 27 ASN C C 1
ATOM 5426 O O . ASN C 2 34 ? 49.250 1.816 45.771 1.00 65.12 27 ASN C O 1
ATOM 5431 N N . ASP C 2 35 ? 47.029 2.052 45.491 1.00 68.60 28 ASP C N 1
ATOM 5432 C CA . ASP C 2 35 ? 46.709 0.736 46.038 1.00 69.96 28 ASP C CA 1
ATOM 5433 C C . ASP C 2 35 ? 47.253 -0.356 45.120 1.00 70.69 28 ASP C C 1
ATOM 5434 O O . ASP C 2 35 ? 47.235 -0.213 43.897 1.00 70.76 28 ASP C O 1
ATOM 5439 N N . ARG C 2 36 ? 47.736 -1.444 45.713 1.00 66.64 29 ARG C N 1
ATOM 5440 C CA . ARG C 2 36 ? 48.272 -2.554 44.936 1.00 66.92 29 ARG C CA 1
ATOM 5441 C C . ARG C 2 36 ? 47.132 -3.367 44.342 1.00 66.41 29 ARG C C 1
ATOM 5442 O O . ARG C 2 36 ? 46.141 -3.653 45.020 1.00 66.31 29 ARG C O 1
ATOM 5450 N N . VAL C 2 37 ? 47.270 -3.734 43.074 1.00 49.53 30 VAL C N 1
ATOM 5451 C CA . VAL C 2 37 ? 46.247 -4.528 42.413 1.00 49.22 30 VAL C CA 1
ATOM 5452 C C . VAL C 2 37 ? 46.850 -5.859 41.985 1.00 49.15 30 VAL C C 1
ATOM 5453 O O . VAL C 2 37 ? 47.927 -5.908 41.384 1.00 48.45 30 VAL C O 1
ATOM 5457 N N . VAL C 2 38 ? 46.150 -6.941 42.300 1.00 45.10 31 VAL C N 1
ATOM 5458 C CA . VAL C 2 38 ? 46.627 -8.269 41.961 1.00 45.46 31 VAL C CA 1
ATOM 5459 C C . VAL C 2 38 ? 45.507 -9.121 41.389 1.00 46.55 31 VAL C C 1
ATOM 5460 O O . VAL C 2 38 ? 44.328 -8.793 41.527 1.00 45.64 31 VAL C O 1
ATOM 5464 N N . ASP C 2 39 ? 45.888 -10.213 40.737 1.00 67.78 32 ASP C N 1
ATOM 5465 C CA . ASP C 2 39 ? 44.927 -11.144 40.166 1.00 69.69 32 ASP C CA 1
ATOM 5466 C C . ASP C 2 39 ? 44.610 -12.137 41.279 1.00 71.22 32 ASP C C 1
ATOM 5467 O O . ASP C 2 39 ? 45.033 -11.940 42.418 1.00 71.04 32 ASP C O 1
ATOM 5472 N N . LYS C 2 40 ? 43.876 -13.198 40.969 1.00 86.09 33 LYS C N 1
ATOM 5473 C CA . LYS C 2 40 ? 43.549 -14.173 42.001 1.00 87.75 33 LYS C CA 1
ATOM 5474 C C . LYS C 2 40 ? 44.789 -14.955 42.423 1.00 88.92 33 LYS C C 1
ATOM 5475 O O . LYS C 2 40 ? 44.802 -15.588 43.475 1.00 89.14 33 LYS C O 1
ATOM 5481 N N . ARG C 2 41 ? 45.837 -14.891 41.607 1.00 86.15 34 ARG C N 1
ATOM 5482 C CA . ARG C 2 41 ? 47.080 -15.603 41.894 1.00 87.16 34 ARG C CA 1
ATOM 5483 C C . ARG C 2 41 ? 48.087 -14.721 42.636 1.00 87.82 34 ARG C C 1
ATOM 5484 O O . ARG C 2 41 ? 49.249 -15.093 42.796 1.00 87.99 34 ARG C O 1
ATOM 5492 N N . LEU C 2 42 ? 47.633 -13.552 43.082 1.00 68.39 35 LEU C N 1
ATOM 5493 C CA . LEU C 2 42 ? 48.476 -12.607 43.817 1.00 68.64 35 LEU C CA 1
ATOM 5494 C C . LEU C 2 42 ? 49.732 -12.191 43.057 1.00 68.40 35 LEU C C 1
ATOM 5495 O O . LEU C 2 42 ? 50.729 -11.804 43.666 1.00 68.06 35 LEU C O 1
ATOM 5500 N N . GLN C 2 43 ? 49.677 -12.255 41.731 1.00 100.34 36 GLN C N 1
ATOM 5501 C CA . GLN C 2 43 ? 50.822 -11.897 40.902 1.00 100.61 36 GLN C CA 1
ATOM 5502 C C . GLN C 2 43 ? 51.097 -10.393 40.818 1.00 99.66 36 GLN C C 1
ATOM 5503 O O . GLN C 2 43 ? 52.189 -9.981 40.420 1.00 100.08 36 GLN C O 1
ATOM 5509 N N . PHE C 2 44 ? 50.115 -9.578 41.192 1.00 91.13 37 PHE C N 1
ATOM 5510 C CA . PHE C 2 44 ? 50.256 -8.121 41.152 1.00 89.02 37 PHE C CA 1
ATOM 5511 C C . PHE C 2 44 ? 50.343 -7.583 39.729 1.00 87.55 37 PHE C C 1
ATOM 5512 O O . PHE C 2 44 ? 51.314 -7.836 39.014 1.00 87.65 37 PHE C O 1
ATOM 5520 N N . VAL C 2 45 ? 49.328 -6.821 39.334 1.00 63.81 38 VAL C N 1
ATOM 5521 C CA . VAL C 2 45 ? 49.267 -6.247 37.996 1.00 61.38 38 VAL C CA 1
ATOM 5522 C C . VAL C 2 45 ? 49.819 -4.820 37.942 1.00 59.79 38 VAL C C 1
ATOM 5523 O O . VAL C 2 45 ? 50.644 -4.498 37.089 1.00 59.22 38 VAL C O 1
ATOM 5527 N N . GLY C 2 46 ? 49.356 -3.968 38.852 1.00 73.91 39 GLY C N 1
ATOM 5528 C CA . GLY C 2 46 ? 49.818 -2.590 38.880 1.00 71.18 39 GLY C CA 1
ATOM 5529 C C . GLY C 2 46 ? 49.304 -1.833 40.089 1.00 69.53 39 GLY C C 1
ATOM 5530 O O . GLY C 2 46 ? 48.896 -2.438 41.083 1.00 69.47 39 GLY C O 1
ATOM 5531 N N . ILE C 2 47 ? 49.321 -0.506 40.012 1.00 62.76 40 ILE C N 1
ATOM 5532 C CA . ILE C 2 47 ? 48.847 0.317 41.120 1.00 61.05 40 ILE C CA 1
ATOM 5533 C C . ILE C 2 47 ? 47.736 1.265 40.678 1.00 58.42 40 ILE C C 1
ATOM 5534 O O . ILE C 2 47 ? 47.763 1.790 39.567 1.00 58.19 40 ILE C O 1
ATOM 5539 N N . VAL C 2 48 ? 46.755 1.478 41.547 1.00 66.42 41 VAL C N 1
ATOM 5540 C CA . VAL C 2 48 ? 45.661 2.380 41.219 1.00 64.37 41 VAL C CA 1
ATOM 5541 C C . VAL C 2 48 ? 46.252 3.762 40.989 1.00 62.76 41 VAL C C 1
ATOM 5542 O O . VAL C 2 48 ? 47.113 4.212 41.745 1.00 63.38 41 VAL C O 1
ATOM 5546 N N . LYS C 2 49 ? 45.793 4.436 39.943 1.00 45.07 42 LYS C N 1
ATOM 5547 C CA . LYS C 2 49 ? 46.317 5.755 39.623 1.00 42.94 42 LYS C CA 1
ATOM 5548 C C . LYS C 2 49 ? 45.210 6.792 39.495 1.00 40.54 42 LYS C C 1
ATOM 5549 O O . LYS C 2 49 ? 45.475 7.989 39.367 1.00 39.65 42 LYS C O 1
ATOM 5555 N N . ASP C 2 50 ? 43.965 6.331 39.537 1.00 39.77 43 ASP C N 1
ATOM 5556 C CA . ASP C 2 50 ? 42.840 7.242 39.425 1.00 37.81 43 ASP C CA 1
ATOM 5557 C C . ASP C 2 50 ? 41.511 6.540 39.660 1.00 34.81 43 ASP C C 1
ATOM 5558 O O . ASP C 2 50 ? 41.361 5.355 39.365 1.00 33.80 43 ASP C O 1
ATOM 5563 N N . VAL C 2 51 ? 40.555 7.280 40.212 1.00 44.13 44 VAL C N 1
ATOM 5564 C CA . VAL C 2 51 ? 39.223 6.757 40.479 1.00 41.84 44 VAL C CA 1
ATOM 5565 C C . VAL C 2 51 ? 38.235 7.812 40.001 1.00 41.28 44 VAL C C 1
ATOM 5566 O O . VAL C 2 51 ? 38.393 8.990 40.306 1.00 42.20 44 VAL C O 1
ATOM 5570 N N . PHE C 2 52 ? 37.210 7.401 39.267 1.00 33.94 45 PHE C N 1
ATOM 5571 C CA . PHE C 2 52 ? 36.258 8.371 38.749 1.00 32.51 45 PHE C CA 1
ATOM 5572 C C . PHE C 2 52 ? 34.879 7.819 38.450 1.00 32.40 45 PHE C C 1
ATOM 5573 O O . PHE C 2 52 ? 34.590 6.653 38.699 1.00 32.00 45 PHE C O 1
ATOM 5581 N N . GLY C 2 53 ? 34.030 8.677 37.898 1.00 32.62 46 GLY C N 1
ATOM 5582 C CA . GLY C 2 53 ? 32.683 8.268 37.564 1.00 33.26 46 GLY C CA 1
ATOM 5583 C C . GLY C 2 53 ? 31.760 8.460 38.748 1.00 34.13 46 GLY C C 1
ATOM 5584 O O . GLY C 2 53 ? 32.149 9.091 39.738 1.00 33.09 46 GLY C O 1
ATOM 5585 N N . PRO C 2 54 ? 30.531 7.925 38.682 1.00 33.05 47 PRO C N 1
ATOM 5586 C CA . PRO C 2 54 ? 29.570 8.062 39.776 1.00 35.18 47 PRO C CA 1
ATOM 5587 C C . PRO C 2 54 ? 30.041 7.385 41.063 1.00 37.22 47 PRO C C 1
ATOM 5588 O O . PRO C 2 54 ? 30.575 6.273 41.040 1.00 36.89 47 PRO C O 1
ATOM 5592 N N . VAL C 2 55 ? 29.849 8.081 42.179 1.00 40.43 48 VAL C N 1
ATOM 5593 C CA . VAL C 2 55 ? 30.245 7.596 43.495 1.00 42.06 48 VAL C CA 1
ATOM 5594 C C . VAL C 2 55 ? 29.614 6.244 43.842 1.00 43.17 48 VAL C C 1
ATOM 5595 O O . VAL C 2 55 ? 30.171 5.482 44.625 1.00 43.96 48 VAL C O 1
ATOM 5599 N N . LYS C 2 56 ? 28.456 5.949 43.260 1.00 56.89 49 LYS C N 1
ATOM 5600 C CA . LYS C 2 56 ? 27.785 4.677 43.516 1.00 58.71 49 LYS C CA 1
ATOM 5601 C C . LYS C 2 56 ? 28.470 3.526 42.777 1.00 58.95 49 LYS C C 1
ATOM 5602 O O . LYS C 2 56 ? 28.693 2.458 43.343 1.00 59.68 49 LYS C O 1
ATOM 5608 N N . MET C 2 57 ? 28.800 3.749 41.509 1.00 50.49 50 MET C N 1
ATOM 5609 C CA . MET C 2 57 ? 29.448 2.732 40.687 1.00 49.69 50 MET C CA 1
ATOM 5610 C C . MET C 2 57 ? 30.619 3.379 39.944 1.00 47.57 50 MET C C 1
ATOM 5611 O O . MET C 2 57 ? 30.522 3.688 38.758 1.00 47.89 50 MET C O 1
ATOM 5616 N N . PRO C 2 58 ? 31.745 3.595 40.639 1.00 38.94 51 PRO C N 1
ATOM 5617 C CA . PRO C 2 58 ? 32.922 4.217 40.023 1.00 37.48 51 PRO C CA 1
ATOM 5618 C C . PRO C 2 58 ? 33.807 3.360 39.105 1.00 36.18 51 PRO C C 1
ATOM 5619 O O . PRO C 2 58 ? 33.742 2.130 39.117 1.00 34.18 51 PRO C O 1
ATOM 5623 N N . TYR C 2 59 ? 34.621 4.044 38.298 1.00 42.62 52 TYR C N 1
ATOM 5624 C CA . TYR C 2 59 ? 35.576 3.399 37.400 1.00 41.86 52 TYR C CA 1
ATOM 5625 C C . TYR C 2 59 ? 36.916 3.553 38.096 1.00 42.02 52 TYR C C 1
ATOM 5626 O O . TYR C 2 59 ? 37.108 4.495 38.872 1.00 42.21 52 TYR C O 1
ATOM 5635 N N . VAL C 2 60 ? 37.845 2.648 37.818 1.00 30.21 53 VAL C N 1
ATOM 5636 C CA . VAL C 2 60 ? 39.165 2.735 38.422 1.00 30.38 53 VAL C CA 1
ATOM 5637 C C . VAL C 2 60 ? 40.222 2.508 37.351 1.00 31.09 53 VAL C C 1
ATOM 5638 O O . VAL C 2 60 ? 40.110 1.587 36.541 1.00 30.65 53 VAL C O 1
ATOM 5642 N N . ALA C 2 61 ? 41.241 3.358 37.346 1.00 34.82 54 ALA C N 1
ATOM 5643 C CA . ALA C 2 61 ? 42.320 3.249 36.374 1.00 36.99 54 ALA C CA 1
ATOM 5644 C C . ALA C 2 61 ? 43.580 2.679 37.009 1.00 38.95 54 ALA C C 1
ATOM 5645 O O . ALA C 2 61 ? 44.282 3.356 37.768 1.00 37.02 54 ALA C O 1
ATOM 5647 N N . ILE C 2 62 ? 43.861 1.423 36.684 1.00 35.17 55 ILE C N 1
ATOM 5648 C CA . ILE C 2 62 ? 45.037 0.755 37.202 1.00 37.21 55 ILE C CA 1
ATOM 5649 C C . ILE C 2 62 ? 46.214 0.995 36.275 1.00 39.23 55 ILE C C 1
ATOM 5650 O O . ILE C 2 62 ? 46.149 0.684 35.091 1.00 37.64 55 ILE C O 1
ATOM 5655 N N . LYS C 2 63 ? 47.279 1.568 36.822 1.00 44.54 56 LYS C N 1
ATOM 5656 C CA . LYS C 2 63 ? 48.496 1.822 36.066 1.00 49.92 56 LYS C CA 1
ATOM 5657 C C . LYS C 2 63 ? 49.173 0.462 35.913 1.00 53.13 56 LYS C C 1
ATOM 5658 O O . LYS C 2 63 ? 49.718 -0.076 36.875 1.00 52.70 56 LYS C O 1
ATOM 5664 N N . PRO C 2 64 ? 49.125 -0.126 34.707 1.00 77.74 57 PRO C N 1
ATOM 5665 C CA . PRO C 2 64 ? 49.755 -1.432 34.502 1.00 80.61 57 PRO C CA 1
ATOM 5666 C C . PRO C 2 64 ? 51.255 -1.375 34.762 1.00 83.32 57 PRO C C 1
ATOM 5667 O O . PRO C 2 64 ? 51.951 -0.517 34.219 1.00 84.12 57 PRO C O 1
ATOM 5671 N N . LYS C 2 65 ? 51.751 -2.281 35.598 1.00 74.79 58 LYS C N 1
ATOM 5672 C CA . LYS C 2 65 ? 53.175 -2.315 35.894 1.00 77.19 58 LYS C CA 1
ATOM 5673 C C . LYS C 2 65 ? 53.755 -3.653 35.429 1.00 78.43 58 LYS C C 1
ATOM 5674 O O . LYS C 2 65 ? 54.846 -4.053 35.840 1.00 78.29 58 LYS C O 1
ATOM 5680 N N . VAL C 2 66 ? 53.008 -4.330 34.559 1.00 68.26 59 VAL C N 1
ATOM 5681 C CA . VAL C 2 66 ? 53.410 -5.620 34.007 1.00 69.71 59 VAL C CA 1
ATOM 5682 C C . VAL C 2 66 ? 54.098 -5.422 32.664 1.00 71.06 59 VAL C C 1
ATOM 5683 O O . VAL C 2 66 ? 53.874 -4.419 31.987 1.00 70.79 59 VAL C O 1
ATOM 5687 N N . SER C 2 67 ? 54.923 -6.391 32.282 1.00 94.60 60 SER C N 1
ATOM 5688 C CA . SER C 2 67 ? 55.655 -6.336 31.023 1.00 96.06 60 SER C CA 1
ATOM 5689 C C . SER C 2 67 ? 54.714 -6.187 29.837 1.00 96.63 60 SER C C 1
ATOM 5690 O O . SER C 2 67 ? 55.064 -5.570 28.832 1.00 97.13 60 SER C O 1
ATOM 5693 N N . ASN C 2 68 ? 53.521 -6.756 29.952 1.00 69.64 61 ASN C N 1
ATOM 5694 C CA . ASN C 2 68 ? 52.552 -6.675 28.868 1.00 70.45 61 ASN C CA 1
ATOM 5695 C C . ASN C 2 68 ? 51.123 -6.855 29.381 1.00 70.75 61 ASN C C 1
ATOM 5696 O O . ASN C 2 68 ? 50.669 -7.976 29.609 1.00 70.68 61 ASN C O 1
ATOM 5701 N N . PRO C 2 69 ? 50.394 -5.745 29.568 1.00 81.82 62 PRO C N 1
ATOM 5702 C CA . PRO C 2 69 ? 49.015 -5.819 30.055 1.00 81.92 62 PRO C CA 1
ATOM 5703 C C . PRO C 2 69 ? 48.123 -6.360 28.950 1.00 82.27 62 PRO C C 1
ATOM 5704 O O . PRO C 2 69 ? 48.538 -7.220 28.174 1.00 82.61 62 PRO C O 1
ATOM 5708 N N . GLU C 2 70 ? 46.899 -5.853 28.880 1.00 84.31 63 GLU C N 1
ATOM 5709 C CA . GLU C 2 70 ? 45.958 -6.273 27.851 1.00 84.80 63 GLU C CA 1
ATOM 5710 C C . GLU C 2 70 ? 45.515 -7.724 28.005 1.00 83.79 63 GLU C C 1
ATOM 5711 O O . GLU C 2 70 ? 44.469 -8.116 27.487 1.00 84.11 63 GLU C O 1
ATOM 5717 N N . ILE C 2 71 ? 46.305 -8.524 28.712 1.00 81.24 64 ILE C N 1
ATOM 5718 C CA . ILE C 2 71 ? 45.951 -9.921 28.913 1.00 79.41 64 ILE C CA 1
ATOM 5719 C C . ILE C 2 71 ? 44.968 -10.044 30.073 1.00 77.87 64 ILE C C 1
ATOM 5720 O O . ILE C 2 71 ? 44.161 -10.973 30.123 1.00 77.74 64 ILE C O 1
ATOM 5725 N N . TYR C 2 72 ? 45.039 -9.085 30.991 1.00 63.58 65 TYR C N 1
ATOM 5726 C CA . TYR C 2 72 ? 44.176 -9.060 32.166 1.00 61.22 65 TYR C CA 1
ATOM 5727 C C . TYR C 2 72 ? 42.766 -8.520 31.911 1.00 59.00 65 TYR C C 1
ATOM 5728 O O . TYR C 2 72 ? 41.968 -8.399 32.841 1.00 58.78 65 TYR C O 1
ATOM 5737 N N . VAL C 2 73 ? 42.453 -8.196 30.661 1.00 57.77 66 VAL C N 1
ATOM 5738 C CA . VAL C 2 73 ? 41.121 -7.695 30.338 1.00 55.22 66 VAL C CA 1
ATOM 5739 C C . VAL C 2 73 ? 40.117 -8.828 30.524 1.00 52.80 66 VAL C C 1
ATOM 5740 O O . VAL C 2 73 ? 40.357 -9.960 30.101 1.00 52.03 66 VAL C O 1
ATOM 5744 N N . GLY C 2 74 ? 38.994 -8.519 31.162 1.00 53.79 67 GLY C N 1
ATOM 5745 C CA . GLY C 2 74 ? 37.986 -9.533 31.406 1.00 50.87 67 GLY C CA 1
ATOM 5746 C C . GLY C 2 74 ? 38.388 -10.381 32.596 1.00 49.38 67 GLY C C 1
ATOM 5747 O O . GLY C 2 74 ? 37.702 -11.339 32.951 1.00 48.32 67 GLY C O 1
ATOM 5748 N N . GLU C 2 75 ? 39.514 -10.024 33.209 1.00 52.16 68 GLU C N 1
ATOM 5749 C CA . GLU C 2 75 ? 40.024 -10.738 34.372 1.00 51.56 68 GLU C CA 1
ATOM 5750 C C . GLU C 2 75 ? 39.774 -9.947 35.651 1.00 51.52 68 GLU C C 1
ATOM 5751 O O . GLU C 2 75 ? 40.036 -8.745 35.712 1.00 50.52 68 GLU C O 1
ATOM 5757 N N . VAL C 2 76 ? 39.262 -10.629 36.670 1.00 61.24 69 VAL C N 1
ATOM 5758 C CA . VAL C 2 76 ? 38.971 -10.000 37.951 1.00 59.86 69 VAL C CA 1
ATOM 5759 C C . VAL C 2 76 ? 40.242 -9.564 38.663 1.00 59.58 69 VAL C C 1
ATOM 5760 O O . VAL C 2 76 ? 41.220 -10.308 38.716 1.00 59.69 69 VAL C O 1
ATOM 5764 N N . LEU C 2 77 ? 40.226 -8.351 39.206 1.00 45.08 70 LEU C N 1
ATOM 5765 C CA . LEU C 2 77 ? 41.383 -7.829 39.919 1.00 45.27 70 LEU C CA 1
ATOM 5766 C C . LEU C 2 77 ? 41.018 -7.510 41.359 1.00 45.68 70 LEU C C 1
ATOM 5767 O O . LEU C 2 77 ? 39.867 -7.200 41.664 1.00 44.72 70 LEU C O 1
ATOM 5772 N N . TYR C 2 78 ? 42.009 -7.591 42.240 1.00 48.21 71 TYR C N 1
ATOM 5773 C CA . TYR C 2 78 ? 41.793 -7.343 43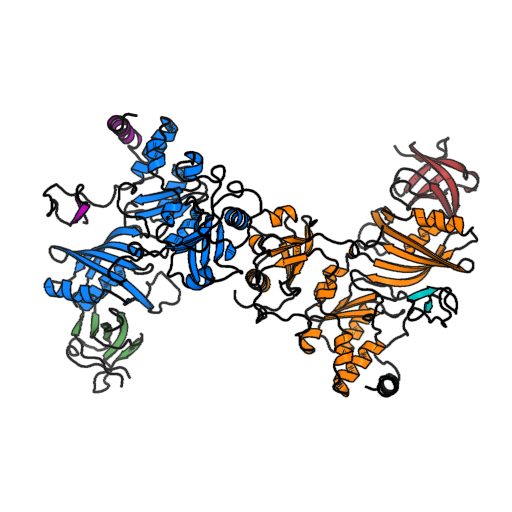.658 1.00 49.23 71 TYR C CA 1
ATOM 5774 C C . TYR C 2 78 ? 42.788 -6.358 44.243 1.00 50.10 71 TYR C C 1
ATOM 5775 O O . TYR C 2 78 ? 43.776 -5.985 43.610 1.00 48.58 71 TYR C O 1
ATOM 5784 N N . VAL C 2 79 ? 42.509 -5.960 45.476 1.00 68.48 72 VAL C N 1
ATOM 5785 C CA . VAL C 2 79 ? 43.355 -5.044 46.221 1.00 71.98 72 VAL C CA 1
ATOM 5786 C C . VAL C 2 79 ? 43.655 -5.723 47.549 1.00 74.29 72 VAL C C 1
ATOM 5787 O O . VAL C 2 79 ? 42.741 -6.041 48.311 1.00 74.90 72 VAL C O 1
ATOM 5791 N N . ASP C 2 80 ? 44.934 -5.956 47.818 1.00 88.27 73 ASP C N 1
ATOM 5792 C CA . ASP C 2 80 ? 45.348 -6.602 49.057 1.00 90.63 73 ASP C CA 1
ATOM 5793 C C . ASP C 2 80 ? 45.536 -5.601 50.195 1.00 90.63 73 ASP C C 1
ATOM 5794 O O . ASP C 2 80 ? 44.874 -5.772 51.242 1.00 90.24 73 ASP C O 1
ATOM 5799 N N . MET D 2 8 ? 60.048 94.557 80.100 1.00 62.11 1 MET D N 1
ATOM 5800 C CA . MET D 2 8 ? 59.758 94.423 81.557 1.00 62.12 1 MET D CA 1
ATOM 5801 C C . MET D 2 8 ? 58.299 94.021 81.777 1.00 60.83 1 MET D C 1
ATOM 5802 O O . MET D 2 8 ? 57.397 94.857 81.708 1.00 60.16 1 MET D O 1
ATOM 5807 N N . LYS D 2 9 ? 58.080 92.734 82.042 1.00 55.85 2 LYS D N 1
ATOM 5808 C CA . LYS D 2 9 ? 56.738 92.209 82.263 1.00 53.68 2 LYS D CA 1
ATOM 5809 C C . LYS D 2 9 ? 56.446 92.019 83.753 1.00 51.83 2 LYS D C 1
ATOM 5810 O O . LYS D 2 9 ? 57.219 91.394 84.481 1.00 52.35 2 LYS D O 1
ATOM 5816 N N . ARG D 2 10 ? 55.320 92.571 84.192 1.00 48.03 3 ARG D N 1
ATOM 5817 C CA . ARG D 2 10 ? 54.898 92.516 85.586 1.00 45.32 3 ARG D CA 1
ATOM 5818 C C . ARG D 2 10 ? 54.500 91.131 86.096 1.00 44.37 3 ARG D C 1
ATOM 5819 O O . ARG D 2 10 ? 53.800 90.378 85.418 1.00 43.99 3 ARG D O 1
ATOM 5827 N N . LEU D 2 11 ? 54.960 90.815 87.302 1.00 40.48 4 LEU D N 1
ATOM 5828 C CA . LEU D 2 11 ? 54.647 89.555 87.962 1.00 39.22 4 LEU D CA 1
ATOM 5829 C C . LEU D 2 11 ? 53.561 89.846 88.986 1.00 39.22 4 LEU D C 1
ATOM 5830 O O . LEU D 2 11 ? 52.437 89.345 88.895 1.00 39.10 4 LEU D O 1
ATOM 5835 N N . GLY D 2 12 ? 53.914 90.673 89.964 1.00 36.37 5 GLY D N 1
ATOM 5836 C CA . GLY D 2 12 ? 52.972 91.042 91.000 1.00 36.98 5 GLY D CA 1
ATOM 5837 C C . GLY D 2 12 ? 53.687 91.414 92.280 1.00 37.64 5 GLY D C 1
ATOM 5838 O O . GLY D 2 12 ? 54.914 91.481 92.325 1.00 36.93 5 GLY D O 1
ATOM 5839 N N . LYS D 2 13 ? 52.912 91.652 93.328 1.00 36.42 6 LYS D N 1
ATOM 5840 C CA . LYS D 2 13 ? 53.468 92.011 94.619 1.00 39.01 6 LYS D CA 1
ATOM 5841 C C . LYS D 2 13 ? 54.011 90.776 95.339 1.00 38.77 6 LYS D C 1
ATOM 5842 O O . LYS D 2 13 ? 53.495 89.666 95.187 1.00 37.14 6 LYS D O 1
ATOM 5848 N N . VAL D 2 14 ? 55.068 90.979 96.115 1.00 46.74 7 VAL D N 1
ATOM 5849 C CA . VAL D 2 14 ? 55.651 89.898 96.886 1.00 46.37 7 VAL D CA 1
ATOM 5850 C C . VAL D 2 14 ? 54.714 89.677 98.074 1.00 46.51 7 VAL D C 1
ATOM 5851 O O . VAL D 2 14 ? 54.505 90.585 98.885 1.00 44.62 7 VAL D O 1
ATOM 5855 N N . LEU D 2 15 ? 54.129 88.483 98.153 1.00 46.57 8 LEU D N 1
ATOM 5856 C CA . LEU D 2 15 ? 53.217 88.148 99.240 1.00 45.26 8 LEU D CA 1
ATOM 5857 C C . LEU D 2 15 ? 54.024 88.067 100.524 1.00 43.63 8 LEU D C 1
ATOM 5858 O O . LEU D 2 15 ? 53.606 88.561 101.570 1.00 43.09 8 LEU D O 1
ATOM 5863 N N . HIS D 2 16 ? 55.196 87.452 100.430 1.00 35.50 9 HIS D N 1
ATOM 5864 C CA . HIS D 2 16 ? 56.072 87.311 101.581 1.00 34.37 9 HIS D CA 1
ATOM 5865 C C . HIS D 2 16 ? 57.387 86.681 101.177 1.00 34.52 9 HIS D C 1
ATOM 5866 O O . HIS D 2 16 ? 57.575 86.292 100.020 1.00 33.08 9 HIS D O 1
ATOM 5873 N N . TYR D 2 17 ? 58.299 86.589 102.137 1.00 40.03 10 TYR D N 1
ATOM 5874 C CA . TYR D 2 17 ? 59.597 85.975 101.908 1.00 41.88 10 TYR D CA 1
ATOM 5875 C C . TYR D 2 17 ? 59.607 84.665 102.687 1.00 42.42 10 TYR D C 1
ATOM 5876 O O . TYR D 2 17 ? 59.708 84.666 103.919 1.00 42.52 10 TYR D O 1
ATOM 5885 N N . ALA D 2 18 ? 59.489 83.556 101.962 1.00 35.14 11 ALA D N 1
ATOM 5886 C CA . ALA D 2 18 ? 59.464 82.223 102.559 1.00 34.36 11 ALA D CA 1
ATOM 5887 C C . ALA D 2 18 ? 60.746 81.878 103.312 1.00 34.02 11 ALA D C 1
ATOM 5888 O O . ALA D 2 18 ? 61.852 82.048 102.796 1.00 32.43 11 ALA D O 1
ATOM 5890 N N . LYS D 2 19 ? 60.583 81.366 104.528 1.00 36.31 12 LYS D N 1
ATOM 5891 C CA . LYS D 2 19 ? 61.714 80.986 105.370 1.00 37.81 12 LYS D CA 1
ATOM 5892 C C . LYS D 2 19 ? 62.701 80.061 104.666 1.00 37.66 12 LYS D C 1
ATOM 5893 O O . LYS D 2 19 ? 63.846 79.924 105.088 1.00 36.83 12 LYS D O 1
ATOM 5899 N N . GLN D 2 20 ? 62.265 79.426 103.586 1.00 42.68 13 GLN D N 1
ATOM 5900 C CA . GLN D 2 20 ? 63.144 78.529 102.857 1.00 41.68 13 GLN D CA 1
ATOM 5901 C C . GLN D 2 20 ? 64.041 79.312 101.902 1.00 41.81 13 GLN D C 1
ATOM 5902 O O . GLN D 2 20 ? 64.857 78.734 101.179 1.00 41.83 13 GLN D O 1
ATOM 5908 N N . GLY D 2 21 ? 63.887 80.634 101.906 1.00 41.74 14 GLY D N 1
ATOM 5909 C CA . GLY D 2 21 ? 64.724 81.472 101.070 1.00 40.98 14 GLY D CA 1
ATOM 5910 C C . GLY D 2 21 ? 64.196 81.891 99.712 1.00 39.96 14 GLY D C 1
ATOM 5911 O O . GLY D 2 21 ? 64.969 82.041 98.768 1.00 39.77 14 GLY D O 1
ATOM 5912 N N . PHE D 2 22 ? 62.890 82.082 99.592 1.00 36.47 15 PHE D N 1
ATOM 5913 C CA . PHE D 2 22 ? 62.347 82.509 98.313 1.00 35.51 15 PHE D CA 1
ATOM 5914 C C . PHE D 2 22 ? 61.313 83.601 98.461 1.00 34.82 15 PHE D C 1
ATOM 5915 O O . PHE D 2 22 ? 60.520 83.603 99.403 1.00 34.95 15 PHE D O 1
ATOM 5923 N N . LEU D 2 23 ? 61.350 84.543 97.527 1.00 34.77 16 LEU D N 1
ATOM 5924 C CA . LEU D 2 23 ? 60.373 85.612 97.486 1.00 34.24 16 LEU D CA 1
ATOM 5925 C C . LEU D 2 23 ? 59.210 84.921 96.781 1.00 33.91 16 LEU D C 1
ATOM 5926 O O . LEU D 2 23 ? 59.415 84.214 95.793 1.00 32.03 16 LEU D O 1
ATOM 5931 N N . ILE D 2 24 ? 58.003 85.110 97.299 1.00 31.60 17 ILE D N 1
ATOM 5932 C CA . ILE D 2 24 ? 56.826 84.482 96.731 1.00 30.84 17 ILE D CA 1
ATOM 5933 C C . ILE D 2 24 ? 55.866 85.519 96.183 1.00 31.87 17 ILE D C 1
ATOM 5934 O O . ILE D 2 24 ? 55.432 86.416 96.906 1.00 33.19 17 ILE D O 1
ATOM 5939 N N . VAL D 2 25 ? 55.529 85.388 94.907 1.00 29.54 18 VAL D N 1
ATOM 5940 C CA . VAL D 2 25 ? 54.619 86.325 94.268 1.00 31.44 18 VAL D CA 1
ATOM 5941 C C . VAL D 2 25 ? 53.457 85.606 93.601 1.00 32.29 18 VAL D C 1
ATOM 5942 O O . VAL D 2 25 ? 53.649 84.644 92.863 1.00 32.89 18 VAL D O 1
ATOM 5946 N N . ARG D 2 26 ? 52.243 86.067 93.868 1.00 32.08 19 ARG D N 1
ATOM 5947 C CA . ARG D 2 26 ? 51.081 85.456 93.247 1.00 34.59 19 ARG D CA 1
ATOM 5948 C C . ARG D 2 26 ? 50.882 86.201 91.933 1.00 36.48 19 ARG D C 1
ATOM 5949 O O . ARG D 2 26 ? 50.780 87.427 91.929 1.00 36.51 19 ARG D O 1
ATOM 5957 N N . THR D 2 27 ? 50.846 85.469 90.822 1.00 41.08 20 THR D N 1
ATOM 5958 C CA . THR D 2 27 ? 50.682 86.089 89.506 1.00 42.69 20 THR D CA 1
ATOM 5959 C C . THR D 2 27 ? 49.482 85.544 88.738 1.00 42.75 20 THR D C 1
ATOM 5960 O O . THR D 2 27 ? 48.729 84.713 89.250 1.00 42.33 20 THR D O 1
ATOM 5964 N N . ASN D 2 28 ? 49.308 86.023 87.508 1.00 41.83 21 ASN D N 1
ATOM 5965 C CA . ASN D 2 28 ? 48.206 85.577 86.666 1.00 42.50 21 ASN D CA 1
ATOM 5966 C C . ASN D 2 28 ? 48.722 84.966 85.373 1.00 42.11 21 ASN D C 1
ATOM 5967 O O . ASN D 2 28 ? 47.951 84.681 84.459 1.00 44.38 21 ASN D O 1
ATOM 5972 N N . TRP D 2 29 ? 50.034 84.776 85.291 1.00 44.53 22 TRP D N 1
ATOM 5973 C CA . TRP D 2 29 ? 50.637 84.174 84.111 1.00 42.19 22 TRP D CA 1
ATOM 5974 C C . TRP D 2 29 ? 51.808 83.285 84.507 1.00 41.46 22 TRP D C 1
ATOM 5975 O O . TRP D 2 29 ? 52.305 83.356 85.630 1.00 41.55 22 TRP D O 1
ATOM 5986 N N . VAL D 2 30 ? 52.249 82.451 83.576 1.00 35.25 23 VAL D N 1
ATOM 5987 C CA . VAL D 2 30 ? 53.340 81.524 83.836 1.00 35.20 23 VAL D CA 1
ATOM 5988 C C . VAL D 2 30 ? 54.688 81.968 83.273 1.00 35.36 23 VAL D C 1
ATOM 5989 O O . VAL D 2 30 ? 54.920 81.905 82.067 1.00 34.54 23 VAL D O 1
ATOM 5993 N N . PRO D 2 31 ? 55.590 82.442 84.144 1.00 44.70 24 PRO D N 1
ATOM 5994 C CA . PRO D 2 31 ? 56.915 82.885 83.702 1.00 46.34 24 PRO D CA 1
ATOM 5995 C C . PRO D 2 31 ? 57.819 81.681 83.432 1.00 47.77 24 PRO D C 1
ATOM 5996 O O . PRO D 2 31 ? 57.403 80.538 83.620 1.00 49.26 24 PRO D O 1
ATOM 6000 N N . SER D 2 32 ? 59.050 81.934 82.994 1.00 35.69 25 SER D N 1
ATOM 6001 C CA . SER D 2 32 ? 59.989 80.854 82.699 1.00 36.07 25 SER D CA 1
ATOM 6002 C C . SER D 2 32 ? 61.060 80.680 83.769 1.00 36.80 25 SER D C 1
ATO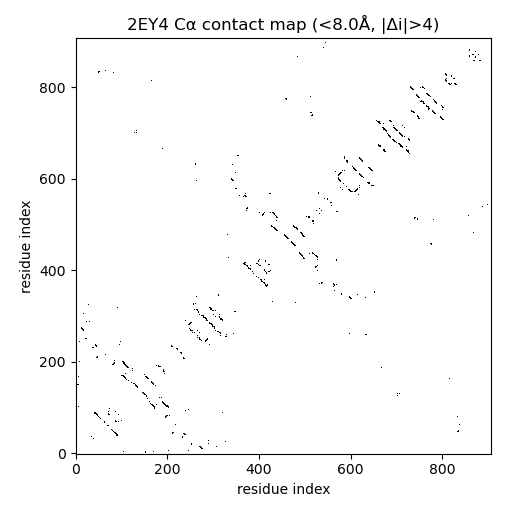M 6003 O O . SER D 2 32 ? 61.512 81.648 84.380 1.00 35.89 25 SER D O 1
ATOM 6006 N N . LEU D 2 33 ? 61.466 79.437 83.987 1.00 44.22 26 LEU D N 1
ATOM 6007 C CA . LEU D 2 33 ? 62.487 79.132 84.975 1.00 46.19 26 LEU D CA 1
ATOM 6008 C C . LEU D 2 33 ? 63.785 79.833 84.608 1.00 46.67 26 LEU D C 1
ATOM 6009 O O . LEU D 2 33 ? 64.198 79.826 83.452 1.00 46.85 26 LEU D O 1
ATOM 6014 N N . ASN D 2 34 ? 64.418 80.440 85.604 1.00 54.56 27 ASN D N 1
ATOM 6015 C CA . ASN D 2 34 ? 65.669 81.161 85.423 1.00 55.10 27 ASN D CA 1
ATOM 6016 C C . ASN D 2 34 ? 65.505 82.534 84.786 1.00 55.58 27 ASN D C 1
ATOM 6017 O O . ASN D 2 34 ? 66.454 83.075 84.220 1.00 56.70 27 ASN D O 1
ATOM 6022 N N . ASP D 2 35 ? 64.301 83.091 84.875 1.00 42.10 28 ASP D N 1
ATOM 6023 C CA . ASP D 2 35 ? 64.036 84.427 84.349 1.00 41.30 28 ASP D CA 1
ATOM 6024 C C . ASP D 2 35 ? 64.600 85.441 85.337 1.00 39.90 28 ASP D C 1
ATOM 6025 O O . ASP D 2 35 ? 64.515 85.241 86.550 1.00 38.45 28 ASP D O 1
ATOM 6030 N N . ARG D 2 36 ? 65.176 86.522 84.824 1.00 43.42 29 ARG D N 1
ATOM 6031 C CA . ARG D 2 36 ? 65.734 87.555 85.687 1.00 42.61 29 ARG D CA 1
ATOM 6032 C C . ARG D 2 36 ? 64.587 88.404 86.212 1.00 40.16 29 ARG D C 1
ATOM 6033 O O . ARG D 2 36 ? 63.708 88.813 85.453 1.00 38.07 29 ARG D O 1
ATOM 6041 N N . VAL D 2 37 ? 64.586 88.658 87.514 1.00 39.44 30 VAL D N 1
ATOM 6042 C CA . VAL D 2 37 ? 63.526 89.458 88.108 1.00 39.11 30 VAL D CA 1
ATOM 6043 C C . VAL D 2 37 ? 64.061 90.818 88.528 1.00 39.09 30 VAL D C 1
ATOM 6044 O O . VAL D 2 37 ? 65.204 90.930 88.982 1.00 39.05 30 VAL D O 1
ATOM 6048 N N . VAL D 2 38 ? 63.231 91.847 88.368 1.00 34.65 31 VAL D N 1
ATOM 6049 C CA . VAL D 2 38 ? 63.615 93.210 88.716 1.00 34.20 31 VAL D CA 1
ATOM 6050 C C . VAL D 2 38 ? 62.507 93.975 89.437 1.00 34.55 31 VAL D C 1
ATOM 6051 O O . VAL D 2 38 ? 61.352 93.535 89.491 1.00 33.11 31 VAL D O 1
ATOM 6055 N N . ASP D 2 39 ? 62.874 95.127 89.990 1.00 33.81 32 ASP D N 1
ATOM 6056 C CA . ASP D 2 39 ? 61.926 95.982 90.688 1.00 35.07 32 ASP D CA 1
ATOM 6057 C C . ASP D 2 39 ? 61.492 97.026 89.665 1.00 35.47 32 ASP D C 1
ATOM 6058 O O . ASP D 2 39 ? 61.992 97.030 88.544 1.00 36.04 32 ASP D O 1
ATOM 6063 N N . LYS D 2 40 ? 60.569 97.905 90.038 1.00 40.38 33 LYS D N 1
ATOM 6064 C CA . LYS D 2 40 ? 60.091 98.933 89.118 1.00 42.61 33 LYS D CA 1
ATOM 6065 C C . LYS D 2 40 ? 61.212 99.792 88.525 1.00 42.53 33 LYS D C 1
ATOM 6066 O O . LYS D 2 40 ? 60.987 100.524 87.563 1.00 42.15 33 LYS D O 1
ATOM 6072 N N . ARG D 2 41 ? 62.413 99.689 89.090 1.00 45.16 34 ARG D N 1
ATOM 6073 C CA . ARG D 2 41 ? 63.566 100.466 88.632 1.00 45.87 34 ARG D CA 1
ATOM 6074 C C . ARG D 2 41 ? 64.629 99.614 87.952 1.00 45.83 34 ARG D C 1
ATOM 6075 O O . ARG D 2 41 ? 65.814 99.952 87.970 1.00 46.14 34 ARG D O 1
ATOM 6083 N N . LEU D 2 42 ? 64.196 98.518 87.342 1.00 43.60 35 LEU D N 1
ATOM 6084 C CA . LEU D 2 42 ? 65.098 97.589 86.668 1.00 44.03 35 LEU D CA 1
ATOM 6085 C C . LEU D 2 42 ? 66.286 97.196 87.533 1.00 43.63 35 LEU D C 1
ATOM 6086 O O . LEU D 2 42 ? 67.332 96.798 87.027 1.00 43.62 35 LEU D O 1
ATOM 6091 N N . GLN D 2 43 ? 66.110 97.314 88.844 1.00 39.56 36 GLN D N 1
ATOM 6092 C CA . GLN D 2 43 ? 67.141 96.927 89.792 1.00 41.05 36 GLN D CA 1
ATOM 6093 C C . GLN D 2 43 ? 67.009 95.400 89.871 1.00 41.04 36 GLN D C 1
ATOM 6094 O O . GLN D 2 43 ? 65.912 94.882 90.086 1.00 40.65 36 GLN D O 1
ATOM 6100 N N . PHE D 2 44 ? 68.112 94.685 89.675 1.00 49.58 37 PHE D N 1
ATOM 6101 C CA . PHE D 2 44 ? 68.095 93.227 89.719 1.00 49.05 37 PHE D CA 1
ATOM 6102 C C . PHE D 2 44 ? 67.723 92.738 91.121 1.00 48.26 37 PHE D C 1
ATOM 6103 O O . PHE D 2 44 ? 68.282 93.203 92.116 1.00 47.40 37 PHE D O 1
ATOM 6111 N N . VAL D 2 45 ? 66.769 91.811 91.198 1.00 43.77 38 VAL D N 1
ATOM 6112 C CA . VAL D 2 45 ? 66.337 91.277 92.484 1.00 41.77 38 VAL D CA 1
ATOM 6113 C C . VAL D 2 45 ? 66.640 89.793 92.627 1.00 41.67 38 VAL D C 1
ATOM 6114 O O . VAL D 2 45 ? 67.188 89.360 93.640 1.00 40.81 38 VAL D O 1
ATOM 6118 N N . GLY D 2 46 ? 66.283 89.010 91.618 1.00 38.14 39 GLY D N 1
ATOM 6119 C CA . GLY D 2 46 ? 66.547 87.592 91.706 1.00 38.26 39 GLY D CA 1
ATOM 6120 C C . GLY D 2 46 ? 66.245 86.808 90.449 1.00 38.20 39 GLY D C 1
ATOM 6121 O O . GLY D 2 46 ? 66.039 87.374 89.373 1.00 37.48 39 GLY D O 1
ATOM 6122 N N . ILE D 2 47 ? 66.214 85.487 90.605 1.00 39.16 40 ILE D N 1
ATOM 6123 C CA . ILE D 2 47 ? 65.955 84.569 89.502 1.00 38.60 40 ILE D CA 1
ATOM 6124 C C . ILE D 2 47 ? 64.747 83.693 89.820 1.00 36.89 40 ILE D C 1
ATOM 6125 O O . ILE D 2 47 ? 64.575 83.260 90.962 1.00 35.48 40 ILE D O 1
ATOM 6130 N N . VAL D 2 48 ? 63.906 83.447 88.817 1.00 36.85 41 VAL D N 1
ATOM 6131 C CA . VAL D 2 48 ? 62.740 82.587 89.003 1.00 36.15 41 VAL D CA 1
ATOM 6132 C C . VAL D 2 48 ? 63.264 81.163 89.125 1.00 36.72 41 VAL D C 1
ATOM 6133 O O . VAL D 2 48 ? 63.819 80.616 88.172 1.00 35.58 41 VAL D O 1
ATOM 6137 N N . LYS D 2 49 ? 63.097 80.554 90.291 1.00 41.22 42 LYS D N 1
ATOM 6138 C CA . LYS D 2 49 ? 63.584 79.194 90.462 1.00 43.55 42 LYS D CA 1
ATOM 6139 C C . LYS D 2 49 ? 62.463 78.162 90.488 1.00 43.99 42 LYS D C 1
ATOM 6140 O O . LYS D 2 49 ? 62.719 76.960 90.434 1.00 44.58 42 LYS D O 1
ATOM 6146 N N . ASP D 2 50 ? 61.218 78.630 90.547 1.00 44.91 43 ASP D N 1
ATOM 6147 C CA . ASP D 2 50 ? 60.082 77.717 90.574 1.00 42.71 43 ASP D CA 1
ATOM 6148 C C . ASP D 2 50 ? 58.751 78.420 90.300 1.00 40.47 43 ASP D C 1
ATOM 6149 O O . ASP D 2 50 ? 58.610 79.623 90.523 1.00 39.29 43 ASP D O 1
ATOM 6154 N N . VAL D 2 51 ? 57.784 77.655 89.802 1.00 32.97 44 VAL D N 1
ATOM 6155 C CA . VAL D 2 51 ? 56.443 78.162 89.517 1.00 29.44 44 VAL D CA 1
ATOM 6156 C C . VAL D 2 51 ? 55.477 77.044 89.893 1.00 28.97 44 VAL D C 1
ATOM 6157 O O . VAL D 2 51 ? 55.634 75.903 89.454 1.00 25.90 44 VAL D O 1
ATOM 6161 N N . PHE D 2 52 ? 54.466 77.370 90.689 1.00 35.71 45 PHE D N 1
ATOM 6162 C CA . PHE D 2 52 ? 53.529 76.352 91.135 1.00 33.96 45 PHE D CA 1
ATOM 6163 C C . PHE D 2 52 ? 52.143 76.902 91.453 1.00 33.92 45 PHE D C 1
ATOM 6164 O O . PHE D 2 52 ? 51.845 78.064 91.179 1.00 32.43 45 PHE D O 1
ATOM 6172 N N . GLY D 2 53 ? 51.312 76.058 92.063 1.00 27.24 46 GLY D N 1
ATOM 6173 C CA . GLY D 2 53 ? 49.961 76.459 92.399 1.00 26.92 46 GLY D CA 1
ATOM 6174 C C . GLY D 2 53 ? 49.065 76.277 91.184 1.00 27.42 46 GLY D C 1
ATOM 6175 O O . GLY D 2 53 ? 49.491 75.666 90.202 1.00 26.07 46 GLY D O 1
ATOM 6176 N N . PRO D 2 54 ? 47.827 76.801 91.212 1.00 30.04 47 PRO D N 1
ATOM 6177 C CA . PRO D 2 54 ? 46.886 76.678 90.095 1.00 32.02 47 PRO D CA 1
ATOM 6178 C C . PRO D 2 54 ? 47.380 77.363 88.825 1.00 34.71 47 PRO D C 1
ATOM 6179 O O . PRO D 2 54 ? 47.904 78.486 88.856 1.00 34.37 47 PRO D O 1
ATOM 6183 N N . VAL D 2 55 ? 47.213 76.668 87.708 1.00 38.43 48 VAL D N 1
ATOM 6184 C CA . VAL D 2 55 ? 47.648 77.164 86.413 1.00 41.34 48 VAL D CA 1
ATOM 6185 C C . VAL D 2 55 ? 47.120 78.565 86.091 1.00 43.91 48 VAL D C 1
ATOM 6186 O O . VAL D 2 55 ? 47.817 79.352 85.453 1.00 45.52 48 VAL D O 1
ATOM 6190 N N . LYS D 2 56 ? 45.904 78.883 86.536 1.00 49.27 49 LYS D N 1
ATOM 6191 C CA . LYS D 2 56 ? 45.321 80.200 86.275 1.00 50.59 49 LYS D CA 1
ATOM 6192 C C . LYS D 2 56 ? 45.979 81.298 87.116 1.00 50.69 49 LYS D C 1
ATOM 6193 O O . LYS D 2 56 ? 46.425 82.308 86.580 1.00 52.77 49 LYS D O 1
ATOM 6199 N N . MET D 2 57 ? 46.030 81.105 88.430 1.00 41.07 50 MET D N 1
ATOM 6200 C CA . MET D 2 57 ? 46.658 82.068 89.339 1.00 40.56 50 MET D CA 1
ATOM 6201 C C . MET D 2 57 ? 47.819 81.370 90.027 1.00 37.46 50 MET D C 1
ATOM 6202 O O . MET D 2 57 ? 47.710 80.941 91.172 1.00 37.18 50 MET D O 1
ATOM 6207 N N . PRO D 2 58 ? 48.953 81.245 89.333 1.00 37.51 51 PRO D N 1
ATOM 6208 C CA . PRO D 2 58 ? 50.103 80.573 89.936 1.00 37.36 51 PRO D CA 1
ATOM 6209 C C . PRO D 2 58 ? 50.943 81.379 90.926 1.00 36.28 51 PRO D C 1
ATOM 6210 O O . PRO D 2 58 ? 50.762 82.588 91.095 1.00 36.72 51 PRO D O 1
ATOM 6214 N N . TYR D 2 59 ? 51.839 80.668 91.599 1.00 29.34 52 TYR D N 1
ATOM 6215 C CA . TYR D 2 59 ? 52.768 81.257 92.547 1.00 27.19 52 TYR D CA 1
ATOM 6216 C C . TYR D 2 59 ? 54.139 81.185 91.881 1.00 26.97 52 TYR D C 1
ATOM 6217 O O . TYR D 2 59 ? 54.415 80.267 91.095 1.00 24.10 52 TYR D O 1
ATOM 6226 N N . VAL D 2 60 ? 55.003 82.137 92.205 1.00 32.35 53 VAL D N 1
ATOM 6227 C CA . VAL D 2 60 ? 56.334 82.156 91.634 1.00 30.90 53 VAL D CA 1
ATOM 6228 C C . VAL D 2 60 ? 57.344 82.305 92.764 1.00 31.98 53 VAL D C 1
ATOM 6229 O O . VAL D 2 60 ? 57.221 83.204 93.604 1.00 28.60 53 VAL D O 1
ATOM 6233 N N . ALA D 2 61 ? 58.325 81.402 92.790 1.00 28.06 54 ALA D N 1
ATOM 6234 C CA . ALA D 2 61 ? 59.375 81.426 93.800 1.00 29.48 54 ALA D CA 1
ATOM 6235 C C . ALA D 2 61 ? 60.622 82.053 93.181 1.00 31.06 54 ALA D C 1
ATOM 6236 O O . ALA D 2 61 ? 61.224 81.512 92.240 1.00 28.65 54 ALA D O 1
ATOM 6238 N N . ILE D 2 62 ? 60.997 83.208 93.722 1.00 36.89 55 ILE D N 1
ATOM 6239 C CA . ILE D 2 62 ? 62.144 83.960 93.240 1.00 38.33 55 ILE D CA 1
ATOM 6240 C C . ILE D 2 62 ? 63.295 83.930 94.231 1.00 40.85 55 ILE D C 1
ATOM 6241 O O . ILE D 2 62 ? 63.175 84.452 95.341 1.00 39.50 55 ILE D O 1
ATOM 6246 N N . LYS D 2 63 ? 64.410 83.317 93.839 1.00 37.66 56 LYS D N 1
ATOM 6247 C CA . LYS D 2 63 ? 65.557 83.275 94.730 1.00 39.90 56 LYS D CA 1
ATOM 6248 C C . LYS D 2 63 ? 66.163 84.674 94.703 1.00 40.23 56 LYS D C 1
ATOM 6249 O O . LYS D 2 63 ? 66.562 85.166 93.650 1.00 40.15 56 LYS D O 1
ATOM 6255 N N . PRO D 2 64 ? 66.203 85.350 95.859 1.00 36.94 57 PRO D N 1
ATOM 6256 C CA . PRO D 2 64 ? 66.773 86.696 95.902 1.00 38.57 57 PRO D CA 1
ATOM 6257 C C . PRO D 2 64 ? 68.285 86.717 95.729 1.00 40.78 57 PRO D C 1
ATOM 6258 O O . PRO D 2 64 ? 68.995 85.832 96.210 1.00 39.93 57 PRO D O 1
ATOM 6262 N N . LYS D 2 65 ? 68.758 87.733 95.018 1.00 56.65 58 LYS D N 1
ATOM 6263 C CA . LYS D 2 65 ? 70.174 87.922 94.755 1.00 59.49 58 LYS D CA 1
ATOM 6264 C C . LYS D 2 65 ? 70.591 89.266 95.337 1.00 61.12 58 LYS D C 1
ATOM 6265 O O . LYS D 2 65 ? 71.485 89.926 94.812 1.00 61.43 58 LYS D O 1
ATOM 6271 N N . VAL D 2 66 ? 69.930 89.669 96.418 1.00 58.09 59 VAL D N 1
ATOM 6272 C CA . VAL D 2 66 ? 70.228 90.942 97.065 1.00 60.66 59 VAL D CA 1
ATOM 6273 C C . VAL D 2 66 ? 70.501 90.778 98.553 1.00 62.54 59 VAL D C 1
ATOM 6274 O O . VAL D 2 66 ? 70.310 89.701 99.116 1.00 63.23 59 VAL D O 1
ATOM 6278 N N . SER D 2 67 ? 70.941 91.862 99.182 1.00 71.06 60 SER D N 1
ATOM 6279 C CA . SER D 2 67 ? 71.253 91.865 100.606 1.00 72.54 60 SER D CA 1
ATOM 6280 C C . SER D 2 67 ? 70.067 91.440 101.466 1.00 72.26 60 SER D C 1
ATOM 6281 O O . SER D 2 67 ? 70.043 90.331 101.998 1.00 71.84 60 SER D O 1
ATOM 6284 N N . ASN D 2 68 ? 69.088 92.330 101.601 1.00 61.87 61 ASN D N 1
ATOM 6285 C CA . ASN D 2 68 ? 67.904 92.049 102.407 1.00 62.88 61 ASN D CA 1
ATOM 6286 C C . ASN D 2 68 ? 66.605 92.022 101.592 1.00 62.24 61 ASN D C 1
ATOM 6287 O O . ASN D 2 68 ? 65.857 93.004 101.544 1.00 61.78 61 ASN D O 1
ATOM 6292 N N . PRO D 2 69 ? 66.312 90.875 100.956 1.00 61.47 62 PRO D N 1
ATOM 6293 C CA . PRO D 2 69 ? 65.108 90.699 100.138 1.00 60.70 62 PRO D CA 1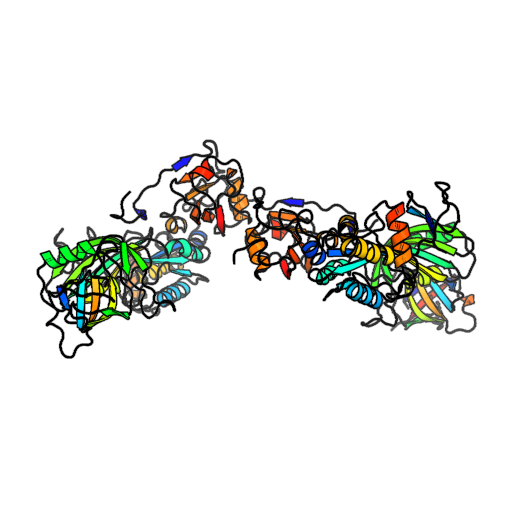
ATOM 6294 C C . PRO D 2 69 ? 63.800 90.975 100.872 1.00 59.79 62 PRO D C 1
ATOM 6295 O O . PRO D 2 69 ? 62.746 91.073 100.248 1.00 59.96 62 PRO D O 1
ATOM 6299 N N . GLU D 2 70 ? 63.868 91.100 102.194 1.00 51.47 63 GLU D N 1
ATOM 6300 C CA . GLU D 2 70 ? 62.672 91.357 102.995 1.00 51.23 63 GLU D CA 1
ATOM 6301 C C . GLU D 2 70 ? 62.056 92.704 102.636 1.00 49.34 63 GLU D C 1
ATOM 6302 O O . GLU D 2 70 ? 60.856 92.912 102.806 1.00 47.97 63 GLU D O 1
ATOM 6308 N N . ILE D 2 71 ? 62.888 93.616 102.144 1.00 54.03 64 ILE D N 1
ATOM 6309 C CA . ILE D 2 71 ? 62.427 94.943 101.773 1.00 53.02 64 ILE D CA 1
ATOM 6310 C C . ILE D 2 71 ? 61.501 94.903 100.567 1.00 52.29 64 ILE D C 1
ATOM 6311 O O . ILE D 2 71 ? 60.691 95.810 100.374 1.00 52.42 64 ILE D O 1
ATOM 6316 N N . TYR D 2 72 ? 61.613 93.853 99.758 1.00 46.68 65 TYR D N 1
ATOM 6317 C CA . TYR D 2 72 ? 60.767 93.739 98.577 1.00 45.67 65 TYR D CA 1
ATOM 6318 C C . TYR D 2 72 ? 59.380 93.197 98.870 1.00 44.56 65 TYR D C 1
ATOM 6319 O O . TYR D 2 72 ? 58.517 93.193 97.997 1.00 44.03 65 TYR D O 1
ATOM 6328 N N . VAL D 2 73 ? 59.159 92.746 100.099 1.00 60.76 66 VAL D N 1
ATOM 6329 C CA . VAL D 2 73 ? 57.848 92.238 100.467 1.00 59.65 66 VAL D CA 1
ATOM 6330 C C . VAL D 2 73 ? 56.847 93.370 100.249 1.00 58.60 66 VAL D C 1
ATOM 6331 O O . VAL D 2 73 ? 57.068 94.495 100.693 1.00 58.71 66 VAL D O 1
ATOM 6335 N N . GLY D 2 74 ? 55.756 93.072 99.554 1.00 45.20 67 GLY D N 1
ATOM 6336 C CA . GLY D 2 74 ? 54.756 94.089 99.293 1.00 44.46 67 GLY D CA 1
ATOM 6337 C C . GLY D 2 74 ? 55.049 94.914 98.052 1.00 44.13 67 GLY D C 1
ATOM 6338 O O . GLY D 2 74 ? 54.197 95.669 97.588 1.00 43.83 67 GLY D O 1
ATOM 6339 N N . GLU D 2 75 ? 56.255 94.771 97.510 1.00 42.73 68 GLU D N 1
ATOM 6340 C CA . GLU D 2 75 ? 56.658 95.508 96.316 1.00 41.96 68 GLU D CA 1
ATOM 6341 C C . GLU D 2 75 ? 56.412 94.701 95.047 1.00 40.19 68 GLU D C 1
ATOM 6342 O O . GLU D 2 75 ? 56.511 93.474 95.052 1.00 39.33 68 GLU D O 1
ATOM 6348 N N . VAL D 2 76 ? 56.099 95.393 93.956 1.00 44.77 69 VAL D N 1
ATOM 6349 C CA . VAL D 2 76 ? 55.851 94.725 92.682 1.00 42.66 69 VAL D CA 1
ATOM 6350 C C . VAL D 2 76 ? 57.163 94.354 92.002 1.00 41.56 69 VAL D C 1
ATOM 6351 O O . VAL D 2 76 ? 58.105 95.143 91.973 1.00 41.03 69 VAL D O 1
ATOM 6355 N N . LEU D 2 77 ? 57.219 93.141 91.465 1.00 32.93 70 LEU D N 1
ATOM 6356 C CA . LEU D 2 77 ? 58.404 92.659 90.773 1.00 32.19 70 LEU D CA 1
ATOM 6357 C C . LEU D 2 77 ? 58.028 92.380 89.330 1.00 33.29 70 LEU D C 1
ATOM 6358 O O . LEU D 2 77 ? 56.864 92.106 89.031 1.00 31.98 70 LEU D O 1
ATOM 6363 N N . TYR D 2 78 ? 59.008 92.465 88.436 1.00 38.13 71 TYR D N 1
ATOM 6364 C CA . TYR D 2 78 ? 58.773 92.239 87.016 1.00 40.03 71 TYR D CA 1
ATOM 6365 C C . TYR D 2 78 ? 59.836 91.318 86.453 1.00 42.90 71 TYR D C 1
ATOM 6366 O O . TYR D 2 78 ? 60.934 91.201 87.006 1.00 42.86 71 TYR D O 1
ATOM 6375 N N . VAL D 2 79 ? 59.503 90.664 85.346 1.00 37.18 72 VAL D N 1
ATOM 6376 C CA . VAL D 2 79 ? 60.442 89.787 84.677 1.00 40.54 72 VAL D CA 1
ATOM 6377 C C . VAL D 2 79 ? 61.135 90.634 83.631 1.00 44.11 72 VAL D C 1
ATOM 6378 O O . VAL D 2 79 ? 60.487 91.388 82.914 1.00 43.56 72 VAL D O 1
ATOM 6382 N N . ASP D 2 80 ? 62.453 90.519 83.551 1.00 76.13 73 ASP D N 1
ATOM 6383 C CA . ASP D 2 80 ? 63.205 91.292 82.577 1.00 81.64 73 ASP D CA 1
ATOM 6384 C C . ASP D 2 80 ? 63.698 90.422 81.431 1.00 85.53 73 ASP D C 1
ATOM 6385 O O . ASP D 2 80 ? 64.512 89.521 81.631 1.00 86.56 73 ASP D O 1
ATOM 6390 N N . GLU D 2 81 ? 63.197 90.694 80.229 1.00 90.47 74 GLU D N 1
ATOM 6391 C CA . GLU D 2 81 ? 63.599 89.935 79.048 1.00 94.98 74 GLU D CA 1
ATOM 6392 C C . GLU D 2 81 ? 64.238 90.871 78.028 1.00 97.24 74 GLU D C 1
ATOM 6393 O O . GLU D 2 81 ? 64.673 91.974 78.366 1.00 97.65 74 GLU D O 1
ATOM 6399 N N . ARG D 2 82 ? 64.284 90.427 76.777 1.00 112.59 75 ARG D N 1
ATOM 6400 C CA . ARG D 2 82 ? 64.869 91.224 75.708 1.00 115.18 75 ARG D CA 1
ATOM 6401 C C . ARG D 2 82 ? 64.327 90.746 74.360 1.00 115.95 75 ARG D C 1
ATOM 6402 O O . ARG D 2 82 ? 63.539 89.776 74.360 1.00 116.38 75 ARG D O 1
ATOM 6411 N N . ARG E 3 4 ? 34.538 23.499 15.945 1.00 43.60 4 ARG E N 1
ATOM 6412 C CA . ARG E 3 4 ? 34.315 24.905 16.398 1.00 42.37 4 ARG E CA 1
ATOM 6413 C C . ARG E 3 4 ? 32.841 25.065 16.787 1.00 41.88 4 ARG E C 1
ATOM 6414 O O . ARG E 3 4 ? 31.939 24.745 16.010 1.00 42.20 4 ARG E O 1
ATOM 6422 N N . ILE E 3 5 ? 32.606 25.556 17.999 1.00 31.14 5 ILE E N 1
ATOM 6423 C CA . ILE E 3 5 ? 31.258 25.716 18.517 1.00 30.20 5 ILE E CA 1
ATOM 6424 C C . ILE E 3 5 ? 30.501 26.867 17.879 1.00 30.34 5 ILE E C 1
ATOM 6425 O O . ILE E 3 5 ? 31.011 27.974 17.765 1.00 32.15 5 ILE E O 1
ATOM 6430 N N . ARG E 3 6 ? 29.269 26.598 17.465 1.00 26.88 6 ARG E N 1
ATOM 6431 C CA . ARG E 3 6 ? 28.454 27.617 16.826 1.00 27.70 6 ARG E CA 1
ATOM 6432 C C . ARG E 3 6 ? 27.082 27.681 17.480 1.00 27.88 6 ARG E C 1
ATOM 6433 O O . ARG E 3 6 ? 26.691 26.780 18.225 1.00 25.60 6 ARG E O 1
ATOM 6441 N N . LYS E 3 7 ? 26.355 28.759 17.220 1.00 37.34 7 LYS E N 1
ATOM 6442 C CA . LYS E 3 7 ? 25.008 28.888 17.756 1.00 41.28 7 LYS E CA 1
ATOM 6443 C C . LYS E 3 7 ? 24.177 29.684 16.769 1.00 42.46 7 LYS E C 1
ATOM 6444 O O . LYS E 3 7 ? 24.708 30.475 15.992 1.00 42.84 7 LYS E O 1
ATOM 6450 N N . CYS E 3 8 ? 22.872 29.457 16.785 1.00 39.82 8 CYS E N 1
ATOM 6451 C CA . CYS E 3 8 ? 21.985 30.170 15.883 1.00 42.86 8 CYS E CA 1
ATOM 6452 C C . CYS E 3 8 ? 21.467 31.446 16.527 1.00 43.46 8 CYS E C 1
ATOM 6453 O O . CYS E 3 8 ? 21.010 31.430 17.671 1.00 42.39 8 CYS E O 1
ATOM 6456 N N . PRO E 3 9 ? 21.529 32.569 15.794 1.00 47.12 9 PRO E N 1
ATOM 6457 C CA . PRO E 3 9 ? 21.067 33.872 16.282 1.00 48.37 9 PRO E CA 1
ATOM 6458 C C . PRO E 3 9 ? 19.629 33.840 16.796 1.00 49.94 9 PRO E C 1
ATOM 6459 O O . PRO E 3 9 ? 19.292 34.530 17.756 1.00 50.36 9 PRO E O 1
ATOM 6463 N N . LYS E 3 10 ? 18.783 33.038 16.157 1.00 59.17 10 LYS E N 1
ATOM 6464 C CA . LYS E 3 10 ? 17.390 32.931 16.575 1.00 61.10 10 LYS E CA 1
ATOM 6465 C C . LYS E 3 10 ? 17.133 31.550 17.176 1.00 61.45 10 LYS E C 1
ATOM 6466 O O . LYS E 3 10 ? 17.309 30.534 16.513 1.00 61.52 10 LYS E O 1
ATOM 6472 N N . CYS E 3 11 ? 16.723 31.540 18.440 1.00 80.80 11 CYS E N 1
ATOM 6473 C CA . CYS E 3 11 ? 16.441 30.327 19.213 1.00 80.17 11 CYS E CA 1
ATOM 6474 C C . CYS E 3 11 ? 17.717 29.810 19.885 1.00 80.25 11 CYS E C 1
ATOM 6475 O O . CYS E 3 11 ? 17.709 28.771 20.544 1.00 81.77 11 CYS E O 1
ATOM 6478 N N . GLY E 3 12 ? 18.802 30.565 19.714 1.00 55.32 12 GLY E N 1
ATOM 6479 C CA . GLY E 3 12 ? 20.095 30.253 20.313 1.00 52.82 12 GLY E CA 1
ATOM 6480 C C . GLY E 3 12 ? 20.567 28.818 20.483 1.00 51.28 12 GLY E C 1
ATOM 6481 O O . GLY E 3 12 ? 21.385 28.536 21.362 1.00 50.12 12 GLY E O 1
ATOM 6482 N N . ARG E 3 13 ? 20.071 27.911 19.650 1.00 49.98 13 ARG E N 1
ATOM 6483 C CA . ARG E 3 13 ? 20.473 26.514 19.723 1.00 47.27 13 ARG E CA 1
ATOM 6484 C C . ARG E 3 13 ? 21.970 26.406 19.443 1.00 43.58 13 ARG E C 1
ATOM 6485 O O . ARG E 3 13 ? 22.495 27.124 18.594 1.00 42.57 13 ARG E O 1
ATOM 6493 N N . TYR E 3 14 ? 22.659 25.527 20.168 1.00 34.74 14 TYR E N 1
ATOM 6494 C CA . TYR E 3 14 ? 24.086 25.320 19.950 1.00 31.51 14 TYR E CA 1
ATOM 6495 C C . TYR E 3 14 ? 24.289 24.137 19.008 1.00 30.93 14 TYR E C 1
ATOM 6496 O O . TYR E 3 14 ? 23.641 23.101 19.153 1.00 30.39 14 TYR E O 1
ATOM 6505 N N . THR E 3 15 ? 25.199 24.297 18.051 1.00 30.77 15 THR E N 1
ATOM 6506 C CA . THR E 3 15 ? 25.478 23.256 17.064 1.00 31.85 15 THR E CA 1
ATOM 6507 C C . THR E 3 15 ? 26.847 23.465 16.434 1.00 33.29 15 THR E C 1
ATOM 6508 O O . THR E 3 15 ? 27.456 24.517 16.606 1.00 33.93 15 THR E O 1
ATOM 6512 N N . LEU E 3 16 ? 27.321 22.453 15.712 1.00 32.49 16 LEU E N 1
ATOM 6513 C CA . LEU E 3 16 ? 28.602 22.518 15.014 1.00 36.05 16 LEU E CA 1
ATOM 6514 C C . LEU E 3 16 ? 28.325 22.783 13.534 1.00 38.43 16 LEU E C 1
ATOM 6515 O O . LEU E 3 16 ? 29.233 23.109 12.773 1.00 38.70 16 LEU E O 1
ATOM 6520 N N . LYS E 3 17 ? 27.061 22.639 13.142 1.00 46.37 17 LYS E N 1
ATOM 6521 C CA . LYS E 3 17 ? 26.648 22.830 11.760 1.00 49.31 17 LYS E CA 1
ATOM 6522 C C . LYS E 3 17 ? 26.485 24.288 11.356 1.00 51.68 17 LYS E C 1
ATOM 6523 O O . LYS E 3 17 ? 26.052 25.123 12.155 1.00 50.93 17 LYS E O 1
ATOM 6529 N N . GLU E 3 18 ? 26.843 24.576 10.105 1.00 53.49 18 GLU E N 1
ATOM 6530 C CA . GLU E 3 18 ? 26.762 25.920 9.541 1.00 55.72 18 GLU E CA 1
ATOM 6531 C C . GLU E 3 18 ? 25.323 26.420 9.563 1.00 55.25 18 GLU E C 1
ATOM 6532 O O . GLU E 3 18 ? 25.065 27.596 9.812 1.00 55.55 18 GLU E O 1
ATOM 6538 N N . VAL E 3 19 ? 24.387 25.521 9.289 1.00 48.50 19 VAL E N 1
ATOM 6539 C CA . VAL E 3 19 ? 22.980 25.884 9.284 1.00 49.51 19 VAL E CA 1
ATOM 6540 C C . VAL E 3 19 ? 22.269 25.228 10.456 1.00 50.21 19 VAL E C 1
ATOM 6541 O O . VAL E 3 19 ? 22.446 24.037 10.712 1.00 50.32 19 VAL E O 1
ATOM 6545 N N . CYS E 3 20 ? 21.471 26.005 11.177 1.00 54.48 20 CYS E N 1
ATOM 6546 C CA . CYS E 3 20 ? 20.762 25.461 12.328 1.00 57.04 20 CYS E CA 1
ATOM 6547 C C . CYS E 3 20 ? 19.795 24.360 11.937 1.00 58.50 20 CYS E C 1
ATOM 6548 O O . CYS E 3 20 ? 19.013 24.511 11.001 1.00 59.24 20 CYS E O 1
ATOM 6551 N N . PRO E 3 21 ? 19.834 23.234 12.659 1.00 69.14 21 PRO E N 1
ATOM 6552 C CA . PRO E 3 21 ? 18.948 22.102 12.376 1.00 70.62 21 PRO E CA 1
ATOM 6553 C C . PRO E 3 21 ? 17.495 22.408 12.732 1.00 71.63 21 PRO E C 1
ATOM 6554 O O . PRO E 3 21 ? 16.569 21.783 12.212 1.00 71.07 21 PRO E O 1
ATOM 6558 N N . VAL E 3 22 ? 17.307 23.381 13.616 1.00 77.61 22 VAL E N 1
ATOM 6559 C CA . VAL E 3 22 ? 15.976 23.751 14.078 1.00 79.54 22 VAL E CA 1
ATOM 6560 C C . VAL E 3 22 ? 15.227 24.754 13.201 1.00 80.27 22 VAL E C 1
ATOM 6561 O O . VAL E 3 22 ? 14.083 24.505 12.819 1.00 80.88 22 VAL E O 1
ATOM 6565 N N . CYS E 3 23 ? 15.859 25.881 12.881 1.00 78.98 23 CYS E N 1
ATOM 6566 C CA . CYS E 3 23 ? 15.200 26.905 12.070 1.00 79.26 23 CYS E CA 1
ATOM 6567 C C . CYS E 3 23 ? 15.772 27.107 10.669 1.00 78.14 23 CYS E C 1
ATOM 6568 O O . CYS E 3 23 ? 15.242 27.899 9.890 1.00 78.25 23 CYS E O 1
ATOM 6571 N N . GLY E 3 24 ? 16.853 26.405 10.348 1.00 72.15 24 GLY E N 1
ATOM 6572 C CA . GLY E 3 24 ? 17.441 26.539 9.026 1.00 70.19 24 GLY E CA 1
ATOM 6573 C C . GLY E 3 24 ? 18.255 27.801 8.802 1.00 69.03 24 GLY E C 1
ATOM 6574 O O . GLY E 3 24 ? 19.000 27.891 7.825 1.00 68.93 24 GLY E O 1
ATOM 6575 N N . GLU E 3 25 ? 18.114 28.780 9.693 1.00 65.59 25 GLU E N 1
ATOM 6576 C CA . GLU E 3 25 ? 18.859 30.030 9.576 1.00 63.30 25 GLU E CA 1
ATOM 6577 C C . GLU E 3 25 ? 20.336 29.760 9.853 1.00 59.67 25 GLU E C 1
ATOM 6578 O O . GLU E 3 25 ? 20.670 28.896 10.660 1.00 59.46 25 GLU E O 1
ATOM 6584 N N . LYS E 3 26 ? 21.214 30.490 9.173 1.00 51.28 26 LYS E N 1
ATOM 6585 C CA . LYS E 3 26 ? 22.654 30.304 9.330 1.00 48.61 26 LYS E CA 1
ATOM 6586 C C . LYS E 3 26 ? 23.184 30.573 10.738 1.00 45.57 26 LYS E C 1
ATOM 6587 O O . LYS E 3 26 ? 22.708 31.474 11.437 1.00 45.17 26 LYS E O 1
ATOM 6593 N N . THR E 3 27 ? 24.174 29.779 11.144 1.00 41.12 27 THR E N 1
ATOM 6594 C CA . THR E 3 27 ? 24.778 29.912 12.467 1.00 36.77 27 THR E CA 1
ATOM 6595 C C . THR E 3 27 ? 26.129 30.631 12.429 1.00 35.16 27 THR E C 1
ATOM 6596 O O . THR E 3 27 ? 26.731 30.815 11.367 1.00 32.04 27 THR E O 1
ATOM 6600 N N . LYS E 3 28 ? 26.601 31.043 13.600 1.00 32.46 28 LYS E N 1
ATOM 6601 C CA . LYS E 3 28 ? 27.878 31.738 13.700 1.00 31.85 28 LYS E CA 1
ATOM 6602 C C . LYS E 3 28 ? 28.698 31.204 14.859 1.00 30.46 28 LYS E C 1
ATOM 6603 O O . LYS E 3 28 ? 28.163 30.587 15.780 1.00 29.13 28 LYS E O 1
ATOM 6609 N N . VAL E 3 29 ? 30.004 31.429 14.803 1.00 33.66 29 VAL E N 1
ATOM 6610 C CA . VAL E 3 29 ? 30.884 30.980 15.871 1.00 33.24 29 VAL E CA 1
ATOM 6611 C C . VAL E 3 29 ? 30.372 31.638 17.155 1.00 31.01 29 VAL E C 1
ATOM 6612 O O . VAL E 3 29 ? 30.200 32.855 17.218 1.00 27.00 29 VAL E O 1
ATOM 6616 N N . ALA E 3 30 ? 30.120 30.820 18.168 1.00 31.34 30 ALA E N 1
ATOM 6617 C CA . ALA E 3 30 ? 29.585 31.303 19.433 1.00 31.89 30 ALA E CA 1
ATOM 6618 C C . ALA E 3 30 ? 30.479 32.270 20.205 1.00 32.61 30 ALA E C 1
ATOM 6619 O O . ALA E 3 30 ? 29.986 33.096 20.979 1.00 33.30 30 ALA E O 1
ATOM 6621 N N . HIS E 3 31 ? 31.784 32.179 19.993 1.00 28.86 31 HIS E N 1
ATOM 6622 C CA . HIS E 3 31 ? 32.718 33.043 20.699 1.00 30.09 31 HIS E CA 1
ATOM 6623 C C . HIS E 3 31 ? 32.701 34.455 20.141 1.00 30.76 31 HIS E C 1
ATOM 6624 O O . HIS E 3 31 ? 32.531 34.650 18.935 1.00 31.24 31 HIS E O 1
ATOM 6631 N N . PRO E 3 32 ? 32.843 35.465 21.017 1.00 32.58 32 PRO E N 1
ATOM 6632 C CA . PRO E 3 32 ? 32.842 36.852 20.549 1.00 31.82 32 PRO E CA 1
ATOM 6633 C C . PRO E 3 32 ? 34.199 37.161 19.927 1.00 31.25 32 PRO E C 1
ATOM 6634 O O . PRO E 3 32 ? 35.184 36.482 20.210 1.00 30.95 32 PRO E O 1
ATOM 6638 N N . PRO E 3 33 ? 34.271 38.197 19.080 1.00 32.99 33 PRO E N 1
ATOM 6639 C CA . PRO E 3 33 ? 35.535 38.560 18.431 1.00 32.36 33 PRO E CA 1
ATOM 6640 C C . PRO E 3 33 ? 36.636 38.937 19.417 1.00 34.73 33 PRO E C 1
ATOM 6641 O O . PRO E 3 33 ? 36.363 39.466 20.500 1.00 33.56 33 PRO E O 1
ATOM 6645 N N . ARG E 3 34 ? 37.882 38.669 19.032 1.00 29.77 34 ARG E N 1
ATOM 6646 C CA . ARG E 3 34 ? 39.018 38.980 19.886 1.00 32.48 34 ARG E CA 1
ATOM 6647 C C . ARG E 3 34 ? 39.041 40.463 20.210 1.00 31.58 34 ARG E C 1
ATOM 6648 O O . ARG E 3 34 ? 38.608 41.288 19.414 1.00 31.12 34 ARG E O 1
ATOM 6656 N N . PHE E 3 35 ? 39.560 40.798 21.384 1.00 34.69 35 PHE E N 1
ATOM 6657 C CA . PHE E 3 35 ? 39.630 42.187 21.810 1.00 33.68 35 PHE E CA 1
ATOM 6658 C C . PHE E 3 35 ? 41.040 42.606 22.207 1.00 34.24 35 PHE E C 1
ATOM 6659 O O . PHE E 3 35 ? 41.793 41.832 22.800 1.00 35.26 35 PHE E O 1
ATOM 6667 N N . SER E 3 36 ? 41.390 43.841 21.874 1.00 31.15 36 SER E N 1
ATOM 6668 C CA . SER E 3 36 ? 42.690 44.410 22.236 1.00 32.93 36 SER E CA 1
ATOM 6669 C C . SER E 3 36 ? 42.342 45.779 22.792 1.00 32.70 36 SER E C 1
ATOM 6670 O O . SER E 3 36 ? 41.576 46.510 22.182 1.00 30.76 36 SER E O 1
ATOM 6673 N N . PRO E 3 37 ? 42.887 46.139 23.963 1.00 39.88 37 PRO E N 1
ATOM 6674 C CA . PRO E 3 37 ? 42.584 47.448 24.555 1.00 40.64 37 PRO E CA 1
ATOM 6675 C C . PRO E 3 37 ? 42.827 48.619 23.608 1.00 41.55 37 PRO E C 1
ATOM 6676 O O . PRO E 3 37 ? 42.180 49.660 23.719 1.00 42.15 37 PRO E O 1
ATOM 6680 N N . GLU E 3 38 ? 43.763 48.445 22.683 1.00 40.40 38 GLU E N 1
ATOM 6681 C CA . GLU E 3 38 ? 44.076 49.482 21.701 1.00 42.80 38 GLU E CA 1
ATOM 6682 C C . GLU E 3 38 ? 42.833 49.680 20.832 1.00 42.97 38 GLU E C 1
ATOM 6683 O O . GLU E 3 38 ? 42.585 50.766 20.308 1.00 43.08 38 GLU E O 1
ATOM 6689 N N . ASP E 3 39 ? 42.060 48.604 20.698 1.00 39.73 39 ASP E N 1
ATOM 6690 C CA . ASP E 3 39 ? 40.819 48.598 19.932 1.00 38.15 39 ASP E CA 1
ATOM 6691 C C . ASP E 3 39 ? 40.907 49.326 18.595 1.00 37.49 39 ASP E C 1
ATOM 6692 O O . ASP E 3 39 ? 40.277 50.369 18.388 1.00 34.85 39 ASP E O 1
ATOM 6697 N N . PRO E 3 40 ? 41.706 48.787 17.664 1.00 47.33 40 PRO E N 1
ATOM 6698 C CA . PRO E 3 40 ? 41.828 49.431 16.357 1.00 48.13 40 PRO E CA 1
ATOM 6699 C C . PRO E 3 40 ? 40.475 49.290 15.674 1.00 48.05 40 PRO E C 1
ATOM 6700 O O . PRO E 3 40 ? 39.823 48.247 15.805 1.00 48.00 40 PRO E O 1
ATOM 6704 N N . TYR E 3 41 ? 40.053 50.335 14.968 1.00 44.77 41 TYR E N 1
ATOM 6705 C CA . TYR E 3 41 ? 38.779 50.328 14.249 1.00 43.62 41 TYR E CA 1
ATOM 6706 C C . TYR E 3 41 ? 37.608 50.644 15.162 1.00 40.91 41 TYR E C 1
ATOM 6707 O O . TYR E 3 41 ? 36.459 50.635 14.729 1.00 41.56 41 TYR E O 1
ATOM 6716 N N . GLY E 3 42 ? 37.898 50.919 16.428 1.00 34.51 42 GLY E N 1
ATOM 6717 C CA . GLY E 3 42 ? 36.837 51.248 17.361 1.00 31.58 42 GLY E CA 1
ATOM 6718 C C . GLY E 3 42 ? 36.086 52.479 16.879 1.00 31.24 42 GLY E C 1
ATOM 6719 O O . GLY E 3 42 ? 34.866 52.572 17.012 1.00 29.92 42 GLY E O 1
ATOM 6720 N N . GLU E 3 43 ? 36.816 53.433 16.311 1.00 31.56 43 GLU E N 1
ATOM 6721 C CA . GLU E 3 43 ? 36.197 54.651 15.813 1.00 32.53 43 GLU E CA 1
ATOM 6722 C C . GLU E 3 43 ? 35.299 54.334 14.628 1.00 29.06 43 GLU E C 1
ATOM 6723 O O . GLU E 3 43 ? 34.182 54.832 14.535 1.00 29.43 43 GLU E O 1
ATOM 6729 N N . TYR E 3 44 ? 35.785 53.495 13.726 1.00 30.97 44 TYR E N 1
ATOM 6730 C CA . TYR E 3 44 ? 35.007 53.117 12.553 1.00 29.92 44 TYR E CA 1
ATOM 6731 C C . TYR E 3 44 ? 33.740 52.377 12.969 1.00 29.34 44 TYR E C 1
ATOM 6732 O O . TYR E 3 44 ? 32.646 52.652 12.471 1.00 28.28 44 TYR E O 1
ATOM 6741 N N . ARG E 3 45 ? 33.902 51.429 13.887 1.00 27.83 45 ARG E N 1
ATOM 6742 C CA . ARG E 3 45 ? 32.785 50.632 14.370 1.00 26.19 45 ARG E CA 1
ATOM 6743 C C . ARG E 3 45 ? 31.696 51.512 14.979 1.00 26.26 45 ARG E C 1
ATOM 6744 O O . ARG E 3 45 ? 30.509 51.328 14.716 1.00 24.36 45 ARG E O 1
ATOM 6752 N N . ARG E 3 46 ? 32.104 52.475 15.792 1.00 27.21 46 ARG E N 1
ATOM 6753 C CA . ARG E 3 46 ? 31.144 53.349 16.425 1.00 28.30 46 ARG E CA 1
ATOM 6754 C C . ARG E 3 46 ? 30.423 54.243 15.434 1.00 29.56 46 ARG E C 1
ATOM 6755 O O . ARG E 3 46 ? 29.260 54.589 15.641 1.00 30.74 46 ARG E O 1
ATOM 6763 N N . ARG E 3 47 ? 31.107 54.614 14.358 1.00 29.85 47 ARG E N 1
ATOM 6764 C CA . ARG E 3 47 ? 30.496 55.452 13.334 1.00 31.61 47 ARG E CA 1
ATOM 6765 C C . ARG E 3 47 ? 29.250 54.754 12.790 1.00 31.07 47 ARG E C 1
ATOM 6766 O O . ARG E 3 47 ? 28.162 55.336 12.767 1.00 29.14 47 ARG E O 1
ATOM 6774 N N . TRP E 3 48 ? 29.390 53.506 12.352 1.00 31.67 48 TRP E N 1
ATOM 6775 C CA . TRP E 3 48 ? 28.210 52.844 11.833 1.00 33.31 48 TRP E CA 1
ATOM 6776 C C . TRP E 3 48 ? 27.249 52.488 12.957 1.00 33.24 48 TRP E C 1
ATOM 6777 O O . TRP E 3 48 ? 26.030 52.559 12.783 1.00 30.26 48 TRP E O 1
ATOM 6788 N N . LYS E 3 49 ? 27.789 52.143 14.121 1.00 31.39 49 LYS E N 1
ATOM 6789 C CA . LYS E 3 49 ? 26.930 51.785 15.237 1.00 32.38 49 LYS E CA 1
ATOM 6790 C C . LYS E 3 49 ? 26.060 52.974 15.660 1.00 33.79 49 LYS E C 1
ATOM 6791 O O . LYS E 3 49 ? 24.870 52.810 15.924 1.00 33.12 49 LYS E O 1
ATOM 6797 N N . ARG E 3 50 ? 26.631 54.173 15.711 1.00 37.45 50 ARG E N 1
ATOM 6798 C CA . ARG E 3 50 ? 25.826 55.332 16.091 1.00 41.14 50 ARG E CA 1
ATOM 6799 C C . ARG E 3 50 ? 24.656 55.461 15.131 1.00 43.11 50 ARG E C 1
ATOM 6800 O O . ARG E 3 50 ? 23.536 55.793 15.530 1.00 41.99 50 ARG E O 1
ATOM 6808 N N . GLU E 3 51 ? 24.926 55.193 13.858 1.00 43.31 51 GLU E N 1
ATOM 6809 C CA . GLU E 3 51 ? 23.903 55.273 12.825 1.00 46.93 51 GLU E CA 1
ATOM 6810 C C . GLU E 3 51 ? 22.749 54.321 13.138 1.00 47.55 51 GLU E C 1
ATOM 6811 O O . GLU E 3 51 ? 21.624 54.759 13.374 1.00 46.77 51 GLU E O 1
ATOM 6817 N N . VAL E 3 52 ? 23.036 53.023 13.145 1.00 46.22 52 VAL E N 1
ATOM 6818 C CA . VAL E 3 52 ? 22.019 52.013 13.423 1.00 48.85 52 VAL E CA 1
ATOM 6819 C C . VAL E 3 52 ? 21.197 52.311 14.679 1.00 50.17 52 VAL E C 1
ATOM 6820 O O . VAL E 3 52 ? 19.976 52.155 14.677 1.00 50.42 52 VAL E O 1
ATOM 6824 N N . LEU E 3 53 ? 21.866 52.735 15.748 1.00 65.76 53 LEU E N 1
ATOM 6825 C CA . LEU E 3 53 ? 21.181 53.035 17.002 1.00 66.30 53 LEU E CA 1
ATOM 6826 C C . LEU E 3 53 ? 20.460 54.374 16.968 1.00 67.44 53 LEU E C 1
ATOM 6827 O O . LEU E 3 53 ? 19.465 54.565 17.667 1.00 68.07 53 LEU E O 1
ATOM 6832 N N . GLY E 3 54 ? 20.964 55.297 16.156 1.00 60.15 54 GLY E N 1
ATOM 6833 C CA . GLY E 3 54 ? 20.349 56.607 16.054 1.00 60.88 54 GLY E CA 1
ATOM 6834 C C . GLY E 3 54 ? 20.882 57.599 17.070 1.00 61.99 54 GLY E C 1
ATOM 6835 O O . GLY E 3 54 ? 20.112 58.326 17.699 1.00 62.47 54 GLY E O 1
ATOM 6836 N N . ILE E 3 55 ? 22.202 57.637 17.227 1.00 70.37 55 ILE E N 1
ATOM 6837 C CA . ILE E 3 55 ? 22.835 58.549 18.175 1.00 70.47 55 ILE E CA 1
ATOM 6838 C C . ILE E 3 55 ? 23.556 59.671 17.426 1.00 71.05 55 ILE E C 1
ATOM 6839 O O . ILE E 3 55 ? 23.820 59.481 16.222 1.00 71.30 55 ILE E O 1
ATOM 6845 N N . ARG F 3 4 ? 52.017 57.770 112.957 1.00 49.09 4 ARG F N 1
ATOM 6846 C CA . ARG F 3 4 ? 51.131 58.935 113.252 1.00 50.29 4 ARG F CA 1
ATOM 6847 C C . ARG F 3 4 ? 49.728 58.796 112.666 1.00 49.50 4 ARG F C 1
ATOM 6848 O O . ARG F 3 4 ? 48.735 59.016 113.364 1.00 49.53 4 ARG F O 1
ATOM 6856 N N . ILE F 3 5 ? 49.639 58.436 111.387 1.00 41.13 5 ILE F N 1
ATOM 6857 C CA . ILE F 3 5 ? 48.335 58.285 110.748 1.00 39.35 5 ILE F CA 1
ATOM 6858 C C . ILE F 3 5 ? 47.604 57.090 111.331 1.00 40.37 5 ILE F C 1
ATOM 6859 O O . ILE F 3 5 ? 48.164 55.998 111.426 1.00 39.71 5 ILE F O 1
ATOM 6864 N N . ARG F 3 6 ? 46.349 57.297 111.712 1.00 35.46 6 ARG F N 1
ATOM 6865 C CA . ARG F 3 6 ? 45.550 56.229 112.296 1.00 38.00 6 ARG F CA 1
ATOM 6866 C C . ARG F 3 6 ? 44.180 56.115 111.644 1.00 39.39 6 ARG F C 1
ATOM 6867 O O . ARG F 3 6 ? 43.700 57.054 111.000 1.00 38.41 6 ARG F O 1
ATOM 6875 N N . LYS F 3 7 ? 43.559 54.953 111.820 1.00 44.62 7 LYS F N 1
ATOM 6876 C CA . LYS F 3 7 ? 42.232 54.693 111.277 1.00 49.32 7 LYS F CA 1
ATOM 6877 C C . LYS F 3 7 ? 41.428 53.886 112.290 1.00 52.50 7 LYS F C 1
ATOM 6878 O O . LYS F 3 7 ? 41.993 53.193 113.140 1.00 52.41 7 LYS F O 1
ATOM 6884 N N . CYS F 3 8 ? 40.108 53.987 112.203 1.00 56.97 8 CYS F N 1
ATOM 6885 C CA . CYS F 3 8 ? 39.230 53.262 113.108 1.00 61.18 8 CYS F CA 1
ATOM 6886 C C . CYS F 3 8 ? 38.299 52.321 112.340 1.00 62.76 8 CYS F C 1
ATOM 6887 O O . CYS F 3 8 ? 37.692 52.710 111.334 1.00 61.63 8 CYS F O 1
ATOM 6890 N N . PRO F 3 9 ? 38.186 51.064 112.810 1.00 77.59 9 PRO F N 1
ATOM 6891 C CA . PRO F 3 9 ? 37.361 49.987 112.245 1.00 78.82 9 PRO F CA 1
ATOM 6892 C C . PRO F 3 9 ? 35.896 50.351 111.995 1.00 79.80 9 PRO F C 1
ATOM 6893 O O . PRO F 3 9 ? 35.338 51.222 112.664 1.00 79.91 9 PRO F O 1
ATOM 6897 N N . LYS F 3 10 ? 35.283 49.663 111.033 1.00 91.21 10 LYS F N 1
ATOM 6898 C CA . LYS F 3 10 ? 33.890 49.898 110.666 1.00 92.19 10 LYS F CA 1
ATOM 6899 C C . LYS F 3 10 ? 33.500 51.359 110.822 1.00 91.57 10 LYS F C 1
ATOM 6900 O O . LYS F 3 10 ? 32.558 51.708 111.536 1.00 92.12 10 LYS F O 1
ATOM 6906 N N . CYS F 3 11 ? 34.259 52.205 110.140 1.00 79.85 11 CYS F N 1
ATOM 6907 C CA . CYS F 3 11 ? 34.061 53.644 110.136 1.00 78.58 11 CYS F CA 1
ATOM 6908 C C . CYS F 3 11 ? 35.054 54.134 109.092 1.00 77.28 11 CYS F C 1
ATOM 6909 O O . CYS F 3 11 ? 34.780 55.063 108.331 1.00 77.06 11 CYS F O 1
ATOM 6912 N N . GLY F 3 12 ? 36.209 53.473 109.061 1.00 80.48 12 GLY F N 1
ATOM 6913 C CA . GLY F 3 12 ? 37.248 53.804 108.105 1.00 78.19 12 GLY F CA 1
ATOM 6914 C C . GLY F 3 12 ? 37.668 55.257 108.094 1.00 75.74 12 GLY F C 1
ATOM 6915 O O . GLY F 3 12 ? 38.197 55.746 107.095 1.00 75.56 12 GLY F O 1
ATOM 6916 N N . ARG F 3 13 ? 37.434 55.956 109.197 1.00 52.54 13 ARG F N 1
ATOM 6917 C CA . ARG F 3 13 ? 37.814 57.356 109.274 1.00 50.43 13 ARG F CA 1
ATOM 6918 C C . ARG F 3 13 ? 39.254 57.495 109.751 1.00 46.97 13 ARG F C 1
ATOM 6919 O O . ARG F 3 13 ? 39.654 56.888 110.747 1.00 45.86 13 ARG F O 1
ATOM 6927 N N . TYR F 3 14 ? 40.039 58.281 109.021 1.00 49.20 14 TYR F N 1
ATOM 6928 C CA . TYR F 3 14 ? 41.433 58.502 109.391 1.00 46.72 14 TYR F CA 1
ATOM 6929 C C . TYR F 3 14 ? 41.533 59.647 110.382 1.00 45.28 14 TYR F C 1
ATOM 6930 O O . TYR F 3 14 ? 40.819 60.641 110.263 1.00 44.20 14 TYR F O 1
ATOM 6939 N N . THR F 3 15 ? 42.420 59.499 111.359 1.00 36.88 15 THR F N 1
ATOM 6940 C CA . THR F 3 15 ? 42.623 60.530 112.370 1.00 36.96 15 THR F CA 1
ATOM 6941 C C . THR F 3 15 ? 43.986 60.336 113.010 1.00 37.83 15 THR F C 1
ATOM 6942 O O . THR F 3 15 ? 44.671 59.349 112.737 1.00 36.46 15 THR F O 1
ATOM 6946 N N . LEU F 3 16 ? 44.380 61.289 113.848 1.00 39.03 16 LEU F N 1
ATOM 6947 C CA . LEU F 3 16 ? 45.662 61.225 114.536 1.00 41.43 16 LEU F CA 1
ATOM 6948 C C . LEU F 3 16 ? 45.428 60.835 115.987 1.00 43.18 16 LEU F C 1
ATOM 6949 O O . LEU F 3 16 ? 46.348 60.407 116.679 1.00 42.17 16 LEU F O 1
ATOM 6954 N N . LYS F 3 17 ? 44.183 60.979 116.429 1.00 55.25 17 LYS F N 1
ATOM 6955 C CA . LYS F 3 17 ? 43.797 60.674 117.802 1.00 59.94 17 LYS F CA 1
ATOM 6956 C C . LYS F 3 17 ? 43.721 59.174 118.082 1.00 62.83 17 LYS F C 1
ATOM 6957 O O . LYS F 3 17 ? 43.697 58.355 117.160 1.00 63.59 17 LYS F O 1
ATOM 6963 N N . GLU F 3 18 ? 43.686 58.823 119.365 1.00 58.39 18 GLU F N 1
ATOM 6964 C CA . GLU F 3 18 ? 43.617 57.427 119.781 1.00 61.01 18 GLU F CA 1
ATOM 6965 C C . GLU F 3 18 ? 42.170 56.949 119.826 1.00 62.55 18 GLU F C 1
ATOM 6966 O O . GLU F 3 18 ? 41.909 55.760 120.001 1.00 62.45 18 GLU F O 1
ATOM 6972 N N . VAL F 3 19 ? 41.237 57.886 119.660 1.00 57.07 19 VAL F N 1
ATOM 6973 C CA . VAL F 3 19 ? 39.804 57.589 119.671 1.00 59.74 19 VAL F CA 1
ATOM 6974 C C . VAL F 3 19 ? 39.074 58.391 118.597 1.00 61.43 19 VAL F C 1
ATOM 6975 O O . VAL F 3 19 ? 39.021 59.615 118.655 1.00 61.50 19 VAL F O 1
ATOM 6979 N N . CYS F 3 20 ? 38.506 57.695 117.619 1.00 70.66 20 CYS F N 1
ATOM 6980 C CA . CYS F 3 20 ? 37.792 58.351 116.527 1.00 73.90 20 CYS F CA 1
ATOM 6981 C C . CYS F 3 20 ? 36.759 59.379 116.984 1.00 75.34 20 CYS F C 1
ATOM 6982 O O . CYS F 3 20 ? 36.007 59.145 117.929 1.00 75.47 20 CYS F O 1
ATOM 6985 N N . PRO F 3 21 ? 36.716 60.538 116.309 1.00 86.26 21 PRO F N 1
ATOM 6986 C CA . PRO F 3 21 ? 35.783 61.623 116.622 1.00 87.76 21 PRO F CA 1
ATOM 6987 C C . PRO F 3 21 ? 34.334 61.161 116.522 1.00 89.09 21 PRO F C 1
ATOM 6988 O O . PRO F 3 21 ? 33.533 61.391 117.428 1.00 89.48 21 PRO F O 1
ATOM 6992 N N . VAL F 3 22 ? 34.010 60.513 115.407 1.00 100.26 22 VAL F N 1
ATOM 6993 C CA . VAL F 3 22 ? 32.662 60.012 115.168 1.00 101.72 22 VAL F CA 1
ATOM 6994 C C . VAL F 3 22 ? 32.279 58.994 116.234 1.00 101.91 22 VAL F C 1
ATOM 6995 O O . VAL F 3 22 ? 31.524 59.296 117.159 1.00 101.88 22 VAL F O 1
ATOM 6999 N N . CYS F 3 23 ? 32.809 57.785 116.095 1.00 108.90 23 CYS F N 1
ATOM 7000 C CA . CYS F 3 23 ? 32.531 56.710 117.037 1.00 109.10 23 CYS F CA 1
ATOM 7001 C C . CYS F 3 23 ? 33.303 56.960 118.330 1.00 108.14 23 CYS F C 1
ATOM 7002 O O . CYS F 3 23 ? 33.492 58.105 118.739 1.00 108.51 23 CYS F O 1
ATOM 7005 N N . GLY F 3 24 ? 33.743 55.883 118.969 1.00 87.36 24 GLY F N 1
ATOM 7006 C CA . GLY F 3 24 ? 34.496 56.009 120.202 1.00 85.62 24 GLY F CA 1
ATOM 7007 C C . GLY F 3 24 ? 35.523 54.900 120.269 1.00 84.52 24 GLY F C 1
ATOM 7008 O O . GLY F 3 24 ? 36.202 54.719 121.280 1.00 84.73 24 GLY F O 1
ATOM 7009 N N . GLU F 3 25 ? 35.631 54.160 119.169 1.00 84.66 25 GLU F N 1
ATOM 7010 C CA . GLU F 3 25 ? 36.556 53.041 119.051 1.00 82.82 25 GLU F CA 1
ATOM 7011 C C . GLU F 3 25 ? 38.000 53.466 119.282 1.00 80.36 25 GLU F C 1
ATOM 7012 O O . GLU F 3 25 ? 38.339 54.644 119.173 1.00 80.31 25 GLU F O 1
ATOM 7018 N N . LYS F 3 26 ? 38.848 52.495 119.602 1.00 90.71 26 LYS F N 1
ATOM 7019 C CA . LYS F 3 26 ? 40.261 52.759 119.834 1.00 87.77 26 LYS F CA 1
ATOM 7020 C C . LYS F 3 26 ? 40.969 52.600 118.487 1.00 85.27 26 LYS F C 1
ATOM 7021 O O . LYS F 3 26 ? 41.308 51.487 118.081 1.00 85.29 26 LYS F O 1
ATOM 7027 N N . THR F 3 27 ? 41.175 53.722 117.799 1.00 82.62 27 THR F N 1
ATOM 7028 C CA . THR F 3 27 ? 41.819 53.739 116.486 1.00 78.08 27 THR F CA 1
ATOM 7029 C C . THR F 3 27 ? 43.121 52.948 116.437 1.00 76.40 27 THR F C 1
ATOM 7030 O O . THR F 3 27 ? 43.804 52.801 117.446 1.00 76.86 27 THR F O 1
ATOM 7034 N N . LYS F 3 28 ? 43.456 52.445 115.252 1.00 54.21 28 LYS F N 1
ATOM 7035 C CA . LYS F 3 28 ? 44.673 51.667 115.053 1.00 50.83 28 LYS F CA 1
ATOM 7036 C C . LYS F 3 28 ? 45.603 52.348 114.055 1.00 47.57 28 LYS F C 1
ATOM 7037 O O . LYS F 3 28 ? 45.167 53.170 113.249 1.00 46.85 28 LYS F O 1
ATOM 7043 N N . VAL F 3 29 ? 46.888 52.016 114.117 1.00 45.06 29 VAL F N 1
ATOM 7044 C CA . VAL F 3 29 ? 47.858 52.593 113.194 1.00 42.92 29 VAL F CA 1
ATOM 7045 C C . VAL F 3 29 ? 47.446 52.199 111.770 1.00 40.20 29 VAL F C 1
ATOM 7046 O O . VAL F 3 29 ? 47.307 51.020 111.459 1.00 39.46 29 VAL F O 1
ATOM 7050 N N . ALA F 3 30 ? 47.248 53.197 110.916 1.00 41.15 30 ALA F N 1
ATOM 7051 C CA . ALA F 3 30 ? 46.819 52.976 109.539 1.00 39.62 30 ALA F CA 1
ATOM 7052 C C . ALA F 3 30 ? 47.709 52.049 108.713 1.00 38.42 30 ALA F C 1
ATOM 7053 O O . ALA F 3 30 ? 47.218 51.329 107.852 1.00 38.22 30 ALA F O 1
ATOM 7055 N N . HIS F 3 31 ? 49.010 52.066 108.972 1.00 47.79 31 HIS F N 1
ATOM 7056 C CA . HIS F 3 31 ? 49.949 51.234 108.225 1.00 46.93 31 HIS F CA 1
ATOM 7057 C C . HIS F 3 31 ? 49.948 49.775 108.672 1.00 45.66 31 HIS F C 1
ATOM 7058 O O . HIS F 3 31 ? 49.799 49.477 109.859 1.00 46.63 31 HIS F O 1
ATOM 7065 N N . PRO F 3 32 ? 50.099 48.841 107.719 1.00 32.69 32 PRO F N 1
ATOM 7066 C CA . PRO F 3 32 ? 50.118 47.421 108.072 1.00 30.77 32 PRO F CA 1
ATOM 7067 C C . PRO F 3 32 ? 51.510 47.101 108.596 1.00 29.57 32 PRO F C 1
ATOM 7068 O O . PRO F 3 32 ? 52.475 47.775 108.243 1.00 27.41 32 PRO F O 1
ATOM 7072 N N . PRO F 3 33 ? 51.629 46.064 109.435 1.00 34.86 33 PRO F N 1
ATOM 7073 C CA . PRO F 3 33 ? 52.889 45.613 110.044 1.00 34.82 33 PRO F CA 1
ATOM 7074 C C . PRO F 3 33 ? 53.972 45.248 109.035 1.00 34.15 33 PRO F C 1
ATOM 7075 O O . PRO F 3 33 ? 53.675 44.820 107.922 1.00 33.87 33 PRO F O 1
ATOM 7079 N N . ARG F 3 34 ? 55.227 45.397 109.443 1.00 30.32 34 ARG F N 1
ATOM 7080 C CA . ARG F 3 34 ? 56.351 45.048 108.587 1.00 32.04 34 ARG F CA 1
ATOM 7081 C C . ARG F 3 34 ? 56.234 43.558 108.245 1.00 31.21 34 ARG F C 1
ATOM 7082 O O . ARG F 3 34 ? 55.603 42.792 108.974 1.00 29.21 34 ARG F O 1
ATOM 7090 N N . PHE F 3 35 ? 56.854 43.150 107.145 1.00 30.68 35 PHE F N 1
ATOM 7091 C CA . PHE F 3 35 ? 56.812 41.757 106.725 1.00 30.89 35 PHE F CA 1
ATOM 7092 C C . PHE F 3 35 ? 58.124 41.349 106.067 1.00 32.24 35 PHE F C 1
ATOM 7093 O O . PHE F 3 35 ? 58.763 42.146 105.387 1.00 33.65 35 PHE F O 1
ATOM 7101 N N . SER F 3 36 ? 58.523 40.103 106.268 1.00 35.69 36 SER F N 1
ATOM 7102 C CA . SER F 3 36 ? 59.735 39.593 105.642 1.00 37.36 36 SER F CA 1
ATOM 7103 C C . SER F 3 36 ? 59.361 38.183 105.229 1.00 37.07 36 SER F C 1
ATOM 7104 O O . SER F 3 36 ? 58.511 37.569 105.865 1.00 36.10 36 SER F O 1
ATOM 7107 N N . PRO F 3 37 ? 59.958 37.662 104.141 1.00 39.16 37 PRO F N 1
ATOM 7108 C CA . PRO F 3 37 ? 59.660 36.304 103.671 1.00 38.52 37 PRO F CA 1
ATOM 7109 C C . PRO F 3 37 ? 59.904 35.309 104.798 1.00 39.30 37 PRO F C 1
ATOM 7110 O O . PRO F 3 37 ? 59.206 34.303 104.927 1.00 40.00 37 PRO F O 1
ATOM 7114 N N . GLU F 3 38 ? 60.915 35.608 105.607 1.00 40.24 38 GLU F N 1
ATOM 7115 C CA . GLU F 3 38 ? 61.279 34.776 106.740 1.00 40.04 38 GLU F CA 1
ATOM 7116 C C . GLU F 3 38 ? 60.049 34.686 107.636 1.00 37.92 38 GLU F C 1
ATOM 7117 O O . GLU F 3 38 ? 59.758 33.637 108.199 1.00 37.88 38 GLU F O 1
ATOM 7123 N N . ASP F 3 39 ? 59.332 35.802 107.747 1.00 31.55 39 ASP F N 1
ATOM 7124 C CA . ASP F 3 39 ? 58.119 35.901 108.555 1.00 29.00 39 ASP F CA 1
ATOM 7125 C C . ASP F 3 39 ? 58.211 35.127 109.872 1.00 28.03 39 ASP F C 1
ATOM 7126 O O . ASP F 3 39 ? 57.538 34.116 110.061 1.00 26.84 39 ASP F O 1
ATOM 7131 N N . PRO F 3 40 ? 59.064 35.595 110.799 1.00 31.67 40 PRO F N 1
ATOM 7132 C CA . PRO F 3 40 ? 59.240 34.949 112.104 1.00 30.50 40 PRO F CA 1
ATOM 7133 C C . PRO F 3 40 ? 57.926 34.653 112.833 1.00 29.32 40 PRO F C 1
ATOM 7134 O O . PRO F 3 40 ? 57.093 35.544 113.045 1.00 29.33 40 PRO F O 1
ATOM 7138 N N . TYR F 3 41 ? 57.751 33.385 113.194 1.00 24.22 41 TYR F N 1
ATOM 7139 C CA . TYR F 3 41 ? 56.581 32.916 113.927 1.00 26.90 41 TYR F CA 1
ATOM 7140 C C . TYR F 3 41 ? 55.247 32.902 113.176 1.00 27.74 41 TYR F C 1
ATOM 7141 O O . TYR F 3 41 ? 54.186 32.699 113.784 1.00 27.05 41 TYR F O 1
ATOM 7150 N N . GLY F 3 42 ? 55.295 33.085 111.857 1.00 28.36 42 GLY F N 1
ATOM 7151 C CA . GLY F 3 42 ? 54.068 33.070 111.077 1.00 28.52 42 GLY F CA 1
ATOM 7152 C C . GLY F 3 42 ? 53.277 31.799 111.335 1.00 29.02 42 GLY F C 1
ATOM 7153 O O . GLY F 3 42 ? 52.046 31.791 111.296 1.00 29.55 42 GLY F O 1
ATOM 7154 N N . GLU F 3 43 ? 53.992 30.713 111.596 1.00 29.62 43 GLU F N 1
ATOM 7155 C CA . GLU F 3 43 ? 53.355 29.432 111.877 1.00 30.95 43 GLU F CA 1
ATOM 7156 C C . GLU F 3 43 ? 52.401 29.586 113.054 1.00 29.37 43 GLU F C 1
ATOM 7157 O O . GLU F 3 43 ? 51.293 29.053 113.038 1.00 28.27 43 GLU F O 1
ATOM 7163 N N . TYR F 3 44 ? 52.833 30.334 114.068 1.00 28.16 44 TYR F N 1
ATOM 7164 C CA . TYR F 3 44 ? 52.012 30.541 115.251 1.00 26.51 44 TYR F CA 1
ATOM 7165 C C . TYR F 3 44 ? 50.892 31.530 114.999 1.00 27.00 44 TYR F C 1
ATOM 7166 O O . TYR F 3 44 ? 49.842 31.480 115.645 1.00 26.71 44 TYR F O 1
ATOM 7175 N N . ARG F 3 45 ? 51.101 32.435 114.055 1.00 25.94 45 ARG F N 1
ATOM 7176 C CA . ARG F 3 45 ? 50.052 33.385 113.753 1.00 25.35 45 ARG F CA 1
ATOM 7177 C C . ARG F 3 45 ? 48.904 32.590 113.124 1.00 26.34 45 ARG F C 1
ATOM 7178 O O . ARG F 3 45 ? 47.731 32.836 113.409 1.00 26.21 45 ARG F O 1
ATOM 7186 N N . ARG F 3 46 ? 49.254 31.620 112.287 1.00 31.53 46 ARG F N 1
ATOM 7187 C CA . ARG F 3 46 ? 48.257 30.798 111.603 1.00 36.19 46 ARG F CA 1
ATOM 7188 C C . ARG F 3 46 ? 47.474 29.906 112.545 1.00 38.45 46 ARG F C 1
ATOM 7189 O O . ARG F 3 46 ? 46.280 29.672 112.336 1.00 40.00 46 ARG F O 1
ATOM 7197 N N . ARG F 3 47 ? 48.146 29.394 113.572 1.00 30.54 47 ARG F N 1
ATOM 7198 C CA . ARG F 3 47 ? 47.470 28.548 114.543 1.00 31.94 47 ARG F CA 1
ATOM 7199 C C . ARG F 3 47 ? 46.421 29.377 115.247 1.00 32.00 47 ARG F C 1
ATOM 7200 O O . ARG F 3 47 ? 45.279 28.950 115.388 1.00 32.36 47 ARG F O 1
ATOM 7208 N N . TRP F 3 48 ? 46.812 30.573 115.678 1.00 40.02 48 TRP F N 1
ATOM 7209 C CA . TRP F 3 48 ? 45.896 31.468 116.378 1.00 42.31 48 TRP F CA 1
ATOM 7210 C C . TRP F 3 48 ? 44.718 31.802 115.478 1.00 43.76 48 TRP F C 1
ATOM 7211 O O . TRP F 3 48 ? 43.577 31.849 115.932 1.00 43.29 48 TRP F O 1
ATOM 7222 N N . LYS F 3 49 ? 44.999 32.032 114.199 1.00 49.13 49 LYS F N 1
ATOM 7223 C CA . LYS F 3 49 ? 43.945 32.356 113.251 1.00 51.22 49 LYS F CA 1
ATOM 7224 C C . LYS F 3 49 ? 43.040 31.162 112.988 1.00 53.01 49 LYS F C 1
ATOM 7225 O O . LYS F 3 49 ? 41.823 31.308 112.911 1.00 54.16 49 LYS F O 1
ATOM 7231 N N . ARG F 3 50 ? 43.622 29.976 112.858 1.00 46.67 50 ARG F N 1
ATOM 7232 C CA . ARG F 3 50 ? 42.805 28.805 112.589 1.00 49.24 50 ARG F CA 1
ATOM 7233 C C . ARG F 3 50 ? 41.720 28.598 113.635 1.00 52.10 50 ARG F C 1
ATOM 7234 O O . ARG F 3 50 ? 40.573 28.325 113.286 1.00 52.66 50 ARG F O 1
ATOM 7242 N N . GLU F 3 51 ? 42.064 28.750 114.909 1.00 64.95 51 GLU F N 1
ATOM 7243 C CA . GLU F 3 51 ? 41.079 28.575 115.973 1.00 69.66 51 GLU F CA 1
ATOM 7244 C C . GLU F 3 51 ? 40.074 29.731 116.015 1.00 71.39 51 GLU F C 1
ATOM 7245 O O . GLU F 3 51 ? 38.860 29.513 115.961 1.00 71.10 51 GLU F O 1
ATOM 7251 N N . VAL F 3 52 ? 40.584 30.956 116.107 1.00 53.24 52 VAL F N 1
ATOM 7252 C CA . VAL F 3 52 ? 39.731 32.135 116.156 1.00 55.31 52 VAL F CA 1
ATOM 7253 C C . VAL F 3 52 ? 38.846 32.198 114.921 1.00 56.68 52 VAL F C 1
ATOM 7254 O O . VAL F 3 52 ? 37.626 32.309 115.027 1.00 57.46 52 VAL F O 1
ATOM 7258 N N . LEU F 3 53 ? 39.464 32.128 113.749 1.00 61.92 53 LEU F N 1
ATOM 7259 C CA . LEU F 3 53 ? 38.719 32.169 112.499 1.00 63.43 53 LEU F CA 1
ATOM 7260 C C . LEU F 3 53 ? 37.817 30.944 112.449 1.00 64.46 53 LEU F C 1
ATOM 7261 O O . LEU F 3 53 ? 36.839 30.906 111.703 1.00 64.33 53 LEU F O 1
ATOM 7266 N N . GLY F 3 54 ? 38.152 29.942 113.257 1.00 74.74 54 GLY F N 1
ATOM 7267 C CA . GLY F 3 54 ? 37.365 28.725 113.293 1.00 76.49 54 GLY F CA 1
ATOM 7268 C C . GLY F 3 54 ? 37.572 27.872 112.058 1.00 77.67 54 GLY F C 1
ATOM 7269 O O . GLY F 3 54 ? 36.848 26.902 111.838 1.00 78.46 54 GLY F O 1
ATOM 7270 N N . ILE F 3 55 ? 38.563 28.236 111.250 1.00 76.23 55 ILE F N 1
ATOM 7271 C CA . ILE F 3 55 ? 38.874 27.499 110.027 1.00 77.13 55 ILE F CA 1
ATOM 7272 C C . ILE F 3 55 ? 39.540 26.161 110.339 1.00 77.33 55 ILE F C 1
ATOM 7273 O O . ILE F 3 55 ? 38.948 25.113 109.998 1.00 77.22 55 ILE F O 1
#

Foldseek 3Di:
DALQDFLLPDDFDKFFQAPPFDADPVFDAFLVRDDLVRQQQQWKFFEWAAAADWLVVVLVVVCVLLVADDKAWQATDGRRETEGTIIGGHLNRVLSVLFNFGKWKKKFKKAFQDDDDPVVLVVLLQVQAAWDWDFADPPDDPDRDIDIWHWSDKAWDDDDGRITIIMTMTTHPDDVQRSSQVSNVVRPRGIGTDYMYIADTHLRGPDPLYDYPVQQSVQSCCCVPVVDSVSNSSSIHGSLSSQSSFWEFEFHLVQLLVVLVPDARKLQRTRMTTAPQAAQGWYFYAYPSSHTFFIFGAHHHRVCSNPDDTDGGTDGDDTSDHNVRSHDD/DAFLLPDDFDKFFQAPPFDADPQFFAQQVRDDVVVQQQQWKFQEWAAAADWLVVVLVVCCVLLVAPDKAWQATDGRRETEGIIIGGHLNRCLSVLQLFGKWKKKFKKAFLDDDDPVVLVVLLQVLAAKDWDFADPPDPDDGDTDIWHWHDKAFDDDDGRITIIMTITTRPDDVQRVSQVSNVVVPRGIGTDYMYIQDTQLRGPDPQYDYPVQQSVQVCCCVPVVDNVSNSSSIHGNLSSCSSFWEFEFHLVQLLVVLVPDARKLQRTGMTTADAAAQGWYFYAYPSSHGFFIFGANHHPVCSSPDDTDGGTGTDGGSDHNRSRHDD/DAWQFAFQFQPPVAWTKGKGQADDDFQFWKAAPVRPTFATWHDWDDDNRIIMTTGRGPDPDPRVCHRGIMGTD/DAWAAAFQFQDPVAWGKTWGQADDDFQFFKAFPVRHTFFTFHDWDDDRGTIMTTTHGPDDDSRVRHRGIMGTDDD/DWKFQPPPGHIDPDQADPPPRHGIDHPDDDDDDPVRPCPVVVVVVVCVVVVD/DWWAFPPVRDIDPDLADPVHGGGIDHPDDDDADPPRPPVVVVVVVCCVVVVD